Protein AF-0000000080885873 (afdb_homodimer)

Foldseek 3Di:
DPPPPLVLVVCCVVCVVPVVVQFQPFLLPDDPWAKAFAPVLLLVLLVLLVVLCPPPQAAAEEEALQQQFPVSLCSNQDPPHAHYEYAFPLSVVRCLVCQVVPSHQAYEHHDQDDLVCQVVLLACCLRHNHYEYEDAAQVSVVSQQVRARPNPAAHEYAAEDELPPPPDHHFAPDPRLLVNLVNQQVGRRYDYQFYEYEDPCLLVAQELVSLCVSQVSLQVRRQSNLVSSVVSDDPPDPGDPCSNVAAHEREYEEASNSLNCSVCVVVDVVVDDDDPRYHYYYYYYCSSADFVSSVRNHSDDDADPVDQPRDSHGMKTKWFFAAADDDLVDQKTKIQAFCLQFNDDDHPDAAQKAFVVRRQWHQHHGDDGMTMIDGNLPPPPVPDDPPPASSVDDPDDRPVVVDDGGDMTMIGGHGSSSNSQSHQKYFYAYSSSRGNDITGRSHDHD/DPPPCLVLVVCCVVCVVPVVVQFQPFLLPDDPWAKAFAPVLLLVLLVLLVVLCPPPQAAAEEEALQQQFPVSLCSNQDPPHAHYEYAFPLSVVRCLVCQVVRSHQAYEHHDQDDLVCQVVLLACCLRHNHYEYEDAAQVSVVSQQVRARPNPAAHEYAQEDELPPPPDHHFAPDPRLLVNLVNQQPGRRYDYQFYEYEDPCLLVAQELVSLCVSQVSLQVRRQSNLVSSVVSDDPPDPGDPCSNPAAHEREYEEASNSLNCSVCVVVDVVVDDDDPRYHYYYYYYCSSADFVSSVRNHSDDDADPVDPPRDSHGMKTKWFFAAADDDLVDQKTKIQAFCLQFNDDDHPDAAQKAFVVRRQWHQHHGDDGMTMIDGNLVPPPVPDDPPPASSVPDPDDRPVVVDDGGDMTMIGGHGSSSNSQSDQKYFYAYSSSRGNDITGRSHDHD

pLDDT: mean 88.04, std 14.92, range [25.72, 98.88]

Secondary structure (DSSP, 8-state):
------HHHHHHHHHHHHHGGGTTSBGGGS-SSEEEEEHHHHHHHHHHHHHHHTTS--EEEEE-TTT--HHHHHHHHTTT--EEEESSHHHHHHTHHHHHTTS--EEEE-SPPPGGGHHHHHHHTTT-SEEEEEE-STTHHHHHHHS--TTSSPEEEEEEE--SS-SS-B-TTSHHHHHHHHHHHT-SSEEEEEEEE--GGGGG--SHHHHHHHHHHHHHHHHHHHHHHHHHS-TT-SS-TTTTTS-EEEEE--HHHHTTTTHHHHS-GGGS---TTEEEEEEESSTTT--HHHHHHTSSPPP-TTSTT-----EEEEEEEEEEEEETTEEEEEES--HHHH-----SSSSSEEETTEEEEEEEEE-SS-EEEEE-TTS--TTS-SSS--TTTSS---HHHH--TT-EEEEEES-HHHHHHT-S-EEEE-TTSBEEEEE----S--/------HHHHHHHHHHHHHGGGTTSBGGGS-SSEEEEEHHHHHHHHHHHHHHHTTS--EEEEE-TTT--HHHHHHHHTTT--EEEESSHHHHHHTHHHHHTTS--EEEE-SPPPGGGHHHHHHHTTT-SEEEEEE-STTHHHHHHHS--TTSSPEEEEEEE--SS-SS-B-TTSHHHHHHHHHHHH-SSEEEEEEEE--GGGGG--SHHHHHHHHHHHHHHHHHHHHHHHHHS-TT-SS-TTTTTS-EEEEE--HHHHTTTTHHHHS-GGGS---TTEEEEEEESSTTT--HHHHHHTSSPPP-TTSTT-----EEEEEEEEEEEEETTEEEEEES--HHHH-----SSSSSEEETTEEEEEEEEE-SS-EEEEE-TTS--TTS-SSS--TTTSS---HHHH--TT-EEEEEES-HHHHHHT-S-EEEE-TTSBEEEEE----S--

Nearest PDB structures (foldseek):
  3anv-assembly1_A-2  TM=8.698E-01  e=2.391E-32  Gallus gallus
  3awn-assembly1_A  TM=8.721E-01  e=1.157E-31  Gallus gallus
  4pb3-assembly1_B  TM=8.617E-01  e=3.244E-31  Delftia sp. HT23
  3wqg-assembly1_A  TM=8.616E-01  e=1.091E-30  Delftia sp. HT23
  3wqc-assembly1_A  TM=8.543E-01  e=1.028E-29  Delftia sp. HT23

Sequence (892 aa):
MNRTMDEAAVRKDALHPLLSSYIGNHRTSLPTPSLCLSLPTIKRNCDIFLKSLHGLDIGFRAHVKTHKTIEVTRMELGSDYHAVVTSTIREIRGLKPLIDDGTVTDVLYGLPPAASYIPTLSSLSREIPNLRLIVDHVSQLEALTRLPPLCGKPWSIFIKIDCGYHRAGVSAGSPDFIDLLSAVLSSKSVDIYGFYAHAGDSYGASNEKDSVKYLKCEIQAVLEAVRSLINFVKPGDIYDEDVDEKPYVLSVGATPTAHVISILKEEGEGLFDIPKNCKIEVHAGNFPFNDLQQLATGVVPDPDPDVPGSSSLACTVNAEVVSIYEGPWRNEALINAGVLAIGREPGQLPGYARIRGLEKFIVGRVSQEHGVLTFDKRKPDTNLNFQDRDPFQEDGVNIHEVLKIGDRVVLDVQHACVTAACHDWYFILNEEDIVTDVWYPWRGWMMNRTMDEAAVRKDALHPLLSSYIGNHRTSLPTPSLCLSLPTIKRNCDIFLKSLHGLDIGFRAHVKTHKTIEVTRMELGSDYHAVVTSTIREIRGLKPLIDDGTVTDVLYGLPPAASYIPTLSSLSREIPNLRLIVDHVSQLEALTRLPPLCGKPWSIFIKIDCGYHRAGVSAGSPDFIDLLSAVLSSKSVDIYGFYAHAGDSYGASNEKDSVKYLKCEIQAVLEAVRSLINFVKPGDIYDEDVDEKPYVLSVGATPTAHVISILKEEGEGLFDIPKNCKIEVHAGNFPFNDLQQLATGVVPDPDPDVPGSSSLACTVNAEVVSIYEGPWRNEALINAGVLAIGREPGQLPGYARIRGLEKFIVGRVSQEHGVLTFDKRKPDTNLNFQDRDPFQEDGVNIHEVLKIGDRVVLDVQHACVTAACHDWYFILNEEDIVTDVWYPWRGWM

Organism: NCBI:txid3140254

Radius of gyration: 28.62 Å; Cα contacts (8 Å, |Δi|>4): 1946; chains: 2; bounding box: 67×92×69 Å

InterPro domains:
  IPR001608 Alanine racemase, N-terminal [PF01168] (39-229)
  IPR026956 D-serine dehydratase-like domain [PF14031] (314-428)
  IPR026956 D-serine dehydratase-like domain [SM01119] (314-430)
  IPR029066 PLP-binding barrel [G3DSA:3.20.20.10] (39-288)
  IPR029066 PLP-binding barrel [SSF51419] (39-259)
  IPR042208 D-serine dehydratase-like domain superfamily [G3DSA:2.40.37.20] (30-439)
  IPR051466 D-amino acid metabolism enzyme [PTHR28004] (25-445)

Solvent-accessible surface area (backbone atoms only — not comparable to full-atom values): 46393 Å² total; per-residue (Å²): 129,82,76,71,73,55,60,39,58,54,47,44,68,68,44,39,75,63,58,53,70,48,45,74,34,49,63,86,74,52,69,67,54,36,45,36,33,32,48,60,30,26,52,49,37,26,50,54,53,55,56,54,46,58,93,49,91,54,46,54,31,42,28,43,70,32,66,33,39,68,71,57,49,50,54,65,36,55,92,83,35,35,33,34,33,27,76,33,58,17,42,55,62,59,41,44,69,40,38,75,71,59,55,34,46,34,43,29,41,68,46,48,62,41,58,87,44,46,67,58,51,16,59,48,30,62,76,35,86,35,52,32,38,32,42,54,51,60,76,59,48,56,56,43,57,74,49,57,32,67,57,71,50,53,41,32,26,27,41,30,32,26,62,78,75,75,83,59,49,28,45,58,75,33,72,68,35,50,52,31,51,53,52,42,63,71,36,84,40,40,40,78,43,28,30,33,23,63,53,75,66,40,64,70,23,67,31,54,68,48,19,44,50,47,42,51,41,28,50,49,39,40,50,47,34,51,50,42,51,46,65,66,60,45,93,85,49,94,47,69,89,51,65,77,64,46,66,31,40,38,35,26,37,29,44,56,29,49,64,47,50,50,51,46,66,72,64,31,72,72,73,49,91,70,57,88,42,48,41,48,24,41,28,37,38,45,56,40,32,32,26,41,30,47,44,45,17,50,62,42,70,74,56,45,90,88,38,88,80,50,42,53,57,14,43,33,35,38,27,32,24,37,39,70,43,79,53,92,87,38,59,35,33,33,29,49,39,9,34,59,52,40,35,74,47,79,52,84,46,76,38,31,21,26,31,64,96,44,66,55,34,16,31,65,44,66,45,65,58,30,18,32,35,29,67,57,72,82,66,63,65,83,80,68,76,77,82,86,40,49,89,75,51,56,91,56,79,57,51,76,79,77,48,52,72,55,39,74,45,46,28,42,31,19,40,43,43,59,20,46,67,52,45,78,46,34,39,29,20,44,91,83,38,29,23,73,47,74,48,57,36,42,74,70,52,102,128,82,78,69,73,55,59,39,58,54,47,44,68,66,44,40,75,64,57,53,70,48,45,75,35,48,62,87,74,53,69,69,55,37,45,36,33,32,49,60,30,27,51,48,36,29,49,54,54,54,56,53,47,59,92,49,91,53,46,54,30,42,27,42,69,30,67,34,39,68,71,58,50,49,52,66,36,54,90,83,35,36,33,35,32,26,76,34,56,18,42,55,62,61,40,44,70,40,38,73,70,58,56,34,47,33,42,30,42,68,44,49,63,41,57,85,44,46,68,59,52,16,57,48,30,64,73,34,86,36,53,33,38,32,41,56,50,60,75,61,48,56,57,43,57,73,48,58,32,67,58,72,51,52,41,31,25,28,41,29,33,26,64,77,75,75,85,59,50,28,44,60,77,35,70,68,36,51,52,30,50,54,53,44,62,70,36,84,39,41,39,78,44,28,30,32,24,63,52,76,67,38,64,70,22,68,30,53,69,47,20,46,51,46,40,50,42,26,50,50,38,40,51,46,33,52,50,42,51,46,66,64,60,46,95,86,50,93,48,69,90,49,65,76,64,45,65,30,40,38,36,27,38,29,44,56,29,50,63,48,50,47,50,47,66,72,65,32,71,73,73,49,91,70,56,88,44,48,42,48,25,40,28,37,39,45,56,38,31,30,25,42,31,48,42,44,16,50,61,41,71,73,55,45,89,89,37,87,79,49,42,51,58,14,45,34,36,36,28,34,25,37,39,69,43,80,54,90,87,39,58,34,33,33,29,49,39,9,33,58,52,40,35,74,46,78,52,84,47,77,36,30,21,25,31,65,95,44,67,56,34,16,30,66,44,68,45,66,58,31,19,33,35,29,68,57,70,84,64,62,66,82,82,68,76,77,82,87,40,50,86,71,52,57,92,56,80,55,51,75,79,76,47,52,71,54,37,73,44,46,27,41,31,22,41,44,42,59,21,46,67,51,45,78,47,34,41,29,20,44,93,82,38,29,25,73,46,74,48,58,37,42,75,70,53,100

Structure (mmCIF, N/CA/C/O backbone):
data_AF-0000000080885873-model_v1
#
loop_
_entity.id
_entity.type
_entity.pdbx_description
1 polymer 'D-serine dehydratase'
#
loop_
_atom_site.group_PDB
_atom_site.id
_atom_site.type_symbol
_atom_site.label_atom_id
_atom_site.label_alt_id
_atom_site.label_comp_id
_atom_site.label_asym_id
_atom_site.label_entity_id
_atom_site.label_seq_id
_atom_site.pdbx_PDB_ins_code
_atom_site.Cartn_x
_atom_site.Cartn_y
_atom_site.Cartn_z
_atom_site.occupancy
_atom_site.B_iso_or_equiv
_atom_site.auth_seq_id
_atom_site.auth_comp_id
_atom_site.auth_asym_id
_atom_site.auth_atom_id
_atom_site.pdbx_PDB_model_num
ATOM 1 N N . MET A 1 1 ? -9.992 0.456 32.656 1 25.78 1 MET A N 1
ATOM 2 C CA . MET A 1 1 ? -8.641 0.547 32.094 1 25.78 1 MET A CA 1
ATOM 3 C C . MET A 1 1 ? -8.656 0.412 30.578 1 25.78 1 MET A C 1
ATOM 5 O O . MET A 1 1 ? -9.086 -0.616 30.047 1 25.78 1 MET A O 1
ATOM 9 N N . ASN A 1 2 ? -8.984 1.409 29.891 1 35.16 2 ASN A N 1
ATOM 10 C CA . ASN A 1 2 ? -9.164 1.498 28.438 1 35.16 2 ASN A CA 1
ATOM 11 C C . ASN A 1 2 ? -7.973 0.903 27.688 1 35.16 2 ASN A C 1
ATOM 13 O O . ASN A 1 2 ? -6.879 1.463 27.719 1 35.16 2 ASN A O 1
ATOM 17 N N . ARG A 1 3 ? -7.898 -0.302 27.75 1 43.16 3 ARG A N 1
ATOM 18 C CA . ARG A 1 3 ? -6.816 -1.047 27.125 1 43.16 3 ARG A CA 1
ATOM 19 C C . ARG A 1 3 ? -6.582 -0.569 25.688 1 43.16 3 ARG A C 1
ATOM 21 O O . ARG A 1 3 ? -7.453 -0.721 24.828 1 43.16 3 ARG A O 1
ATOM 28 N N . THR A 1 4 ? -6 0.684 25.578 1 51.16 4 THR A N 1
ATOM 29 C CA . THR A 1 4 ? -5.621 1.141 24.25 1 51.16 4 THR A CA 1
ATOM 30 C C . THR A 1 4 ? -4.648 0.164 23.594 1 51.16 4 THR A C 1
ATOM 32 O O . THR A 1 4 ? -3.779 -0.396 24.281 1 51.16 4 THR A O 1
ATOM 35 N N . MET A 1 5 ? -5.016 -0.463 22.578 1 53.94 5 MET A N 1
ATOM 36 C CA . MET A 1 5 ? -4.27 -1.486 21.844 1 53.94 5 MET A CA 1
ATOM 37 C C . MET A 1 5 ? -2.988 -0.91 21.25 1 53.94 5 MET A C 1
ATOM 39 O O . MET A 1 5 ? -3.037 -0.017 20.406 1 53.94 5 MET A O 1
ATOM 43 N N . ASP A 1 6 ? -1.868 -0.938 22.062 1 65.62 6 ASP A N 1
ATOM 44 C CA . ASP A 1 6 ? -0.582 -0.599 21.469 1 65.62 6 ASP A CA 1
ATOM 45 C C . ASP A 1 6 ? -0.095 -1.712 20.547 1 65.62 6 ASP A C 1
ATOM 47 O O . ASP A 1 6 ? 0.701 -2.561 20.953 1 65.62 6 ASP A O 1
ATOM 51 N N . GLU A 1 7 ? -0.646 -1.731 19.312 1 66.5 7 GLU A N 1
ATOM 52 C CA . GLU A 1 7 ? -0.357 -2.756 18.312 1 66.5 7 GLU A CA 1
ATOM 53 C C . GLU A 1 7 ? 1.145 -2.881 18.062 1 66.5 7 GLU A C 1
ATOM 55 O O . GLU A 1 7 ? 1.661 -3.986 17.891 1 66.5 7 GLU A O 1
ATOM 60 N N . ALA A 1 8 ? 1.795 -1.771 18.141 1 70 8 ALA A N 1
ATOM 61 C CA . ALA A 1 8 ? 3.236 -1.801 17.906 1 70 8 ALA A CA 1
ATOM 62 C C . ALA A 1 8 ? 3.959 -2.551 19.016 1 70 8 ALA A C 1
ATOM 64 O O . ALA A 1 8 ? 4.879 -3.33 18.75 1 70 8 ALA A O 1
ATOM 65 N N . ALA A 1 9 ? 3.496 -2.33 20.203 1 72 9 ALA A N 1
ATOM 66 C CA . ALA A 1 9 ? 4.109 -3.029 21.328 1 72 9 ALA A CA 1
ATOM 67 C C . ALA A 1 9 ? 3.832 -4.527 21.266 1 72 9 ALA A C 1
ATOM 69 O O . ALA A 1 9 ? 4.715 -5.34 21.531 1 72 9 ALA A O 1
ATOM 70 N N . VAL A 1 10 ? 2.648 -4.859 20.906 1 73 10 VAL A N 1
ATOM 71 C CA . VAL A 1 10 ? 2.264 -6.262 20.781 1 73 10 VAL A CA 1
ATOM 72 C C . VAL A 1 10 ? 3.086 -6.934 19.688 1 73 10 VAL A C 1
ATOM 74 O O . VAL A 1 10 ? 3.59 -8.047 19.875 1 73 10 VAL A O 1
ATOM 77 N N . ARG A 1 11 ? 3.178 -6.227 18.625 1 77.81 11 ARG A N 1
ATOM 78 C CA . ARG A 1 11 ? 3.975 -6.738 17.516 1 77.81 11 ARG A CA 1
ATOM 79 C C . ARG A 1 11 ? 5.434 -6.918 17.938 1 77.81 11 ARG A C 1
ATOM 81 O O . ARG A 1 11 ? 6.051 -7.938 17.625 1 77.81 11 ARG A O 1
ATOM 88 N N . LYS A 1 12 ? 5.941 -5.93 18.594 1 78.12 12 LYS A N 1
ATOM 89 C CA . LYS A 1 12 ? 7.324 -6.004 19.062 1 78.12 12 LYS A CA 1
ATOM 90 C C . LYS A 1 12 ? 7.531 -7.199 19.984 1 78.12 12 LYS A C 1
ATOM 92 O O . LYS A 1 12 ? 8.477 -7.973 19.812 1 78.12 12 LYS A O 1
ATOM 97 N N . ASP A 1 13 ? 6.637 -7.363 20.859 1 78.5 13 ASP A N 1
ATOM 98 C CA . ASP A 1 13 ? 6.758 -8.453 21.812 1 78.5 13 ASP A CA 1
ATOM 99 C C . ASP A 1 13 ? 6.711 -9.812 21.109 1 78.5 13 ASP A C 1
ATOM 101 O O . ASP A 1 13 ? 7.434 -10.734 21.484 1 78.5 13 ASP A O 1
ATOM 105 N N . ALA A 1 14 ? 5.961 -9.844 20.141 1 75.06 14 ALA A N 1
ATOM 106 C CA . ALA A 1 14 ? 5.746 -11.109 19.453 1 75.06 14 ALA A CA 1
ATOM 107 C C . ALA A 1 14 ? 6.875 -11.406 18.469 1 75.06 14 ALA A C 1
ATOM 109 O O . ALA A 1 14 ? 7.301 -12.555 18.328 1 75.06 14 ALA A O 1
ATOM 110 N N . LEU A 1 15 ? 7.406 -10.352 17.859 1 79.56 15 LEU A N 1
ATOM 111 C CA . LEU A 1 15 ? 8.266 -10.594 16.703 1 79.56 15 LEU A CA 1
ATOM 112 C C . LEU A 1 15 ? 9.727 -10.344 17.047 1 79.56 15 LEU A C 1
ATOM 114 O O . LEU A 1 15 ? 10.625 -10.883 16.391 1 79.56 15 LEU A O 1
ATOM 118 N N . HIS A 1 16 ? 9.977 -9.609 18.094 1 78.81 16 HIS A N 1
ATOM 119 C CA . HIS A 1 16 ? 11.336 -9.156 18.391 1 78.81 16 HIS A CA 1
ATOM 120 C C . HIS A 1 16 ? 12.25 -10.328 18.719 1 78.81 16 HIS A C 1
ATOM 122 O O . HIS A 1 16 ? 13.43 -10.328 18.328 1 78.81 16 HIS A O 1
ATOM 128 N N . PRO A 1 17 ? 11.766 -11.305 19.375 1 76.69 17 PRO A N 1
ATOM 129 C CA . PRO A 1 17 ? 12.68 -12.406 19.672 1 76.69 17 PRO A CA 1
ATOM 130 C C . PRO A 1 17 ? 13.234 -13.07 18.422 1 76.69 17 PRO A C 1
ATOM 132 O O . PRO A 1 17 ? 14.398 -13.484 18.406 1 76.69 17 PRO A O 1
ATOM 135 N N . LEU A 1 18 ? 12.555 -13.109 17.406 1 81.44 18 LEU A N 1
ATOM 136 C CA . LEU A 1 18 ? 13.023 -13.664 16.141 1 81.44 18 LEU A CA 1
ATOM 137 C C . LEU A 1 18 ? 13.836 -12.633 15.367 1 81.44 18 LEU A C 1
ATOM 139 O O . LEU A 1 18 ? 14.922 -12.938 14.875 1 81.44 18 LEU A O 1
ATOM 143 N N . LEU A 1 19 ? 13.367 -11.453 15.352 1 89.25 19 LEU A N 1
ATOM 144 C CA . LEU A 1 19 ? 13.977 -10.414 14.539 1 89.25 19 LEU A CA 1
ATOM 145 C C . LEU A 1 19 ? 15.312 -9.977 15.125 1 89.25 19 LEU A C 1
ATOM 147 O O . LEU A 1 19 ? 16.203 -9.531 14.391 1 89.25 19 LEU A O 1
ATOM 151 N N . SER A 1 20 ? 15.453 -10.117 16.422 1 91.56 20 SER A N 1
ATOM 152 C CA . SER A 1 20 ? 16.688 -9.711 17.078 1 91.56 20 SER A CA 1
ATOM 153 C C . SER A 1 20 ? 17.844 -10.617 16.688 1 91.56 20 SER A C 1
ATOM 155 O O . SER A 1 20 ? 19.016 -10.266 16.891 1 91.56 20 SER A O 1
ATOM 157 N N . SER A 1 21 ? 17.547 -11.781 16.172 1 93.38 21 SER A N 1
ATOM 158 C CA . SER A 1 21 ? 18.594 -12.695 15.734 1 93.38 21 SER A CA 1
ATOM 159 C C . SER A 1 21 ? 19.359 -12.133 14.547 1 93.38 21 SER A C 1
ATOM 161 O O . SER A 1 21 ? 20.453 -12.602 14.227 1 93.38 21 SER A O 1
ATOM 163 N N . TYR A 1 22 ? 18.812 -11.164 13.883 1 95.56 22 TYR A N 1
ATOM 164 C CA . TYR A 1 22 ? 19.469 -10.562 12.734 1 95.56 22 TYR A CA 1
ATOM 165 C C . TYR A 1 22 ? 20.453 -9.484 13.172 1 95.56 22 TYR A C 1
ATOM 167 O O . TYR A 1 22 ? 21.281 -9.039 12.375 1 95.56 22 TYR A O 1
ATOM 175 N N . ILE A 1 23 ? 20.328 -9.008 14.406 1 96.94 23 ILE A N 1
ATOM 176 C CA . ILE A 1 23 ? 21.203 -7.949 14.906 1 96.94 23 ILE A CA 1
ATOM 177 C C . ILE A 1 23 ? 22.641 -8.445 14.938 1 96.94 23 ILE A C 1
ATOM 179 O O . ILE A 1 23 ? 22.906 -9.555 15.398 1 96.94 23 ILE A O 1
ATOM 183 N N . GLY A 1 24 ? 23.484 -7.699 14.461 1 97.88 24 GLY A N 1
ATOM 184 C CA . GLY A 1 24 ? 24.891 -8.07 14.375 1 97.88 24 GLY A CA 1
ATOM 185 C C . GLY A 1 24 ? 25.281 -8.648 13.031 1 97.88 24 GLY A C 1
ATOM 186 O O . GLY A 1 24 ? 26.469 -8.773 12.719 1 97.88 24 GLY A O 1
ATOM 187 N N . ASN A 1 25 ? 24.344 -8.992 12.242 1 97.75 25 ASN A N 1
ATOM 188 C CA . ASN A 1 25 ? 24.609 -9.562 10.922 1 97.75 25 ASN A CA 1
ATOM 189 C C . ASN A 1 25 ? 24.531 -8.508 9.828 1 97.75 25 ASN A C 1
ATOM 191 O O . ASN A 1 25 ? 23.953 -7.434 10.031 1 97.75 25 ASN A O 1
ATOM 195 N N . HIS A 1 26 ? 25.172 -8.797 8.766 1 98.19 26 HIS A N 1
ATOM 196 C CA . HIS A 1 26 ? 25.156 -7.906 7.617 1 98.19 26 HIS A CA 1
ATOM 197 C C . HIS A 1 26 ? 23.797 -7.914 6.922 1 98.19 26 HIS A C 1
ATOM 199 O O . HIS A 1 26 ? 23.078 -8.914 6.973 1 98.19 26 HIS A O 1
ATOM 205 N N . ARG A 1 27 ? 23.469 -6.855 6.188 1 97.5 27 ARG A N 1
ATOM 206 C CA . ARG A 1 27 ? 22.188 -6.691 5.5 1 97.5 27 ARG A CA 1
ATOM 207 C C . ARG A 1 27 ? 21.938 -7.848 4.539 1 97.5 27 ARG A C 1
ATOM 209 O O . ARG A 1 27 ? 20.781 -8.164 4.242 1 97.5 27 ARG A O 1
ATOM 216 N N . THR A 1 28 ? 22.922 -8.508 4.035 1 96.31 28 THR A N 1
ATOM 217 C CA . THR A 1 28 ? 22.781 -9.578 3.059 1 96.31 28 THR A CA 1
ATOM 218 C C . THR A 1 28 ? 22.156 -10.82 3.697 1 96.31 28 THR A C 1
ATOM 220 O O . THR A 1 28 ? 21.719 -11.727 2.996 1 96.31 28 THR A O 1
ATOM 223 N N . SER A 1 29 ? 22.125 -10.875 5.004 1 95.5 29 SER A N 1
ATOM 224 C CA . SER A 1 29 ? 21.562 -12.023 5.703 1 95.5 29 SER A CA 1
ATOM 225 C C . SER A 1 29 ? 20.078 -11.844 5.961 1 95.5 29 SER A C 1
ATOM 227 O O . SER A 1 29 ? 19.406 -12.766 6.426 1 95.5 29 SER A O 1
ATOM 229 N N . LEU A 1 30 ? 19.578 -10.727 5.684 1 97.12 30 LEU A N 1
ATOM 230 C CA . LEU A 1 30 ? 18.188 -10.43 5.98 1 97.12 30 LEU A CA 1
ATOM 231 C C . LEU A 1 30 ? 17.25 -11.133 4.996 1 97.12 30 LEU A C 1
ATOM 233 O O . LEU A 1 30 ? 17.656 -11.422 3.865 1 97.12 30 LEU A O 1
ATOM 237 N N . PRO A 1 31 ? 16.031 -11.406 5.453 1 95.38 31 PRO A N 1
ATOM 238 C CA . PRO A 1 31 ? 15.047 -11.914 4.492 1 95.38 31 PRO A CA 1
ATOM 239 C C . PRO A 1 31 ? 14.688 -10.883 3.426 1 95.38 31 PRO A C 1
ATOM 241 O O . PRO A 1 31 ? 14.906 -9.688 3.615 1 95.38 31 PRO A O 1
ATOM 244 N N . THR A 1 32 ? 14.203 -11.344 2.299 1 97.38 32 THR A N 1
ATOM 245 C CA . THR A 1 32 ? 13.742 -10.453 1.242 1 97.38 32 THR A CA 1
ATOM 246 C C . THR A 1 32 ? 12.273 -10.719 0.92 1 97.38 32 THR A C 1
ATOM 248 O O . THR A 1 32 ? 11.812 -11.859 0.997 1 97.38 32 THR A O 1
ATOM 251 N N . PRO A 1 33 ? 11.523 -9.734 0.675 1 98 33 PRO A N 1
ATOM 252 C CA . PRO A 1 33 ? 11.922 -8.328 0.79 1 98 33 PRO A CA 1
ATOM 253 C C . PRO A 1 33 ? 11.953 -7.844 2.236 1 98 33 PRO A C 1
ATOM 255 O O . PRO A 1 33 ? 11.328 -8.453 3.109 1 98 33 PRO A O 1
ATOM 258 N N . SER A 1 34 ? 12.727 -6.902 2.52 1 98.19 34 SER A N 1
ATOM 259 C CA . SER A 1 34 ? 12.75 -6.266 3.832 1 98.19 34 SER A CA 1
ATOM 260 C C . SER A 1 34 ? 13.141 -4.797 3.727 1 98.19 34 SER A C 1
ATOM 262 O O . SER A 1 34 ? 13.93 -4.418 2.854 1 98.19 34 SER A O 1
ATOM 264 N N . LEU A 1 35 ? 12.602 -4.008 4.57 1 98.69 35 LEU A N 1
ATOM 265 C CA . LEU A 1 35 ? 12.93 -2.586 4.605 1 98.69 35 LEU A CA 1
ATOM 266 C C . LEU A 1 35 ? 14.094 -2.324 5.551 1 98.69 35 LEU A C 1
ATOM 268 O O . LEU A 1 35 ? 14.125 -2.844 6.668 1 98.69 35 LEU A O 1
ATOM 272 N N . CYS A 1 36 ? 15.008 -1.574 5.09 1 98.81 36 CYS A N 1
ATOM 273 C CA . CYS A 1 36 ? 16.188 -1.189 5.863 1 98.81 36 CYS A CA 1
ATOM 274 C C . CYS A 1 36 ? 16.312 0.327 5.938 1 98.81 36 CYS A C 1
ATOM 276 O O . CYS A 1 36 ? 16.062 1.024 4.953 1 98.81 36 CYS A O 1
ATOM 278 N N . LEU A 1 37 ? 16.719 0.772 7.09 1 98.81 37 LEU A N 1
ATOM 279 C CA . LEU A 1 37 ? 17 2.188 7.305 1 98.81 37 LEU A CA 1
ATOM 280 C C . LEU A 1 37 ? 18.469 2.402 7.66 1 98.81 37 LEU A C 1
ATOM 282 O O . LEU A 1 37 ? 19 1.723 8.539 1 98.81 37 LEU A O 1
ATOM 286 N N . SER A 1 38 ? 19.078 3.295 6.984 1 98.5 38 SER A N 1
ATOM 287 C CA . SER A 1 38 ? 20.422 3.709 7.359 1 98.5 38 SER A CA 1
ATOM 288 C C . SER A 1 38 ? 20.406 4.73 8.492 1 98.5 38 SER A C 1
ATOM 290 O O . SER A 1 38 ? 20.047 5.895 8.273 1 98.5 38 SER A O 1
ATOM 292 N N . LEU A 1 39 ? 20.891 4.324 9.633 1 98.44 39 LEU A N 1
ATOM 293 C CA . LEU A 1 39 ? 20.859 5.211 10.789 1 98.44 39 LEU A CA 1
ATOM 294 C C . LEU A 1 39 ? 21.797 6.398 10.578 1 98.44 39 LEU A C 1
ATOM 296 O O . LEU A 1 39 ? 21.422 7.543 10.836 1 98.44 39 LEU A O 1
ATOM 300 N N . PRO A 1 40 ? 23.016 6.188 10.109 1 97.69 40 PRO A N 1
ATOM 301 C CA . PRO A 1 40 ? 23.891 7.34 9.875 1 97.69 40 PRO A CA 1
ATOM 302 C C . PRO A 1 40 ? 23.281 8.344 8.891 1 97.69 40 PRO A C 1
ATOM 304 O O . PRO A 1 40 ? 23.438 9.555 9.078 1 97.69 40 PRO A O 1
ATOM 307 N N . THR A 1 41 ? 22.641 7.852 7.875 1 97.44 41 THR A N 1
ATOM 308 C CA . THR A 1 41 ? 22.031 8.734 6.891 1 97.44 41 THR A CA 1
ATOM 309 C C . THR A 1 41 ? 20.875 9.531 7.512 1 97.44 41 THR A C 1
ATOM 311 O O . THR A 1 41 ? 20.75 10.734 7.277 1 97.44 41 THR A O 1
ATOM 314 N N . ILE A 1 42 ? 20.047 8.875 8.312 1 98.38 42 ILE A N 1
ATOM 315 C CA . ILE A 1 42 ? 18.953 9.555 8.977 1 98.38 42 ILE A CA 1
ATOM 316 C C . ILE A 1 42 ? 19.484 10.664 9.875 1 98.38 42 ILE A C 1
ATOM 318 O O . ILE A 1 42 ? 19 11.797 9.836 1 98.38 42 ILE A O 1
ATOM 322 N N . LYS A 1 43 ? 20.469 10.328 10.625 1 97.94 43 LYS A N 1
ATOM 323 C CA . LYS A 1 43 ? 21.078 11.312 11.531 1 97.94 43 LYS A CA 1
ATOM 324 C C . LYS A 1 43 ? 21.641 12.5 10.75 1 97.94 43 LYS A C 1
ATOM 326 O O . LYS A 1 43 ? 21.406 13.648 11.125 1 97.94 43 LYS A O 1
ATOM 331 N N . ARG A 1 44 ? 22.328 12.18 9.734 1 95.81 44 ARG A N 1
ATOM 332 C CA . ARG A 1 44 ? 22.906 13.242 8.914 1 95.81 44 ARG A CA 1
ATOM 333 C C . ARG A 1 44 ? 21.828 14.125 8.305 1 95.81 44 ARG A C 1
ATOM 335 O O . ARG A 1 44 ? 21.938 15.352 8.312 1 95.81 44 ARG A O 1
ATOM 342 N N . ASN A 1 45 ? 20.812 13.5 7.727 1 96.12 45 ASN A N 1
ATOM 343 C CA . ASN A 1 45 ? 19.703 14.242 7.141 1 96.12 45 ASN A CA 1
ATOM 344 C C . ASN A 1 45 ? 19.047 15.164 8.164 1 96.12 45 ASN A C 1
ATOM 346 O O . ASN A 1 45 ? 18.781 16.328 7.875 1 96.12 45 ASN A O 1
ATOM 350 N N . CYS A 1 46 ? 18.797 14.656 9.344 1 96.81 46 CYS A N 1
ATOM 351 C CA . CYS A 1 46 ? 18.188 15.438 10.414 1 96.81 46 CYS A CA 1
ATOM 352 C C . CYS A 1 46 ? 19.094 16.578 10.844 1 96.81 46 CYS A C 1
ATOM 354 O O . CYS A 1 46 ? 18.625 17.719 11.023 1 96.81 46 CYS A O 1
ATOM 356 N N . ASP A 1 47 ? 20.344 16.281 10.961 1 95.19 47 ASP A N 1
ATOM 357 C CA . ASP A 1 47 ? 21.312 17.297 11.367 1 95.19 47 ASP A CA 1
ATOM 358 C C . ASP A 1 47 ? 21.359 18.438 10.352 1 95.19 47 ASP A C 1
ATOM 360 O O . ASP A 1 47 ? 21.359 19.625 10.734 1 95.19 47 ASP A O 1
ATOM 364 N N . ILE A 1 48 ? 21.438 18.094 9.125 1 91.62 48 ILE A N 1
ATOM 365 C CA . ILE A 1 48 ? 21.5 19.094 8.062 1 91.62 48 ILE A CA 1
ATOM 366 C C . ILE A 1 48 ? 20.266 19.969 8.109 1 91.62 48 ILE A C 1
ATOM 368 O O . ILE A 1 48 ? 20.359 21.203 8.031 1 91.62 48 ILE A O 1
ATOM 372 N N . PHE A 1 49 ? 19.141 19.391 8.266 1 93.12 49 PHE A N 1
ATOM 373 C CA . PHE A 1 49 ? 17.891 20.141 8.305 1 93.12 49 PHE A CA 1
ATOM 374 C C . PHE A 1 49 ? 17.859 21.062 9.516 1 93.12 49 PHE A C 1
ATOM 376 O O . PHE A 1 49 ? 17.547 22.25 9.383 1 93.12 49 PHE A O 1
ATOM 383 N N . LEU A 1 50 ? 18.156 20.578 10.688 1 93.88 50 LEU A N 1
ATOM 384 C CA . LEU A 1 50 ? 18.109 21.359 11.914 1 93.88 50 LEU A CA 1
ATOM 385 C C . LEU A 1 50 ? 19.109 22.516 11.859 1 93.88 50 LEU A C 1
ATOM 387 O O . LEU A 1 50 ? 18.812 23.625 12.328 1 93.88 50 LEU A O 1
ATOM 391 N N . LYS A 1 51 ? 20.266 22.266 11.281 1 91 51 LYS A N 1
ATOM 392 C CA . LYS A 1 51 ? 21.25 23.312 11.125 1 91 51 LYS A CA 1
ATOM 393 C C . LYS A 1 51 ? 20.734 24.438 10.219 1 91 51 LYS A C 1
ATOM 395 O O . LYS A 1 51 ? 21.047 25.609 10.422 1 91 51 LYS A O 1
ATOM 400 N N . SER A 1 52 ? 19.969 24.016 9.25 1 87.38 52 SER A N 1
ATOM 401 C CA . SER A 1 52 ? 19.406 25 8.328 1 87.38 52 SER A CA 1
ATOM 402 C C . SER A 1 52 ? 18.422 25.922 9.031 1 87.38 52 SER A C 1
ATOM 404 O O . SER A 1 52 ? 18.172 27.047 8.562 1 87.38 52 SER A O 1
ATOM 406 N N . LEU A 1 53 ? 17.859 25.516 10.102 1 89.38 53 LEU A N 1
ATOM 407 C CA . LEU A 1 53 ? 16.906 26.297 10.867 1 89.38 53 LEU A CA 1
ATOM 408 C C . LEU A 1 53 ? 17.625 27.234 11.836 1 89.38 53 LEU A C 1
ATOM 410 O O . LEU A 1 53 ? 17.047 28.203 12.32 1 89.38 53 LEU A O 1
ATOM 414 N N . HIS A 1 54 ? 18.844 26.875 12.148 1 86.62 54 HIS A N 1
ATOM 415 C CA . HIS A 1 54 ? 19.594 27.641 13.125 1 86.62 54 HIS A CA 1
ATOM 416 C C . HIS A 1 54 ? 19.781 29.094 12.672 1 86.62 54 HIS A C 1
ATOM 418 O O . HIS A 1 54 ? 20.094 29.344 11.508 1 86.62 54 HIS A O 1
ATOM 424 N N . GLY A 1 55 ? 19.516 29.984 13.562 1 81.69 55 GLY A N 1
ATOM 425 C CA . GLY A 1 55 ? 19.672 31.391 13.266 1 81.69 55 GLY A CA 1
ATOM 426 C C . GLY A 1 55 ? 18.391 32.031 12.75 1 81.69 55 GLY A C 1
ATOM 427 O O . GLY A 1 55 ? 18.328 33.25 12.633 1 81.69 55 GLY A O 1
ATOM 428 N N . LEU A 1 56 ? 17.531 31.188 12.43 1 83.88 56 LEU A N 1
ATOM 429 C CA . LEU A 1 56 ? 16.234 31.703 12.016 1 83.88 56 LEU A CA 1
ATOM 430 C C . LEU A 1 56 ? 15.25 31.703 13.18 1 83.88 56 LEU A C 1
ATOM 432 O O . LEU A 1 56 ? 15.266 30.812 14.023 1 83.88 56 LEU A O 1
ATOM 436 N N . ASP A 1 57 ? 14.57 32.719 13.344 1 84.94 57 ASP A N 1
ATOM 437 C CA . ASP A 1 57 ? 13.516 32.781 14.352 1 84.94 57 ASP A CA 1
ATOM 438 C C . ASP A 1 57 ? 12.227 32.125 13.828 1 84.94 57 ASP A C 1
ATOM 440 O O . ASP A 1 57 ? 11.188 32.812 13.758 1 84.94 57 ASP A O 1
ATOM 444 N N . ILE A 1 58 ? 12.359 30.891 13.5 1 89.44 58 ILE A N 1
ATOM 445 C CA . ILE A 1 58 ? 11.219 30.156 12.969 1 89.44 58 ILE A CA 1
ATOM 446 C C . ILE A 1 58 ? 11 28.891 13.781 1 89.44 58 ILE A C 1
ATOM 448 O O . ILE A 1 58 ? 11.953 28.328 14.336 1 89.44 58 ILE A O 1
ATOM 452 N N . GLY A 1 59 ? 9.781 28.516 13.93 1 93.19 59 GLY A N 1
ATOM 453 C CA . GLY A 1 59 ? 9.461 27.25 14.562 1 93.19 59 GLY A CA 1
ATOM 454 C C . GLY A 1 59 ? 9.562 26.062 13.617 1 93.19 59 GLY A C 1
ATOM 455 O O . GLY A 1 59 ? 9.734 26.25 12.406 1 93.19 59 GLY A O 1
ATOM 456 N N . PHE A 1 60 ? 9.547 24.953 14.281 1 96.38 60 PHE A N 1
ATOM 457 C CA . PHE A 1 60 ? 9.547 23.719 13.484 1 96.38 60 PHE A CA 1
ATOM 458 C C . PHE A 1 60 ? 8.57 22.703 14.055 1 96.38 60 PHE A C 1
ATOM 460 O O . PHE A 1 60 ? 8.469 22.547 15.273 1 96.38 60 PHE A O 1
ATOM 467 N N . ARG A 1 61 ? 7.773 22.141 13.156 1 98.06 61 ARG A N 1
ATOM 468 C CA . ARG A 1 61 ? 6.836 21.062 13.484 1 98.06 61 ARG A CA 1
ATOM 469 C C . ARG A 1 61 ? 7.117 19.828 12.641 1 98.06 61 ARG A C 1
ATOM 471 O O . ARG A 1 61 ? 6.918 19.828 11.43 1 98.06 61 ARG A O 1
ATOM 478 N N . ALA A 1 62 ? 7.535 18.734 13.266 1 98.25 62 ALA A N 1
ATOM 479 C CA . ALA A 1 62 ? 7.922 17.516 12.562 1 98.25 62 ALA A CA 1
ATOM 480 C C . ALA A 1 62 ? 6.699 16.672 12.219 1 98.25 62 ALA A C 1
ATOM 482 O O . ALA A 1 62 ? 5.859 16.406 13.086 1 98.25 62 ALA A O 1
ATOM 483 N N . HIS A 1 63 ? 6.555 16.297 10.961 1 98.06 63 HIS A N 1
ATOM 484 C CA . HIS A 1 63 ? 5.516 15.352 10.578 1 98.06 63 HIS A CA 1
ATOM 485 C C . HIS A 1 63 ? 6.008 13.914 10.703 1 98.06 63 HIS A C 1
ATOM 487 O O . HIS A 1 63 ? 6.977 13.523 10.047 1 98.06 63 HIS A O 1
ATOM 493 N N . VAL A 1 64 ? 5.301 13.055 11.422 1 98.25 64 VAL A N 1
ATOM 494 C CA . VAL A 1 64 ? 5.824 11.742 11.773 1 98.25 64 VAL A CA 1
ATOM 495 C C . VAL A 1 64 ? 5.242 10.688 10.828 1 98.25 64 VAL A C 1
ATOM 497 O O . VAL A 1 64 ? 5.465 9.492 11.008 1 98.25 64 VAL A O 1
ATOM 500 N N . LYS A 1 65 ? 4.52 11.086 9.836 1 96.12 65 LYS A N 1
ATOM 501 C CA . LYS A 1 65 ? 3.729 10.219 8.969 1 96.12 65 LYS A CA 1
ATOM 502 C C . LYS A 1 65 ? 4.621 9.25 8.195 1 96.12 65 LYS A C 1
ATOM 504 O O . LYS A 1 65 ? 4.156 8.219 7.719 1 96.12 65 LYS A O 1
ATOM 509 N N . THR A 1 66 ? 5.895 9.578 7.992 1 97 66 THR A N 1
ATOM 510 C CA . THR A 1 66 ? 6.777 8.773 7.16 1 97 66 THR A CA 1
ATOM 511 C C . THR A 1 66 ? 7.27 7.551 7.926 1 97 66 THR A C 1
ATOM 513 O O . THR A 1 66 ? 7.008 6.414 7.527 1 97 66 THR A O 1
ATOM 516 N N . HIS A 1 67 ? 7.883 7.82 9.039 1 98.06 67 HIS A N 1
ATOM 517 C CA . HIS A 1 67 ? 8.586 6.762 9.758 1 98.06 67 HIS A CA 1
ATOM 518 C C . HIS A 1 67 ? 7.691 6.137 10.82 1 98.06 67 HIS A C 1
ATOM 520 O O . HIS A 1 67 ? 7.812 4.945 11.117 1 98.06 67 HIS A O 1
ATOM 526 N N . LYS A 1 68 ? 6.922 6.961 11.484 1 97.62 68 LYS A N 1
ATOM 527 C CA . LYS A 1 68 ? 5.988 6.527 12.523 1 97.62 68 LYS A CA 1
ATOM 528 C C . LYS A 1 68 ? 6.715 5.793 13.648 1 97.62 68 LYS A C 1
ATOM 530 O O . LYS A 1 68 ? 6.27 4.73 14.086 1 97.62 68 LYS A O 1
ATOM 535 N N . THR A 1 69 ? 7.809 6.379 14.109 1 97.5 69 THR A N 1
ATOM 536 C CA . THR A 1 69 ? 8.586 5.75 15.172 1 97.5 69 THR A CA 1
ATOM 537 C C . THR A 1 69 ? 9.023 6.781 16.203 1 97.5 69 THR A C 1
ATOM 539 O O . THR A 1 69 ? 9.195 7.957 15.883 1 97.5 69 THR A O 1
ATOM 542 N N . ILE A 1 70 ? 9.227 6.293 17.406 1 97.19 70 ILE A N 1
ATOM 543 C CA . ILE A 1 70 ? 9.742 7.125 18.484 1 97.19 70 ILE A CA 1
ATOM 544 C C . ILE A 1 70 ? 11.164 7.574 18.156 1 97.19 70 ILE A C 1
ATOM 546 O O . ILE A 1 70 ? 11.523 8.734 18.375 1 97.19 70 ILE A O 1
ATOM 550 N N . GLU A 1 71 ? 11.945 6.66 17.656 1 97.81 71 GLU A N 1
ATOM 551 C CA . GLU A 1 71 ? 13.375 6.852 17.422 1 97.81 71 GLU A CA 1
ATOM 552 C C . GLU A 1 71 ? 13.625 8 16.438 1 97.81 71 GLU A C 1
ATOM 554 O O . GLU A 1 71 ? 14.391 8.914 16.734 1 97.81 71 GLU A O 1
ATOM 559 N N . VAL A 1 72 ? 12.93 8.016 15.352 1 98.69 72 VAL A N 1
ATOM 560 C CA . VAL A 1 72 ? 13.172 9.031 14.328 1 98.69 72 VAL A CA 1
ATOM 561 C C . VAL A 1 72 ? 12.555 10.352 14.766 1 98.69 72 VAL A C 1
ATOM 563 O O . VAL A 1 72 ? 13.094 11.422 14.477 1 98.69 72 VAL A O 1
ATOM 566 N N . THR A 1 73 ? 11.43 10.289 15.477 1 98.69 73 THR A N 1
ATOM 567 C CA . THR A 1 73 ? 10.812 11.516 15.977 1 98.69 73 THR A CA 1
ATOM 568 C C . THR A 1 73 ? 11.797 12.297 16.844 1 98.69 73 THR A C 1
ATOM 570 O O . THR A 1 73 ? 11.938 13.508 16.688 1 98.69 73 THR A O 1
ATOM 573 N N . ARG A 1 74 ? 12.477 11.609 17.688 1 98.31 74 ARG A N 1
ATOM 574 C CA . ARG A 1 74 ? 13.477 12.242 18.547 1 98.31 74 ARG A CA 1
ATOM 575 C C . ARG A 1 74 ? 14.57 12.906 17.719 1 98.31 74 ARG A C 1
ATOM 577 O O . ARG A 1 74 ? 15 14.023 18.016 1 98.31 74 ARG A O 1
ATOM 584 N N . MET A 1 75 ? 14.977 12.219 16.719 1 98.25 75 MET A N 1
ATOM 585 C CA . MET A 1 75 ? 16.047 12.734 15.875 1 98.25 75 MET A CA 1
ATOM 586 C C . MET A 1 75 ? 15.57 13.945 15.078 1 98.25 75 MET A C 1
ATOM 588 O O . MET A 1 75 ? 16.312 14.906 14.898 1 98.25 75 MET A O 1
ATOM 592 N N . GLU A 1 76 ? 14.328 13.914 14.586 1 97.62 76 GLU A N 1
ATOM 593 C CA . GLU A 1 76 ? 13.75 15.023 13.836 1 97.62 76 GLU A CA 1
ATOM 594 C C . GLU A 1 76 ? 13.695 16.297 14.68 1 97.62 76 GLU A C 1
ATOM 596 O O . GLU A 1 76 ? 14.008 17.391 14.195 1 97.62 76 GLU A O 1
ATOM 601 N N . LEU A 1 77 ? 13.312 16.141 15.883 1 98.06 77 LEU A N 1
ATOM 602 C CA . LEU A 1 77 ? 13.031 17.281 16.75 1 98.06 77 LEU A CA 1
ATOM 603 C C . LEU A 1 77 ? 14.32 17.875 17.297 1 98.06 77 LEU A C 1
ATOM 605 O O . LEU A 1 77 ? 14.391 19.078 17.562 1 98.06 77 LEU A O 1
ATOM 609 N N . GLY A 1 78 ? 15.328 17.031 17.453 1 96.69 78 GLY A N 1
ATOM 610 C CA . GLY A 1 78 ? 16.5 17.5 18.172 1 96.69 78 GLY A CA 1
ATOM 611 C C . GLY A 1 78 ? 16.188 17.953 19.594 1 96.69 78 GLY A C 1
ATOM 612 O O . GLY A 1 78 ? 15.312 17.391 20.25 1 96.69 78 GLY A O 1
ATOM 613 N N . SER A 1 79 ? 16.984 18.875 20.031 1 94.31 79 SER A N 1
ATOM 614 C CA . SER A 1 79 ? 16.812 19.344 21.406 1 94.31 79 SER A CA 1
ATOM 615 C C . SER A 1 79 ? 15.906 20.578 21.453 1 94.31 79 SER A C 1
ATOM 617 O O . SER A 1 79 ? 15.391 20.938 22.5 1 94.31 79 SER A O 1
ATOM 619 N N . ASP A 1 80 ? 15.617 21.141 20.359 1 94.69 80 ASP A N 1
ATOM 620 C CA . ASP A 1 80 ? 15.102 22.5 20.375 1 94.69 80 ASP A CA 1
ATOM 621 C C . ASP A 1 80 ? 13.617 22.531 20.031 1 94.69 80 ASP A C 1
ATOM 623 O O . ASP A 1 80 ? 12.938 23.531 20.266 1 94.69 80 ASP A O 1
ATOM 627 N N . TYR A 1 81 ? 13.156 21.578 19.453 1 97.31 81 TYR A N 1
ATOM 628 C CA . TYR A 1 81 ? 11.789 21.609 18.953 1 97.31 81 TYR A CA 1
ATOM 629 C C . TYR A 1 81 ? 10.938 20.547 19.625 1 97.31 81 TYR A C 1
ATOM 631 O O . TYR A 1 81 ? 11.461 19.516 20.078 1 97.31 81 TYR A O 1
ATOM 639 N N . HIS A 1 82 ? 9.594 20.75 19.688 1 98.56 82 HIS A N 1
ATOM 640 C CA . HIS A 1 82 ? 8.75 19.875 20.5 1 98.56 82 HIS A CA 1
ATOM 641 C C . HIS A 1 82 ? 7.375 19.688 19.859 1 98.56 82 HIS A C 1
ATOM 643 O O . HIS A 1 82 ? 6.477 19.109 20.484 1 98.56 82 HIS A O 1
ATOM 649 N N . ALA A 1 83 ? 7.152 20.203 18.672 1 98.75 83 ALA A N 1
ATOM 650 C CA . ALA A 1 83 ? 5.863 20.125 17.984 1 98.75 83 ALA A CA 1
ATOM 651 C C . ALA A 1 83 ? 5.883 19.062 16.891 1 98.75 83 ALA A C 1
ATOM 653 O O . ALA A 1 83 ? 6.879 18.922 16.188 1 98.75 83 ALA A O 1
ATOM 654 N N . VAL A 1 84 ? 4.75 18.312 16.797 1 98.81 84 VAL A N 1
ATOM 655 C CA . VAL A 1 84 ? 4.672 17.281 15.766 1 98.81 84 VAL A CA 1
ATOM 656 C C . VAL A 1 84 ? 3.324 17.359 15.055 1 98.81 84 VAL A C 1
ATOM 658 O O . VAL A 1 84 ? 2.352 17.875 15.602 1 98.81 84 VAL A O 1
ATOM 661 N N . VAL A 1 85 ? 3.326 16.922 13.812 1 98.5 85 VAL A N 1
ATOM 662 C CA . VAL A 1 85 ? 2.111 16.688 13.039 1 98.5 85 VAL A CA 1
ATOM 663 C C . VAL A 1 85 ? 1.876 15.188 12.898 1 98.5 85 VAL A C 1
ATOM 665 O O . VAL A 1 85 ? 2.818 14.422 12.664 1 98.5 85 VAL A O 1
ATOM 668 N N . THR A 1 86 ? 0.654 14.75 13.117 1 98.25 86 THR A N 1
ATOM 669 C CA . THR A 1 86 ? 0.226 13.375 12.914 1 98.25 86 THR A CA 1
ATOM 670 C C . THR A 1 86 ? -0.896 13.297 11.883 1 98.25 86 THR A C 1
ATOM 672 O O . THR A 1 86 ? -1.578 14.297 11.625 1 98.25 86 THR A O 1
ATOM 675 N N . SER A 1 87 ? -1.043 12.086 11.32 1 96.81 87 SER A N 1
ATOM 676 C CA . SER A 1 87 ? -2.09 11.914 10.32 1 96.81 87 SER A CA 1
ATOM 677 C C . SER A 1 87 ? -3.146 10.922 10.789 1 96.81 87 SER A C 1
ATOM 679 O O . SER A 1 87 ? -4.215 10.812 10.188 1 96.81 87 SER A O 1
ATOM 681 N N . THR A 1 88 ? -2.832 10.133 11.789 1 96.94 88 THR A N 1
ATOM 682 C CA . THR A 1 88 ? -3.775 9.148 12.32 1 96.94 88 THR A CA 1
ATOM 683 C C . THR A 1 88 ? -3.816 9.203 13.844 1 96.94 88 THR A C 1
ATOM 685 O O . THR A 1 88 ? -2.885 9.703 14.477 1 96.94 88 THR A O 1
ATOM 688 N N . ILE A 1 89 ? -4.922 8.688 14.414 1 96.19 89 ILE A N 1
ATOM 689 C CA . ILE A 1 89 ? -5.023 8.562 15.867 1 96.19 89 ILE A CA 1
ATOM 690 C C . ILE A 1 89 ? -3.949 7.613 16.375 1 96.19 89 ILE A C 1
ATOM 692 O O . ILE A 1 89 ? -3.393 7.82 17.469 1 96.19 89 ILE A O 1
ATOM 696 N N . ARG A 1 90 ? -3.629 6.633 15.602 1 94.69 90 ARG A N 1
ATOM 697 C CA . ARG A 1 90 ? -2.607 5.664 15.977 1 94.69 90 ARG A CA 1
ATOM 698 C C . ARG A 1 90 ? -1.255 6.344 16.172 1 94.69 90 ARG A C 1
ATOM 700 O O . ARG A 1 90 ? -0.521 6.016 17.109 1 94.69 90 ARG A O 1
ATOM 707 N N . GLU A 1 91 ? -0.93 7.262 15.328 1 96.88 91 GLU A N 1
ATOM 708 C CA . GLU A 1 91 ? 0.31 8.023 15.469 1 96.88 91 GLU A CA 1
ATOM 709 C C . GLU A 1 91 ? 0.327 8.82 16.766 1 96.88 91 GLU A C 1
ATOM 711 O O . GLU A 1 91 ? 1.346 8.867 17.453 1 96.88 91 GLU A O 1
ATOM 716 N N . ILE A 1 92 ? -0.816 9.422 17.109 1 97.69 92 ILE A N 1
ATOM 717 C CA . ILE A 1 92 ? -0.911 10.188 18.359 1 97.69 92 ILE A CA 1
ATOM 718 C C . ILE A 1 92 ? -0.658 9.266 19.547 1 97.69 92 ILE A C 1
ATOM 720 O O . ILE A 1 92 ? 0.134 9.594 20.438 1 97.69 92 ILE A O 1
ATOM 724 N N . ARG A 1 93 ? -1.251 8.117 19.5 1 95.25 93 ARG A N 1
ATOM 725 C CA . ARG A 1 93 ? -1.077 7.156 20.594 1 95.25 93 ARG A CA 1
ATOM 726 C C . ARG A 1 93 ? 0.364 6.664 20.656 1 95.25 93 ARG A C 1
ATOM 728 O O . ARG A 1 93 ? 0.892 6.426 21.75 1 95.25 93 ARG A O 1
ATOM 735 N N . GLY A 1 94 ? 0.933 6.527 19.5 1 95.06 94 GLY A N 1
ATOM 736 C CA . GLY A 1 94 ? 2.316 6.082 19.438 1 95.06 94 GLY A CA 1
ATOM 737 C C . GLY A 1 94 ? 3.291 7.078 20.047 1 95.06 94 GLY A C 1
ATOM 738 O O . GLY A 1 94 ? 4.367 6.699 20.5 1 95.06 94 GLY A O 1
ATOM 739 N N . LEU A 1 95 ? 2.936 8.312 20.094 1 97.31 95 LEU A N 1
ATOM 740 C CA . LEU A 1 95 ? 3.793 9.398 20.578 1 97.31 95 LEU A CA 1
ATOM 741 C C . LEU A 1 95 ? 3.758 9.484 22.094 1 97.31 95 LEU A C 1
ATOM 743 O O . LEU A 1 95 ? 4.5 10.266 22.688 1 97.31 95 LEU A O 1
ATOM 747 N N . LYS A 1 96 ? 2.979 8.68 22.781 1 96.12 96 LYS A N 1
ATOM 748 C CA . LYS A 1 96 ? 2.727 8.805 24.203 1 96.12 96 LYS A CA 1
ATOM 749 C C . LYS A 1 96 ? 4.031 8.828 25 1 96.12 96 LYS A C 1
ATOM 751 O O . LYS A 1 96 ? 4.219 9.672 25.875 1 96.12 96 LYS A O 1
ATOM 756 N N . PRO A 1 97 ? 4.996 7.922 24.734 1 95.56 97 PRO A N 1
ATOM 757 C CA . PRO A 1 97 ? 6.242 7.965 25.5 1 95.56 97 PRO A CA 1
ATOM 758 C C . PRO A 1 97 ? 6.965 9.305 25.391 1 95.56 97 PRO A C 1
ATOM 760 O O . PRO A 1 97 ? 7.562 9.773 26.359 1 95.56 97 PRO A O 1
ATOM 763 N N . LEU A 1 98 ? 6.906 9.914 24.219 1 97.88 98 LEU A N 1
ATOM 764 C CA . LEU A 1 98 ? 7.578 11.195 24 1 97.88 98 LEU A CA 1
ATOM 765 C C . LEU A 1 98 ? 6.785 12.336 24.625 1 97.88 98 LEU A C 1
ATOM 767 O O . LEU A 1 98 ? 7.359 13.352 25.031 1 97.88 98 LEU A O 1
ATOM 771 N N . ILE A 1 99 ? 5.484 12.164 24.641 1 98.06 99 ILE A N 1
ATOM 772 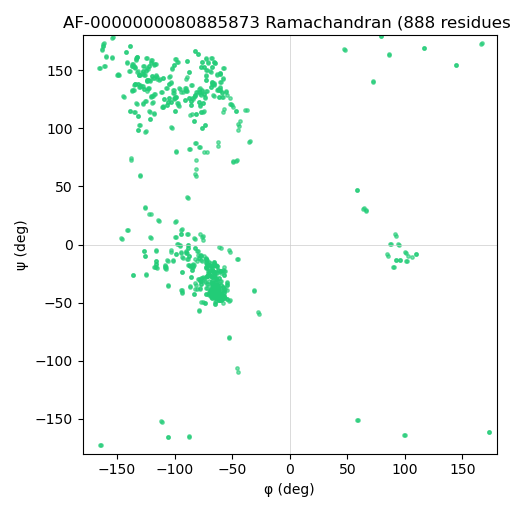C CA . ILE A 1 99 ? 4.645 13.141 25.328 1 98.06 99 ILE A CA 1
ATOM 773 C C . ILE A 1 99 ? 4.891 13.07 26.828 1 98.06 99 ILE A C 1
ATOM 775 O O . ILE A 1 99 ? 5.078 14.094 27.484 1 98.06 99 ILE A O 1
ATOM 779 N N . ASP A 1 100 ? 4.996 11.883 27.375 1 96.94 100 ASP A N 1
ATOM 780 C CA . ASP A 1 100 ? 5.176 11.656 28.812 1 96.94 100 ASP A CA 1
ATOM 781 C C . ASP A 1 100 ? 6.52 12.195 29.297 1 96.94 100 ASP A C 1
ATOM 783 O O . ASP A 1 100 ? 6.625 12.703 30.406 1 96.94 100 ASP A O 1
ATOM 787 N N . ASP A 1 101 ? 7.52 12.125 28.469 1 97.31 101 ASP A N 1
ATOM 788 C CA . ASP A 1 101 ? 8.836 12.547 28.938 1 97.31 101 ASP A CA 1
ATOM 789 C C . ASP A 1 101 ? 9.109 14 28.562 1 97.31 101 ASP A C 1
ATOM 791 O O . ASP A 1 101 ? 10.203 14.508 28.812 1 97.31 101 ASP A O 1
ATOM 795 N N . GLY A 1 102 ? 8.211 14.617 27.891 1 97.56 102 GLY A N 1
ATOM 796 C CA . GLY A 1 102 ? 8.297 16.047 27.656 1 97.56 102 GLY A CA 1
ATOM 797 C C . GLY A 1 102 ? 8.953 16.391 26.328 1 97.56 102 GLY A C 1
ATOM 798 O O . GLY A 1 102 ? 9.07 17.562 25.969 1 97.56 102 GLY A O 1
ATOM 799 N N . THR A 1 103 ? 9.359 15.414 25.562 1 98.25 103 THR A N 1
ATOM 800 C CA . THR A 1 103 ? 9.969 15.641 24.25 1 98.25 103 THR A CA 1
ATOM 801 C C . THR A 1 103 ? 8.969 16.25 23.281 1 98.25 103 THR A C 1
ATOM 803 O O . THR A 1 103 ? 9.305 17.156 22.516 1 98.25 103 THR A O 1
ATOM 806 N N . VAL A 1 104 ? 7.793 15.75 23.312 1 98.69 104 VAL A N 1
ATOM 807 C CA . VAL A 1 104 ? 6.703 16.281 22.5 1 98.69 104 VAL A CA 1
ATOM 808 C C . VAL A 1 104 ? 5.684 16.984 23.406 1 98.69 104 VAL A C 1
ATOM 810 O O . VAL A 1 104 ? 5.168 16.375 24.344 1 98.69 104 VAL A O 1
ATOM 813 N N . THR A 1 105 ? 5.383 18.203 23.141 1 98.62 105 THR A N 1
ATOM 814 C CA . THR A 1 105 ? 4.438 18.938 23.969 1 98.62 105 THR A CA 1
ATOM 815 C C . THR A 1 105 ? 3.307 19.531 23.125 1 98.62 105 THR A C 1
ATOM 817 O O . THR A 1 105 ? 2.334 20.062 23.672 1 98.62 105 THR A O 1
ATOM 820 N N . ASP A 1 106 ? 3.426 19.484 21.828 1 98.75 106 ASP A N 1
ATOM 821 C CA . ASP A 1 106 ? 2.453 20.047 20.906 1 98.75 106 ASP A CA 1
ATOM 822 C C . ASP A 1 106 ? 2.16 19.062 19.766 1 98.75 106 ASP A C 1
ATOM 824 O O . ASP A 1 106 ? 3.039 18.781 18.953 1 98.75 106 ASP A O 1
ATOM 828 N N . VAL A 1 107 ? 0.936 18.547 19.688 1 98.81 107 VAL A N 1
ATOM 829 C CA . VAL A 1 107 ? 0.552 1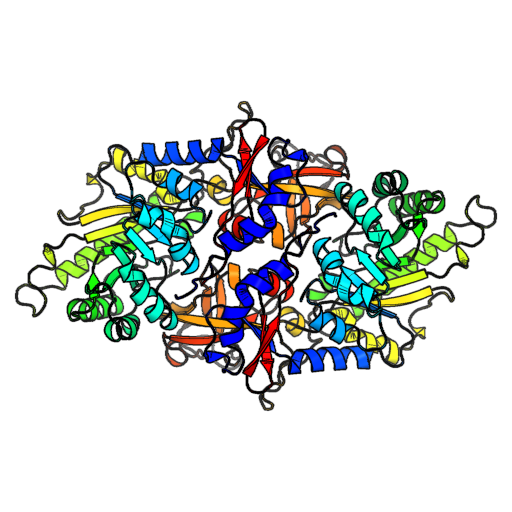7.562 18.688 1 98.81 107 VAL A CA 1
ATOM 830 C C . VAL A 1 107 ? -0.569 18.109 17.812 1 98.81 107 VAL A C 1
ATOM 832 O O . VAL A 1 107 ? -1.616 18.516 18.312 1 98.81 107 VAL A O 1
ATOM 835 N N . LEU A 1 108 ? -0.342 18.156 16.547 1 98.81 108 LEU A N 1
ATOM 836 C CA . LEU A 1 108 ? -1.355 18.531 15.57 1 98.81 108 LEU A CA 1
ATOM 837 C C . LEU A 1 108 ? -1.898 17.297 14.852 1 98.81 108 LEU A C 1
ATOM 839 O O . LEU A 1 108 ? -1.128 16.484 14.328 1 98.81 108 LEU A O 1
ATOM 843 N N . TYR A 1 109 ? -3.18 17.062 14.898 1 98.38 109 TYR A N 1
ATOM 844 C CA . TYR A 1 109 ? -3.795 16.141 13.938 1 98.38 109 TYR A CA 1
ATOM 845 C C . TYR A 1 109 ? -3.926 16.797 12.57 1 98.38 109 TYR A C 1
ATOM 847 O O . TYR A 1 109 ? -4.738 17.719 12.383 1 98.38 109 TYR A O 1
ATOM 855 N N . GLY A 1 110 ? -3.246 16.328 11.578 1 96.19 110 GLY A N 1
ATOM 856 C CA . GLY A 1 110 ? -2.883 17.062 10.375 1 96.19 110 GLY A CA 1
ATOM 857 C C . GLY A 1 110 ? -3.932 16.969 9.281 1 96.19 110 GLY A C 1
ATOM 858 O O . GLY A 1 110 ? -3.662 17.312 8.133 1 96.19 110 GLY A O 1
ATOM 859 N N . LEU A 1 111 ? -5.086 16.438 9.531 1 95.12 111 LEU A N 1
ATOM 860 C CA . LEU A 1 111 ? -6.258 16.422 8.656 1 95.12 111 LEU A CA 1
ATOM 861 C C . LEU A 1 111 ? -7.484 16.953 9.398 1 95.12 111 LEU A C 1
ATOM 863 O O . LEU A 1 111 ? -7.547 16.906 10.625 1 95.12 111 LEU A O 1
ATOM 867 N N . PRO A 1 112 ? -8.414 17.609 8.547 1 96.56 112 PRO A N 1
ATOM 868 C CA . PRO A 1 112 ? -9.68 17.797 9.258 1 96.56 112 PRO A CA 1
ATOM 869 C C . PRO A 1 112 ? -10.203 16.516 9.883 1 96.56 112 PRO A C 1
ATOM 871 O O . PRO A 1 112 ? -10.406 15.516 9.188 1 96.56 112 PRO A O 1
ATOM 874 N N . PRO A 1 113 ? -10.367 16.531 11.156 1 96.06 113 PRO A N 1
ATOM 875 C CA . PRO A 1 113 ? -10.734 15.266 11.797 1 96.06 113 PRO A CA 1
ATOM 876 C C . PRO A 1 113 ? -12.133 14.797 11.406 1 96.06 113 PRO A C 1
ATOM 878 O O . PRO A 1 113 ? -13.055 15.609 11.281 1 96.06 113 PRO A O 1
ATOM 881 N N . ALA A 1 114 ? -12.211 13.516 11.188 1 96.5 114 ALA A N 1
ATOM 882 C CA . ALA A 1 114 ? -13.547 12.93 11.055 1 96.5 114 ALA A CA 1
ATOM 883 C C . ALA A 1 114 ? -14.383 13.188 12.297 1 96.5 114 ALA A C 1
ATOM 885 O O . ALA A 1 114 ? -13.867 13.164 13.422 1 96.5 114 ALA A O 1
ATOM 886 N N . ALA A 1 115 ? -15.68 13.43 12.07 1 96.44 115 ALA A N 1
ATOM 887 C CA . ALA A 1 115 ? -16.578 13.641 13.203 1 96.44 115 ALA A CA 1
ATOM 888 C C . ALA A 1 115 ? -16.5 12.477 14.195 1 96.44 115 ALA A C 1
ATOM 890 O O . ALA A 1 115 ? -16.547 12.688 15.406 1 96.44 115 ALA A O 1
ATOM 891 N N . SER A 1 116 ? -16.281 11.305 13.711 1 95.94 116 SER A N 1
ATOM 892 C CA . SER A 1 116 ? -16.25 10.109 14.547 1 95.94 116 SER A CA 1
ATOM 893 C C . SER A 1 116 ? -14.977 10.062 15.391 1 95.94 116 SER A C 1
ATOM 895 O O . SER A 1 116 ? -14.875 9.266 16.328 1 95.94 116 SER A O 1
ATOM 897 N N . TYR A 1 117 ? -13.992 10.898 15.102 1 97.06 117 TYR A N 1
ATOM 898 C CA . TYR A 1 117 ? -12.734 10.914 15.844 1 97.06 117 TYR A CA 1
ATOM 899 C C . TYR A 1 117 ? -12.82 11.844 17.047 1 97.06 117 TYR A C 1
ATOM 901 O O . TYR A 1 117 ? -11.992 11.773 17.953 1 97.06 117 TYR A O 1
ATOM 909 N N . ILE A 1 118 ? -13.797 12.742 17.078 1 97.44 118 ILE A N 1
ATOM 910 C CA . ILE A 1 118 ? -13.828 13.859 18.016 1 97.44 118 ILE A CA 1
ATOM 911 C C . ILE A 1 118 ? -13.898 13.328 19.438 1 97.44 118 ILE A C 1
ATOM 913 O O . ILE A 1 118 ? -13.188 13.812 20.328 1 97.44 118 ILE A O 1
ATOM 917 N N . PRO A 1 119 ? -14.711 12.266 19.766 1 96.56 119 PRO A N 1
ATOM 918 C CA . PRO A 1 119 ? -14.703 11.742 21.141 1 96.56 119 PRO A CA 1
ATOM 919 C C . PRO A 1 119 ? -13.328 11.242 21.578 1 96.56 119 PRO A C 1
ATOM 921 O O . PRO A 1 119 ? -12.891 11.508 22.703 1 96.56 119 PRO A O 1
ATOM 924 N N . THR A 1 120 ? -12.688 10.555 20.672 1 96.31 120 THR A N 1
ATOM 925 C CA . THR A 1 120 ? -11.359 10.047 20.984 1 96.31 120 THR A CA 1
ATOM 926 C C . THR A 1 120 ? -10.375 11.195 21.172 1 96.31 120 THR A C 1
ATOM 928 O O . THR A 1 120 ? -9.586 11.195 22.125 1 96.31 120 THR A O 1
ATOM 931 N N . LEU A 1 121 ? -10.422 12.164 20.266 1 97.88 121 LEU A N 1
ATOM 932 C CA . LEU A 1 121 ? -9.531 13.312 20.359 1 97.88 121 LEU A CA 1
ATOM 933 C C . LEU A 1 121 ? -9.805 14.109 21.641 1 97.88 121 LEU A C 1
ATOM 935 O O . LEU A 1 121 ? -8.875 14.602 22.281 1 97.88 121 LEU A O 1
ATOM 939 N N . SER A 1 122 ? -11.078 14.227 21.984 1 97.81 122 SER A N 1
ATOM 940 C CA . SER A 1 122 ? -11.445 14.891 23.234 1 97.81 122 SER A CA 1
ATOM 941 C C . SER A 1 122 ? -10.797 14.203 24.438 1 97.81 122 SER A C 1
ATOM 943 O O . SER A 1 122 ? -10.211 14.859 25.297 1 97.81 122 SER A O 1
ATOM 945 N N . SER A 1 123 ? -10.836 12.922 24.438 1 97.12 123 SER A N 1
ATOM 946 C CA . SER A 1 123 ? -10.25 12.141 25.531 1 97.12 123 SER A CA 1
ATOM 947 C C . SER A 1 123 ? -8.727 12.289 25.547 1 97.12 123 SER A C 1
ATOM 949 O O . SER A 1 123 ? -8.133 12.438 26.625 1 97.12 123 SER A O 1
ATOM 951 N N . LEU A 1 124 ? -8.094 12.281 24.391 1 97.06 124 LEU A N 1
ATOM 952 C CA . LEU A 1 124 ? -6.641 12.375 24.266 1 97.06 124 LEU A CA 1
ATOM 953 C C . LEU A 1 124 ? -6.141 13.742 24.734 1 97.06 124 LEU A C 1
ATOM 955 O O . LEU A 1 124 ? -4.977 13.891 25.109 1 97.06 124 LEU A O 1
ATOM 959 N N . SER A 1 125 ? -7.004 14.719 24.719 1 97.5 125 SER A N 1
ATOM 960 C CA . SER A 1 125 ? -6.629 16.062 25.109 1 97.5 125 SER A CA 1
ATOM 961 C C . SER A 1 125 ? -6.176 16.109 26.562 1 97.5 125 SER A C 1
ATOM 963 O O . SER A 1 125 ? -5.41 17 26.953 1 97.5 125 SER A O 1
ATOM 965 N N . ARG A 1 126 ? -6.562 15.172 27.359 1 96.5 126 ARG A N 1
ATOM 966 C CA . ARG A 1 126 ? -6.184 15.125 28.766 1 96.5 126 ARG A CA 1
ATOM 967 C C . ARG A 1 126 ? -4.711 14.758 28.922 1 96.5 126 ARG A C 1
ATOM 969 O O . ARG A 1 126 ? -4.074 15.141 29.906 1 96.5 126 ARG A O 1
ATOM 976 N N . GLU A 1 127 ? -4.266 14.062 27.953 1 95.38 127 GLU A N 1
ATOM 977 C CA . GLU A 1 127 ? -2.926 13.492 28.078 1 95.38 127 GLU A CA 1
ATOM 978 C C . GLU A 1 127 ? -1.906 14.312 27.281 1 95.38 127 GLU A C 1
ATOM 980 O O . GLU A 1 127 ? -0.698 14.148 27.469 1 95.38 127 GLU A O 1
ATOM 985 N N . ILE A 1 128 ? -2.338 15.172 26.438 1 97.44 128 ILE A N 1
ATOM 986 C CA . ILE A 1 128 ? -1.487 15.938 25.531 1 97.44 128 ILE A CA 1
ATOM 987 C C . ILE A 1 128 ? -1.487 17.406 25.953 1 97.44 128 ILE A C 1
ATOM 989 O O . ILE A 1 128 ? -2.537 18.062 25.969 1 97.44 128 ILE A O 1
ATOM 993 N N . PRO A 1 129 ? -0.305 17.938 26.312 1 97.5 129 PRO A N 1
ATOM 994 C CA . PRO A 1 129 ? -0.269 19.328 26.766 1 97.5 129 PRO A CA 1
ATOM 995 C C . PRO A 1 129 ? -0.942 20.297 25.797 1 97.5 129 PRO A C 1
ATOM 997 O O . PRO A 1 129 ? -1.713 21.156 26.203 1 97.5 129 PRO A O 1
ATOM 1000 N N . ASN A 1 130 ? -0.639 20.203 24.516 1 98.25 130 ASN A N 1
ATOM 1001 C CA . ASN A 1 130 ? -1.267 20.984 23.469 1 98.25 130 ASN A CA 1
ATOM 1002 C C . ASN A 1 130 ? -1.718 20.094 22.297 1 98.25 130 ASN A C 1
ATOM 1004 O O . ASN A 1 130 ? -0.897 19.656 21.5 1 98.25 130 ASN A O 1
ATOM 1008 N N . LEU A 1 131 ? -2.977 19.844 22.25 1 98.56 131 LEU A N 1
ATOM 1009 C CA . LEU A 1 131 ? -3.578 19.141 21.125 1 98.56 131 LEU A CA 1
ATOM 1010 C C . LEU A 1 131 ? -4.254 20.125 20.172 1 98.56 131 LEU A C 1
ATOM 1012 O O . LEU A 1 131 ? -5.066 20.953 20.594 1 98.56 131 LEU A O 1
ATOM 1016 N N . ARG A 1 132 ? -3.895 20.094 18.938 1 98.5 132 ARG A N 1
ATOM 1017 C CA . ARG A 1 132 ? -4.422 21.031 17.938 1 98.5 132 ARG A CA 1
ATOM 1018 C C . ARG A 1 132 ? -5.07 20.281 16.781 1 98.5 132 ARG A C 1
ATOM 1020 O O . ARG A 1 132 ? -4.68 19.156 16.469 1 98.5 132 ARG A O 1
ATOM 1027 N N . LEU A 1 133 ? -6.035 20.875 16.156 1 98.44 133 LEU A N 1
ATOM 1028 C CA . LEU A 1 133 ? -6.762 20.297 15.039 1 98.44 133 LEU A CA 1
ATOM 1029 C C . LEU A 1 133 ? -6.711 21.203 13.82 1 98.44 133 LEU A C 1
ATOM 1031 O O . LEU A 1 133 ? -6.395 22.391 13.945 1 98.44 133 LEU A O 1
ATOM 1035 N N . ILE A 1 134 ? -6.973 20.656 12.68 1 97.94 134 ILE A N 1
ATOM 1036 C CA . ILE A 1 134 ? -7.117 21.406 11.438 1 97.94 134 ILE A CA 1
ATOM 1037 C C . ILE A 1 134 ? -8.594 21.578 11.109 1 97.94 134 ILE A C 1
ATOM 1039 O O . ILE A 1 134 ? -9.375 20.625 11.195 1 97.94 134 ILE A O 1
ATOM 1043 N N . VAL A 1 135 ? -8.984 22.75 10.781 1 97.44 135 VAL A N 1
ATOM 1044 C CA . VAL A 1 135 ? -10.344 23.047 10.336 1 97.44 135 VAL A CA 1
ATOM 1045 C C . VAL A 1 135 ? -10.297 23.844 9.031 1 97.44 135 VAL A C 1
ATOM 1047 O O . VAL A 1 135 ? -9.461 24.734 8.867 1 97.44 135 VAL A O 1
ATOM 1050 N N . ASP A 1 136 ? -11.148 23.453 8.062 1 96.12 136 ASP A N 1
ATOM 1051 C CA . ASP A 1 136 ? -11.164 24.219 6.812 1 96.12 136 ASP A CA 1
ATOM 1052 C C . ASP A 1 136 ? -12.594 24.375 6.289 1 96.12 136 ASP A C 1
ATOM 1054 O O . ASP A 1 136 ? -12.789 24.766 5.137 1 96.12 136 ASP A O 1
ATOM 1058 N N . HIS A 1 137 ? -13.539 24.047 7.125 1 95.62 137 HIS A N 1
ATOM 1059 C CA . HIS A 1 137 ? -14.945 24.188 6.77 1 95.62 137 HIS A CA 1
ATOM 1060 C C . HIS A 1 137 ? -15.805 24.484 7.996 1 95.62 137 HIS A C 1
ATOM 1062 O O . HIS A 1 137 ? -15.578 23.922 9.07 1 95.62 137 HIS A O 1
ATOM 1068 N N . VAL A 1 138 ? -16.859 25.281 7.828 1 95.19 138 VAL A N 1
ATOM 1069 C CA . VAL A 1 138 ? -17.672 25.766 8.938 1 95.19 138 VAL A CA 1
ATOM 1070 C C . VAL A 1 138 ? -18.422 24.594 9.594 1 95.19 138 VAL A C 1
ATOM 1072 O O . VAL A 1 138 ? -18.594 24.578 10.812 1 95.19 138 VAL A O 1
ATOM 1075 N N . SER A 1 139 ? -18.797 23.594 8.789 1 94.81 139 SER A N 1
ATOM 1076 C CA . SER A 1 139 ? -19.609 22.484 9.297 1 94.81 139 SER A CA 1
ATOM 1077 C C . SER A 1 139 ? -18.812 21.625 10.273 1 94.81 139 SER A C 1
ATOM 1079 O O . SER A 1 139 ? -19.391 20.859 11.047 1 94.81 139 SER A O 1
ATOM 1081 N N . GLN A 1 140 ? -17.531 21.703 10.258 1 96.19 140 GLN A N 1
ATOM 1082 C CA . GLN A 1 140 ? -16.688 20.938 11.164 1 96.19 140 GLN A CA 1
ATOM 1083 C C . GLN A 1 140 ? -16.812 21.438 12.594 1 96.19 140 GLN A C 1
ATOM 1085 O O . GLN A 1 140 ? -16.531 20.703 13.547 1 96.19 140 GLN A O 1
ATOM 1090 N N . LEU A 1 141 ? -17.25 22.688 12.773 1 95.56 141 LEU A N 1
ATOM 1091 C CA . LEU A 1 141 ? -17.344 23.312 14.094 1 95.56 141 LEU A CA 1
ATOM 1092 C C . LEU A 1 141 ? -18.484 22.688 14.906 1 95.56 141 LEU A C 1
ATOM 1094 O O . LEU A 1 141 ? -18.453 22.734 16.141 1 95.56 141 LEU A O 1
ATOM 1098 N N . GLU A 1 142 ? -19.438 22.141 14.18 1 93.5 142 GLU A N 1
ATOM 1099 C CA . GLU A 1 142 ? -20.562 21.531 14.875 1 93.5 142 GLU A CA 1
ATOM 1100 C C . GLU A 1 142 ? -20.109 20.406 15.797 1 93.5 142 GLU A C 1
ATOM 1102 O O . GLU A 1 142 ? -20.469 20.391 16.969 1 93.5 142 GLU A O 1
ATOM 1107 N N . ALA A 1 143 ? -19.297 19.578 15.25 1 93.12 143 ALA A N 1
ATOM 1108 C CA . ALA A 1 143 ? -18.812 18.438 16.031 1 93.12 143 ALA A CA 1
ATOM 1109 C C . ALA A 1 143 ? -17.906 18.922 17.172 1 93.12 143 ALA A C 1
ATOM 1111 O O . ALA A 1 143 ? -17.969 18.375 18.281 1 93.12 143 ALA A O 1
ATOM 1112 N N . LEU A 1 144 ? -17.141 19.906 16.938 1 95.94 144 LEU A N 1
ATOM 1113 C CA . LEU A 1 144 ? -16.203 20.422 17.922 1 95.94 144 LEU A CA 1
ATOM 1114 C C . LEU A 1 144 ? -16.953 21.109 19.062 1 95.94 144 LEU A C 1
ATOM 1116 O O . LEU A 1 144 ? -16.594 20.953 20.234 1 95.94 144 LEU A O 1
ATOM 1120 N N . THR A 1 145 ? -17.984 21.844 18.719 1 94.38 145 THR A N 1
ATOM 1121 C CA . THR A 1 145 ? -18.75 22.578 19.719 1 94.38 145 THR A CA 1
ATOM 1122 C C . THR A 1 145 ? -19.578 21.625 20.562 1 94.38 145 THR A C 1
ATOM 1124 O O . THR A 1 145 ? -19.781 21.859 21.766 1 94.38 145 THR A O 1
ATOM 1127 N N . ARG A 1 146 ? -20.031 20.594 19.984 1 93.75 146 ARG A N 1
ATOM 1128 C CA . ARG A 1 146 ? -20.859 19.625 20.688 1 93.75 146 ARG A CA 1
ATOM 1129 C C . ARG A 1 146 ? -20.078 18.875 21.766 1 93.75 146 ARG A C 1
ATOM 1131 O O . ARG A 1 146 ? -20.625 18.516 22.797 1 93.75 146 ARG A O 1
ATOM 1138 N N . LEU A 1 147 ? -18.812 18.656 21.484 1 95.69 147 LEU A N 1
ATOM 1139 C CA . LEU A 1 147 ? -17.984 17.938 22.438 1 95.69 147 LEU A CA 1
ATOM 1140 C C . LEU A 1 147 ? -16.672 18.656 22.672 1 95.69 147 LEU A C 1
ATOM 1142 O O . LEU A 1 147 ? -15.68 18.391 21.969 1 95.69 147 LEU A O 1
ATOM 1146 N N . PRO A 1 148 ? -16.625 19.391 23.75 1 94.44 148 PRO A N 1
ATOM 1147 C CA . PRO A 1 148 ? -15.367 20.078 24.062 1 94.44 148 PRO A CA 1
ATOM 1148 C C . PRO A 1 148 ? -14.273 19.125 24.547 1 94.44 148 PRO A C 1
ATOM 1150 O O . PRO A 1 148 ? -14.562 18 24.953 1 94.44 148 PRO A O 1
ATOM 1153 N N . PRO A 1 149 ? -13.008 19.578 24.453 1 95.94 149 PRO A N 1
ATOM 1154 C CA . PRO A 1 149 ? -11.93 18.75 24.984 1 95.94 149 PRO A CA 1
ATOM 1155 C C . PRO A 1 149 ? -12.07 18.484 26.484 1 95.94 149 PRO A C 1
ATOM 1157 O O . PRO A 1 149 ? -12.484 19.391 27.234 1 95.94 149 PRO A O 1
ATOM 1160 N N . LEU A 1 150 ? -11.633 17.344 26.844 1 94.94 150 LEU A N 1
ATOM 1161 C CA . LEU A 1 150 ? -11.789 16.953 28.25 1 94.94 150 LEU A CA 1
ATOM 1162 C C . LEU A 1 150 ? -10.727 17.609 29.109 1 94.94 150 LEU A C 1
ATOM 1164 O O . LEU A 1 150 ? -10.836 17.609 30.344 1 94.94 150 LEU A O 1
ATOM 1168 N N . CYS A 1 151 ? -9.75 18.188 28.5 1 94.31 151 CYS A N 1
ATOM 1169 C CA . CYS A 1 151 ? -8.734 18.891 29.266 1 94.31 151 CYS A CA 1
ATOM 1170 C C . CYS A 1 151 ? -9.289 20.188 29.859 1 94.31 151 CYS A C 1
ATOM 1172 O O . CYS A 1 151 ? -8.641 20.812 30.688 1 94.31 151 CYS A O 1
ATOM 1174 N N . GLY A 1 152 ? -10.406 20.672 29.375 1 94.44 152 GLY A N 1
ATOM 1175 C CA . GLY A 1 152 ? -11.062 21.844 29.938 1 94.44 152 GLY A CA 1
ATOM 1176 C C . GLY A 1 152 ? -10.789 23.125 29.156 1 94.44 152 GLY A C 1
ATOM 1177 O O . GLY A 1 152 ? -11.391 24.156 29.422 1 94.44 152 GLY A O 1
ATOM 1178 N N . LYS A 1 153 ? -9.984 23.062 28.25 1 95.25 153 LYS A N 1
ATOM 1179 C CA . LYS A 1 153 ? -9.688 24.203 27.391 1 95.25 153 LYS A CA 1
ATOM 1180 C C . LYS A 1 153 ? -10.461 24.109 26.078 1 95.25 153 LYS A C 1
ATOM 1182 O O . LYS A 1 153 ? -10.938 23.031 25.703 1 95.25 153 LYS A O 1
ATOM 1187 N N . PRO A 1 154 ? -10.625 25.219 25.406 1 96.62 154 PRO A N 1
ATOM 1188 C CA . PRO A 1 154 ? -11.227 25.141 24.062 1 96.62 154 PRO A CA 1
ATOM 1189 C C . PRO A 1 154 ? -10.352 24.375 23.078 1 96.62 154 PRO A C 1
ATOM 1191 O O . PRO A 1 154 ? -9.141 24.25 23.281 1 96.62 154 PRO A O 1
ATOM 1194 N N . TRP A 1 155 ? -11.039 23.859 22.062 1 98 155 TRP A N 1
ATOM 1195 C CA . TRP A 1 155 ? -10.258 23.281 20.969 1 98 155 TRP A CA 1
ATOM 1196 C C . TRP A 1 155 ? -9.312 24.312 20.375 1 98 155 TRP A C 1
ATOM 1198 O O . TRP A 1 155 ? -9.719 25.438 20.078 1 98 155 TRP A O 1
ATOM 1208 N N . SER A 1 156 ? -8.07 24.016 20.281 1 98.06 156 SER A N 1
ATOM 1209 C CA . SER A 1 156 ? -7.082 24.828 19.578 1 98.06 156 SER A CA 1
ATOM 1210 C C . SER A 1 156 ? -6.961 24.406 18.125 1 98.06 156 SER A C 1
ATOM 1212 O O . SER A 1 156 ? -6.68 23.234 17.828 1 98.06 156 SER A O 1
ATOM 1214 N N . ILE A 1 157 ? -7.148 25.344 17.156 1 98.19 157 ILE A N 1
ATOM 1215 C CA . ILE A 1 157 ? -7.242 24.875 15.789 1 98.19 157 ILE A CA 1
ATOM 1216 C C . ILE A 1 157 ? -6.309 25.688 14.898 1 98.19 157 ILE A C 1
ATOM 1218 O O . ILE A 1 157 ? -6.047 26.859 15.172 1 98.19 157 ILE A O 1
ATOM 1222 N N . PHE A 1 158 ? -5.727 25.031 13.859 1 98.12 158 PHE A N 1
ATOM 1223 C CA . PHE A 1 158 ? -5.23 25.688 12.656 1 98.12 158 PHE A CA 1
ATOM 1224 C C . PHE A 1 158 ? -6.316 25.766 11.594 1 98.12 158 PHE A C 1
ATOM 1226 O O . PHE A 1 158 ? -7.027 24.797 11.344 1 98.12 158 PHE A O 1
ATOM 1233 N N . ILE A 1 159 ? -6.5 26.891 11.016 1 97.31 159 ILE A N 1
ATOM 1234 C CA . ILE A 1 159 ? -7.316 26.953 9.812 1 97.31 159 ILE A CA 1
ATOM 1235 C C . ILE A 1 159 ? -6.465 26.641 8.586 1 97.31 159 ILE A C 1
ATOM 1237 O O . ILE A 1 159 ? -5.441 27.281 8.344 1 97.31 159 ILE A O 1
ATOM 1241 N N . LYS A 1 160 ? -6.844 25.594 7.879 1 96.56 160 LYS A N 1
ATOM 1242 C CA . LYS A 1 160 ? -6.098 25.156 6.703 1 96.56 160 LYS A CA 1
ATOM 1243 C C . LYS A 1 160 ? -6.398 26.047 5.5 1 96.56 160 LYS A C 1
ATOM 1245 O O . LYS A 1 160 ? -7.559 26.234 5.133 1 96.56 160 LYS A O 1
ATOM 1250 N N . ILE A 1 161 ? -5.34 26.531 4.879 1 94.19 161 ILE A N 1
ATOM 1251 C CA . ILE A 1 161 ? -5.469 27.469 3.775 1 94.19 161 ILE A CA 1
ATOM 1252 C C . ILE A 1 161 ? -5.043 26.812 2.471 1 94.19 161 ILE A C 1
ATOM 1254 O O . ILE A 1 161 ? -4.023 26.109 2.424 1 94.19 161 ILE A O 1
ATOM 1258 N N . ASP A 1 162 ? -5.859 26.953 1.479 1 88.19 162 ASP A N 1
ATOM 1259 C CA . ASP A 1 162 ? -5.508 26.484 0.139 1 88.19 162 ASP A CA 1
ATOM 1260 C C . ASP A 1 162 ? -4.566 27.469 -0.552 1 88.19 162 ASP A C 1
ATOM 1262 O O . ASP A 1 162 ? -4.918 28.625 -0.762 1 88.19 162 ASP A O 1
ATOM 1266 N N . CYS A 1 163 ? -3.463 27.016 -0.936 1 82.06 163 CYS A N 1
ATOM 1267 C CA . CYS A 1 163 ? -2.482 27.906 -1.542 1 82.06 163 CYS A CA 1
ATOM 1268 C C . CYS A 1 163 ? -2.529 27.812 -3.062 1 82.06 163 CYS A C 1
ATOM 1270 O O . CYS A 1 163 ? -1.557 28.156 -3.738 1 82.06 163 CYS A O 1
ATOM 1272 N N . GLY A 1 164 ? -3.609 27.328 -3.562 1 73.44 164 GLY A N 1
ATOM 1273 C CA . GLY A 1 164 ? -3.773 27.344 -5.008 1 73.44 164 GLY A CA 1
ATOM 1274 C C . GLY A 1 164 ? -3.701 25.969 -5.625 1 73.44 164 GLY A C 1
ATOM 1275 O O . GLY A 1 164 ? -4.031 25.781 -6.801 1 73.44 164 GLY A O 1
ATOM 1276 N N . TYR A 1 165 ? -3.365 25.016 -4.898 1 68.62 165 TYR A N 1
ATOM 1277 C CA . TYR A 1 165 ? -3.154 23.703 -5.516 1 68.62 165 TYR A CA 1
ATOM 1278 C C . TYR A 1 165 ? -4.336 22.781 -5.25 1 68.62 165 TYR A C 1
ATOM 1280 O O . TYR A 1 165 ? -4.383 21.656 -5.77 1 68.62 165 TYR A O 1
ATOM 1288 N N . HIS A 1 166 ? -5.223 23.125 -4.516 1 67.56 166 HIS A N 1
ATOM 1289 C CA . HIS A 1 166 ? -6.566 22.562 -4.387 1 67.56 166 HIS A CA 1
ATOM 1290 C C . HIS A 1 166 ? -6.52 21.141 -3.873 1 67.56 166 HIS A C 1
ATOM 1292 O O . HIS A 1 166 ? -7.297 20.281 -4.324 1 67.56 166 HIS A O 1
ATOM 1298 N N . ARG A 1 167 ? -5.559 20.812 -3.059 1 68.5 167 ARG A N 1
ATOM 1299 C CA . ARG A 1 167 ? -5.578 19.531 -2.359 1 68.5 167 ARG A CA 1
ATOM 1300 C C . ARG A 1 167 ? -6.555 19.562 -1.188 1 68.5 167 ARG A C 1
ATOM 1302 O O . ARG A 1 167 ? -7.371 18.656 -1.025 1 68.5 167 ARG A O 1
ATOM 1309 N N . ALA A 1 168 ? -6.43 20.609 -0.381 1 78 168 ALA A N 1
ATOM 1310 C CA . ALA A 1 168 ? -7.309 20.812 0.764 1 78 168 ALA A CA 1
ATOM 1311 C C . ALA A 1 168 ? -7.18 22.234 1.299 1 78 168 ALA A C 1
ATOM 1313 O O . ALA A 1 168 ? -6.172 22.906 1.064 1 78 168 ALA A O 1
ATOM 1314 N N . GLY A 1 169 ? -8.281 22.656 1.886 1 85.56 169 GLY A N 1
ATOM 1315 C CA . GLY A 1 169 ? -8.242 23.953 2.541 1 85.56 169 GLY A CA 1
ATOM 1316 C C . GLY A 1 169 ? -9.172 24.969 1.915 1 85.56 169 GLY A C 1
ATOM 1317 O O . GLY A 1 169 ? -9.68 24.75 0.812 1 85.56 169 GLY A O 1
ATOM 1318 N N . VAL A 1 170 ? -9.32 26.062 2.609 1 86.94 170 VAL A N 1
ATOM 1319 C CA . VAL A 1 170 ? -10.172 27.156 2.166 1 86.94 170 VAL A CA 1
ATOM 1320 C C . VAL A 1 170 ? -9.305 28.297 1.645 1 86.94 170 VAL A C 1
ATOM 1322 O O . VAL A 1 170 ? -8.203 28.531 2.145 1 86.94 170 VAL A O 1
ATOM 1325 N N . SER A 1 171 ? -9.773 28.953 0.648 1 84.69 171 SER A N 1
ATOM 1326 C CA . SER A 1 171 ? -9.023 30.078 0.093 1 84.69 171 SER A CA 1
ATOM 1327 C C . SER A 1 171 ? -9.141 31.312 0.979 1 84.69 171 SER A C 1
ATOM 1329 O O . SER A 1 171 ? -10.242 31.734 1.32 1 84.69 1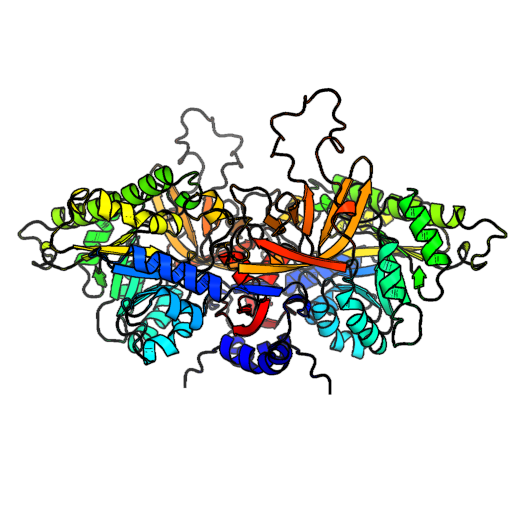71 SER A O 1
ATOM 1331 N N . ALA A 1 172 ? -8.016 31.875 1.204 1 87.44 172 ALA A N 1
ATOM 1332 C CA . ALA A 1 172 ? -8.023 33.062 2.049 1 87.44 172 ALA A CA 1
ATOM 1333 C C . ALA A 1 172 ? -8.844 34.188 1.42 1 87.44 172 ALA A C 1
ATOM 1335 O O . ALA A 1 172 ? -8.766 34.406 0.21 1 87.44 172 ALA A O 1
ATOM 1336 N N . GLY A 1 173 ? -9.633 34.75 2.191 1 84.25 173 GLY A N 1
ATOM 1337 C CA . GLY A 1 173 ? -10.406 35.906 1.733 1 84.25 173 GLY A CA 1
ATOM 1338 C C . GLY A 1 173 ? -11.68 35.5 1.011 1 84.25 173 GLY A C 1
ATOM 1339 O O . GLY A 1 173 ? -12.516 36.344 0.698 1 84.25 173 GLY A O 1
ATOM 1340 N N . SER A 1 174 ? -11.867 34.281 0.732 1 87.25 174 SER A N 1
ATOM 1341 C CA . SER A 1 174 ? -13.086 33.812 0.082 1 87.25 174 SER A CA 1
ATOM 1342 C C . SER A 1 174 ? -14.289 33.938 1.014 1 87.25 174 SER A C 1
ATOM 1344 O O . SER A 1 174 ? -14.125 34.094 2.225 1 87.25 174 SER A O 1
ATOM 1346 N N . PRO A 1 175 ? -15.477 33.938 0.453 1 89.19 175 PRO A N 1
ATOM 1347 C CA . PRO A 1 175 ? -16.672 33.938 1.301 1 89.19 175 PRO A CA 1
ATOM 1348 C C . PRO A 1 175 ? -16.703 32.812 2.309 1 89.19 175 PRO A C 1
ATOM 1350 O O . PRO A 1 175 ? -17.094 33 3.463 1 89.19 175 PRO A O 1
ATOM 1353 N N . ASP A 1 176 ? -16.266 31.656 1.88 1 90.5 176 ASP A N 1
ATOM 1354 C CA . ASP A 1 176 ? -16.234 30.5 2.775 1 90.5 176 ASP A CA 1
ATOM 1355 C C . ASP A 1 176 ? -15.266 30.75 3.934 1 90.5 176 ASP A C 1
ATOM 1357 O O . ASP A 1 176 ? -15.539 30.344 5.066 1 90.5 176 ASP A O 1
ATOM 1361 N N . PHE A 1 177 ? -14.219 31.375 3.6 1 93.25 177 PHE A N 1
ATOM 1362 C CA . PHE A 1 177 ? -13.227 31.703 4.617 1 93.25 177 PHE A CA 1
ATOM 1363 C C . PHE A 1 177 ? -13.797 32.688 5.637 1 93.25 177 PHE A C 1
ATOM 1365 O O . PHE A 1 177 ? -13.633 32.5 6.844 1 93.25 177 PHE A O 1
ATOM 1372 N N . ILE A 1 178 ? -14.453 33.656 5.168 1 92.69 178 ILE A N 1
ATOM 1373 C CA . ILE A 1 178 ? -15.039 34.656 6.027 1 92.69 178 ILE A CA 1
ATOM 1374 C C . ILE A 1 178 ? -16.125 34.031 6.906 1 92.69 178 ILE A C 1
ATOM 1376 O O . ILE A 1 178 ? -16.219 34.344 8.102 1 92.69 178 ILE A O 1
ATOM 1380 N N . ASP A 1 179 ? -16.891 33.219 6.32 1 93.25 179 ASP A N 1
ATOM 1381 C CA . ASP A 1 179 ? -17.906 32.5 7.082 1 93.25 179 ASP A CA 1
ATOM 1382 C C . ASP A 1 179 ? -17.281 31.656 8.188 1 93.25 179 ASP A C 1
ATOM 1384 O O . ASP A 1 179 ? -17.797 31.594 9.305 1 93.25 179 ASP A O 1
ATOM 1388 N N . LEU A 1 180 ? -16.219 31.016 7.852 1 94.44 180 LEU A N 1
ATOM 1389 C CA . LEU A 1 180 ? -15.516 30.188 8.82 1 94.44 180 LEU A CA 1
ATOM 1390 C C . LEU A 1 180 ? -14.945 31.047 9.945 1 94.44 180 LEU A C 1
ATOM 1392 O O . LEU A 1 180 ? -15.078 30.703 11.125 1 94.44 180 LEU A O 1
ATOM 1396 N N . LEU A 1 181 ? -14.336 32.156 9.602 1 93.44 181 LEU A N 1
ATOM 1397 C CA . LEU A 1 181 ? -13.781 33.062 10.602 1 93.44 181 LEU A CA 1
ATOM 1398 C C . LEU A 1 181 ? -14.875 33.562 11.555 1 93.44 181 LEU A C 1
ATOM 1400 O O . LEU A 1 181 ? -14.68 33.531 12.773 1 93.44 181 LEU A O 1
ATOM 1404 N N . SER A 1 182 ? -15.961 33.938 10.977 1 92.44 182 SER A N 1
ATOM 1405 C CA . SER A 1 182 ? -17.078 34.438 11.773 1 92.44 182 SER A CA 1
ATOM 1406 C C . SER A 1 182 ? -17.547 33.375 12.766 1 92.44 182 SER A C 1
ATOM 1408 O O . SER A 1 182 ? -17.766 33.656 13.938 1 92.44 182 SER A O 1
ATOM 1410 N N . ALA A 1 183 ? -17.656 32.188 12.289 1 93.62 183 ALA A N 1
ATOM 1411 C CA . ALA A 1 183 ? -18.141 31.109 13.125 1 93.62 183 ALA A CA 1
ATOM 1412 C C . ALA A 1 183 ? -17.156 30.781 14.242 1 93.62 183 ALA A C 1
ATOM 1414 O O . ALA A 1 183 ? -17.547 30.562 15.391 1 93.62 183 ALA A O 1
ATOM 1415 N N . VAL A 1 184 ? -15.898 30.703 13.922 1 94.12 184 VAL A N 1
ATOM 1416 C CA . VAL A 1 184 ? -14.867 30.344 14.891 1 94.12 184 VAL A CA 1
ATOM 1417 C C . VAL A 1 184 ? -14.758 31.422 15.961 1 94.12 184 VAL A C 1
ATOM 1419 O O . VAL A 1 184 ? -14.688 31.125 17.156 1 94.12 184 VAL A O 1
ATOM 1422 N N . LEU A 1 185 ? -14.781 32.688 15.57 1 91.25 185 LEU A N 1
ATOM 1423 C CA . LEU A 1 185 ? -14.609 33.781 16.5 1 91.25 185 LEU A CA 1
ATOM 1424 C C . LEU A 1 185 ? -15.82 33.938 17.406 1 91.25 185 LEU A C 1
ATOM 1426 O O . LEU A 1 185 ? -15.711 34.469 18.516 1 91.25 185 LEU A O 1
ATOM 1430 N N . SER A 1 186 ? -16.906 33.438 16.938 1 89.25 186 SER A N 1
ATOM 1431 C CA . SER A 1 186 ? -18.125 33.531 17.734 1 89.25 186 SER A CA 1
ATOM 1432 C C . SER A 1 186 ? -18.25 32.344 18.688 1 89.25 186 SER A C 1
ATOM 1434 O O . SER A 1 186 ? -19.141 32.312 19.531 1 89.25 186 SER A O 1
ATOM 1436 N N . SER A 1 187 ? -17.422 31.422 18.5 1 89.5 187 SER A N 1
ATOM 1437 C CA . SER A 1 187 ? -17.5 30.203 19.297 1 89.5 187 SER A CA 1
ATOM 1438 C C . SER A 1 187 ? -16.656 30.312 20.562 1 89.5 187 SER A C 1
ATOM 1440 O O . SER A 1 187 ? -15.547 30.859 20.516 1 89.5 187 SER A O 1
ATOM 1442 N N . LYS A 1 188 ? -17.141 29.75 21.672 1 88.69 188 LYS A N 1
ATOM 1443 C CA . LYS A 1 188 ? -16.359 29.688 22.922 1 88.69 188 LYS A CA 1
ATOM 1444 C C . LYS A 1 188 ? -15.609 28.359 23.031 1 88.69 188 LYS A C 1
ATOM 1446 O O . LYS A 1 188 ? -14.734 28.219 23.891 1 88.69 188 LYS A O 1
ATOM 1451 N N . SER A 1 189 ? -15.891 27.5 22.109 1 92.62 189 SER A N 1
ATOM 1452 C CA . SER A 1 189 ? -15.352 26.156 22.203 1 92.62 189 SER A CA 1
ATOM 1453 C C . SER A 1 189 ? -14.109 25.984 21.328 1 92.62 189 SER A C 1
ATOM 1455 O O . SER A 1 189 ? -13.438 24.953 21.391 1 92.62 189 SER A O 1
ATOM 1457 N N . VAL A 1 190 ? -13.875 27 20.562 1 95.44 190 VAL A N 1
ATOM 1458 C CA . VAL A 1 190 ? -12.773 26.875 19.609 1 95.44 190 VAL A CA 1
ATOM 1459 C C . VAL A 1 190 ? -11.93 28.141 19.641 1 95.44 190 VAL A C 1
ATOM 1461 O O . VAL A 1 190 ? -12.461 29.25 19.734 1 95.44 190 VAL A O 1
ATOM 1464 N N . ASP A 1 191 ? -10.656 27.969 19.609 1 94.62 191 ASP A N 1
ATOM 1465 C CA . ASP A 1 191 ? -9.703 29.062 19.562 1 94.62 191 ASP A CA 1
ATOM 1466 C C . ASP A 1 191 ? -8.734 28.906 18.391 1 94.62 191 ASP A C 1
ATOM 1468 O O . ASP A 1 191 ? -8.195 27.812 18.172 1 94.62 191 ASP A O 1
ATOM 1472 N N . ILE A 1 192 ? -8.508 29.984 17.656 1 96.06 192 ILE A N 1
ATOM 1473 C CA . ILE A 1 192 ? -7.586 29.922 16.531 1 96.06 192 ILE A CA 1
ATOM 1474 C C . ILE A 1 192 ? -6.145 29.969 17.031 1 96.06 192 ILE A C 1
ATOM 1476 O O . ILE A 1 192 ? -5.738 30.938 17.688 1 96.06 192 ILE A O 1
ATOM 1480 N N . TYR A 1 193 ? -5.414 28.953 16.734 1 97.44 193 TYR A N 1
ATOM 1481 C CA . TYR A 1 193 ? -3.988 28.891 17.047 1 97.44 193 TYR A CA 1
ATOM 1482 C C . TYR A 1 193 ? -3.168 29.531 15.922 1 97.44 193 TYR A C 1
ATOM 1484 O O . TYR A 1 193 ? -2.139 30.156 16.188 1 97.44 193 TYR A O 1
ATOM 1492 N N . GLY A 1 194 ? -3.643 29.312 14.742 1 97.5 194 GLY A N 1
ATOM 1493 C CA . GLY A 1 194 ? -2.941 29.875 13.594 1 97.5 194 GLY A CA 1
ATOM 1494 C C . GLY A 1 194 ? -3.51 29.406 12.273 1 97.5 194 GLY A C 1
ATOM 1495 O O . GLY A 1 194 ? -4.676 29 12.188 1 97.5 194 GLY A O 1
ATOM 1496 N N . PHE A 1 195 ? -2.666 29.562 11.195 1 97.12 195 PHE A N 1
ATOM 1497 C CA . PHE A 1 195 ? -3.023 29.203 9.828 1 97.12 195 PHE A CA 1
ATOM 1498 C C . PHE A 1 195 ? -2.016 28.219 9.25 1 97.12 195 PHE A C 1
ATOM 1500 O O . PHE A 1 195 ? -0.822 28.297 9.547 1 97.12 195 PHE A O 1
ATOM 1507 N N . TYR A 1 196 ? -2.52 27.25 8.5 1 96.75 196 TYR A N 1
ATOM 1508 C CA . TYR A 1 196 ? -1.729 26.125 8.016 1 96.75 196 TYR A CA 1
ATOM 1509 C C . TYR A 1 196 ? -1.825 26 6.496 1 96.75 196 TYR A C 1
ATOM 1511 O O . TYR A 1 196 ? -2.924 25.922 5.941 1 96.75 196 TYR A O 1
ATOM 1519 N N . ALA A 1 197 ? -0.728 26.031 5.867 1 93.12 197 ALA A N 1
ATOM 1520 C CA . ALA A 1 197 ? -0.679 25.828 4.418 1 93.12 197 ALA A CA 1
ATOM 1521 C C . ALA A 1 197 ? 0.328 24.75 4.047 1 93.12 197 ALA A C 1
ATOM 1523 O O . ALA A 1 197 ? 1.407 24.656 4.637 1 93.12 197 ALA A O 1
ATOM 1524 N N . HIS A 1 198 ? -0.073 23.906 3.156 1 88.06 198 HIS A N 1
ATOM 1525 C CA . HIS A 1 198 ? 0.75 22.797 2.67 1 88.06 198 HIS A CA 1
ATOM 1526 C C . HIS A 1 198 ? 0.726 22.719 1.146 1 88.06 198 HIS A C 1
ATOM 1528 O O . HIS A 1 198 ? -0.337 22.547 0.546 1 88.06 198 HIS A O 1
ATOM 1534 N N . ALA A 1 199 ? 1.905 22.828 0.56 1 79.19 199 ALA A N 1
ATOM 1535 C CA . ALA A 1 199 ? 2.008 22.719 -0.893 1 79.19 199 ALA A CA 1
ATOM 1536 C C . ALA A 1 199 ? 2.443 21.328 -1.308 1 79.19 199 ALA A C 1
ATOM 1538 O O . ALA A 1 199 ? 3.594 21.109 -1.702 1 79.19 199 ALA A O 1
ATOM 1539 N N . GLY A 1 200 ? 1.532 20.438 -1.34 1 75.06 200 GLY A N 1
ATOM 1540 C CA . GLY A 1 200 ? 1.843 19.078 -1.746 1 75.06 200 GLY A CA 1
ATOM 1541 C C . GLY A 1 200 ? 2.385 18.984 -3.16 1 75.06 200 GLY A C 1
ATOM 1542 O O . GLY A 1 200 ? 3.182 18.094 -3.469 1 75.06 200 GLY A O 1
ATOM 1543 N N . ASP A 1 201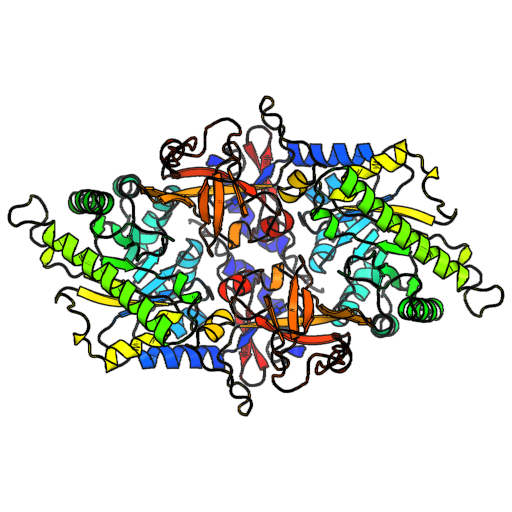 ? 2.129 19.922 -3.996 1 75.31 201 ASP A N 1
ATOM 1544 C CA . ASP A 1 201 ? 2.545 19.953 -5.395 1 75.31 201 ASP A CA 1
ATOM 1545 C C . ASP A 1 201 ? 4.039 20.266 -5.516 1 75.31 201 ASP A C 1
ATOM 1547 O O . ASP A 1 201 ? 4.629 20.078 -6.582 1 75.31 201 ASP A O 1
ATOM 1551 N N . SER A 1 202 ? 4.531 20.609 -4.469 1 79.81 202 SER A N 1
ATOM 1552 C CA . SER A 1 202 ? 5.957 20.922 -4.484 1 79.81 202 SER A CA 1
ATOM 1553 C C . SER A 1 202 ? 6.793 19.688 -4.82 1 79.81 202 SER A C 1
ATOM 1555 O O . SER A 1 202 ? 7.957 19.812 -5.211 1 79.81 202 SER A O 1
ATOM 1557 N N . TYR A 1 203 ? 6.262 18.562 -4.684 1 81.56 203 TYR A N 1
ATOM 1558 C CA . TYR A 1 203 ? 6.941 17.344 -5.074 1 81.56 203 TYR A CA 1
ATOM 1559 C C . TYR A 1 203 ? 7.152 17.281 -6.582 1 81.56 203 TYR A C 1
ATOM 1561 O O . TYR A 1 203 ? 7.953 16.484 -7.074 1 81.56 203 TYR A O 1
ATOM 1569 N N . GLY A 1 204 ? 6.473 18.062 -7.238 1 82.69 204 GLY A N 1
ATOM 1570 C CA . GLY A 1 204 ? 6.625 18.156 -8.68 1 82.69 204 GLY A CA 1
ATOM 1571 C C . GLY A 1 204 ? 7.688 19.156 -9.102 1 82.69 204 GLY A C 1
ATOM 1572 O O . GLY A 1 204 ? 7.918 19.359 -10.297 1 82.69 204 GLY A O 1
ATOM 1573 N N . ALA A 1 205 ? 8.297 19.781 -8.109 1 84.5 205 ALA A N 1
ATOM 1574 C CA . ALA A 1 205 ? 9.367 20.719 -8.414 1 84.5 205 ALA A CA 1
ATOM 1575 C C . ALA A 1 205 ? 10.516 20.031 -9.141 1 84.5 205 ALA A C 1
ATOM 1577 O O . ALA A 1 205 ? 10.781 18.844 -8.898 1 84.5 205 ALA A O 1
ATOM 1578 N N . SER A 1 206 ? 11.148 20.781 -9.984 1 84.56 206 SER A N 1
ATOM 1579 C CA . SER A 1 206 ? 12.219 20.188 -10.773 1 84.56 206 SER A CA 1
ATOM 1580 C C . SER A 1 206 ? 13.586 20.688 -10.32 1 84.56 206 SER A C 1
ATOM 1582 O O . SER A 1 206 ? 14.617 20.125 -10.695 1 84.56 206 SER A O 1
ATOM 1584 N N . ASN A 1 207 ? 13.523 21.766 -9.625 1 84.94 207 ASN A N 1
ATOM 1585 C CA . ASN A 1 207 ? 14.766 22.328 -9.094 1 84.94 207 ASN A CA 1
ATOM 1586 C C . ASN A 1 207 ? 14.508 23.141 -7.828 1 84.94 207 ASN A C 1
ATOM 1588 O O . ASN A 1 207 ? 13.359 23.312 -7.41 1 84.94 207 ASN A O 1
ATOM 1592 N N . GLU A 1 208 ? 15.586 23.609 -7.328 1 83.88 208 GLU A N 1
ATOM 1593 C CA . GLU A 1 208 ? 15.531 24.359 -6.07 1 83.88 208 GLU A CA 1
ATOM 1594 C C . GLU A 1 208 ? 14.727 25.641 -6.223 1 83.88 208 GLU A C 1
ATOM 1596 O O . GLU A 1 208 ? 13.992 26.031 -5.309 1 83.88 208 GLU A O 1
ATOM 1601 N N . LYS A 1 209 ? 14.844 26.297 -7.305 1 84.88 209 LYS A N 1
ATOM 1602 C CA . LYS A 1 209 ? 14.133 27.547 -7.547 1 84.88 209 LYS A CA 1
ATOM 1603 C C . LYS A 1 209 ? 12.625 27.328 -7.531 1 84.88 209 LYS A C 1
ATOM 1605 O O . LYS A 1 209 ? 11.883 28.172 -7.012 1 84.88 209 LYS A O 1
ATOM 1610 N N . ASP A 1 210 ? 12.242 26.234 -8.07 1 87.25 210 ASP A N 1
ATOM 1611 C CA . ASP A 1 210 ? 10.828 25.891 -8.055 1 87.25 210 ASP A CA 1
ATOM 1612 C C . ASP A 1 210 ? 10.32 25.703 -6.629 1 87.25 210 ASP A C 1
ATOM 1614 O O . ASP A 1 210 ? 9.234 26.156 -6.285 1 87.25 210 ASP A O 1
ATOM 1618 N N . SER A 1 211 ? 11.102 25.062 -5.867 1 86.5 211 SER A N 1
ATOM 1619 C CA . SER A 1 211 ? 10.727 24.812 -4.48 1 86.5 211 SER A CA 1
ATOM 1620 C C . SER A 1 211 ? 10.609 26.109 -3.691 1 86.5 211 SER A C 1
ATOM 1622 O O . SER A 1 211 ? 9.742 26.25 -2.83 1 86.5 211 SER A O 1
ATOM 1624 N N . VAL A 1 212 ? 11.438 27.031 -4.012 1 85.94 212 VAL A N 1
ATOM 1625 C CA . VAL A 1 212 ? 11.383 28.344 -3.377 1 85.94 212 VAL A CA 1
ATOM 1626 C C . VAL A 1 212 ? 10.078 29.031 -3.734 1 85.94 212 VAL A C 1
ATOM 1628 O O . VAL A 1 212 ? 9.445 29.672 -2.879 1 85.94 212 VAL A O 1
ATOM 1631 N N . LYS A 1 213 ? 9.711 28.906 -4.941 1 86.06 213 LYS A N 1
ATOM 1632 C CA . LYS A 1 213 ? 8.445 29.484 -5.379 1 86.06 213 LYS A CA 1
ATOM 1633 C C . LYS A 1 213 ? 7.27 28.906 -4.605 1 86.06 213 LYS A C 1
ATOM 1635 O O . LYS A 1 213 ? 6.367 29.641 -4.195 1 86.06 213 LYS A O 1
ATOM 1640 N N . TYR A 1 214 ? 7.336 27.641 -4.449 1 86.69 214 TYR A N 1
ATOM 1641 C CA . TYR A 1 214 ? 6.281 26.984 -3.682 1 86.69 214 TYR A CA 1
ATOM 1642 C C . TYR A 1 214 ? 6.266 27.484 -2.242 1 86.69 214 TYR A C 1
ATOM 1644 O O . TYR A 1 214 ? 5.199 27.734 -1.681 1 86.69 214 TYR A O 1
ATOM 1652 N N . LEU A 1 215 ? 7.383 27.625 -1.67 1 86.75 215 LEU A N 1
ATOM 1653 C CA . LEU A 1 215 ? 7.484 28.109 -0.297 1 86.75 215 LEU A CA 1
ATOM 1654 C C . LEU A 1 215 ? 6.922 29.516 -0.174 1 86.75 215 LEU A C 1
ATOM 1656 O O . LEU A 1 215 ? 6.156 29.812 0.748 1 86.75 215 LEU A O 1
ATOM 1660 N N . LYS A 1 216 ? 7.27 30.328 -1.068 1 86.94 216 LYS A N 1
ATOM 1661 C CA . LYS A 1 216 ? 6.781 31.703 -1.07 1 86.94 216 LYS A CA 1
ATOM 1662 C C . LYS A 1 216 ? 5.262 31.75 -1.2 1 86.94 216 LYS A C 1
ATOM 1664 O O . LYS A 1 216 ? 4.602 32.562 -0.555 1 86.94 216 LYS A O 1
ATOM 1669 N N . CYS A 1 217 ? 4.793 30.891 -1.981 1 87.06 217 CYS A N 1
ATOM 1670 C CA . CYS A 1 217 ? 3.346 30.812 -2.16 1 87.06 217 CYS A CA 1
ATOM 1671 C C . CYS A 1 217 ? 2.656 30.406 -0.862 1 87.06 217 CYS A C 1
ATOM 1673 O O . CYS A 1 217 ? 1.615 30.969 -0.51 1 87.06 217 CYS A O 1
ATOM 1675 N N . GLU A 1 218 ? 3.236 29.484 -0.211 1 89.5 218 GLU A N 1
ATOM 1676 C CA . GLU A 1 218 ? 2.682 29.047 1.069 1 89.5 218 GLU A CA 1
ATOM 1677 C C . GLU A 1 218 ? 2.684 30.188 2.082 1 89.5 218 GLU A C 1
ATOM 1679 O O . GLU A 1 218 ? 1.68 30.438 2.756 1 89.5 218 GLU A O 1
ATOM 1684 N N . ILE A 1 219 ? 3.75 30.875 2.119 1 89.44 219 ILE A N 1
ATOM 1685 C CA . ILE A 1 219 ? 3.902 31.969 3.078 1 89.44 219 ILE A CA 1
ATOM 1686 C C . ILE A 1 219 ? 2.91 33.094 2.756 1 89.44 219 ILE A C 1
ATOM 1688 O O . ILE A 1 219 ? 2.238 33.594 3.65 1 89.44 219 ILE A O 1
ATOM 1692 N N . GLN A 1 220 ? 2.809 33.375 1.545 1 89.75 220 GLN A N 1
ATOM 1693 C CA . GLN A 1 220 ? 1.884 34.406 1.132 1 89.75 220 GLN A CA 1
ATOM 1694 C C . GLN A 1 220 ? 0.442 34.062 1.469 1 89.75 220 GLN A C 1
ATOM 1696 O O . GLN A 1 220 ? -0.341 34.906 1.893 1 89.75 220 GLN A O 1
ATOM 1701 N N . ALA A 1 221 ? 0.134 32.844 1.302 1 91.56 221 ALA A N 1
ATOM 1702 C CA . ALA A 1 221 ? -1.228 32.375 1.558 1 91.56 221 ALA A CA 1
ATOM 1703 C C . ALA A 1 221 ? -1.597 32.531 3.029 1 91.56 221 ALA A C 1
ATOM 1705 O O . ALA A 1 221 ? -2.682 33.031 3.352 1 91.56 221 ALA A O 1
ATOM 1706 N N . VAL A 1 222 ? -0.73 32.156 3.9 1 94.19 222 VAL A N 1
ATOM 1707 C CA . VAL A 1 222 ? -1.038 32.25 5.324 1 94.19 222 VAL A CA 1
ATOM 1708 C C . VAL A 1 222 ? -1 33.719 5.777 1 94.19 222 VAL A C 1
ATOM 1710 O O . VAL A 1 222 ? -1.758 34.125 6.664 1 94.19 222 VAL A O 1
ATOM 1713 N N . LEU A 1 223 ? -0.171 34.5 5.164 1 93.19 223 LEU A N 1
ATOM 1714 C CA . LEU A 1 223 ? -0.142 35.906 5.48 1 93.19 223 LEU A CA 1
ATOM 1715 C C . LEU A 1 223 ? -1.439 36.594 5.055 1 93.19 223 LEU A C 1
ATOM 1717 O O . LEU A 1 223 ? -1.976 37.438 5.781 1 93.19 223 LEU A O 1
ATOM 1721 N N . GLU A 1 224 ? -1.852 36.219 3.928 1 93.12 224 GLU A N 1
ATOM 1722 C CA . GLU A 1 224 ? -3.131 36.75 3.467 1 93.12 224 GLU A CA 1
ATOM 1723 C C . GLU A 1 224 ? -4.266 36.344 4.406 1 93.12 224 GLU A C 1
ATOM 1725 O O . GLU A 1 224 ? -5.188 37.125 4.648 1 93.12 224 GLU A O 1
ATOM 1730 N N . ALA A 1 225 ? -4.184 35.188 4.891 1 94.44 225 ALA A N 1
ATOM 1731 C CA . ALA A 1 225 ? -5.195 34.688 5.824 1 94.44 225 ALA A CA 1
ATOM 1732 C C . ALA A 1 225 ? -5.207 35.531 7.105 1 94.44 225 ALA A C 1
ATOM 1734 O O . ALA A 1 225 ? -6.27 35.938 7.578 1 94.44 225 ALA A O 1
ATOM 1735 N N . VAL A 1 226 ? -4.078 35.812 7.66 1 92.81 226 VAL A N 1
ATOM 1736 C CA . VAL A 1 226 ? -3.996 36.594 8.898 1 92.81 226 VAL A CA 1
ATOM 1737 C C . VAL A 1 226 ? -4.461 38 8.641 1 92.81 226 VAL A C 1
ATOM 1739 O O . VAL A 1 226 ? -5.145 38.594 9.477 1 92.81 226 VAL A O 1
ATOM 1742 N N . ARG A 1 227 ? -4.105 38.531 7.5 1 90.88 227 ARG A N 1
ATOM 1743 C CA . ARG A 1 227 ? -4.562 39.875 7.156 1 90.88 227 ARG A CA 1
ATOM 1744 C C . ARG A 1 227 ? -6.082 39.938 7.055 1 90.88 227 ARG A C 1
ATOM 1746 O O . ARG A 1 227 ? -6.707 40.906 7.516 1 90.88 227 ARG A O 1
ATOM 1753 N N . SER A 1 228 ? -6.547 38.969 6.449 1 91.56 228 SER A N 1
ATOM 1754 C CA . SER A 1 228 ? -8 38.875 6.336 1 91.56 228 SER A CA 1
ATOM 1755 C C . SER A 1 228 ? -8.656 38.781 7.707 1 91.56 228 SER A C 1
ATOM 1757 O O . SER A 1 228 ? -9.727 39.344 7.93 1 91.56 228 SER A O 1
ATOM 1759 N N . LEU A 1 229 ? -8.094 38.031 8.594 1 91.81 229 LEU A N 1
ATOM 1760 C CA . LEU A 1 229 ? -8.586 37.906 9.961 1 91.81 229 LEU A CA 1
ATOM 1761 C C . LEU A 1 229 ? -8.578 39.281 10.648 1 91.81 229 LEU A C 1
ATOM 1763 O O . LEU A 1 229 ? -9.578 39.688 11.25 1 91.81 229 LEU A O 1
ATOM 1767 N N . ILE A 1 230 ? -7.504 39.969 10.5 1 86.19 230 ILE A N 1
ATOM 1768 C CA . ILE A 1 230 ? -7.344 41.281 11.141 1 86.19 230 ILE A CA 1
ATOM 1769 C C . ILE A 1 230 ? -8.359 42.25 10.57 1 86.19 230 ILE A C 1
ATOM 1771 O O . ILE A 1 230 ? -8.977 43.031 11.312 1 86.19 230 ILE A O 1
ATOM 1775 N N . ASN A 1 231 ? -8.516 42.188 9.289 1 86.31 231 ASN A N 1
ATOM 1776 C CA . ASN A 1 231 ? -9.453 43.062 8.625 1 86.31 231 ASN A CA 1
ATOM 1777 C C . ASN A 1 231 ? -10.898 42.75 8.984 1 86.31 231 ASN A C 1
ATOM 1779 O O . ASN A 1 231 ? -11.766 43.625 8.961 1 86.31 231 ASN A O 1
ATOM 1783 N N . PHE A 1 232 ? -11.125 41.594 9.188 1 87.25 232 PHE A N 1
ATOM 1784 C CA . PHE A 1 232 ? -12.469 41.125 9.516 1 87.25 232 PHE A CA 1
ATOM 1785 C C . PHE A 1 232 ? -12.883 41.625 10.898 1 87.25 232 PHE A C 1
ATOM 1787 O O . PHE A 1 232 ? -14.039 42 11.109 1 87.25 232 PHE A O 1
ATOM 1794 N N . VAL A 1 233 ? -11.969 41.656 11.844 1 82.44 233 VAL A N 1
ATOM 1795 C CA . VAL A 1 233 ? -12.273 42.062 13.211 1 82.44 233 VAL A CA 1
ATOM 1796 C C . VAL A 1 233 ? -12.172 43.562 13.344 1 82.44 233 VAL A C 1
ATOM 1798 O O . VAL A 1 233 ? -11.102 44.156 13.141 1 82.44 233 VAL A O 1
ATOM 1801 N N . LYS A 1 234 ? -13.211 44.344 12.961 1 68.44 234 LYS A N 1
ATOM 1802 C CA . LYS A 1 234 ? -13.266 45.812 13.07 1 68.44 234 LYS A CA 1
ATOM 1803 C C . LYS A 1 234 ? -13.438 46.219 14.531 1 68.44 234 LYS A C 1
ATOM 1805 O O . LYS A 1 234 ? -14.008 45.5 15.336 1 68.44 234 LYS A O 1
ATOM 1810 N N . PRO A 1 235 ? -12.734 47.438 14.734 1 58.62 235 PRO A N 1
ATOM 1811 C CA . PRO A 1 235 ? -12.953 47.969 16.078 1 58.62 235 PRO A CA 1
ATOM 1812 C C . PRO A 1 235 ? -14.438 48.125 16.406 1 58.62 235 PRO A C 1
ATOM 1814 O O . PRO A 1 235 ? -15.219 48.594 15.578 1 58.62 235 PRO A O 1
ATOM 1817 N N . GLY A 1 236 ? -14.844 47.594 17.531 1 56.44 236 GLY A N 1
ATOM 1818 C CA . GLY A 1 236 ? -16.219 47.656 17.984 1 56.44 236 GLY A CA 1
ATOM 1819 C C . GLY A 1 236 ? -17 46.375 17.781 1 56.44 236 GLY A C 1
ATOM 1820 O O . GLY A 1 236 ? -18.141 46.25 18.219 1 56.44 236 GLY A O 1
ATOM 1821 N N . ASP A 1 237 ? -16.375 45.469 17.031 1 62.97 237 ASP A N 1
ATOM 1822 C CA . ASP A 1 237 ? -17.062 44.219 16.734 1 62.97 237 ASP A CA 1
ATOM 1823 C C . ASP A 1 237 ? -17.234 43.344 17.984 1 62.97 237 ASP A C 1
ATOM 1825 O O . ASP A 1 237 ? -16.531 43.562 18.969 1 62.97 237 ASP A O 1
ATOM 1829 N N . ILE A 1 238 ? -18.266 42.594 18.047 1 59.28 238 ILE A N 1
ATOM 1830 C CA . ILE A 1 238 ? -18.734 41.75 19.109 1 59.28 238 ILE A CA 1
ATOM 1831 C C . ILE A 1 238 ? -17.688 40.656 19.406 1 59.28 238 ILE A C 1
ATOM 1833 O O . ILE A 1 238 ? -17.797 39.906 20.375 1 59.28 238 ILE A O 1
ATOM 1837 N N . TYR A 1 239 ? -16.656 40.688 18.625 1 61.81 239 TYR A N 1
ATOM 1838 C CA . TYR A 1 239 ? -15.68 39.625 18.859 1 61.81 239 TYR A CA 1
ATOM 1839 C C . TYR A 1 239 ? -14.648 40.031 19.891 1 61.81 239 TYR A C 1
ATOM 1841 O O . TYR A 1 239 ? -14.539 41.219 20.234 1 61.81 239 TYR A O 1
ATOM 1849 N N . ASP A 1 240 ? -14.016 39.125 20.516 1 58.72 240 ASP A N 1
ATOM 1850 C CA . ASP A 1 240 ? -13.016 39.375 21.547 1 58.72 240 ASP A CA 1
ATOM 1851 C C . ASP A 1 240 ? -11.984 40.406 21.062 1 58.72 240 ASP A C 1
ATOM 1853 O O . ASP A 1 240 ? -11.445 40.281 19.969 1 58.72 240 ASP A O 1
ATOM 1857 N N . GLU A 1 241 ? -11.922 41.531 21.781 1 57.84 241 GLU A N 1
ATOM 1858 C CA . GLU A 1 241 ? -11.148 42.719 21.531 1 57.84 241 GLU A CA 1
ATOM 1859 C C . GLU A 1 241 ? -9.672 42.406 21.297 1 57.84 241 GLU A C 1
ATOM 1861 O O . GLU A 1 241 ? -8.953 43.188 20.672 1 57.84 241 GLU A O 1
ATOM 1866 N N . ASP A 1 242 ? -9.258 41.125 21.484 1 76.25 242 ASP A N 1
ATOM 1867 C CA . ASP A 1 242 ? -7.812 40.969 21.438 1 76.25 242 ASP A CA 1
ATOM 1868 C C . ASP A 1 242 ? -7.402 40 20.312 1 76.25 242 ASP A C 1
ATOM 1870 O O . ASP A 1 242 ? -6.316 39.438 20.344 1 76.25 242 ASP A O 1
ATOM 1874 N N . VAL A 1 243 ? -8.273 39.938 19.312 1 79.75 243 VAL A N 1
ATOM 1875 C CA . VAL A 1 243 ? -7.984 39.031 18.203 1 79.75 243 VAL A CA 1
ATOM 1876 C C . VAL A 1 243 ? -6.766 39.531 17.438 1 79.75 243 VAL A C 1
ATOM 1878 O O . VAL A 1 243 ? -5.941 38.719 16.969 1 79.75 243 VAL A O 1
ATOM 1881 N N . ASP A 1 244 ? -6.605 40.75 17.375 1 77.31 244 ASP A N 1
ATOM 1882 C CA . ASP A 1 244 ? -5.52 41.344 16.609 1 77.31 244 ASP A CA 1
ATOM 1883 C C . ASP A 1 244 ? -4.207 41.312 17.391 1 77.31 244 ASP A C 1
ATOM 1885 O O . ASP A 1 244 ? -3.131 41.5 16.812 1 77.31 244 ASP A O 1
ATOM 1889 N N . GLU A 1 245 ? -4.297 41.062 18.641 1 83.12 245 GLU A N 1
ATOM 1890 C CA . GLU A 1 245 ? -3.086 41.062 19.453 1 83.12 245 GLU A CA 1
ATOM 1891 C C . GLU A 1 245 ? -2.672 39.625 19.812 1 83.12 245 GLU A C 1
ATOM 1893 O O . GLU A 1 245 ? -1.541 39.406 20.25 1 83.12 245 GLU A O 1
ATOM 1898 N N . LYS A 1 246 ? -3.504 38.781 19.625 1 89.81 246 LYS A N 1
ATOM 1899 C CA . LYS A 1 246 ? -3.232 37.375 19.938 1 89.81 246 LYS A CA 1
ATOM 1900 C C . LYS A 1 246 ? -2.146 36.812 19.031 1 89.81 246 LYS A C 1
ATOM 1902 O O . LYS A 1 246 ? -2.115 37.094 17.828 1 89.81 246 LYS A O 1
ATOM 1907 N N . PRO A 1 247 ? -1.241 36.031 19.688 1 93.94 247 PRO A N 1
ATOM 1908 C CA . PRO A 1 247 ? -0.209 35.406 18.859 1 93.94 247 PRO A CA 1
ATOM 1909 C C . PRO A 1 247 ? -0.768 34.344 17.938 1 93.94 247 PRO A C 1
ATOM 1911 O O . PRO A 1 247 ? -1.636 33.562 18.359 1 93.94 247 PRO A O 1
ATOM 1914 N N . TYR A 1 248 ? -0.353 34.344 16.703 1 96.44 248 TYR A N 1
ATOM 1915 C CA . TYR A 1 248 ? -0.739 33.312 15.734 1 96.44 248 TYR A CA 1
ATOM 1916 C C . TYR A 1 248 ? 0.488 32.625 15.148 1 96.44 248 TYR A C 1
ATOM 1918 O O . TYR A 1 248 ? 1.51 33.281 14.898 1 96.44 248 TYR A O 1
ATOM 1926 N N . VAL A 1 249 ? 0.372 31.359 14.953 1 97.44 249 VAL A N 1
ATOM 1927 C CA . VAL A 1 249 ? 1.423 30.594 14.289 1 97.44 249 VAL A CA 1
ATOM 1928 C C . VAL A 1 249 ? 1.062 30.391 12.82 1 97.44 249 VAL A C 1
ATOM 1930 O O . VAL A 1 249 ? -0.04 29.922 12.508 1 97.44 249 VAL A O 1
ATOM 1933 N N . LEU A 1 250 ? 1.94 30.75 11.969 1 96 250 LEU A N 1
ATOM 1934 C CA . LEU A 1 250 ? 1.803 30.531 10.531 1 96 250 LEU A CA 1
ATOM 1935 C C . LEU A 1 250 ? 2.658 29.359 10.078 1 96 250 LEU A C 1
ATOM 1937 O O . LEU A 1 250 ? 3.865 29.5 9.875 1 96 250 LEU A O 1
ATOM 1941 N N . SER A 1 251 ? 2.002 28.219 9.898 1 96.56 251 SER A N 1
ATOM 1942 C CA . SER A 1 251 ? 2.715 26.969 9.602 1 96.56 251 SER A CA 1
ATOM 1943 C C . SER A 1 251 ? 2.717 26.688 8.102 1 96.56 251 SER A C 1
ATOM 1945 O O . SER A 1 251 ? 1.656 26.578 7.484 1 96.56 251 SER A O 1
ATOM 1947 N N . VAL A 1 252 ? 3.922 26.578 7.555 1 92.31 252 VAL A N 1
ATOM 1948 C CA . VAL A 1 252 ? 4.078 26.312 6.129 1 92.31 252 VAL A CA 1
ATOM 1949 C C . VAL A 1 252 ? 5.074 25.188 5.914 1 92.31 252 VAL A C 1
ATOM 1951 O O . VAL A 1 252 ? 5.898 24.906 6.785 1 92.31 252 VAL A O 1
ATOM 1954 N N . GLY A 1 253 ? 4.789 24.5 4.824 1 88.06 253 GLY A N 1
ATOM 1955 C CA . GLY A 1 253 ? 5.887 23.594 4.512 1 88.06 253 GLY A CA 1
ATOM 1956 C C . GLY A 1 253 ? 5.43 22.266 3.936 1 88.06 253 GLY A C 1
ATOM 1957 O O . GLY A 1 253 ? 4.277 21.875 4.129 1 88.06 253 GLY A O 1
ATOM 1958 N N . ALA A 1 254 ? 6.258 21.688 3.219 1 79.88 254 ALA A N 1
ATOM 1959 C CA . ALA A 1 254 ? 6.43 20.344 2.697 1 79.88 254 ALA A CA 1
ATOM 1960 C C . ALA A 1 254 ? 7.902 19.938 2.689 1 79.88 254 ALA A C 1
ATOM 1962 O O . ALA A 1 254 ? 8.781 20.781 2.883 1 79.88 254 ALA A O 1
ATOM 1963 N N . THR A 1 255 ? 8.148 18.734 2.521 1 82.75 255 THR A N 1
ATOM 1964 C CA . THR A 1 255 ? 9.547 18.328 2.596 1 82.75 255 THR A CA 1
ATOM 1965 C C . THR A 1 255 ? 10.383 19.094 1.572 1 82.75 255 THR A C 1
ATOM 1967 O O . THR A 1 255 ? 11.406 19.703 1.919 1 82.75 255 THR A O 1
ATOM 1970 N N . PRO A 1 256 ? 9.992 19.234 0.339 1 80 256 PRO A N 1
ATOM 1971 C CA . PRO A 1 256 ? 10.836 19.984 -0.603 1 80 256 PRO A CA 1
ATOM 1972 C C . PRO A 1 256 ? 10.984 21.453 -0.222 1 80 256 PRO A C 1
ATOM 1974 O O . PRO A 1 256 ? 12.078 22.016 -0.335 1 80 256 PRO A O 1
ATOM 1977 N N . THR A 1 257 ? 9.953 22.047 0.277 1 80.06 257 THR A N 1
ATOM 1978 C CA . THR A 1 257 ? 10.008 23.469 0.594 1 80.06 257 THR A CA 1
ATOM 1979 C C . THR A 1 257 ? 10.781 23.703 1.892 1 80.06 257 THR A C 1
ATOM 1981 O O . THR A 1 257 ? 11.438 24.734 2.051 1 80.06 257 THR A O 1
ATOM 1984 N N . ALA A 1 258 ? 10.719 22.734 2.693 1 79.5 258 ALA A N 1
ATOM 1985 C CA . ALA A 1 258 ? 11.453 22.844 3.953 1 79.5 258 ALA A CA 1
ATOM 1986 C C . ALA A 1 258 ? 12.961 22.812 3.715 1 79.5 258 ALA A C 1
ATOM 1988 O O . ALA A 1 258 ? 13.719 23.469 4.441 1 79.5 258 ALA A O 1
ATOM 1989 N N . HIS A 1 259 ? 13.344 22.203 2.686 1 80.44 259 HIS A N 1
ATOM 1990 C CA . HIS A 1 259 ? 14.766 22.078 2.381 1 80.44 259 HIS A CA 1
ATOM 1991 C C . HIS A 1 259 ? 15.344 23.406 1.907 1 80.44 259 HIS A C 1
ATOM 1993 O O . HIS A 1 259 ? 16.562 23.594 1.892 1 80.44 259 HIS A O 1
ATOM 1999 N N . VAL A 1 260 ? 14.445 24.359 1.539 1 78.81 260 VAL A N 1
ATOM 2000 C CA . VAL A 1 260 ? 14.945 25.609 0.979 1 78.81 260 VAL A CA 1
ATOM 2001 C C . VAL A 1 260 ? 14.641 26.766 1.93 1 78.81 260 VAL A C 1
ATOM 2003 O O . VAL A 1 260 ? 14.664 27.938 1.528 1 78.81 260 VAL A O 1
ATOM 2006 N N . ILE A 1 261 ? 14.422 26.453 3.092 1 79.88 261 ILE A N 1
ATOM 2007 C CA . ILE A 1 261 ? 13.977 27.438 4.074 1 79.88 261 ILE A CA 1
ATOM 2008 C C . ILE A 1 261 ? 15.094 28.453 4.332 1 79.88 261 ILE A C 1
ATOM 2010 O O . ILE A 1 261 ? 14.836 29.578 4.766 1 79.88 261 ILE A O 1
ATOM 2014 N N . SER A 1 262 ? 16.312 28.016 4.047 1 76.44 262 SER A N 1
ATOM 2015 C CA . SER A 1 262 ? 17.469 28.875 4.301 1 76.44 262 SER A CA 1
ATOM 2016 C C . SER A 1 262 ? 17.422 30.141 3.457 1 76.44 262 SER A C 1
ATOM 2018 O O . SER A 1 262 ? 18.094 31.125 3.766 1 76.44 262 SER A O 1
ATOM 2020 N N . ILE A 1 263 ? 16.641 30.078 2.451 1 73.75 263 ILE A N 1
ATOM 2021 C CA . ILE A 1 263 ? 16.5 31.25 1.592 1 73.75 263 ILE A CA 1
ATOM 2022 C C . ILE A 1 263 ? 15.945 32.406 2.402 1 73.75 263 ILE A C 1
ATOM 2024 O O . ILE A 1 263 ? 16.203 33.562 2.078 1 73.75 263 ILE A O 1
ATOM 2028 N N . LEU A 1 264 ? 15.211 32.062 3.379 1 73.44 264 LEU A N 1
ATOM 2029 C CA . LEU A 1 264 ? 14.664 33.094 4.254 1 73.44 264 LEU A CA 1
ATOM 2030 C C . LEU A 1 264 ? 15.773 33.812 5.027 1 73.44 264 LEU A C 1
ATOM 2032 O O . LEU A 1 264 ? 15.594 34.938 5.469 1 73.44 264 LEU A O 1
ATOM 2036 N N . LYS A 1 265 ? 16.844 33.062 5.223 1 70.81 265 LYS A N 1
ATOM 2037 C CA . LYS A 1 265 ? 18.016 33.688 5.848 1 70.81 265 LYS A CA 1
ATOM 2038 C C . LYS A 1 265 ? 18.672 34.688 4.906 1 70.81 265 LYS A C 1
ATOM 2040 O O . LYS A 1 265 ? 19.094 35.75 5.34 1 70.81 265 LYS A O 1
ATOM 2045 N N . GLU A 1 266 ? 18.781 34.281 3.68 1 69 266 GLU A N 1
ATOM 2046 C CA . GLU A 1 266 ? 19.516 35.062 2.68 1 69 266 GLU A CA 1
ATOM 2047 C C . GLU A 1 266 ? 18.75 36.281 2.258 1 69 266 GLU A C 1
ATOM 2049 O O . GLU A 1 266 ? 19.328 37.375 2.1 1 69 266 GLU A O 1
ATOM 2054 N N . GLU A 1 267 ? 17.562 36.062 1.927 1 65.5 267 GLU A N 1
ATOM 2055 C CA . GLU A 1 267 ? 16.766 37.156 1.402 1 65.5 267 GLU A CA 1
ATOM 2056 C C . GLU A 1 267 ? 16.188 38 2.531 1 65.5 267 GLU A C 1
ATOM 2058 O O . GLU A 1 267 ? 15.703 39.125 2.297 1 65.5 267 GLU A O 1
ATOM 2063 N N . GLY A 1 268 ? 16.578 37.656 3.744 1 56.19 268 GLY A N 1
ATOM 2064 C CA . GLY A 1 268 ? 16.188 38.375 4.941 1 56.19 268 GLY A CA 1
ATOM 2065 C C . GLY A 1 268 ? 14.734 38.156 5.328 1 56.19 268 GLY A C 1
ATOM 2066 O O . GLY A 1 268 ? 13.906 37.812 4.488 1 56.19 268 GLY A O 1
ATOM 2067 N N . GLU A 1 269 ? 14.453 38.031 6.633 1 55.06 269 GLU A N 1
ATOM 2068 C CA . GLU A 1 269 ? 13.102 38.031 7.18 1 55.06 269 GLU A CA 1
ATOM 2069 C C . GLU A 1 269 ? 12.25 39.125 6.574 1 55.06 269 GLU A C 1
ATOM 2071 O O . GLU A 1 269 ? 11.016 39.062 6.57 1 55.06 269 GLU A O 1
ATOM 2076 N N . GLY A 1 270 ? 12.984 39.969 5.91 1 58.69 270 GLY A N 1
ATOM 2077 C CA . GLY A 1 270 ? 12.328 41.156 5.375 1 58.69 270 GLY A CA 1
ATOM 2078 C C . GLY A 1 270 ? 11.562 40.875 4.094 1 58.69 270 GLY A C 1
ATOM 2079 O O . GLY A 1 270 ? 10.844 41.75 3.604 1 58.69 270 GLY A O 1
ATOM 2080 N N . LEU A 1 271 ? 11.742 39.719 3.592 1 64.19 271 LEU A N 1
ATOM 2081 C CA . LEU A 1 271 ? 11.055 39.406 2.348 1 64.19 271 LEU A CA 1
ATOM 2082 C C . LEU A 1 271 ? 9.539 39.344 2.559 1 64.19 271 LEU A C 1
ATOM 2084 O O . LEU A 1 271 ? 8.773 39.688 1.653 1 64.19 271 LEU A O 1
ATOM 2088 N N . PHE A 1 272 ? 9.273 39.031 3.773 1 78.94 272 PHE A N 1
ATOM 2089 C CA . PHE A 1 272 ? 7.848 38.969 4.07 1 78.94 272 PHE A CA 1
ATOM 2090 C C . PHE A 1 272 ? 7.477 39.906 5.219 1 78.94 272 PHE A C 1
ATOM 2092 O O . PHE A 1 272 ? 8.258 40.094 6.148 1 78.94 272 PHE A O 1
ATOM 2099 N N . ASP A 1 273 ? 6.457 40.625 5.035 1 83.06 273 ASP A N 1
ATOM 2100 C CA . ASP A 1 273 ? 5.926 41.469 6.098 1 83.06 273 ASP A CA 1
ATOM 2101 C C . ASP A 1 273 ? 5.105 40.656 7.094 1 83.06 273 ASP A C 1
ATOM 2103 O O . ASP A 1 273 ? 3.875 40.625 7.012 1 83.06 273 ASP A O 1
ATOM 2107 N N . ILE A 1 274 ? 5.816 40.062 8.016 1 86.56 274 ILE A N 1
ATOM 2108 C CA . ILE A 1 274 ? 5.164 39.219 9.016 1 86.56 274 ILE A CA 1
ATOM 2109 C C . ILE A 1 274 ? 4.691 40.094 10.18 1 86.56 274 ILE A C 1
ATOM 2111 O O . ILE A 1 274 ? 5.488 40.812 10.812 1 86.56 274 ILE A O 1
ATOM 2115 N N . PRO A 1 275 ? 3.408 40 10.438 1 88.5 275 PRO A N 1
ATOM 2116 C CA . PRO A 1 275 ? 2.928 40.781 11.594 1 88.5 275 PRO A CA 1
ATOM 2117 C C . PRO A 1 275 ? 3.652 40.406 12.883 1 88.5 275 PRO A C 1
ATOM 2119 O O . PRO A 1 275 ? 4.031 39.25 13.078 1 88.5 275 PRO A O 1
ATOM 2122 N N . LYS A 1 276 ? 3.748 41.375 13.82 1 86.88 276 LYS A N 1
ATOM 2123 C CA . LYS A 1 276 ? 4.543 41.219 15.039 1 86.88 276 LYS A CA 1
ATOM 2124 C C . LYS A 1 276 ? 3.992 40.094 15.922 1 86.88 276 LYS A C 1
ATOM 2126 O O . LYS A 1 276 ? 4.746 39.438 16.641 1 86.88 276 LYS A O 1
ATOM 2131 N N . ASN A 1 277 ? 2.773 39.875 15.828 1 91.62 277 ASN A N 1
ATOM 2132 C CA . ASN A 1 277 ? 2.166 38.875 16.703 1 91.62 277 ASN A CA 1
ATOM 2133 C C . ASN A 1 277 ? 2.109 37.5 16.047 1 91.62 277 ASN A C 1
ATOM 2135 O O . ASN A 1 277 ? 1.419 36.594 16.516 1 91.62 277 ASN A O 1
ATOM 2139 N N . CYS A 1 278 ? 2.807 37.344 14.977 1 93.62 278 CYS A N 1
ATOM 2140 C CA . CYS A 1 278 ? 2.797 36.094 14.258 1 93.62 278 CYS A CA 1
ATOM 2141 C C . CYS A 1 278 ? 4.18 35.438 14.266 1 93.62 278 CYS A C 1
ATOM 2143 O O . CYS A 1 278 ? 5.195 36.156 14.281 1 93.62 278 CYS A O 1
ATOM 2145 N N . LYS A 1 279 ? 4.207 34.188 14.32 1 93.12 279 LYS A N 1
ATOM 2146 C CA . LYS A 1 279 ? 5.434 33.406 14.203 1 93.12 279 LYS A CA 1
ATOM 2147 C C . LYS A 1 279 ? 5.344 32.406 13.047 1 93.12 279 LYS A C 1
ATOM 2149 O O . LYS A 1 279 ? 4.332 31.734 12.898 1 93.12 279 LYS A O 1
ATOM 2154 N N . ILE A 1 280 ? 6.375 32.344 12.273 1 92.19 280 ILE A N 1
ATOM 2155 C CA . ILE A 1 280 ? 6.434 31.375 11.172 1 92.19 280 ILE A CA 1
ATOM 2156 C C . ILE A 1 280 ? 6.945 30.031 11.68 1 92.19 280 ILE A C 1
ATOM 2158 O O . ILE A 1 280 ? 7.871 29.984 12.492 1 92.19 280 ILE A O 1
ATOM 2162 N N . GLU A 1 281 ? 6.348 29 11.258 1 95.12 281 GLU A N 1
ATOM 2163 C CA . GLU A 1 281 ? 6.738 27.625 11.531 1 95.12 281 GLU A CA 1
ATOM 2164 C C . GLU A 1 281 ? 6.809 26.812 10.242 1 95.12 281 GLU A C 1
ATOM 2166 O O . GLU A 1 281 ? 5.953 26.938 9.367 1 95.12 281 GLU A O 1
ATOM 2171 N N . VAL A 1 282 ? 7.863 26 10.133 1 94.38 282 VAL A N 1
ATOM 2172 C CA . VAL A 1 282 ? 7.957 25.109 8.992 1 94.38 282 VAL A CA 1
ATOM 2173 C C . VAL A 1 282 ? 7.637 23.672 9.422 1 94.38 282 VAL A C 1
ATOM 2175 O O . VAL A 1 282 ? 8.023 23.25 10.516 1 94.38 282 VAL A O 1
ATOM 2178 N N . HIS A 1 283 ? 6.902 23 8.633 1 96.19 283 HIS A N 1
ATOM 2179 C CA . HIS A 1 283 ? 6.648 21.578 8.898 1 96.19 283 HIS A CA 1
ATOM 2180 C C . HIS A 1 283 ? 7.152 20.703 7.758 1 96.19 283 HIS A C 1
ATOM 2182 O O . HIS A 1 283 ? 7.133 21.125 6.594 1 96.19 283 HIS A O 1
ATOM 2188 N N . ALA A 1 284 ? 7.648 19.547 8.031 1 94.81 284 ALA A N 1
ATOM 2189 C CA . ALA A 1 284 ? 8.18 18.562 7.094 1 94.81 284 ALA A CA 1
ATOM 2190 C C . ALA A 1 284 ? 8.234 17.172 7.727 1 94.81 284 ALA A C 1
ATOM 2192 O O . ALA A 1 284 ? 8.312 17.047 8.953 1 94.81 284 ALA A O 1
ATOM 2193 N N . GLY A 1 285 ? 8.172 16.125 6.836 1 95.12 285 GLY A N 1
ATOM 2194 C CA . GLY A 1 285 ? 8.109 14.805 7.43 1 95.12 285 GLY A CA 1
ATOM 2195 C C . GLY A 1 285 ? 9.016 13.797 6.742 1 95.12 285 GLY A C 1
ATOM 2196 O O . GLY A 1 285 ? 9.445 12.82 7.359 1 95.12 285 GLY A O 1
ATOM 2197 N N . ASN A 1 286 ? 9.336 13.945 5.512 1 96.44 286 ASN A N 1
ATOM 2198 C CA . ASN A 1 286 ? 10.047 12.922 4.758 1 96.44 286 ASN A CA 1
ATOM 2199 C C . ASN A 1 286 ? 11.547 13.195 4.711 1 96.44 286 ASN A C 1
ATOM 2201 O O . ASN A 1 286 ? 12.312 12.398 4.164 1 96.44 286 ASN A O 1
ATOM 2205 N N . PHE A 1 287 ? 12.078 14.258 5.316 1 95.62 287 PHE A N 1
ATOM 2206 C CA . PHE A 1 287 ? 13.461 14.688 5.152 1 95.62 287 PHE A CA 1
ATOM 2207 C C . PHE A 1 287 ? 14.414 13.719 5.848 1 95.62 287 PHE A C 1
ATOM 2209 O O . PHE A 1 287 ? 15.586 13.617 5.477 1 95.62 287 PHE A O 1
ATOM 2216 N N . PRO A 1 288 ? 13.984 12.984 6.914 1 97.88 288 PRO A N 1
ATOM 2217 C CA . PRO A 1 288 ? 14.906 11.992 7.465 1 97.88 288 PRO A CA 1
ATOM 2218 C C . PRO A 1 288 ? 15.203 10.859 6.484 1 97.88 288 PRO A C 1
ATOM 2220 O O . PRO A 1 288 ? 16.312 10.328 6.469 1 97.88 288 PRO A O 1
ATOM 2223 N N . PHE A 1 289 ? 14.227 10.484 5.734 1 98.12 289 PHE A N 1
ATOM 2224 C CA . PHE A 1 289 ? 14.352 9.328 4.852 1 98.12 289 PHE A CA 1
ATOM 2225 C C . PHE A 1 289 ? 14.789 9.758 3.459 1 98.12 289 PHE A C 1
ATOM 2227 O O . PHE A 1 289 ? 15.672 9.133 2.863 1 98.12 289 PHE A O 1
ATOM 2234 N N . ASN A 1 290 ? 14.188 10.883 3.031 1 96.81 290 ASN A N 1
ATOM 2235 C CA . ASN A 1 290 ? 14.281 11.242 1.621 1 96.81 290 ASN A CA 1
ATOM 2236 C C . ASN A 1 290 ? 13.984 10.055 0.714 1 96.81 290 ASN A C 1
ATOM 2238 O O . ASN A 1 290 ? 13.742 8.945 1.196 1 96.81 290 ASN A O 1
ATOM 2242 N N . ASP A 1 291 ? 13.812 10.273 -0.537 1 96.94 291 ASP A N 1
ATOM 2243 C CA . ASP A 1 291 ? 13.508 9.25 -1.534 1 96.94 291 ASP A CA 1
ATOM 2244 C C . ASP A 1 291 ? 13.742 9.773 -2.949 1 96.94 291 ASP A C 1
ATOM 2246 O O . ASP A 1 291 ? 14.336 10.844 -3.129 1 96.94 291 ASP A O 1
ATOM 2250 N N . LEU A 1 292 ? 13.367 9.023 -3.92 1 96.19 292 LEU A N 1
ATOM 2251 C CA . LEU A 1 292 ? 13.641 9.414 -5.297 1 96.19 292 LEU A CA 1
ATOM 2252 C C . LEU A 1 292 ? 12.836 10.648 -5.684 1 96.19 292 LEU A C 1
ATOM 2254 O O . LEU A 1 292 ? 13.289 11.453 -6.504 1 96.19 292 LEU A O 1
ATOM 2258 N N . GLN A 1 293 ? 11.664 10.812 -5.125 1 94.31 293 GLN A N 1
ATOM 2259 C CA . GLN A 1 293 ? 10.891 12.023 -5.387 1 94.31 293 GLN A CA 1
ATOM 2260 C C . GLN A 1 293 ? 11.617 13.258 -4.863 1 94.31 293 GLN A C 1
ATOM 2262 O O . GLN A 1 293 ? 11.688 14.281 -5.547 1 94.31 293 GLN A O 1
ATOM 2267 N N . GLN A 1 294 ? 12.117 13.125 -3.656 1 93.75 294 GLN A N 1
ATOM 2268 C CA . GLN A 1 294 ? 12.891 14.234 -3.104 1 93.75 294 GLN A CA 1
ATOM 2269 C C . GLN A 1 294 ? 14.148 14.5 -3.926 1 93.75 294 GLN A C 1
ATOM 2271 O O . GLN A 1 294 ? 14.508 15.656 -4.168 1 93.75 294 GLN A O 1
ATOM 2276 N N . LEU A 1 295 ? 14.789 13.453 -4.281 1 93.31 295 LEU A N 1
ATOM 2277 C CA . LEU A 1 295 ? 15.984 13.586 -5.105 1 93.31 295 LEU A CA 1
ATOM 2278 C C . LEU A 1 295 ? 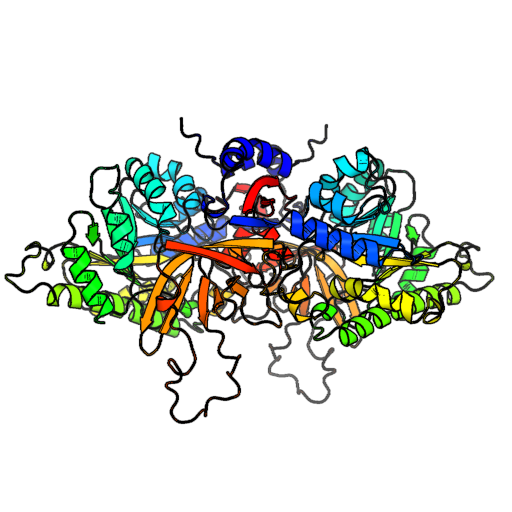15.672 14.32 -6.406 1 93.31 295 LEU A C 1
ATOM 2280 O O . LEU A 1 295 ? 16.453 15.18 -6.836 1 93.31 295 LEU A O 1
ATOM 2284 N N . ALA A 1 296 ? 14.602 14.055 -6.996 1 91.94 296 ALA A N 1
ATOM 2285 C CA . ALA A 1 296 ? 14.211 14.602 -8.289 1 91.94 296 ALA A CA 1
ATOM 2286 C C . ALA A 1 296 ? 13.961 16.109 -8.195 1 91.94 296 ALA A C 1
ATOM 2288 O O . ALA A 1 296 ? 14.055 16.828 -9.195 1 91.94 296 ALA A O 1
ATOM 2289 N N . THR A 1 297 ? 13.57 16.562 -7.031 1 89.94 297 THR A N 1
ATOM 2290 C CA . THR A 1 297 ? 13.281 17.984 -6.844 1 89.94 297 THR A CA 1
ATOM 2291 C C . THR A 1 297 ? 14.57 18.797 -6.832 1 89.94 297 THR A C 1
ATOM 2293 O O . THR A 1 297 ? 14.531 20.031 -6.953 1 89.94 297 THR A O 1
ATOM 2296 N N . GLY A 1 298 ? 15.688 18.125 -6.566 1 87.69 298 GLY A N 1
ATOM 2297 C CA . GLY A 1 298 ? 16.969 18.812 -6.543 1 87.69 298 GLY A CA 1
ATOM 2298 C C . GLY A 1 298 ? 17.297 19.406 -5.184 1 87.69 298 GLY A C 1
ATOM 2299 O O . GLY A 1 298 ? 18.359 20.016 -5.012 1 87.69 298 GLY A O 1
ATOM 2300 N N . VAL A 1 299 ? 16.453 19.234 -4.273 1 86.31 299 VAL A N 1
ATOM 2301 C CA . VAL A 1 299 ? 16.656 19.859 -2.977 1 86.31 299 VAL A CA 1
ATOM 2302 C C . VAL A 1 299 ? 17.578 19 -2.123 1 86.31 299 VAL A C 1
ATOM 2304 O O . VAL A 1 299 ? 18.078 19.453 -1.09 1 86.31 299 VAL A O 1
ATOM 2307 N N . VAL A 1 300 ? 17.75 17.75 -2.479 1 86.62 300 VAL A N 1
ATOM 2308 C CA . VAL A 1 300 ? 18.734 16.875 -1.844 1 86.62 300 VAL A CA 1
ATOM 2309 C C . VAL A 1 300 ? 19.828 16.516 -2.852 1 86.62 300 VAL A C 1
ATOM 2311 O O . VAL A 1 300 ? 19.547 16.344 -4.039 1 86.62 300 VAL A O 1
ATOM 2314 N N . PRO A 1 301 ? 21 16.469 -2.365 1 82.44 301 PRO A N 1
ATOM 2315 C CA . PRO A 1 301 ? 22.094 16.25 -3.301 1 82.44 301 PRO A CA 1
ATOM 2316 C C . PRO A 1 301 ? 22.141 14.812 -3.826 1 82.44 301 PRO A C 1
ATOM 2318 O O . PRO A 1 301 ? 21.75 13.883 -3.119 1 82.44 301 PRO A O 1
ATOM 2321 N N . ASP A 1 302 ? 22.625 14.711 -5.004 1 84.94 302 ASP A N 1
ATOM 2322 C CA . ASP A 1 302 ? 22.953 13.391 -5.527 1 84.94 302 ASP A CA 1
ATOM 2323 C C . ASP A 1 302 ? 24.062 12.734 -4.699 1 84.94 302 ASP A C 1
ATOM 2325 O O . ASP A 1 302 ? 24.938 13.422 -4.172 1 84.94 302 ASP A O 1
ATOM 2329 N N . PRO A 1 303 ? 23.844 11.484 -4.684 1 84.56 303 PRO A N 1
ATOM 2330 C CA . PRO A 1 303 ? 24.969 10.828 -4 1 84.56 303 PRO A CA 1
ATOM 2331 C C . PRO A 1 303 ? 26.297 11.062 -4.703 1 84.56 303 PRO A C 1
ATOM 2333 O O . PRO A 1 303 ? 26.359 11.133 -5.934 1 84.56 303 PRO A O 1
ATOM 2336 N N . ASP A 1 304 ? 27.297 11.273 -3.85 1 77.94 304 ASP A N 1
ATOM 2337 C CA . ASP A 1 304 ? 28.656 11.352 -4.359 1 77.94 304 ASP A CA 1
ATOM 2338 C C . ASP A 1 304 ? 29.219 9.961 -4.676 1 77.94 304 ASP A C 1
ATOM 2340 O O . ASP A 1 304 ? 29.391 9.141 -3.777 1 77.94 304 ASP A O 1
ATOM 2344 N N . PRO A 1 305 ? 29.469 9.688 -5.91 1 76.06 305 PRO A N 1
ATOM 2345 C CA . PRO A 1 305 ? 29.938 8.344 -6.277 1 76.06 305 PRO A CA 1
ATOM 2346 C C . PRO A 1 305 ? 31.25 7.969 -5.59 1 76.06 305 PRO A C 1
ATOM 2348 O O . PRO A 1 305 ? 31.547 6.781 -5.434 1 76.06 305 PRO A O 1
ATOM 2351 N N . ASP A 1 306 ? 32.031 8.977 -5.172 1 76.94 306 ASP A N 1
ATOM 2352 C CA . ASP A 1 306 ? 33.344 8.734 -4.594 1 76.94 306 ASP A CA 1
ATOM 2353 C C . ASP A 1 306 ? 33.25 8.562 -3.078 1 76.94 306 ASP A C 1
ATOM 2355 O O . ASP A 1 306 ? 34.25 8.219 -2.428 1 76.94 306 ASP A O 1
ATOM 2359 N N . VAL A 1 307 ? 32.156 8.766 -2.521 1 78 307 VAL A N 1
ATOM 2360 C CA . VAL A 1 307 ? 32 8.68 -1.076 1 78 307 VAL A CA 1
ATOM 2361 C C . VAL A 1 307 ? 30.875 7.695 -0.75 1 78 307 VAL A C 1
ATOM 2363 O O . VAL A 1 307 ? 29.703 8.078 -0.697 1 78 307 VAL A O 1
ATOM 2366 N N . PRO A 1 308 ? 31.391 6.453 -0.436 1 74.06 308 PRO A N 1
ATOM 2367 C CA . PRO A 1 308 ? 30.359 5.48 -0.043 1 74.06 308 PRO A CA 1
ATOM 2368 C C . PRO A 1 308 ? 29.484 5.973 1.112 1 74.06 308 PRO A C 1
ATOM 2370 O O . PRO A 1 308 ? 30 6.621 2.035 1 74.06 308 PRO A O 1
ATOM 2373 N N . GLY A 1 309 ? 28.281 5.863 0.996 1 76.81 309 GLY A N 1
ATOM 2374 C CA . GLY A 1 309 ? 27.375 6.281 2.061 1 76.81 309 GLY A CA 1
ATOM 2375 C C . GLY A 1 309 ? 26.922 7.719 1.925 1 76.81 309 GLY A C 1
ATOM 2376 O O . GLY A 1 309 ? 26.219 8.242 2.801 1 76.81 309 GLY A O 1
ATOM 2377 N N . SER A 1 310 ? 27.219 8.32 0.841 1 84.25 310 SER A N 1
ATOM 2378 C CA . SER A 1 310 ? 26.922 9.734 0.678 1 84.25 310 SER A CA 1
ATOM 2379 C C . SER A 1 310 ? 25.469 9.953 0.299 1 84.25 310 SER A C 1
ATOM 2381 O O . SER A 1 310 ? 24.969 11.086 0.312 1 84.25 310 SER A O 1
ATOM 2383 N N . SER A 1 311 ? 24.797 8.898 0.077 1 91.56 311 SER A N 1
ATOM 2384 C CA . SER A 1 311 ? 23.391 9.039 -0.319 1 91.56 311 SER A CA 1
ATOM 2385 C C . SER A 1 311 ? 22.547 9.586 0.826 1 91.56 311 SER A C 1
ATOM 2387 O O . SER A 1 311 ? 22.734 9.195 1.98 1 91.56 311 SER A O 1
ATOM 2389 N N . SER A 1 312 ? 21.641 10.484 0.437 1 94.81 312 SER A N 1
ATOM 2390 C CA . SER A 1 312 ? 20.703 11.008 1.428 1 94.81 312 SER A CA 1
ATOM 2391 C C . SER A 1 312 ? 19.453 10.133 1.529 1 94.81 312 SER A C 1
ATOM 2393 O O . SER A 1 312 ? 18.562 10.398 2.342 1 94.81 312 SER A O 1
ATOM 2395 N N . LEU A 1 313 ? 19.406 9.141 0.706 1 97.19 313 LEU A N 1
ATOM 2396 C CA . LEU A 1 313 ? 18.281 8.219 0.734 1 97.19 313 LEU A CA 1
ATOM 2397 C C . LEU A 1 313 ? 18.469 7.148 1.801 1 97.19 313 LEU A C 1
ATOM 2399 O O . LEU A 1 313 ? 19.219 6.188 1.591 1 97.19 313 LEU A O 1
ATOM 2403 N N . ALA A 1 314 ? 17.734 7.277 2.863 1 98.25 314 ALA A N 1
ATOM 2404 C CA . ALA A 1 314 ? 17.984 6.449 4.043 1 98.25 314 ALA A CA 1
ATOM 2405 C C . ALA A 1 314 ? 17.109 5.195 4.023 1 98.25 314 ALA A C 1
ATOM 2407 O O . ALA A 1 314 ? 17.406 4.215 4.707 1 98.25 314 ALA A O 1
ATOM 2408 N N . CYS A 1 315 ? 16.016 5.234 3.338 1 98.62 315 CYS A N 1
ATOM 2409 C CA . CYS A 1 315 ? 15.039 4.156 3.305 1 98.62 315 CYS A CA 1
ATOM 2410 C C . CYS A 1 315 ? 15.203 3.307 2.051 1 98.62 315 CYS A C 1
ATOM 2412 O O . CYS A 1 315 ? 15.008 3.793 0.935 1 98.62 315 CYS A O 1
ATOM 2414 N N . THR A 1 316 ? 15.57 2.068 2.258 1 98.62 316 THR A N 1
ATOM 2415 C CA . THR A 1 316 ? 15.781 1.171 1.127 1 98.62 316 THR A CA 1
ATOM 2416 C C . THR A 1 316 ? 15.078 -0.164 1.361 1 98.62 316 THR A C 1
ATOM 2418 O O . THR A 1 316 ? 14.711 -0.489 2.492 1 98.62 316 THR A O 1
ATOM 2421 N N . VAL A 1 317 ? 14.867 -0.912 0.268 1 98.88 317 VAL A N 1
ATOM 2422 C CA . VAL A 1 317 ? 14.273 -2.242 0.342 1 98.88 317 VAL A CA 1
ATOM 2423 C C . VAL A 1 317 ? 15.234 -3.271 -0.243 1 98.88 317 VAL A C 1
ATOM 2425 O O . VAL A 1 317 ? 15.758 -3.086 -1.344 1 98.88 317 VAL A O 1
ATOM 2428 N N . ASN A 1 318 ? 15.484 -4.309 0.576 1 98.69 318 ASN A N 1
ATOM 2429 C CA . ASN A 1 318 ? 16.203 -5.469 0.059 1 98.69 318 ASN A CA 1
ATOM 2430 C C . ASN A 1 318 ? 15.289 -6.371 -0.767 1 98.69 318 ASN A C 1
ATOM 2432 O O . ASN A 1 318 ? 14.164 -6.656 -0.364 1 98.69 318 ASN A O 1
ATOM 2436 N N . ALA A 1 319 ? 15.781 -6.777 -1.896 1 98.56 319 ALA A N 1
ATOM 2437 C CA . ALA A 1 319 ? 15.078 -7.727 -2.752 1 98.56 319 ALA A CA 1
ATOM 2438 C C . ALA A 1 319 ? 16.047 -8.75 -3.344 1 98.56 319 ALA A C 1
ATOM 2440 O O . ALA A 1 319 ? 17.25 -8.664 -3.139 1 98.56 319 ALA A O 1
ATOM 2441 N N . GLU A 1 320 ? 15.492 -9.719 -3.953 1 98.38 320 GLU A N 1
ATOM 2442 C CA . GLU A 1 320 ? 16.281 -10.781 -4.562 1 98.38 320 GLU A CA 1
ATOM 2443 C C . GLU A 1 320 ? 15.828 -11.062 -5.992 1 98.38 320 GLU A C 1
ATOM 2445 O O . GLU A 1 320 ? 14.625 -11.07 -6.277 1 98.38 320 GLU A O 1
ATOM 2450 N N . VAL A 1 321 ? 16.828 -11.258 -6.879 1 98.19 321 VAL A N 1
ATOM 2451 C CA . VAL A 1 321 ? 16.516 -11.617 -8.258 1 98.19 321 VAL A CA 1
ATOM 2452 C C . VAL A 1 321 ? 16.047 -13.07 -8.32 1 98.19 321 VAL A C 1
ATOM 2454 O O . VAL A 1 321 ? 16.766 -13.977 -7.879 1 98.19 321 VAL A O 1
ATOM 2457 N N . VAL A 1 322 ? 14.883 -13.25 -8.93 1 97.81 322 VAL A N 1
ATOM 2458 C CA . VAL A 1 322 ? 14.344 -14.602 -8.883 1 97.81 322 VAL A CA 1
ATOM 2459 C C . VAL A 1 322 ? 14.258 -15.172 -10.305 1 97.81 322 VAL A C 1
ATOM 2461 O O . VAL A 1 322 ? 14.094 -16.375 -10.484 1 97.81 322 VAL A O 1
ATOM 2464 N N . SER A 1 323 ? 14.375 -14.367 -11.273 1 96.81 323 SER A N 1
ATOM 2465 C CA . SER A 1 323 ? 14.453 -14.828 -12.656 1 96.81 323 SER A CA 1
ATOM 2466 C C . SER A 1 323 ? 15.07 -13.766 -13.555 1 96.81 323 SER A C 1
ATOM 2468 O O . SER A 1 323 ? 15.219 -12.609 -13.156 1 96.81 323 SER A O 1
ATOM 2470 N N . ILE A 1 324 ? 15.531 -14.188 -14.703 1 94.31 324 ILE A N 1
ATOM 2471 C CA . ILE A 1 324 ? 16.094 -13.312 -15.719 1 94.31 324 ILE A CA 1
ATOM 2472 C C . ILE A 1 324 ? 15.555 -13.695 -17.094 1 94.31 324 ILE A C 1
ATOM 2474 O O . ILE A 1 324 ? 15.438 -14.875 -17.406 1 94.31 324 ILE A O 1
ATOM 2478 N N . TYR A 1 325 ? 15.164 -12.734 -17.766 1 89.88 325 TYR A N 1
ATOM 2479 C CA . TYR A 1 325 ? 14.633 -12.93 -19.109 1 89.88 325 TYR A CA 1
ATOM 2480 C C . TYR A 1 325 ? 15.484 -12.211 -20.156 1 89.88 325 TYR A C 1
ATOM 2482 O O . TYR A 1 325 ? 15.562 -10.977 -20.156 1 89.88 325 TYR A O 1
ATOM 2490 N N . GLU A 1 326 ? 16.125 -13.086 -20.953 1 81.12 326 GLU A N 1
ATOM 2491 C CA . GLU A 1 326 ? 17.016 -12.57 -21.984 1 81.12 326 GLU A CA 1
ATOM 2492 C C . GLU A 1 326 ? 16.516 -12.891 -23.375 1 81.12 326 GLU A C 1
ATOM 2494 O O . GLU A 1 326 ? 15.844 -13.906 -23.594 1 81.12 326 GLU A O 1
ATOM 2499 N N . GLY A 1 327 ? 16.703 -12.047 -24.234 1 72.88 327 GLY A N 1
ATOM 2500 C CA . GLY A 1 327 ? 16.406 -12.281 -25.641 1 72.88 327 GLY A CA 1
ATOM 2501 C C . GLY A 1 327 ? 16.391 -11.016 -26.469 1 72.88 327 GLY A C 1
ATOM 2502 O O . GLY A 1 327 ? 16.641 -9.922 -25.953 1 72.88 327 GLY A O 1
ATOM 2503 N N . PRO A 1 328 ? 16.281 -11.211 -27.734 1 67.44 328 PRO A N 1
ATOM 2504 C CA . PRO A 1 328 ? 16.297 -10.062 -28.641 1 67.44 328 PRO A CA 1
ATOM 2505 C C . PRO A 1 328 ? 15.219 -9.031 -28.312 1 67.44 328 PRO A C 1
ATOM 2507 O O . PRO A 1 328 ? 15.398 -7.84 -28.578 1 67.44 328 PRO A O 1
ATOM 2510 N N . TRP A 1 329 ? 14.203 -9.477 -27.641 1 66.94 329 TRP A N 1
ATOM 2511 C CA . TRP A 1 329 ? 13.102 -8.547 -27.406 1 66.94 329 TRP A CA 1
ATOM 2512 C C . TRP A 1 329 ? 12.844 -8.367 -25.922 1 66.94 329 TRP A C 1
ATOM 2514 O O . TRP A 1 329 ? 11.828 -7.793 -25.516 1 66.94 329 TRP A O 1
ATOM 2524 N N . ARG A 1 330 ? 13.688 -8.938 -25.156 1 80.69 330 ARG A N 1
ATOM 2525 C CA . ARG A 1 330 ? 13.438 -8.859 -23.719 1 80.69 330 ARG A CA 1
ATOM 2526 C C . ARG A 1 330 ? 14.75 -8.75 -22.953 1 80.69 330 ARG A C 1
ATOM 2528 O O . ARG A 1 330 ? 15.719 -9.438 -23.266 1 80.69 330 ARG A O 1
ATOM 2535 N N . ASN A 1 331 ? 14.961 -7.852 -22.109 1 88.25 331 ASN A N 1
ATOM 2536 C CA . ASN A 1 331 ? 16.078 -7.605 -21.219 1 88.25 331 ASN A CA 1
ATOM 2537 C C . ASN A 1 331 ? 15.609 -7.176 -19.828 1 88.25 331 ASN A C 1
ATOM 2539 O O . ASN A 1 331 ? 15.742 -6.008 -19.453 1 88.25 331 ASN A O 1
ATOM 2543 N N . GLU A 1 332 ? 15.078 -8.227 -19.141 1 92.75 332 GLU A N 1
ATOM 2544 C CA . GLU A 1 332 ? 14.391 -7.934 -17.891 1 92.75 332 GLU A CA 1
ATOM 2545 C C . GLU A 1 332 ? 14.773 -8.938 -16.797 1 92.75 332 GLU A C 1
ATOM 2547 O O . GLU A 1 332 ? 15.273 -10.023 -17.094 1 92.75 332 GLU A O 1
ATOM 2552 N N . ALA A 1 333 ? 14.656 -8.547 -15.633 1 95.44 333 ALA A N 1
ATOM 2553 C CA . ALA A 1 333 ? 14.812 -9.438 -14.484 1 95.44 333 ALA A CA 1
ATOM 2554 C C . ALA A 1 333 ? 13.609 -9.344 -13.547 1 95.44 333 ALA A C 1
ATOM 2556 O O . ALA A 1 333 ? 12.969 -8.297 -13.453 1 95.44 333 ALA A O 1
ATOM 2557 N N . LEU A 1 334 ? 13.32 -10.453 -12.953 1 96.69 334 LEU A N 1
ATOM 2558 C CA . LEU A 1 334 ? 12.234 -10.531 -11.984 1 96.69 334 LEU A CA 1
ATOM 2559 C C . LEU A 1 334 ? 12.773 -10.5 -10.562 1 96.69 334 LEU A C 1
ATOM 2561 O O . LEU A 1 334 ? 13.719 -11.227 -10.234 1 96.69 334 LEU A O 1
ATOM 2565 N N . ILE A 1 335 ? 12.203 -9.617 -9.711 1 98.12 335 ILE A N 1
ATOM 2566 C CA . ILE A 1 335 ? 12.602 -9.562 -8.305 1 98.12 335 ILE A CA 1
ATOM 2567 C C . ILE A 1 335 ? 11.391 -9.844 -7.422 1 98.12 335 ILE A C 1
ATOM 2569 O O . ILE A 1 335 ? 10.242 -9.664 -7.852 1 98.12 335 ILE A O 1
ATOM 2573 N N . ASN A 1 336 ? 11.656 -10.297 -6.207 1 98 336 ASN A N 1
ATOM 2574 C CA . ASN A 1 336 ? 10.562 -10.664 -5.309 1 98 336 ASN A CA 1
ATOM 2575 C C . ASN A 1 336 ? 10.094 -9.469 -4.484 1 98 336 ASN A C 1
ATOM 2577 O O . ASN A 1 336 ? 9.852 -9.594 -3.281 1 98 336 ASN A O 1
ATOM 2581 N N . ALA A 1 337 ? 9.992 -8.336 -5.039 1 98.31 337 ALA A N 1
ATOM 2582 C CA . ALA A 1 337 ? 9.43 -7.117 -4.465 1 98.31 337 ALA A CA 1
ATOM 2583 C C . ALA A 1 337 ? 8.445 -6.457 -5.43 1 98.31 337 ALA A C 1
ATOM 2585 O O . ALA A 1 337 ? 8.844 -5.988 -6.5 1 98.31 337 ALA A O 1
ATOM 2586 N N . GLY A 1 338 ? 7.215 -6.504 -5.07 1 97.38 338 GLY A N 1
ATOM 2587 C CA . GLY A 1 338 ? 6.168 -5.867 -5.855 1 97.38 338 GLY A CA 1
ATOM 2588 C C . GLY A 1 338 ? 5.539 -4.676 -5.16 1 97.38 338 GLY A C 1
ATOM 2589 O O . GLY A 1 338 ? 6.199 -3.994 -4.371 1 97.38 338 GLY A O 1
ATOM 2590 N N . VAL A 1 339 ? 4.289 -4.387 -5.461 1 97.69 339 VAL A N 1
ATOM 2591 C CA . VAL A 1 339 ? 3.592 -3.211 -4.957 1 97.69 339 VAL A CA 1
ATOM 2592 C C . VAL A 1 339 ? 3.451 -3.305 -3.438 1 97.69 339 VAL A C 1
ATOM 2594 O O . VAL A 1 339 ? 3.51 -2.291 -2.738 1 97.69 339 VAL A O 1
ATOM 2597 N N . LEU A 1 340 ? 3.352 -4.477 -2.926 1 97.88 340 LEU A N 1
ATOM 2598 C CA . LEU A 1 340 ? 3.146 -4.633 -1.49 1 97.88 340 LEU A CA 1
ATOM 2599 C C . LEU A 1 340 ? 4.449 -4.402 -0.727 1 97.88 340 LEU A C 1
ATOM 2601 O O . LEU A 1 340 ? 4.441 -4.289 0.501 1 97.88 340 LEU A O 1
ATOM 2605 N N . ALA A 1 341 ? 5.547 -4.305 -1.475 1 98.38 341 ALA A N 1
ATOM 2606 C CA . ALA A 1 341 ? 6.832 -4.059 -0.825 1 98.38 341 ALA A CA 1
ATOM 2607 C C . ALA A 1 341 ? 7.285 -2.617 -1.043 1 98.38 341 ALA A C 1
ATOM 2609 O O . ALA A 1 341 ? 7.922 -2.021 -0.169 1 98.38 341 ALA A O 1
ATOM 2610 N N . ILE A 1 342 ? 6.98 -2.078 -2.23 1 98.38 342 ILE A N 1
ATOM 2611 C CA . ILE A 1 342 ? 7.629 -0.809 -2.539 1 98.38 342 ILE A CA 1
ATOM 2612 C C . ILE A 1 342 ? 6.578 0.232 -2.918 1 98.38 342 ILE A C 1
ATOM 2614 O O . ILE A 1 342 ? 6.895 1.412 -3.082 1 98.38 342 ILE A O 1
ATOM 2618 N N . GLY A 1 343 ? 5.34 -0.136 -3.021 1 96.69 343 GLY A N 1
ATOM 2619 C CA . GLY A 1 343 ? 4.289 0.776 -3.449 1 96.69 343 GLY A CA 1
ATOM 2620 C C . GLY A 1 343 ? 4.242 0.972 -4.953 1 96.69 343 GLY A C 1
ATOM 2621 O O . GLY A 1 343 ? 5.008 0.343 -5.688 1 96.69 343 GLY A O 1
ATOM 2622 N N . ARG A 1 344 ? 3.309 1.778 -5.43 1 96.62 344 ARG A N 1
ATOM 2623 C CA . ARG A 1 344 ? 3.133 2.104 -6.84 1 96.62 344 ARG A CA 1
ATOM 2624 C C . ARG A 1 344 ? 3.133 3.613 -7.059 1 96.62 344 ARG A C 1
ATOM 2626 O O . ARG A 1 344 ? 2.354 4.129 -7.859 1 96.62 344 ARG A O 1
ATOM 2633 N N . GLU A 1 345 ? 3.875 4.242 -6.23 1 94.31 345 GLU A N 1
ATOM 2634 C CA . GLU A 1 345 ? 3.91 5.703 -6.289 1 94.31 345 GLU A CA 1
ATOM 2635 C C . GLU A 1 345 ? 4.672 6.188 -7.52 1 94.31 345 GLU A C 1
ATOM 2637 O O . GLU A 1 345 ? 5.793 5.742 -7.777 1 94.31 345 GLU A O 1
ATOM 2642 N N . PRO A 1 346 ? 4.066 7.098 -8.203 1 90.19 346 PRO A N 1
ATOM 2643 C CA . PRO A 1 346 ? 4.773 7.695 -9.336 1 90.19 346 PRO A CA 1
ATOM 2644 C C . PRO A 1 346 ? 5.781 8.758 -8.914 1 90.19 346 PRO A C 1
ATOM 2646 O O . PRO A 1 346 ? 5.762 9.211 -7.766 1 90.19 346 PRO A O 1
ATOM 2649 N N . GLY A 1 347 ? 6.664 9.109 -9.773 1 91.25 347 GLY A N 1
ATOM 2650 C CA . GLY A 1 347 ? 7.625 10.18 -9.555 1 91.25 347 GLY A CA 1
ATOM 2651 C C . GLY A 1 347 ? 8.242 10.695 -10.844 1 91.25 347 GLY A C 1
ATOM 2652 O O . GLY A 1 347 ? 7.984 10.156 -11.922 1 91.25 347 GLY A O 1
ATOM 2653 N N . GLN A 1 348 ? 8.992 11.75 -10.656 1 91.44 348 GLN A N 1
ATOM 2654 C CA . GLN A 1 348 ? 9.656 12.352 -11.812 1 91.44 348 GLN A CA 1
ATOM 2655 C C . GLN A 1 348 ? 10.758 11.438 -12.352 1 91.44 348 GLN A C 1
ATOM 2657 O O . GLN A 1 348 ? 10.961 11.359 -13.562 1 91.44 348 GLN A O 1
ATOM 2662 N N . LEU A 1 349 ? 11.484 10.875 -11.438 1 92.38 349 LEU A N 1
ATOM 2663 C CA . LEU A 1 349 ? 12.438 9.859 -11.867 1 92.38 349 LEU A CA 1
ATOM 2664 C C . LEU A 1 349 ? 11.719 8.578 -12.266 1 92.38 349 LEU A C 1
ATOM 2666 O O . LEU A 1 349 ? 10.742 8.18 -11.625 1 92.38 349 LEU A O 1
ATOM 2670 N N . PRO A 1 350 ? 12.188 7.969 -13.25 1 93 350 PRO A N 1
ATOM 2671 C CA . PRO A 1 350 ? 11.477 6.797 -13.766 1 93 350 PRO A CA 1
ATOM 2672 C C . PRO A 1 350 ? 11.5 5.621 -12.789 1 93 350 PRO A C 1
ATOM 2674 O O . PRO A 1 350 ? 12.445 5.473 -12.016 1 93 350 PRO A O 1
ATOM 2677 N N . GLY A 1 351 ? 10.375 4.746 -12.938 1 95.56 351 GLY A N 1
ATOM 2678 C CA . GLY A 1 351 ? 10.297 3.512 -12.164 1 95.56 351 GLY A CA 1
ATOM 2679 C C . GLY A 1 351 ? 9.68 3.703 -10.797 1 95.56 351 GLY A C 1
ATOM 2680 O O . GLY A 1 351 ? 9.594 4.828 -10.297 1 95.56 351 GLY A O 1
ATOM 2681 N N . TYR A 1 352 ? 9.297 2.633 -10.234 1 97.69 352 TYR A N 1
ATOM 2682 C CA . TYR A 1 352 ? 8.75 2.652 -8.883 1 97.69 352 TYR A CA 1
ATOM 2683 C C . TYR A 1 352 ? 9.859 2.559 -7.84 1 97.69 352 TYR A C 1
ATOM 2685 O O . TYR A 1 352 ? 9.633 2.828 -6.66 1 97.69 352 TYR A O 1
ATOM 2693 N N . ALA A 1 353 ? 10.977 2.131 -8.25 1 98.19 353 ALA A N 1
ATOM 2694 C CA . ALA A 1 353 ? 12.25 2.076 -7.539 1 98.19 353 ALA A CA 1
ATOM 2695 C C . ALA A 1 353 ? 13.414 1.907 -8.516 1 98.19 353 ALA A C 1
ATOM 2697 O O . ALA A 1 353 ? 13.203 1.743 -9.719 1 98.19 353 ALA A O 1
ATOM 2698 N N . ARG A 1 354 ? 14.602 2.033 -8 1 96.75 354 ARG A N 1
ATOM 2699 C CA . ARG A 1 354 ? 15.781 1.722 -8.805 1 96.75 354 ARG A CA 1
ATOM 2700 C C . ARG A 1 354 ? 16.844 1.032 -7.961 1 96.75 354 ARG A C 1
ATOM 2702 O O . ARG A 1 354 ? 16.859 1.159 -6.734 1 96.75 354 ARG A O 1
ATOM 2709 N N . ILE A 1 355 ? 17.719 0.289 -8.641 1 96.75 355 ILE A N 1
ATOM 2710 C CA . ILE A 1 355 ? 18.766 -0.422 -7.918 1 96.75 355 ILE A CA 1
ATOM 2711 C C . ILE A 1 355 ? 19.859 0.561 -7.48 1 96.75 355 ILE A C 1
ATOM 2713 O O . ILE A 1 355 ? 20.438 1.269 -8.312 1 96.75 355 ILE A O 1
ATOM 2717 N N . ARG A 1 356 ? 20.094 0.63 -6.184 1 95 356 ARG A N 1
ATOM 2718 C CA . ARG A 1 356 ? 21.203 1.439 -5.699 1 95 356 ARG A CA 1
ATOM 2719 C C . ARG A 1 356 ? 22.531 0.927 -6.246 1 95 356 ARG A C 1
ATOM 2721 O O . ARG A 1 356 ? 22.844 -0.257 -6.113 1 95 356 ARG A O 1
ATOM 2728 N N . GLY A 1 357 ? 23.328 1.787 -6.867 1 90.44 357 GLY A N 1
ATOM 2729 C CA . GLY A 1 357 ? 24.594 1.41 -7.457 1 90.44 357 GLY A CA 1
ATOM 2730 C C . GLY A 1 357 ? 24.484 0.983 -8.906 1 90.44 357 GLY A C 1
ATOM 2731 O O . GLY A 1 357 ? 25.484 0.869 -9.617 1 90.44 357 GLY A O 1
ATOM 2732 N N . LEU A 1 358 ? 23.328 0.629 -9.344 1 91.62 358 LEU A N 1
ATOM 2733 C CA . LEU A 1 358 ? 22.984 0.321 -10.727 1 91.62 358 LEU A CA 1
ATOM 2734 C C . LEU A 1 358 ? 21.734 1.079 -11.172 1 91.62 358 LEU A C 1
ATOM 2736 O O . LEU A 1 358 ? 20.781 0.475 -11.656 1 91.62 358 LEU A O 1
ATOM 2740 N N . GLU A 1 359 ? 21.812 2.381 -11.102 1 89.56 359 GLU A N 1
ATOM 2741 C CA . GLU A 1 359 ? 20.656 3.256 -11.156 1 89.56 359 GLU A CA 1
ATOM 2742 C C . GLU A 1 359 ? 19.984 3.191 -12.523 1 89.56 359 GLU A C 1
ATOM 2744 O O . GLU A 1 359 ? 18.828 3.607 -12.68 1 89.56 359 GLU A O 1
ATOM 2749 N N . LYS A 1 360 ? 20.641 2.666 -13.477 1 90.25 360 LYS A N 1
ATOM 2750 C CA . LYS A 1 360 ? 20.047 2.543 -14.805 1 90.25 360 LYS A CA 1
ATOM 2751 C C . LYS A 1 360 ? 18.984 1.452 -14.828 1 90.25 360 LYS A C 1
ATOM 2753 O O . LYS A 1 360 ? 18.188 1.375 -15.773 1 90.25 360 LYS A O 1
ATOM 2758 N N . PHE A 1 361 ? 19.047 0.605 -13.891 1 93.88 361 PHE A N 1
ATOM 2759 C CA . PHE A 1 361 ? 18.031 -0.422 -13.781 1 93.88 361 PHE A CA 1
ATOM 2760 C C . PHE A 1 361 ? 16.953 -0.007 -12.781 1 93.88 361 PHE A C 1
ATOM 2762 O O . PHE A 1 361 ? 17.234 0.208 -11.609 1 93.88 361 PHE A O 1
ATOM 2769 N N . ILE A 1 362 ? 15.734 0.095 -13.281 1 96.44 362 ILE A N 1
ATOM 2770 C CA . ILE A 1 362 ? 14.602 0.552 -12.484 1 96.44 362 ILE A CA 1
ATOM 2771 C C . ILE A 1 362 ? 13.562 -0.562 -12.383 1 96.44 362 ILE A C 1
ATOM 2773 O O . ILE A 1 362 ? 13.547 -1.487 -13.195 1 96.44 362 ILE A O 1
ATOM 2777 N N . VAL A 1 363 ? 12.789 -0.496 -11.336 1 97.69 363 VAL A N 1
ATOM 2778 C CA . VAL A 1 363 ? 11.594 -1.328 -11.312 1 97.69 363 VAL A CA 1
ATOM 2779 C C . VAL A 1 363 ? 10.523 -0.72 -12.219 1 97.69 363 VAL A C 1
ATOM 2781 O O . VAL A 1 363 ? 9.75 0.14 -11.781 1 97.69 363 VAL A O 1
ATOM 2784 N N . GLY A 1 364 ? 10.422 -1.273 -13.383 1 94.75 364 GLY A N 1
ATOM 2785 C CA . GLY A 1 364 ? 9.586 -0.671 -14.406 1 94.75 364 GLY A CA 1
ATOM 2786 C C . GLY A 1 364 ? 8.133 -1.095 -14.312 1 94.75 364 GLY A C 1
ATOM 2787 O O . GLY A 1 364 ? 7.238 -0.367 -14.75 1 94.75 364 GLY A O 1
ATOM 2788 N N . ARG A 1 365 ? 7.883 -2.24 -13.812 1 93.75 365 ARG A N 1
ATOM 2789 C CA . ARG A 1 365 ? 6.539 -2.771 -13.602 1 93.75 365 ARG A CA 1
ATOM 2790 C C . ARG A 1 365 ? 6.445 -3.5 -12.266 1 93.75 365 ARG A C 1
ATOM 2792 O O . ARG A 1 365 ? 7.441 -4.035 -11.773 1 93.75 365 ARG A O 1
ATOM 2799 N N . VAL A 1 366 ? 5.234 -3.406 -11.75 1 94.56 366 VAL A N 1
ATOM 2800 C CA . VAL A 1 366 ? 5.039 -4.09 -10.477 1 94.56 366 VAL A CA 1
ATOM 2801 C C . VAL A 1 366 ? 3.734 -4.883 -10.508 1 94.56 366 VAL A C 1
ATOM 2803 O O . VAL A 1 366 ? 2.744 -4.434 -11.094 1 94.56 366 VAL A O 1
ATOM 2806 N N . SER A 1 367 ? 3.77 -6.055 -9.984 1 93.56 367 SER A N 1
ATOM 2807 C CA . SER A 1 367 ? 2.617 -6.844 -9.562 1 93.56 367 SER A CA 1
ATOM 2808 C C . SER A 1 367 ? 2.486 -6.867 -8.047 1 93.56 367 SER A C 1
ATOM 2810 O O . SER A 1 367 ? 3.047 -6.016 -7.355 1 93.56 367 SER A O 1
ATOM 2812 N N . GLN A 1 368 ? 1.704 -7.746 -7.578 1 94.62 368 GLN A N 1
ATOM 2813 C CA . GLN A 1 368 ? 1.433 -7.734 -6.145 1 94.62 368 GLN A CA 1
ATOM 2814 C C . GLN A 1 368 ? 2.693 -8.047 -5.34 1 94.62 368 GLN A C 1
ATOM 2816 O O . GLN A 1 368 ? 3.088 -7.273 -4.469 1 94.62 368 GLN A O 1
ATOM 2821 N N . GLU A 1 369 ? 3.4 -9.188 -5.711 1 96.69 369 GLU A N 1
ATOM 2822 C CA . GLU A 1 369 ? 4.516 -9.641 -4.891 1 96.69 369 GLU A CA 1
ATOM 2823 C C . GLU A 1 369 ? 5.832 -9.57 -5.656 1 96.69 369 GLU A C 1
ATOM 2825 O O . GLU A 1 369 ? 6.898 -9.844 -5.102 1 96.69 369 GLU A O 1
ATOM 2830 N N . HIS A 1 370 ? 5.801 -9.242 -6.895 1 96.69 370 HIS A N 1
ATOM 2831 C CA . HIS A 1 370 ? 7.035 -9.211 -7.668 1 96.69 370 HIS A CA 1
ATOM 2832 C C . HIS A 1 370 ? 7.117 -7.953 -8.523 1 96.69 370 HIS A C 1
ATOM 2834 O O . HIS A 1 370 ? 6.102 -7.301 -8.781 1 96.69 370 HIS A O 1
ATOM 2840 N N . GLY A 1 371 ? 8.336 -7.574 -8.797 1 96.44 371 GLY A N 1
ATOM 2841 C CA . GLY A 1 371 ? 8.648 -6.465 -9.688 1 96.44 371 GLY A CA 1
ATOM 2842 C C . GLY A 1 371 ? 9.531 -6.867 -10.852 1 96.44 371 GLY A C 1
ATOM 2843 O O . GLY A 1 371 ? 10.234 -7.875 -10.789 1 96.44 371 GLY A O 1
ATOM 2844 N N . VAL A 1 372 ? 9.43 -6.141 -11.938 1 95.56 372 VAL A N 1
ATOM 2845 C CA . VAL A 1 372 ? 10.242 -6.391 -13.125 1 95.56 372 VAL A CA 1
ATOM 2846 C C . VAL A 1 372 ? 11.258 -5.262 -13.305 1 95.56 372 VAL A C 1
ATOM 2848 O O . VAL A 1 372 ? 10.883 -4.094 -13.43 1 95.56 372 VAL A O 1
ATOM 2851 N N . LEU A 1 373 ? 12.492 -5.637 -13.258 1 95.81 373 LEU A N 1
ATOM 2852 C CA . LEU A 1 373 ? 13.57 -4.699 -13.539 1 95.81 373 LEU A CA 1
ATOM 2853 C C . LEU A 1 373 ? 13.734 -4.492 -15.047 1 95.81 373 LEU A C 1
ATOM 2855 O O . LEU A 1 373 ? 13.766 -5.461 -15.805 1 95.81 373 LEU A O 1
ATOM 2859 N N . THR A 1 374 ? 13.805 -3.287 -15.43 1 92.81 374 THR A N 1
ATOM 2860 C CA . THR A 1 374 ? 14.008 -2.906 -16.828 1 92.81 374 THR A CA 1
ATOM 2861 C C . THR A 1 374 ? 15.086 -1.829 -16.938 1 92.81 374 THR A C 1
ATOM 2863 O O . THR A 1 374 ? 15.438 -1.193 -15.938 1 92.81 374 THR A O 1
ATOM 2866 N N . PHE A 1 375 ? 15.57 -1.748 -18.094 1 88.06 375 PHE A N 1
ATOM 2867 C CA . PHE A 1 375 ? 16.562 -0.708 -18.359 1 88.06 375 PHE A CA 1
ATOM 2868 C C . PHE A 1 375 ? 15.875 0.633 -18.609 1 88.06 375 PHE A C 1
ATOM 2870 O O . PHE A 1 375 ? 14.898 0.712 -19.344 1 88.06 375 PHE A O 1
ATOM 2877 N N . ASP A 1 376 ? 16.391 1.612 -17.906 1 78.69 376 ASP A N 1
ATOM 2878 C CA . ASP A 1 376 ? 15.867 2.957 -18.141 1 78.69 376 ASP A CA 1
ATOM 2879 C C . ASP A 1 376 ? 16.359 3.52 -19.469 1 78.69 376 ASP A C 1
ATOM 2881 O O . ASP A 1 376 ? 17.516 3.914 -19.594 1 78.69 376 ASP A O 1
ATOM 2885 N N . LYS A 1 377 ? 15.492 3.521 -20.5 1 63.88 377 LYS A N 1
ATOM 2886 C CA . LYS A 1 377 ? 15.875 3.943 -21.844 1 63.88 377 LYS A CA 1
ATOM 2887 C C . LYS A 1 377 ? 16 5.465 -21.922 1 63.88 377 LYS A C 1
ATOM 2889 O O . LYS A 1 377 ? 16.531 5.996 -22.906 1 63.88 377 LYS A O 1
ATOM 2894 N N . ARG A 1 378 ? 15.344 6.301 -21.188 1 53.38 378 ARG A N 1
ATOM 2895 C CA . ARG A 1 378 ? 15.352 7.754 -21.297 1 53.38 378 ARG A CA 1
ATOM 2896 C C . ARG A 1 378 ? 16.766 8.305 -21.141 1 53.38 378 ARG A C 1
ATOM 2898 O O . ARG A 1 378 ? 17.016 9.469 -21.469 1 53.38 378 ARG A O 1
ATOM 2905 N N . LYS A 1 379 ? 17.562 7.734 -20.625 1 46.47 379 LYS A N 1
ATOM 2906 C CA . LYS A 1 379 ? 18.859 8.375 -20.547 1 46.47 379 LYS A CA 1
ATOM 2907 C C . LYS A 1 379 ? 19.641 8.195 -21.844 1 46.47 379 LYS A C 1
ATOM 2909 O O . LYS A 1 379 ? 20.25 7.141 -22.062 1 46.47 379 LYS A O 1
ATOM 2914 N N . PRO A 1 380 ? 19.25 8.875 -22.875 1 35.25 380 PRO A N 1
ATOM 2915 C CA . PRO A 1 380 ? 20.094 8.852 -24.078 1 35.25 380 PRO A CA 1
ATOM 2916 C C . PRO A 1 380 ? 21.562 9.039 -23.75 1 35.25 380 PRO A C 1
ATOM 2918 O O . PRO A 1 380 ? 21.922 9.852 -22.891 1 35.25 380 PRO A O 1
ATOM 2921 N N . ASP A 1 381 ? 22.297 8.055 -23.781 1 33.56 381 ASP A N 1
ATOM 2922 C CA . ASP A 1 381 ? 23.672 8.531 -23.969 1 33.56 381 ASP A CA 1
ATOM 2923 C C . ASP A 1 381 ? 23.734 9.617 -25.047 1 33.56 381 ASP A C 1
ATOM 2925 O O . ASP A 1 381 ? 23.172 9.453 -26.125 1 33.56 381 ASP A O 1
ATOM 2929 N N . THR A 1 382 ? 23.828 10.867 -24.734 1 32.88 382 THR A N 1
ATOM 2930 C CA . THR A 1 382 ? 23.984 11.969 -25.672 1 32.88 382 THR A CA 1
ATOM 2931 C C . THR A 1 382 ? 24.672 11.492 -26.953 1 32.88 382 THR A C 1
ATOM 2933 O O . THR A 1 382 ? 24.438 12.039 -28.031 1 32.88 382 THR A O 1
ATOM 2936 N N . ASN A 1 383 ? 25.938 10.938 -26.906 1 29.56 383 ASN A N 1
ATOM 2937 C CA . ASN A 1 383 ? 26.797 10.961 -28.078 1 29.56 383 ASN A CA 1
ATOM 2938 C C . ASN A 1 383 ? 26.406 9.891 -29.094 1 29.56 383 ASN A C 1
ATOM 2940 O O . ASN A 1 383 ? 27.094 9.695 -30.094 1 29.56 383 ASN A O 1
ATOM 2944 N N . LEU A 1 384 ? 25.844 8.672 -28.75 1 31.03 384 LEU A N 1
ATOM 2945 C CA . LEU A 1 384 ? 25.891 7.715 -29.844 1 31.03 384 LEU A CA 1
ATOM 2946 C C . LEU A 1 384 ? 24.703 7.891 -30.781 1 31.03 384 LEU A C 1
ATOM 2948 O O . LEU A 1 384 ? 23.609 8.219 -30.328 1 31.03 384 LEU A O 1
ATOM 2952 N N . ASN A 1 385 ? 24.906 8.078 -32.156 1 29.05 385 ASN A N 1
ATOM 2953 C CA . ASN A 1 385 ? 24.109 8.148 -33.375 1 29.05 385 ASN A CA 1
ATOM 2954 C C . ASN A 1 385 ? 22.969 7.137 -33.344 1 29.05 385 ASN A C 1
ATOM 2956 O O . ASN A 1 385 ? 23.188 5.957 -33.062 1 29.05 385 ASN A O 1
ATOM 2960 N N . PHE A 1 386 ? 21.75 7.461 -33.344 1 31.72 386 PHE A N 1
ATOM 2961 C CA . PHE A 1 386 ? 20.422 6.859 -33.219 1 31.72 386 PHE A CA 1
ATOM 2962 C C . PHE A 1 386 ? 20.234 5.777 -34.281 1 31.72 386 PHE A C 1
ATOM 2964 O O . PHE A 1 386 ? 19.25 5.023 -34.25 1 31.72 386 PHE A O 1
ATOM 2971 N N . GLN A 1 387 ? 20.703 5.961 -35.594 1 32.34 387 GLN A N 1
ATOM 2972 C CA . GLN A 1 387 ? 20.312 5.141 -36.75 1 32.34 387 GLN A CA 1
ATOM 2973 C C . GLN A 1 387 ? 20.516 3.658 -36.469 1 32.34 387 GLN A C 1
ATOM 2975 O O . GLN A 1 387 ? 19.688 2.826 -36.875 1 32.34 387 GLN A O 1
ATOM 2980 N N . ASP A 1 388 ? 21.797 3.074 -36.562 1 31.08 388 ASP A N 1
ATOM 2981 C CA . ASP A 1 388 ? 22.188 1.671 -36.656 1 31.08 388 ASP A CA 1
ATOM 2982 C C . ASP A 1 388 ? 22.062 0.952 -35.344 1 31.08 388 ASP A C 1
ATOM 2984 O O . ASP A 1 388 ? 22.703 -0.078 -35.125 1 31.08 388 ASP A O 1
ATOM 2988 N N . ARG A 1 389 ? 21.516 1.72 -34.281 1 36.66 389 ARG A N 1
ATOM 2989 C CA . ARG A 1 389 ? 21.703 1.053 -32.969 1 36.66 389 ARG A CA 1
ATOM 2990 C C . ARG A 1 389 ? 20.578 0.056 -32.719 1 36.66 389 ARG A C 1
ATOM 2992 O O . ARG A 1 389 ? 19.422 0.312 -33.062 1 36.66 389 ARG A O 1
ATOM 2999 N N . ASP A 1 390 ? 20.953 -1.252 -32.719 1 35.75 390 ASP A N 1
ATOM 3000 C CA . ASP A 1 390 ? 20.062 -2.287 -32.188 1 35.75 390 ASP A CA 1
ATOM 3001 C C . ASP A 1 390 ? 19.25 -1.774 -31 1 35.75 390 ASP A C 1
ATOM 3003 O O . ASP A 1 390 ? 19.828 -1.334 -30 1 35.75 390 ASP A O 1
ATOM 3007 N N . PRO A 1 391 ? 18.109 -1.196 -31.156 1 39.91 391 PRO A N 1
ATOM 3008 C CA . PRO A 1 391 ? 17.344 -0.575 -30.062 1 39.91 391 PRO A CA 1
ATOM 3009 C C . PRO A 1 391 ? 17.562 -1.267 -28.719 1 39.91 391 PRO A C 1
ATOM 3011 O O . PRO A 1 391 ? 17.344 -0.659 -27.672 1 39.91 391 PRO A O 1
ATOM 3014 N N . PHE A 1 392 ? 17.641 -2.545 -28.703 1 42.56 392 PHE A N 1
ATOM 3015 C CA . PHE A 1 392 ? 17.906 -3.314 -27.5 1 42.56 392 PHE A CA 1
ATOM 3016 C C . PHE A 1 392 ? 19.391 -3.27 -27.141 1 42.56 392 PHE A C 1
ATOM 3018 O O . PHE A 1 392 ? 19.781 -3.586 -26.016 1 42.56 392 PHE A O 1
ATOM 3025 N N . GLN A 1 393 ? 20.359 -3.318 -28.141 1 41.03 393 GLN A N 1
ATOM 3026 C CA . GLN A 1 393 ? 21.797 -3.438 -28 1 41.03 393 GLN A CA 1
ATOM 3027 C C . GLN A 1 393 ? 22.438 -2.082 -27.719 1 41.03 393 GLN A C 1
ATOM 3029 O O . GLN A 1 393 ? 23.672 -1.979 -27.594 1 41.03 393 GLN A O 1
ATOM 3034 N N . GLU A 1 394 ? 21.984 -1.008 -28.328 1 44.06 394 GLU A N 1
ATOM 3035 C CA . GLU A 1 394 ? 23.156 -0.151 -28.484 1 44.06 394 GLU A CA 1
ATOM 3036 C C . GLU A 1 394 ? 23.969 -0.072 -27.203 1 44.06 394 GLU A C 1
ATOM 3038 O O . GLU A 1 394 ? 25.156 -0.425 -27.188 1 44.06 394 GLU A O 1
ATOM 3043 N N . ASP A 1 395 ? 23.891 1.079 -26.5 1 49.56 395 ASP A N 1
ATOM 3044 C CA . ASP A 1 395 ? 24.734 1.44 -25.375 1 49.56 395 ASP A CA 1
ATOM 3045 C C . ASP A 1 395 ? 24.281 0.73 -24.094 1 49.56 395 ASP A C 1
ATOM 3047 O O . ASP A 1 395 ? 24.766 1.032 -23 1 49.56 395 ASP A O 1
ATOM 3051 N N . GLY A 1 396 ? 23.312 -0.278 -24.094 1 55.94 396 GLY A N 1
ATOM 3052 C CA . GLY A 1 396 ? 22.719 -0.624 -22.812 1 55.94 396 GLY A CA 1
ATOM 3053 C C . GLY A 1 396 ? 23.203 -1.962 -22.281 1 55.94 396 GLY A C 1
ATOM 3054 O O . GLY A 1 396 ? 23.531 -2.863 -23.062 1 55.94 396 GLY A O 1
ATOM 3055 N N . VAL A 1 397 ? 23.781 -2.059 -21.234 1 70.81 397 VAL A N 1
ATOM 3056 C CA . VAL A 1 397 ? 24.234 -3.193 -20.422 1 70.81 397 VAL A CA 1
ATOM 3057 C C . VAL A 1 397 ? 23.109 -4.215 -20.297 1 70.81 397 VAL A C 1
ATOM 3059 O O . VAL A 1 397 ? 21.969 -3.863 -19.984 1 70.81 397 VAL A O 1
ATOM 3062 N N . ASN A 1 398 ? 23.375 -5.414 -20.891 1 83.69 398 ASN A N 1
ATOM 3063 C CA . ASN A 1 398 ? 22.438 -6.512 -20.672 1 83.69 398 ASN A CA 1
ATOM 3064 C C . ASN A 1 398 ? 22.328 -6.871 -19.203 1 83.69 398 ASN A C 1
ATOM 3066 O O . ASN A 1 398 ? 23.328 -6.996 -18.516 1 83.69 398 ASN A O 1
ATOM 3070 N N . ILE A 1 399 ? 21.125 -7.035 -18.812 1 87.38 399 ILE A N 1
ATOM 3071 C CA . ILE A 1 399 ? 20.859 -7.215 -17.391 1 87.38 399 ILE A CA 1
ATOM 3072 C C . ILE A 1 399 ? 21.531 -8.5 -16.906 1 87.38 399 ILE A C 1
ATOM 3074 O O . ILE A 1 399 ? 21.984 -8.578 -15.766 1 87.38 399 ILE A O 1
ATOM 3078 N N . HIS A 1 400 ? 21.641 -9.516 -17.812 1 87.56 400 HIS A N 1
ATOM 3079 C CA . HIS A 1 400 ? 22.203 -10.797 -17.406 1 87.56 400 HIS A CA 1
ATOM 3080 C C . HIS A 1 400 ? 23.719 -10.688 -17.188 1 87.56 400 HIS A C 1
ATOM 3082 O O . HIS A 1 400 ? 24.328 -11.586 -16.625 1 87.56 400 HIS A O 1
ATOM 3088 N N . GLU A 1 401 ? 24.266 -9.609 -17.641 1 88.75 401 GLU A N 1
ATOM 3089 C CA . GLU A 1 401 ? 25.703 -9.383 -17.453 1 88.75 401 GLU A CA 1
ATOM 3090 C C . GLU A 1 401 ? 25.984 -8.773 -16.078 1 88.75 401 GLU A C 1
ATOM 3092 O O . GLU A 1 401 ? 27.125 -8.828 -15.594 1 88.75 401 GLU A O 1
ATOM 3097 N N . VAL A 1 402 ? 24.922 -8.242 -15.594 1 91.19 402 VAL A N 1
ATOM 3098 C CA . VAL A 1 402 ? 25.188 -7.504 -14.367 1 91.19 402 VAL A CA 1
ATOM 3099 C C . VAL A 1 402 ? 24.453 -8.164 -13.203 1 91.19 402 VAL A C 1
ATOM 3101 O O . VAL A 1 402 ? 24.828 -7.977 -12.039 1 91.19 402 VAL A O 1
ATOM 3104 N N . LEU A 1 403 ? 23.469 -8.945 -13.484 1 94.75 403 LEU A N 1
ATOM 3105 C CA . LEU A 1 403 ? 22.688 -9.594 -12.438 1 94.75 403 LEU A CA 1
ATOM 3106 C C . LEU A 1 403 ? 22.547 -11.086 -12.703 1 94.75 403 LEU A C 1
ATOM 3108 O O . LEU A 1 403 ? 22.453 -11.508 -13.859 1 94.75 403 LEU A O 1
ATOM 3112 N N . LYS A 1 404 ? 22.516 -11.828 -11.672 1 95.88 404 LYS A N 1
ATOM 3113 C CA . LYS A 1 404 ? 22.266 -13.258 -11.711 1 95.88 404 LYS A CA 1
ATOM 3114 C C . LYS A 1 404 ? 21.141 -13.641 -10.75 1 95.88 404 LYS A C 1
ATOM 3116 O O . LYS A 1 404 ? 20.875 -12.93 -9.781 1 95.88 404 LYS A O 1
ATOM 3121 N N . ILE A 1 405 ? 20.5 -14.719 -11.102 1 96.56 405 ILE A N 1
ATOM 3122 C CA . ILE A 1 405 ? 19.469 -15.234 -10.203 1 96.56 405 ILE A CA 1
ATOM 3123 C C . ILE A 1 405 ? 20.094 -15.539 -8.836 1 96.56 405 ILE A C 1
ATOM 3125 O O . ILE A 1 405 ? 21.156 -16.156 -8.75 1 96.56 405 ILE A O 1
ATOM 3129 N N . GLY A 1 406 ? 19.438 -15.062 -7.812 1 96.69 406 GLY A N 1
ATOM 3130 C CA . GLY A 1 406 ? 19.953 -15.234 -6.465 1 96.69 406 GLY A CA 1
ATOM 3131 C C . GLY A 1 406 ? 20.641 -13.992 -5.926 1 96.69 406 GLY A C 1
ATOM 3132 O O . GLY A 1 406 ? 20.875 -13.883 -4.719 1 96.69 406 GLY A O 1
ATOM 3133 N N . ASP A 1 407 ? 20.938 -13.062 -6.812 1 97.12 407 ASP A N 1
ATOM 3134 C CA . ASP A 1 407 ? 21.562 -11.82 -6.371 1 97.12 407 ASP A CA 1
ATOM 3135 C C . ASP A 1 407 ? 20.609 -11.016 -5.484 1 97.12 407 ASP A C 1
ATOM 3137 O O . ASP A 1 407 ? 19.406 -10.945 -5.758 1 97.12 407 ASP A O 1
ATOM 3141 N N . ARG A 1 408 ? 21.219 -10.484 -4.461 1 97.12 408 ARG A N 1
ATOM 3142 C CA . ARG A 1 408 ? 20.5 -9.516 -3.637 1 97.12 408 ARG A CA 1
ATOM 3143 C C . ARG A 1 408 ? 20.719 -8.094 -4.156 1 97.12 408 ARG A C 1
ATOM 3145 O O . ARG A 1 408 ? 21.812 -7.742 -4.578 1 97.12 408 ARG A O 1
ATOM 3152 N N . VAL A 1 409 ? 19.625 -7.371 -4.223 1 97.88 409 VAL A N 1
ATOM 3153 C CA . VAL A 1 409 ? 19.719 -5.988 -4.68 1 97.88 409 VAL A CA 1
ATOM 3154 C C . VAL A 1 409 ? 19.109 -5.059 -3.633 1 97.88 409 VAL A C 1
ATOM 3156 O O . VAL A 1 409 ? 18.25 -5.461 -2.863 1 97.88 409 VAL A O 1
ATOM 3159 N N . VAL A 1 410 ? 19.641 -3.848 -3.564 1 97.94 410 VAL A N 1
ATOM 3160 C CA . VAL A 1 410 ? 19.125 -2.783 -2.709 1 97.94 410 VAL A CA 1
ATOM 3161 C C . VAL A 1 410 ? 18.375 -1.76 -3.555 1 97.94 410 VAL A C 1
ATOM 3163 O O . VAL A 1 410 ? 18.922 -1.215 -4.516 1 97.94 410 VAL A O 1
ATOM 3166 N N . LEU A 1 411 ? 17.156 -1.497 -3.191 1 98.62 411 LEU A N 1
ATOM 3167 C CA . LEU A 1 411 ? 16.312 -0.609 -3.98 1 98.62 411 LEU A CA 1
ATOM 3168 C C . LEU A 1 411 ? 16.156 0.75 -3.303 1 98.62 411 LEU A C 1
ATOM 3170 O O . LEU A 1 411 ? 15.75 0.829 -2.143 1 98.62 411 LEU A O 1
ATOM 3174 N N . ASP A 1 412 ? 16.547 1.83 -4.047 1 97.88 412 ASP A N 1
ATOM 3175 C CA . ASP A 1 412 ? 16.047 3.164 -3.713 1 97.88 412 ASP A CA 1
ATOM 3176 C C . ASP A 1 412 ? 14.594 3.332 -4.137 1 97.88 412 ASP A C 1
ATOM 3178 O O . ASP A 1 412 ? 14.25 3.123 -5.301 1 97.88 412 ASP A O 1
ATOM 3182 N N . VAL A 1 413 ? 13.773 3.77 -3.264 1 98.44 413 VAL A N 1
ATOM 3183 C CA . VAL A 1 413 ? 12.344 3.715 -3.52 1 98.44 413 VAL A CA 1
ATOM 3184 C C . VAL A 1 413 ? 11.844 5.086 -3.971 1 98.44 413 VAL A C 1
ATOM 3186 O O . VAL A 1 413 ? 12.43 6.113 -3.623 1 98.44 413 VAL A O 1
ATOM 3189 N N . GLN A 1 414 ? 10.758 5.062 -4.715 1 97.5 414 GLN A N 1
ATOM 3190 C CA . GLN A 1 414 ? 10.188 6.289 -5.266 1 97.5 414 GLN A CA 1
ATOM 3191 C C . GLN A 1 414 ? 9.602 7.168 -4.16 1 97.5 414 GLN A C 1
ATOM 3193 O O . GLN A 1 414 ? 9.797 8.383 -4.156 1 97.5 414 GLN A O 1
ATOM 3198 N N . HIS A 1 415 ? 8.883 6.594 -3.256 1 97.38 415 HIS A N 1
ATOM 3199 C CA . HIS A 1 415 ? 8.25 7.332 -2.168 1 97.38 415 HIS A CA 1
ATOM 3200 C C . HIS A 1 415 ? 8.367 6.574 -0.85 1 97.38 415 HIS A C 1
ATOM 3202 O O . HIS A 1 415 ? 7.645 5.602 -0.625 1 97.38 415 HIS A O 1
ATOM 3208 N N . ALA A 1 416 ? 9.062 7.129 0.056 1 98.06 416 ALA A N 1
ATOM 3209 C CA . ALA A 1 416 ? 9.461 6.441 1.284 1 98.06 416 ALA A CA 1
ATOM 3210 C C . ALA A 1 416 ? 8.266 6.258 2.221 1 98.06 416 ALA A C 1
ATOM 3212 O O . ALA A 1 416 ? 8.133 5.219 2.869 1 98.06 416 ALA A O 1
ATOM 3213 N N . CYS A 1 417 ? 7.375 7.246 2.289 1 97.44 417 CYS A N 1
ATOM 3214 C CA . CYS A 1 417 ? 6.258 7.172 3.221 1 97.44 417 CYS A CA 1
ATOM 3215 C C . CYS A 1 417 ? 5.387 5.953 2.934 1 97.44 417 CYS A C 1
ATOM 3217 O O . CYS A 1 417 ? 5.039 5.207 3.848 1 97.44 417 CYS A O 1
ATOM 3219 N N . VAL A 1 418 ? 5.078 5.75 1.693 1 97.69 418 VAL A N 1
ATOM 3220 C CA . VAL A 1 418 ? 4.207 4.648 1.298 1 97.69 418 VAL A CA 1
ATOM 3221 C C . VAL A 1 418 ? 4.957 3.322 1.433 1 97.69 418 VAL A C 1
ATOM 3223 O O . VAL A 1 418 ? 4.406 2.34 1.935 1 97.69 418 VAL A O 1
ATOM 3226 N N . THR A 1 419 ? 6.199 3.311 1.003 1 98.38 419 THR A N 1
ATOM 3227 C CA . THR A 1 419 ? 7.004 2.1 1.108 1 98.38 419 THR A CA 1
ATOM 3228 C C . THR A 1 419 ? 7.133 1.661 2.564 1 98.38 419 THR A C 1
ATOM 3230 O O . THR A 1 419 ? 6.957 0.483 2.881 1 98.38 419 THR A O 1
ATOM 3233 N N . ALA A 1 420 ? 7.441 2.615 3.422 1 98.31 420 ALA A N 1
ATOM 3234 C CA . ALA A 1 420 ? 7.602 2.301 4.84 1 98.31 420 ALA A CA 1
ATOM 3235 C C . ALA A 1 420 ? 6.32 1.713 5.422 1 98.31 420 ALA A C 1
ATOM 3237 O O . ALA A 1 420 ? 6.367 0.796 6.246 1 98.31 420 ALA A O 1
ATOM 3238 N N . ALA A 1 421 ? 5.23 2.18 4.957 1 96.38 421 ALA A N 1
ATOM 3239 C CA . ALA A 1 421 ? 3.941 1.721 5.473 1 96.38 421 ALA A CA 1
ATOM 3240 C C . ALA A 1 421 ? 3.668 0.278 5.059 1 96.38 421 ALA A C 1
ATOM 3242 O O . ALA A 1 421 ? 2.812 -0.391 5.645 1 96.38 421 ALA A O 1
ATOM 3243 N N . CYS A 1 422 ? 4.367 -0.22 4.078 1 96.38 422 CYS A N 1
ATOM 3244 C CA . CYS A 1 422 ? 4.191 -1.581 3.586 1 96.38 422 CYS A CA 1
ATOM 3245 C C . CYS A 1 422 ? 4.84 -2.59 4.527 1 96.38 422 CYS A C 1
ATOM 3247 O O . CYS A 1 422 ? 4.574 -3.789 4.434 1 96.38 422 CYS A O 1
ATOM 3249 N N . HIS A 1 423 ? 5.664 -2.152 5.445 1 95.88 423 HIS A N 1
ATOM 3250 C CA . HIS A 1 423 ? 6.461 -3.059 6.266 1 95.88 423 HIS A CA 1
ATOM 3251 C C . HIS A 1 423 ? 6.113 -2.912 7.742 1 95.88 423 HIS A C 1
ATOM 3253 O O . HIS A 1 423 ? 5.922 -1.797 8.234 1 95.88 423 HIS A O 1
ATOM 3259 N N . ASP A 1 424 ? 6.125 -4.012 8.469 1 91.81 424 ASP A N 1
ATOM 3260 C CA . ASP A 1 424 ? 5.688 -4.035 9.859 1 91.81 424 ASP A CA 1
ATOM 3261 C C . ASP A 1 424 ? 6.852 -3.738 10.805 1 91.81 424 ASP A C 1
ATOM 3263 O O . ASP A 1 424 ? 6.652 -3.545 12.008 1 91.81 424 ASP A O 1
ATOM 3267 N N . TRP A 1 425 ? 8.039 -3.756 10.32 1 94.62 425 TRP A N 1
ATOM 3268 C CA . TRP A 1 425 ? 9.242 -3.414 11.062 1 94.62 425 TRP A CA 1
ATOM 3269 C C . TRP A 1 425 ? 10.344 -2.92 10.133 1 94.62 425 TRP A C 1
ATOM 3271 O O . TRP A 1 425 ? 10.258 -3.102 8.914 1 94.62 425 TRP A O 1
ATOM 3281 N N . TYR A 1 426 ? 11.32 -2.221 10.695 1 97.75 426 TYR A N 1
ATOM 3282 C CA . TYR A 1 426 ? 12.477 -1.706 9.969 1 97.75 426 TYR A CA 1
ATOM 3283 C C . TYR A 1 426 ? 13.766 -2.293 10.523 1 97.75 426 TYR A C 1
ATOM 3285 O O . TYR A 1 426 ? 14 -2.27 11.734 1 97.75 426 TYR A O 1
ATOM 3293 N N . PHE A 1 427 ? 14.562 -2.834 9.672 1 98.56 427 PHE A N 1
ATOM 3294 C CA . PHE A 1 427 ? 15.922 -3.164 10.102 1 98.56 427 PHE A CA 1
ATOM 3295 C C . PHE A 1 427 ? 16.828 -1.938 10.031 1 98.56 427 PHE A C 1
ATOM 3297 O O . PHE A 1 427 ? 16.891 -1.262 9 1 98.56 427 PHE A O 1
ATOM 3304 N N . ILE A 1 428 ? 17.516 -1.667 11.133 1 98.75 428 ILE A N 1
ATOM 3305 C CA . ILE A 1 428 ? 18.344 -0.469 11.227 1 98.75 428 ILE A CA 1
ATOM 3306 C C . ILE A 1 428 ? 19.797 -0.828 10.961 1 98.75 428 ILE A C 1
ATOM 3308 O O . ILE A 1 428 ? 20.359 -1.711 11.625 1 98.75 428 ILE A O 1
ATOM 3312 N N . LEU A 1 429 ? 20.375 -0.101 10.023 1 98.62 429 LEU A N 1
ATOM 3313 C CA . LEU A 1 429 ? 21.75 -0.406 9.602 1 98.62 429 LEU A CA 1
ATOM 3314 C C . LEU A 1 429 ? 22.719 0.681 10.055 1 98.62 429 LEU A C 1
ATOM 3316 O O . LEU A 1 429 ? 22.359 1.863 10.062 1 98.62 429 LEU A O 1
ATOM 3320 N N . ASN A 1 430 ? 23.906 0.268 10.43 1 98.06 430 ASN A N 1
ATOM 3321 C CA . ASN A 1 430 ? 24.984 1.236 10.633 1 98.06 430 ASN A CA 1
ATOM 3322 C C . ASN A 1 430 ? 25.75 1.514 9.344 1 98.06 430 ASN A C 1
ATOM 3324 O O . ASN A 1 430 ? 25.266 1.19 8.25 1 98.06 430 ASN A O 1
ATOM 3328 N N . GLU A 1 431 ? 26.891 2.104 9.383 1 95.12 431 GLU A N 1
ATOM 3329 C CA . GLU A 1 431 ? 27.656 2.531 8.219 1 95.12 431 GLU A CA 1
ATOM 3330 C C . GLU A 1 431 ? 28.188 1.333 7.43 1 95.12 431 GLU A C 1
ATOM 3332 O O . GLU A 1 431 ? 28.375 1.423 6.215 1 95.12 431 GLU A O 1
ATOM 3337 N N . GLU A 1 432 ? 28.375 0.229 8.141 1 96.25 432 GLU A N 1
ATOM 3338 C CA . GLU A 1 432 ? 28.922 -0.966 7.512 1 96.25 432 GLU A CA 1
ATOM 3339 C C . GLU A 1 432 ? 27.812 -1.907 7.051 1 96.25 432 GLU A C 1
ATOM 3341 O O . GLU A 1 432 ? 28.078 -3.062 6.711 1 96.25 432 GLU A O 1
ATOM 3346 N N . ASP A 1 433 ? 26.547 -1.44 7.113 1 97.06 433 ASP A N 1
ATOM 3347 C CA . ASP A 1 433 ? 25.391 -2.223 6.719 1 97.06 433 ASP A CA 1
ATOM 3348 C C . ASP A 1 433 ? 25.188 -3.418 7.648 1 97.06 433 ASP A C 1
ATOM 3350 O O . ASP A 1 433 ? 24.766 -4.492 7.207 1 97.06 433 ASP A O 1
ATOM 3354 N N . ILE A 1 434 ? 25.609 -3.199 8.852 1 98.56 434 ILE A N 1
ATOM 3355 C CA . ILE A 1 434 ? 25.344 -4.176 9.898 1 98.56 434 ILE A CA 1
ATOM 3356 C C . ILE A 1 434 ? 24.078 -3.795 10.656 1 98.56 434 ILE A C 1
ATOM 3358 O O . ILE A 1 434 ? 23.891 -2.633 11.016 1 98.56 434 ILE A O 1
ATOM 3362 N N . VAL A 1 435 ? 23.203 -4.758 10.828 1 98.62 435 VAL A N 1
ATOM 3363 C CA . VAL A 1 435 ? 21.969 -4.523 11.562 1 98.62 435 VAL A CA 1
ATOM 3364 C C . VAL A 1 435 ? 22.281 -4.215 13.023 1 98.62 435 VAL A C 1
ATOM 3366 O O . VAL A 1 435 ? 22.969 -4.996 13.695 1 98.62 435 VAL A O 1
ATOM 3369 N N . THR A 1 436 ? 21.766 -3.137 13.547 1 98.44 436 THR A N 1
ATOM 3370 C CA . THR A 1 436 ? 22.062 -2.738 14.922 1 98.44 436 THR A CA 1
ATOM 3371 C C . THR A 1 436 ? 20.797 -2.734 15.773 1 98.44 436 THR A C 1
ATOM 3373 O O . THR A 1 436 ? 20.875 -2.742 17 1 98.44 436 THR A O 1
ATOM 3376 N N . ASP A 1 437 ? 19.688 -2.684 15.094 1 97.56 437 ASP A N 1
ATOM 3377 C CA . ASP A 1 437 ? 18.406 -2.613 15.805 1 97.56 437 ASP A CA 1
ATOM 3378 C C . ASP A 1 437 ? 17.25 -2.975 14.891 1 97.56 437 ASP A C 1
ATOM 3380 O O . ASP A 1 437 ? 17.438 -3.189 13.688 1 97.56 437 ASP A O 1
ATOM 3384 N N . VAL A 1 438 ? 16.109 -3.18 15.445 1 96.88 438 VAL A N 1
ATOM 3385 C CA . VAL A 1 438 ? 14.836 -3.33 14.742 1 96.88 438 VAL A CA 1
ATOM 3386 C C . VAL A 1 438 ? 13.805 -2.369 15.328 1 96.88 438 VAL A C 1
ATOM 3388 O O . VAL A 1 438 ? 13.602 -2.336 16.547 1 96.88 438 VAL A O 1
ATOM 3391 N N . TRP A 1 439 ? 13.266 -1.484 14.453 1 96.69 439 TRP A N 1
ATOM 3392 C CA . TRP A 1 439 ? 12.242 -0.543 14.898 1 96.69 439 TRP A CA 1
ATOM 3393 C C . TRP A 1 439 ? 10.852 -0.995 14.461 1 96.69 439 TRP A C 1
ATOM 3395 O O . TRP A 1 439 ? 10.719 -1.695 13.453 1 96.69 439 TRP A O 1
ATOM 3405 N N . TYR A 1 440 ? 9.844 -0.644 15.195 1 93.81 440 TYR A N 1
ATOM 3406 C CA . TYR A 1 440 ? 8.461 -1.05 14.969 1 93.81 440 TYR A CA 1
ATOM 3407 C C . TYR A 1 440 ? 7.562 0.164 14.773 1 93.81 440 TYR A C 1
ATOM 3409 O O . TYR A 1 440 ? 7.227 0.854 15.742 1 93.81 440 TYR A O 1
ATOM 3417 N N . PRO A 1 441 ? 7.074 0.445 13.539 1 95.56 441 PRO A N 1
ATOM 3418 C CA . PRO A 1 441 ? 6.262 1.628 13.25 1 95.56 441 PRO A CA 1
ATOM 3419 C C . PRO A 1 441 ? 4.824 1.491 13.734 1 95.56 441 PRO A C 1
ATOM 3421 O O . PRO A 1 441 ? 4.324 0.374 13.898 1 95.56 441 PRO A O 1
ATOM 3424 N N . TRP A 1 442 ? 4.18 2.648 13.953 1 93.31 442 TRP A N 1
ATOM 3425 C CA . TRP A 1 442 ? 2.777 2.719 14.359 1 93.31 442 TRP A CA 1
ATOM 3426 C C . TRP A 1 442 ? 1.856 2.576 13.148 1 93.31 442 TRP A C 1
ATOM 3428 O O . TRP A 1 442 ? 1.354 3.572 12.625 1 93.31 442 TRP A O 1
ATOM 3438 N N . ARG A 1 443 ? 1.51 1.459 12.773 1 88.25 443 ARG A N 1
ATOM 3439 C CA . ARG A 1 443 ? 0.67 1.233 11.602 1 88.25 443 ARG A CA 1
ATOM 3440 C C . ARG A 1 443 ? -0.809 1.294 11.969 1 88.25 443 ARG A C 1
ATOM 3442 O O . ARG A 1 443 ? -1.195 0.917 13.078 1 88.25 443 ARG A O 1
ATOM 3449 N N . GLY A 1 444 ? -1.596 1.753 11 1 89.69 444 GLY A N 1
ATOM 3450 C CA . GLY A 1 444 ? -3.041 1.748 11.172 1 89.69 444 GLY A CA 1
ATOM 3451 C C . GLY A 1 444 ? -3.6 3.098 11.578 1 89.69 444 GLY A C 1
ATOM 3452 O O . GLY A 1 444 ? -2.93 4.121 11.43 1 89.69 444 GLY A O 1
ATOM 3453 N N . TRP A 1 445 ? -4.805 3.09 12.055 1 92.5 445 TRP A N 1
ATOM 3454 C CA . TRP A 1 445 ? -5.504 4.367 12.172 1 92.5 445 TRP A CA 1
ATOM 3455 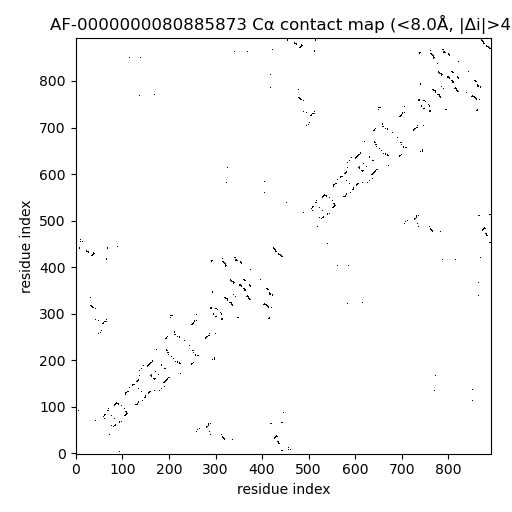C C . TRP A 1 445 ? -5.984 4.594 13.602 1 92.5 445 TRP A C 1
ATOM 3457 O O . TRP A 1 445 ? -6.172 5.734 14.031 1 92.5 445 TRP A O 1
ATOM 3467 N N . MET A 1 446 ? -6.211 3.537 14.359 1 86 446 MET A N 1
ATOM 3468 C CA . MET A 1 446 ? -6.84 3.744 15.656 1 86 446 MET A CA 1
ATOM 3469 C C . MET A 1 446 ? -5.918 3.287 16.781 1 86 446 MET A C 1
ATOM 3471 O O . MET A 1 446 ? -5.199 2.295 16.641 1 86 446 MET A O 1
ATOM 3475 N N . MET B 1 1 ? 12.203 -25.938 19.047 1 25.72 1 MET B N 1
ATOM 3476 C CA . MET B 1 1 ? 10.82 -25.594 18.734 1 25.72 1 MET B CA 1
ATOM 3477 C C . MET B 1 1 ? 10.758 -24.328 17.891 1 25.72 1 MET B C 1
ATOM 3479 O O . MET B 1 1 ? 11.18 -23.25 18.344 1 25.72 1 MET B O 1
ATOM 3483 N N . ASN B 1 2 ? 11.008 -24.406 16.672 1 35.09 2 ASN B N 1
ATOM 3484 C CA . ASN B 1 2 ? 11.102 -23.344 15.68 1 35.09 2 ASN B CA 1
ATOM 3485 C C . ASN B 1 2 ? 9.891 -22.406 15.75 1 35.09 2 ASN B C 1
ATOM 3487 O O . ASN B 1 2 ? 8.773 -22.797 15.414 1 35.09 2 ASN B O 1
ATOM 3491 N N . ARG B 1 3 ? 9.867 -21.688 16.75 1 43.53 3 ARG B N 1
ATOM 3492 C CA . ARG B 1 3 ? 8.773 -20.75 16.984 1 43.53 3 ARG B CA 1
ATOM 3493 C C . ARG B 1 3 ? 8.445 -19.969 15.727 1 43.53 3 ARG B C 1
ATOM 3495 O O . ARG B 1 3 ? 9.273 -19.203 15.227 1 43.53 3 ARG B O 1
ATOM 3502 N N . THR B 1 4 ? 7.797 -20.703 14.734 1 51.34 4 THR B N 1
ATOM 3503 C CA . THR B 1 4 ? 7.336 -20 13.547 1 51.34 4 THR B CA 1
ATOM 3504 C C . THR B 1 4 ? 6.383 -18.859 13.922 1 51.34 4 THR B C 1
ATOM 3506 O O . THR B 1 4 ? 5.578 -19 14.844 1 51.34 4 THR B O 1
ATOM 3509 N N . MET B 1 5 ? 6.723 -17.672 13.664 1 54.53 5 MET B N 1
ATOM 3510 C CA . MET B 1 5 ? 6.02 -16.438 13.992 1 54.53 5 MET B CA 1
ATOM 3511 C C . MET B 1 5 ? 4.66 -16.375 13.305 1 54.53 5 MET B C 1
ATOM 3513 O O . MET B 1 5 ? 4.59 -16.297 12.078 1 54.53 5 MET B O 1
ATOM 3517 N N . ASP B 1 6 ? 3.611 -17 13.961 1 65.69 6 ASP B N 1
ATOM 3518 C CA . ASP B 1 6 ? 2.273 -16.797 13.414 1 65.69 6 ASP B CA 1
ATOM 3519 C C . ASP B 1 6 ? 1.757 -15.398 13.742 1 65.69 6 ASP B C 1
ATOM 3521 O O . ASP B 1 6 ? 1.019 -15.211 14.719 1 65.69 6 ASP B O 1
ATOM 3525 N N . GLU B 1 7 ? 2.197 -14.391 12.977 1 66.44 7 GLU B N 1
ATOM 3526 C CA . GLU B 1 7 ? 1.862 -12.984 13.172 1 66.44 7 GLU B CA 1
ATOM 3527 C C . GLU B 1 7 ? 0.351 -12.781 13.211 1 66.44 7 GLU B C 1
ATOM 3529 O O . GLU B 1 7 ? -0.152 -11.977 14 1 66.44 7 GLU B O 1
ATOM 3534 N N . ALA B 1 8 ? -0.314 -13.555 12.438 1 70.5 8 ALA B N 1
ATOM 3535 C CA . ALA B 1 8 ? -1.768 -13.414 12.398 1 70.5 8 ALA B CA 1
ATOM 3536 C C . ALA B 1 8 ? -2.396 -13.844 13.719 1 70.5 8 ALA B C 1
ATOM 3538 O O . ALA B 1 8 ? -3.312 -13.188 14.219 1 70.5 8 ALA B O 1
ATOM 3539 N N . ALA B 1 9 ? -1.863 -14.883 14.25 1 72.69 9 ALA B N 1
ATOM 3540 C CA . ALA B 1 9 ? -2.379 -15.352 15.531 1 72.69 9 ALA B CA 1
ATOM 3541 C C . ALA B 1 9 ? -2.078 -14.352 16.641 1 72.69 9 ALA B C 1
ATOM 3543 O O . ALA B 1 9 ? -2.924 -14.094 17.5 1 72.69 9 ALA B O 1
ATOM 3544 N N . VAL B 1 10 ? -0.915 -13.82 16.609 1 73.25 10 VAL B N 1
ATOM 3545 C CA . VAL B 1 10 ? -0.507 -12.836 17.609 1 73.25 10 VAL B CA 1
ATOM 3546 C C . VAL B 1 10 ? -1.385 -11.594 17.5 1 73.25 10 VAL B C 1
ATOM 3548 O O . VAL B 1 10 ? -1.847 -11.062 18.516 1 73.25 10 VAL B O 1
ATOM 3551 N N . ARG B 1 11 ? -1.57 -11.219 16.312 1 78.06 11 ARG B N 1
ATOM 3552 C CA . ARG B 1 11 ? -2.428 -10.062 16.062 1 78.06 11 ARG B CA 1
ATOM 3553 C C . ARG B 1 11 ? -3.852 -10.328 16.547 1 78.06 11 ARG B C 1
ATOM 3555 O O . ARG B 1 11 ? -4.465 -9.469 17.172 1 78.06 11 ARG B O 1
ATOM 3562 N N . LYS B 1 12 ? -4.328 -11.477 16.219 1 78.38 12 LYS B N 1
ATOM 3563 C CA . LYS B 1 12 ? -5.676 -11.852 16.641 1 78.38 12 LYS B CA 1
ATOM 3564 C C . LYS B 1 12 ? -5.797 -11.828 18.172 1 78.38 12 LYS B C 1
ATOM 3566 O O . LYS B 1 12 ? -6.734 -11.242 18.719 1 78.38 12 LYS B O 1
ATOM 3571 N N . ASP B 1 13 ? -4.836 -12.375 18.781 1 78.5 13 ASP B N 1
ATOM 3572 C CA . ASP B 1 13 ? -4.867 -12.445 20.234 1 78.5 13 ASP B CA 1
ATOM 3573 C C . ASP B 1 13 ? -4.836 -11.047 20.844 1 78.5 13 ASP B C 1
ATOM 3575 O O . ASP B 1 13 ? -5.512 -10.789 21.844 1 78.5 13 ASP B O 1
ATOM 3579 N N . ALA B 1 14 ? -4.16 -10.234 20.219 1 74.75 14 ALA B N 1
ATOM 3580 C CA . ALA B 1 14 ? -3.961 -8.898 20.766 1 74.75 14 ALA B CA 1
ATOM 3581 C C . ALA B 1 14 ? -5.145 -7.992 20.453 1 74.75 14 ALA B C 1
ATOM 3583 O O . ALA B 1 14 ? -5.551 -7.184 21.297 1 74.75 14 ALA B O 1
ATOM 3584 N N . LEU B 1 15 ? -5.754 -8.203 19.297 1 79.44 15 LEU B N 1
ATOM 3585 C CA . LEU B 1 15 ? -6.68 -7.18 18.812 1 79.44 15 LEU B CA 1
ATOM 3586 C C . LEU B 1 15 ? -8.125 -7.664 18.922 1 79.44 15 LEU B C 1
ATOM 3588 O O . LEU B 1 15 ? -9.047 -6.852 18.969 1 79.44 15 LEU B O 1
ATOM 3592 N N . HIS B 1 16 ? -8.312 -8.938 19.031 1 78.56 16 HIS B N 1
ATOM 3593 C CA . HIS B 1 16 ? -9.656 -9.492 18.922 1 78.56 16 HIS B CA 1
ATOM 3594 C C . HIS B 1 16 ? -10.523 -9.047 20.094 1 78.56 16 HIS B C 1
ATOM 3596 O O . HIS B 1 16 ? -11.719 -8.797 19.922 1 78.56 16 HIS B O 1
ATOM 3602 N N . PRO B 1 17 ? -9.977 -8.945 21.234 1 76.38 17 PRO B N 1
ATOM 3603 C CA . PRO B 1 17 ? -10.844 -8.516 22.344 1 76.38 17 PRO B CA 1
ATOM 3604 C C . PRO B 1 17 ? -11.461 -7.141 22.109 1 76.38 17 PRO B C 1
ATOM 3606 O O . PRO B 1 17 ? -12.617 -6.906 22.484 1 76.38 17 PRO B O 1
ATOM 3609 N N . LEU B 1 18 ? -10.852 -6.297 21.469 1 81.31 18 LEU B N 1
ATOM 3610 C CA . LEU B 1 18 ? -11.383 -4.98 21.141 1 81.31 18 LEU B CA 1
ATOM 3611 C C . LEU B 1 18 ? -12.266 -5.043 19.906 1 81.31 18 LEU B C 1
ATOM 3613 O O . LEU B 1 18 ? -13.375 -4.504 19.891 1 81.31 18 LEU B O 1
ATOM 3617 N N . LEU B 1 19 ? -11.828 -5.762 18.938 1 89.25 19 LEU B N 1
ATOM 3618 C CA . LEU B 1 19 ? -12.508 -5.789 17.656 1 89.25 19 LEU B CA 1
ATOM 3619 C C . LEU B 1 19 ? -13.82 -6.566 17.75 1 89.25 19 LEU B C 1
ATOM 3621 O O . LEU B 1 19 ? -14.766 -6.297 17 1 89.25 19 LEU B O 1
ATOM 3625 N N . SER B 1 20 ? -13.875 -7.512 18.672 1 91.44 20 SER B N 1
ATOM 3626 C CA . SER B 1 20 ? -15.078 -8.312 18.844 1 91.44 20 SER B CA 1
ATOM 3627 C C . SER B 1 20 ? -16.234 -7.48 19.375 1 91.44 20 SER B C 1
ATOM 3629 O O . SER B 1 20 ? -17.391 -7.891 19.297 1 91.44 20 SER B O 1
ATOM 3631 N N . SER B 1 21 ? -15.93 -6.344 19.953 1 93.38 21 SER B N 1
ATOM 3632 C CA . SER B 1 21 ? -16.969 -5.461 20.453 1 93.38 21 SER B CA 1
ATOM 3633 C C . SER B 1 21 ? -17.828 -4.902 19.328 1 93.38 21 SER B C 1
ATOM 3635 O O . SER B 1 21 ? -18.938 -4.395 19.562 1 93.38 21 SER B O 1
ATOM 3637 N N . TYR B 1 22 ? -17.359 -4.969 18.125 1 95.62 22 TYR B N 1
ATOM 3638 C CA . TYR B 1 22 ? -18.109 -4.461 16.984 1 95.62 22 TYR B CA 1
ATOM 3639 C C . TYR B 1 22 ? -19.094 -5.504 16.469 1 95.62 22 TYR B C 1
ATOM 3641 O O . TYR B 1 22 ? -19.984 -5.184 15.68 1 95.62 22 TYR B O 1
ATOM 3649 N N . ILE B 1 23 ? -18.891 -6.766 16.844 1 96.94 23 ILE B N 1
ATOM 3650 C CA . ILE B 1 23 ? -19.766 -7.836 16.375 1 96.94 23 ILE B CA 1
ATOM 3651 C C . ILE B 1 23 ? -21.188 -7.594 16.875 1 96.94 23 ILE B C 1
ATOM 3653 O O . ILE B 1 23 ? -21.406 -7.273 18.047 1 96.94 23 ILE B O 1
ATOM 3657 N N . GLY B 1 24 ? -22.094 -7.715 16.047 1 97.88 24 GLY B N 1
ATOM 3658 C CA . GLY B 1 24 ? -23.484 -7.461 16.359 1 97.88 24 GLY B CA 1
ATOM 3659 C C . GLY B 1 24 ? -23.938 -6.059 16 1 97.88 24 GLY B C 1
ATOM 3660 O O . GLY B 1 24 ? -25.125 -5.773 15.961 1 97.88 24 GLY B O 1
ATOM 3661 N N . ASN B 1 25 ? -23.031 -5.199 15.727 1 97.75 25 ASN B N 1
ATOM 3662 C CA . ASN B 1 25 ? -23.359 -3.82 15.367 1 97.75 25 ASN B CA 1
ATOM 3663 C C . ASN B 1 25 ? -23.359 -3.619 13.859 1 97.75 25 ASN B C 1
ATOM 3665 O O . ASN B 1 25 ? -22.812 -4.43 13.117 1 97.75 25 ASN B O 1
ATOM 3669 N N . HIS B 1 26 ? -24.062 -2.617 13.461 1 98.19 26 HIS B N 1
ATOM 3670 C CA . HIS B 1 26 ? -24.141 -2.271 12.047 1 98.19 26 HIS B CA 1
ATOM 3671 C C . HIS B 1 26 ? -22.828 -1.687 11.547 1 98.19 26 HIS B C 1
ATOM 3673 O O . HIS B 1 26 ? -22.078 -1.09 12.32 1 98.19 26 HIS B O 1
ATOM 3679 N N . ARG B 1 27 ? -22.562 -1.762 10.242 1 97.5 27 ARG B N 1
ATOM 3680 C CA . ARG B 1 27 ? -21.328 -1.292 9.617 1 97.5 27 ARG B CA 1
ATOM 3681 C C . ARG B 1 27 ? -21.094 0.186 9.906 1 97.5 27 ARG B C 1
ATOM 3683 O O . ARG B 1 27 ? -19.953 0.649 9.914 1 97.5 27 ARG B O 1
ATOM 3690 N N . THR B 1 28 ? -22.094 0.97 10.156 1 96.38 28 THR B N 1
ATOM 3691 C CA . THR B 1 28 ? -21.984 2.406 10.383 1 96.38 28 THR B CA 1
ATOM 3692 C C . THR B 1 28 ? -21.281 2.695 11.719 1 96.38 28 THR B C 1
ATOM 3694 O O . THR B 1 28 ? -20.859 3.824 11.969 1 96.38 28 THR B O 1
ATOM 3697 N N . SER B 1 29 ? -21.188 1.71 12.57 1 95.5 29 SER B N 1
ATOM 3698 C CA . SER B 1 29 ? -20.562 1.896 13.875 1 95.5 29 SER B CA 1
ATOM 3699 C C . SER B 1 29 ? -19.062 1.622 13.812 1 95.5 29 SER B C 1
ATOM 3701 O O . SER B 1 29 ? -18.344 1.858 14.781 1 95.5 29 SER B O 1
ATOM 3703 N N . LEU B 1 30 ? -18.609 1.156 12.742 1 97.12 30 LEU B N 1
ATOM 3704 C CA . LEU B 1 30 ? -17.203 0.777 12.609 1 97.12 30 LEU B CA 1
ATOM 3705 C C . LEU B 1 30 ? -16.312 2.01 12.5 1 97.12 30 LEU B C 1
ATOM 3707 O O . LEU B 1 30 ? -16.766 3.066 12.047 1 97.12 30 LEU B O 1
ATOM 3711 N N . PRO B 1 31 ? -15.07 1.869 12.93 1 95.38 31 PRO B N 1
ATOM 3712 C CA . PRO B 1 31 ? -14.133 2.961 12.672 1 95.38 31 PRO B CA 1
ATOM 3713 C C . PRO B 1 31 ? -13.852 3.16 11.188 1 95.38 31 PRO B C 1
ATOM 3715 O O . PRO B 1 31 ? -14.094 2.256 10.383 1 95.38 31 PRO B O 1
ATOM 3718 N N . THR B 1 32 ? -13.422 4.332 10.828 1 97.44 32 THR B N 1
ATOM 3719 C CA . THR B 1 32 ? -13.031 4.613 9.445 1 97.44 32 THR B CA 1
ATOM 3720 C C . THR B 1 32 ? -11.578 5.07 9.375 1 97.44 32 THR B C 1
ATOM 3722 O O . THR B 1 32 ? -11.086 5.73 10.289 1 97.44 32 THR B O 1
ATOM 3725 N N . PRO B 1 33 ? -10.867 4.672 8.406 1 98 33 PRO B N 1
ATOM 3726 C CA . PRO B 1 33 ? -11.289 3.699 7.395 1 98 33 PRO B CA 1
ATOM 3727 C C . PRO B 1 33 ? -11.258 2.262 7.91 1 98 33 PRO B C 1
ATOM 3729 O O . PRO B 1 33 ? -10.562 1.97 8.891 1 98 33 PRO B O 1
ATOM 3732 N N . SER B 1 34 ? -12.039 1.44 7.398 1 98.19 34 SER B N 1
ATOM 3733 C CA . SER B 1 34 ? -12.016 0.017 7.719 1 98.19 34 SER B CA 1
ATOM 3734 C C . SER B 1 34 ? -12.445 -0.827 6.527 1 98.19 34 SER B C 1
ATOM 3736 O O . SER B 1 34 ? -13.289 -0.4 5.73 1 98.19 34 SER B O 1
ATOM 3738 N N . LEU B 1 35 ? -11.883 -1.965 6.398 1 98.69 35 LEU B N 1
ATOM 3739 C CA . LEU B 1 35 ? -12.242 -2.889 5.332 1 98.69 35 LEU B CA 1
ATOM 3740 C C . LEU B 1 35 ? -13.367 -3.82 5.777 1 98.69 35 LEU B C 1
ATOM 3742 O O . LEU B 1 35 ? -13.32 -4.375 6.879 1 98.69 35 LEU B O 1
ATOM 3746 N N . CYS B 1 36 ? -14.32 -3.943 4.953 1 98.81 36 CYS B N 1
ATOM 3747 C CA . CYS B 1 36 ? -15.453 -4.82 5.199 1 98.81 36 CYS B CA 1
ATOM 3748 C C . CYS B 1 36 ? -15.625 -5.828 4.066 1 98.81 36 CYS B C 1
ATOM 3750 O O . CYS B 1 36 ? -15.438 -5.488 2.896 1 98.81 36 CYS B O 1
ATOM 3752 N N . LEU B 1 37 ? -15.969 -7.023 4.457 1 98.81 37 LEU B N 1
ATOM 3753 C CA . LEU B 1 37 ? -16.281 -8.078 3.498 1 98.81 37 LEU B CA 1
ATOM 3754 C C . LEU B 1 37 ? -17.734 -8.531 3.635 1 98.81 37 LEU B C 1
ATOM 3756 O O . LEU B 1 37 ? -18.188 -8.812 4.742 1 98.81 37 LEU B O 1
ATOM 3760 N N . SER B 1 38 ? -18.406 -8.57 2.555 1 98.5 38 SER B N 1
ATOM 3761 C CA . SER B 1 38 ? -19.75 -9.156 2.537 1 98.5 38 SER B CA 1
ATOM 3762 C C . SER B 1 38 ? -19.688 -10.672 2.439 1 98.5 38 SER B C 1
ATOM 3764 O O . SER B 1 38 ? -19.375 -11.219 1.376 1 98.5 38 SER B O 1
ATOM 3766 N N . LEU B 1 39 ? -20.094 -11.336 3.488 1 98.44 39 LEU B N 1
ATOM 3767 C CA . LEU B 1 39 ? -20.031 -12.789 3.51 1 98.44 39 LEU B CA 1
ATOM 3768 C C . LEU B 1 39 ? -21 -13.391 2.504 1 98.44 39 LEU B C 1
ATOM 3770 O O . LEU B 1 39 ? -20.641 -14.297 1.745 1 98.44 39 LEU B O 1
ATOM 3774 N N . PRO B 1 40 ? -22.234 -12.93 2.447 1 97.69 40 PRO B N 1
ATOM 3775 C CA . PRO B 1 40 ? -23.156 -13.484 1.447 1 97.69 40 PRO B CA 1
ATOM 3776 C C . PRO B 1 40 ? -22.641 -13.328 0.02 1 97.69 40 PRO B C 1
ATOM 3778 O O . PRO B 1 40 ? -22.797 -14.227 -0.805 1 97.69 40 PRO B O 1
ATOM 3781 N N . THR B 1 41 ? -22.031 -12.211 -0.261 1 97.44 41 THR B N 1
ATOM 3782 C CA . THR B 1 41 ? -21.5 -11.969 -1.6 1 97.44 41 THR B CA 1
ATOM 3783 C C . THR B 1 41 ? -20.344 -12.922 -1.902 1 97.44 41 THR B C 1
ATOM 3785 O O . THR B 1 41 ? -20.266 -13.484 -2.996 1 97.44 41 THR B O 1
ATOM 3788 N N . ILE B 1 42 ? -19.453 -13.109 -0.95 1 98.38 42 ILE B N 1
ATOM 3789 C CA . ILE B 1 42 ? -18.328 -14.023 -1.127 1 98.38 42 ILE B CA 1
ATOM 3790 C C . ILE B 1 42 ? -18.859 -15.43 -1.409 1 98.38 42 ILE B C 1
ATOM 3792 O O . ILE B 1 42 ? -18.391 -16.094 -2.344 1 98.38 42 ILE B O 1
ATOM 3796 N N . LYS B 1 43 ? -19.781 -15.844 -0.614 1 97.94 43 LYS B N 1
ATOM 3797 C CA . LYS B 1 43 ? -20.359 -17.172 -0.79 1 97.94 43 LYS B CA 1
ATOM 3798 C C . LYS B 1 43 ? -20.984 -17.312 -2.17 1 97.94 43 LYS B C 1
ATOM 3800 O O . LYS B 1 43 ? -20.781 -18.328 -2.854 1 97.94 43 LYS B O 1
ATOM 3805 N N . ARG B 1 44 ? -21.734 -16.344 -2.523 1 95.75 44 ARG B N 1
ATOM 3806 C CA . ARG B 1 44 ? -22.391 -16.375 -3.824 1 95.75 44 ARG B CA 1
ATOM 3807 C C . ARG B 1 44 ? -21.375 -16.422 -4.957 1 95.75 44 ARG B C 1
ATOM 3809 O O . ARG B 1 44 ? -21.516 -17.203 -5.902 1 95.75 44 ARG B O 1
ATOM 3816 N N . ASN B 1 45 ? -20.359 -15.555 -4.883 1 96.06 45 ASN B N 1
ATOM 3817 C CA . ASN B 1 45 ? -19.312 -15.531 -5.895 1 96.06 45 ASN B CA 1
ATOM 3818 C C . ASN B 1 45 ? -18.625 -16.891 -6.016 1 96.06 45 ASN B C 1
ATOM 3820 O O . ASN B 1 45 ? -18.406 -17.375 -7.121 1 96.06 45 ASN B O 1
ATOM 3824 N N . CYS B 1 46 ? -18.297 -17.484 -4.895 1 96.75 46 CYS B N 1
ATOM 3825 C CA . CYS B 1 46 ? -17.641 -18.781 -4.883 1 96.75 46 CYS B CA 1
ATOM 3826 C C . CYS B 1 46 ? -18.562 -19.859 -5.457 1 96.75 46 CYS B C 1
ATOM 3828 O O . CYS B 1 46 ? -18.109 -20.688 -6.254 1 96.75 46 CYS B O 1
ATOM 3830 N N . ASP B 1 47 ? -19.797 -19.797 -5.07 1 95.12 47 ASP B N 1
ATOM 3831 C CA . ASP B 1 47 ? -20.766 -20.781 -5.562 1 95.12 47 ASP B CA 1
ATOM 3832 C C . ASP B 1 47 ? -20.906 -20.703 -7.082 1 95.12 47 ASP B C 1
ATOM 3834 O O . ASP B 1 47 ? -20.922 -21.734 -7.762 1 95.12 47 ASP B O 1
ATOM 3838 N N . ILE B 1 48 ? -21.047 -19.531 -7.574 1 91.56 48 ILE B N 1
ATOM 3839 C CA . ILE B 1 48 ? -21.188 -19.312 -9.008 1 91.56 48 ILE B CA 1
ATOM 3840 C C . ILE B 1 48 ? -19.969 -19.875 -9.742 1 91.56 48 ILE B C 1
ATOM 3842 O O . ILE B 1 48 ? -20.109 -20.578 -10.742 1 91.56 48 ILE B O 1
ATOM 3846 N N . PHE B 1 49 ? -18.844 -19.594 -9.25 1 93 49 PHE B N 1
ATOM 3847 C CA . PHE B 1 49 ? -17.609 -20.062 -9.875 1 93 49 PHE B CA 1
ATOM 3848 C C . PHE B 1 49 ? -17.516 -21.578 -9.852 1 93 49 PHE B C 1
ATOM 3850 O O . PHE B 1 49 ? -17.266 -22.203 -10.883 1 93 49 PHE B O 1
ATOM 3857 N N . LEU B 1 50 ? -17.75 -22.188 -8.727 1 93.88 50 LEU B N 1
ATOM 3858 C CA . LEU B 1 50 ? -17.656 -23.641 -8.578 1 93.88 50 LEU B CA 1
ATOM 3859 C C . LEU B 1 50 ? -18.688 -24.344 -9.461 1 93.88 50 LEU B C 1
ATOM 3861 O O . LEU B 1 50 ? -18.391 -25.391 -10.055 1 93.88 50 LEU B O 1
ATOM 3865 N N . LYS B 1 51 ? -19.859 -23.766 -9.555 1 90.94 51 LYS B N 1
ATOM 3866 C CA . LYS B 1 51 ? -20.891 -24.328 -10.422 1 90.94 51 LYS B CA 1
ATOM 3867 C C . LYS B 1 51 ? -20.453 -24.297 -11.891 1 90.94 51 LYS B C 1
ATOM 3869 O O . LYS B 1 51 ? -20.797 -25.188 -12.664 1 90.94 51 LYS B O 1
ATOM 3874 N N . SER B 1 52 ? -19.734 -23.25 -12.211 1 87.25 52 SER B N 1
ATOM 3875 C CA . SER B 1 52 ? -19.266 -23.125 -13.586 1 87.25 52 SER B CA 1
ATOM 3876 C C . SER B 1 52 ? -18.266 -24.234 -13.93 1 87.25 52 SER B C 1
ATOM 3878 O O . SER B 1 52 ? -18.062 -24.547 -15.102 1 87.25 52 SER B O 1
ATOM 3880 N N . LEU B 1 53 ? -17.625 -24.797 -12.969 1 89.25 53 LEU B N 1
ATOM 3881 C CA . LEU B 1 53 ? -16.641 -25.859 -13.164 1 89.25 53 LEU B CA 1
ATOM 3882 C C . LEU B 1 53 ? -17.328 -27.219 -13.242 1 89.25 53 LEU B C 1
ATOM 3884 O O . LEU B 1 53 ? -16.75 -28.188 -13.742 1 89.25 53 LEU B O 1
ATOM 3888 N N . HIS B 1 54 ? -18.516 -27.266 -12.703 1 86.44 54 HIS B N 1
ATOM 3889 C CA . HIS B 1 54 ? -19.234 -28.547 -12.656 1 86.44 54 HIS B CA 1
ATOM 3890 C C . HIS B 1 54 ? -19.469 -29.094 -14.055 1 86.44 54 HIS B C 1
ATOM 3892 O O . HIS B 1 54 ? -19.859 -28.344 -14.961 1 86.44 54 HIS B O 1
ATOM 3898 N N . GLY B 1 55 ? -19.188 -30.328 -14.219 1 81.44 55 GLY B N 1
ATOM 3899 C CA . GLY B 1 55 ? -19.406 -30.984 -15.5 1 81.44 55 GLY B CA 1
ATOM 3900 C C . GLY B 1 55 ? -18.188 -30.953 -16.391 1 81.44 55 GLY B C 1
ATOM 3901 O O . GLY B 1 55 ? -18.141 -31.625 -17.422 1 81.44 55 GLY B O 1
ATOM 3902 N N . LEU B 1 56 ? -17.312 -30.141 -15.977 1 83.69 56 LEU B N 1
ATOM 3903 C CA . LEU B 1 56 ? -16.062 -30.094 -16.703 1 83.69 56 LEU B CA 1
ATOM 3904 C C . LEU B 1 56 ? -15.016 -31 -16.047 1 83.69 56 LEU B C 1
ATOM 3906 O O . LEU B 1 56 ? -14.953 -31.094 -14.82 1 83.69 56 LEU B O 1
ATOM 3910 N N . ASP B 1 57 ? -14.359 -31.734 -16.781 1 84.62 57 ASP B N 1
ATOM 3911 C CA . ASP B 1 57 ? -13.25 -32.531 -16.25 1 84.62 57 ASP B CA 1
ATOM 3912 C C . ASP B 1 57 ? -11.977 -31.688 -16.156 1 84.62 57 ASP B C 1
ATOM 3914 O O . ASP B 1 57 ? -10.961 -32 -16.766 1 84.62 57 ASP B O 1
ATOM 3918 N N . ILE B 1 58 ? -12.086 -30.656 -15.375 1 89.25 58 ILE B N 1
ATOM 3919 C CA . ILE B 1 58 ? -10.961 -29.75 -15.188 1 89.25 58 ILE B CA 1
ATOM 3920 C C . ILE B 1 58 ? -10.664 -29.594 -13.703 1 89.25 58 ILE B C 1
ATOM 3922 O O . ILE B 1 58 ? -11.562 -29.703 -12.867 1 89.25 58 ILE B O 1
ATOM 3926 N N . GLY B 1 59 ? -9.422 -29.438 -13.398 1 93.12 59 GLY B N 1
ATOM 3927 C CA . GLY B 1 59 ? -9.031 -29.141 -12.031 1 93.12 59 GLY B CA 1
ATOM 3928 C C . GLY B 1 59 ? -9.148 -27.672 -11.688 1 93.12 59 GLY B C 1
ATOM 3929 O O . GLY B 1 59 ? -9.398 -26.828 -12.562 1 93.12 59 GLY B O 1
ATOM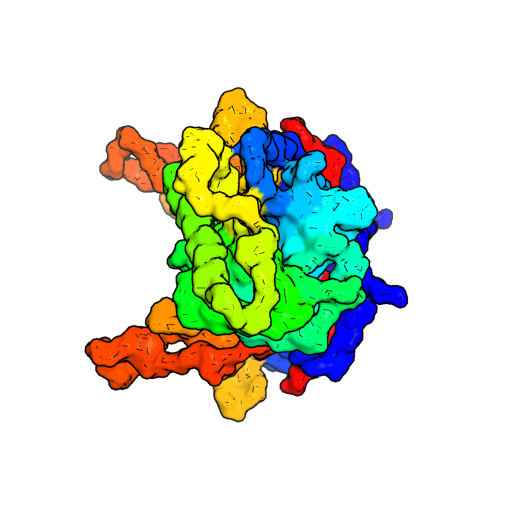 3930 N N . PHE B 1 60 ? -9.07 -27.484 -10.406 1 96.31 60 PHE B N 1
ATOM 3931 C CA . PHE B 1 60 ? -9.086 -26.109 -9.938 1 96.31 60 PHE B CA 1
ATOM 3932 C C . PHE B 1 60 ? -8.047 -25.891 -8.844 1 96.31 60 PHE B C 1
ATOM 3934 O O . PHE B 1 60 ? -7.875 -26.75 -7.969 1 96.31 60 PHE B O 1
ATOM 3941 N N . ARG B 1 61 ? -7.289 -24.828 -9 1 98 61 ARG B N 1
ATOM 3942 C CA . ARG B 1 61 ? -6.309 -24.375 -8.016 1 98 61 ARG B CA 1
ATOM 3943 C C . ARG B 1 61 ? -6.602 -22.953 -7.547 1 98 61 ARG B C 1
ATOM 3945 O O . ARG B 1 61 ? -6.469 -22 -8.312 1 98 61 ARG B O 1
ATOM 3952 N N . ALA B 1 62 ? -6.957 -22.797 -6.281 1 98.25 62 ALA B N 1
ATOM 3953 C CA . ALA B 1 62 ? -7.348 -21.484 -5.742 1 98.25 62 ALA B CA 1
ATOM 3954 C C . ALA B 1 62 ? -6.121 -20.656 -5.363 1 98.25 62 ALA B C 1
ATOM 3956 O O . ALA B 1 62 ? -5.23 -21.141 -4.668 1 98.25 62 ALA B O 1
ATOM 3957 N N . HIS B 1 63 ? -6.039 -19.438 -5.859 1 98 63 HIS B N 1
ATOM 3958 C CA . HIS B 1 63 ? -4.992 -18.516 -5.418 1 98 63 HIS B CA 1
ATOM 3959 C C . HIS B 1 63 ? -5.438 -17.734 -4.188 1 98 63 HIS B C 1
ATOM 3961 O O . HIS B 1 63 ? -6.43 -17 -4.238 1 98 63 HIS B O 1
ATOM 3967 N N . VAL B 1 64 ? -4.672 -17.75 -3.105 1 98.25 64 VAL B N 1
ATOM 3968 C CA . VAL B 1 64 ? -5.137 -17.203 -1.831 1 98.25 64 VAL B CA 1
ATOM 3969 C C . VAL B 1 64 ? -4.582 -15.797 -1.63 1 98.25 64 VAL B C 1
ATOM 3971 O O . VAL B 1 64 ? -4.773 -15.195 -0.571 1 98.25 64 VAL B O 1
ATOM 3974 N N . LYS B 1 65 ? -3.926 -15.25 -2.6 1 96.12 65 LYS B N 1
ATOM 3975 C CA . LYS B 1 65 ? -3.16 -14.016 -2.504 1 96.12 65 LYS B CA 1
ATOM 3976 C C . LYS B 1 65 ? -4.066 -12.836 -2.176 1 96.12 65 LYS B C 1
ATOM 3978 O O . LYS B 1 65 ? -3.602 -11.797 -1.691 1 96.12 65 LYS B O 1
ATOM 3983 N N . THR B 1 66 ? -5.359 -12.914 -2.494 1 96.94 66 THR B N 1
ATOM 3984 C CA . THR B 1 66 ? -6.266 -11.781 -2.326 1 96.94 66 THR B CA 1
ATOM 3985 C C . THR B 1 66 ? -6.688 -11.633 -0.868 1 96.94 66 THR B C 1
ATOM 3987 O O . THR B 1 66 ? -6.426 -10.609 -0.24 1 96.94 66 THR B O 1
ATOM 3990 N N . HIS B 1 67 ? -7.234 -12.695 -0.357 1 98.06 67 HIS B N 1
ATOM 3991 C CA . HIS B 1 67 ? -7.871 -12.617 0.955 1 98.06 67 HIS B CA 1
ATOM 3992 C C . HIS B 1 67 ? -6.902 -13.039 2.059 1 98.06 67 HIS B C 1
ATOM 3994 O O . HIS B 1 67 ? -6.973 -12.523 3.178 1 98.06 67 HIS B O 1
ATOM 4000 N N . LYS B 1 68 ? -6.121 -14.055 1.785 1 97.69 68 LYS B N 1
ATOM 4001 C CA . LYS B 1 68 ? -5.117 -14.57 2.713 1 97.69 68 LYS B CA 1
ATOM 4002 C C . LYS B 1 68 ? -5.758 -15.008 4.027 1 97.69 68 LYS B C 1
ATOM 4004 O O . LYS B 1 68 ? -5.258 -14.68 5.105 1 97.69 68 LYS B O 1
ATOM 4009 N N . THR B 1 69 ? -6.836 -15.758 3.918 1 97.56 69 THR B N 1
ATOM 4010 C CA . THR B 1 69 ? -7.539 -16.219 5.113 1 97.56 69 THR B CA 1
ATOM 4011 C C . THR B 1 69 ? -7.941 -17.688 4.977 1 97.56 69 THR B C 1
ATOM 4013 O O . THR B 1 69 ? -8.164 -18.172 3.865 1 97.56 69 THR B O 1
ATOM 4016 N N . ILE B 1 70 ? -8.062 -18.328 6.117 1 97.19 70 ILE B N 1
ATOM 4017 C CA . ILE B 1 70 ? -8.539 -19.703 6.164 1 97.19 70 ILE B CA 1
ATOM 4018 C C . ILE B 1 70 ? -9.992 -19.766 5.695 1 97.19 70 ILE B C 1
ATOM 4020 O O . ILE B 1 70 ? -10.367 -20.656 4.926 1 97.19 70 ILE B O 1
ATOM 4024 N N . GLU B 1 71 ? -10.781 -18.812 6.137 1 97.81 71 GLU B N 1
ATOM 4025 C CA . GLU B 1 71 ? -12.227 -18.797 5.922 1 97.81 71 GLU B CA 1
ATOM 4026 C C . GLU B 1 71 ? -12.562 -18.75 4.434 1 97.81 71 GLU B C 1
ATOM 4028 O O . GLU B 1 71 ? -13.328 -19.578 3.943 1 97.81 71 GLU B O 1
ATOM 4033 N N . VAL B 1 72 ? -11.938 -17.891 3.707 1 98.69 72 VAL B N 1
ATOM 4034 C CA . VAL B 1 72 ? -12.258 -17.734 2.293 1 98.69 72 VAL B CA 1
ATOM 4035 C C . VAL B 1 72 ? -11.648 -18.875 1.491 1 98.69 72 VAL B C 1
ATOM 4037 O O . VAL B 1 72 ? -12.234 -19.344 0.506 1 98.69 72 VAL B O 1
ATOM 4040 N N . THR B 1 73 ? -10.484 -19.359 1.917 1 98.69 73 THR B N 1
ATOM 4041 C CA . THR B 1 73 ? -9.875 -20.5 1.237 1 98.69 73 THR B CA 1
ATOM 4042 C C . THR B 1 73 ? -10.828 -21.688 1.217 1 98.69 73 THR B C 1
ATOM 4044 O O . THR B 1 73 ? -11.008 -22.328 0.177 1 98.69 73 THR B O 1
ATOM 4047 N N . ARG B 1 74 ? -11.438 -21.938 2.316 1 98.31 74 ARG B N 1
ATOM 4048 C CA . ARG B 1 74 ? -12.406 -23.031 2.404 1 98.31 74 ARG B CA 1
ATOM 4049 C C . ARG B 1 74 ? -13.555 -22.828 1.431 1 98.31 74 ARG B C 1
ATOM 4051 O O . ARG B 1 74 ? -14 -23.766 0.773 1 98.31 74 ARG B O 1
ATOM 4058 N N . MET B 1 75 ? -14 -21.641 1.382 1 98.25 75 MET B N 1
ATOM 4059 C CA . MET B 1 75 ? -15.133 -21.328 0.51 1 98.25 75 MET B CA 1
ATOM 4060 C C . MET B 1 75 ? -14.734 -21.438 -0.958 1 98.25 75 MET B C 1
ATOM 4062 O O . MET B 1 75 ? -15.516 -21.922 -1.779 1 98.25 75 MET B O 1
ATOM 4066 N N . GLU B 1 76 ? -13.523 -21 -1.306 1 97.62 76 GLU B N 1
ATOM 4067 C CA . GLU B 1 76 ? -13.008 -21.094 -2.67 1 97.62 76 GLU B CA 1
ATOM 4068 C C . GLU B 1 76 ? -12.953 -22.531 -3.145 1 97.62 76 GLU B C 1
ATOM 4070 O O . GLU B 1 76 ? -13.32 -22.844 -4.281 1 97.62 76 GLU B O 1
ATOM 4075 N N . LEU B 1 77 ? -12.5 -23.359 -2.297 1 98.06 77 LEU B N 1
ATOM 4076 C CA . LEU B 1 77 ? -12.195 -24.75 -2.67 1 98.06 77 LEU B CA 1
ATOM 4077 C C . LEU B 1 77 ? -13.469 -25.578 -2.715 1 98.06 77 LEU B C 1
ATOM 4079 O O . LEU B 1 77 ? -13.555 -26.547 -3.486 1 98.06 77 LEU B O 1
ATOM 4083 N N . GLY B 1 78 ? -14.445 -25.203 -1.906 1 96.62 78 GLY B N 1
ATOM 4084 C CA . GLY B 1 78 ? -15.594 -26.094 -1.763 1 96.62 78 GLY B CA 1
ATOM 4085 C C . GLY B 1 78 ? -15.211 -27.484 -1.257 1 96.62 78 GLY B C 1
ATOM 4086 O O . GLY B 1 78 ? -14.281 -27.625 -0.459 1 96.62 78 GLY B O 1
ATOM 4087 N N . SER B 1 79 ? -16 -28.422 -1.65 1 94.31 79 SER B N 1
ATOM 4088 C CA . SER B 1 79 ? -15.758 -29.781 -1.184 1 94.31 79 SER B CA 1
ATOM 4089 C C . SER B 1 79 ? -14.883 -30.562 -2.164 1 94.31 79 SER B C 1
ATOM 4091 O O . SER B 1 79 ? -14.32 -31.594 -1.815 1 94.31 79 SER B O 1
ATOM 4093 N N . ASP B 1 80 ? -14.68 -30.047 -3.301 1 94.56 80 ASP B N 1
ATOM 4094 C CA . ASP B 1 80 ? -14.195 -30.891 -4.383 1 94.56 80 ASP B CA 1
ATOM 4095 C C . ASP B 1 80 ? -12.734 -30.609 -4.703 1 94.56 80 ASP B C 1
ATOM 4097 O O . ASP B 1 80 ? -12.07 -31.391 -5.375 1 94.56 80 ASP B O 1
ATOM 4101 N N . TYR B 1 81 ? -12.297 -29.531 -4.348 1 97.31 81 TYR B N 1
ATOM 4102 C CA . TYR B 1 81 ? -10.961 -29.125 -4.758 1 97.31 81 TYR B CA 1
ATOM 4103 C C . TYR B 1 81 ? -10.047 -28.969 -3.551 1 97.31 81 TYR B C 1
ATOM 4105 O O . TYR B 1 81 ? -10.516 -28.703 -2.441 1 97.31 81 TYR B O 1
ATOM 4113 N N . HIS B 1 82 ? -8.695 -29.109 -3.756 1 98.56 82 HIS B N 1
ATOM 4114 C CA . HIS B 1 82 ? -7.781 -29.188 -2.623 1 98.56 82 HIS B CA 1
ATOM 4115 C C . HIS B 1 82 ? -6.445 -28.531 -2.947 1 98.56 82 HIS B C 1
ATOM 4117 O O . HIS B 1 82 ? -5.496 -28.609 -2.162 1 98.56 82 HIS B O 1
ATOM 4123 N N . ALA B 1 83 ? -6.309 -27.906 -4.105 1 98.69 83 ALA B N 1
ATOM 4124 C CA . ALA B 1 83 ? -5.055 -27.281 -4.539 1 98.69 83 ALA B CA 1
ATOM 4125 C C . ALA B 1 83 ? -5.109 -25.766 -4.387 1 98.69 83 ALA B C 1
ATOM 4127 O O . ALA B 1 83 ? -6.141 -25.141 -4.656 1 98.69 83 ALA B O 1
ATOM 4128 N N . VAL B 1 84 ? -3.967 -25.203 -3.922 1 98.81 84 VAL B N 1
ATOM 4129 C CA . VAL B 1 84 ? -3.918 -23.75 -3.752 1 98.81 84 VAL B CA 1
ATOM 4130 C C . VAL B 1 84 ? -2.613 -23.203 -4.328 1 98.81 84 VAL B C 1
ATOM 4132 O O . VAL B 1 84 ? -1.628 -23.938 -4.453 1 98.81 84 VAL B O 1
ATOM 4135 N N . VAL B 1 85 ? -2.67 -21.969 -4.758 1 98.5 85 VAL B N 1
ATOM 4136 C CA . VAL B 1 85 ? -1.493 -21.188 -5.121 1 98.5 85 VAL B CA 1
ATOM 4137 C C . VAL B 1 85 ? -1.226 -20.125 -4.051 1 98.5 85 VAL B C 1
ATOM 4139 O O . VAL B 1 85 ? -2.156 -19.5 -3.551 1 98.5 85 VAL B O 1
ATOM 4142 N N . THR B 1 86 ? 0.021 -20 -3.65 1 98.25 86 THR B N 1
ATOM 4143 C CA . THR B 1 86 ? 0.476 -18.969 -2.721 1 98.25 86 THR B CA 1
ATOM 4144 C C . THR B 1 86 ? 1.54 -18.094 -3.367 1 98.25 86 THR B C 1
ATOM 4146 O O . THR B 1 86 ? 2.18 -18.484 -4.34 1 98.25 86 THR B O 1
ATOM 4149 N N . SER B 1 87 ? 1.682 -16.891 -2.783 1 96.81 87 SER B N 1
ATOM 4150 C CA . SER B 1 87 ? 2.676 -15.977 -3.33 1 96.81 87 SER B CA 1
ATOM 4151 C C . SER B 1 87 ? 3.781 -15.695 -2.32 1 96.81 87 SER B C 1
ATOM 4153 O O . SER B 1 87 ? 4.82 -15.125 -2.672 1 96.81 87 SER B O 1
ATOM 4155 N N . THR B 1 88 ? 3.551 -15.992 -1.058 1 96.94 88 THR B N 1
ATOM 4156 C CA . THR B 1 88 ? 4.547 -15.766 -0.016 1 96.94 88 THR B CA 1
ATOM 4157 C C . THR B 1 88 ? 4.672 -17 0.886 1 96.94 88 THR B C 1
ATOM 4159 O O . THR B 1 88 ? 3.764 -17.828 0.939 1 96.94 88 THR B O 1
ATOM 4162 N N . ILE B 1 89 ? 5.82 -17.094 1.587 1 96.19 89 ILE B N 1
ATOM 4163 C CA . ILE B 1 89 ? 6.008 -18.141 2.576 1 96.19 89 ILE B CA 1
ATOM 4164 C C . ILE B 1 89 ? 4.988 -17.984 3.701 1 96.19 89 ILE B C 1
ATOM 4166 O O . ILE B 1 89 ? 4.488 -18.969 4.242 1 96.19 89 ILE B O 1
ATOM 4170 N N . ARG B 1 90 ? 4.652 -16.766 4.004 1 94.81 90 ARG B N 1
ATOM 4171 C CA . ARG B 1 90 ? 3.678 -16.5 5.055 1 94.81 90 ARG B CA 1
ATOM 4172 C C . ARG B 1 90 ? 2.322 -17.109 4.723 1 94.81 90 ARG B C 1
ATOM 4174 O O . ARG B 1 90 ? 1.651 -17.656 5.598 1 94.81 90 ARG B O 1
ATOM 4181 N N . GLU B 1 91 ? 1.926 -17.031 3.496 1 96.88 91 GLU B N 1
ATOM 4182 C CA . GLU B 1 91 ? 0.675 -17.641 3.061 1 96.88 91 GLU B CA 1
ATOM 4183 C C . GLU B 1 91 ? 0.709 -19.156 3.244 1 96.88 91 GLU B C 1
ATOM 4185 O O . GLU B 1 91 ? -0.271 -19.75 3.691 1 96.88 91 GLU B O 1
ATOM 4190 N N . ILE B 1 92 ? 1.854 -19.766 2.922 1 97.69 92 ILE B N 1
ATOM 4191 C CA . ILE B 1 92 ? 1.996 -21.219 3.09 1 97.69 92 ILE B CA 1
ATOM 4192 C C . ILE B 1 92 ? 1.835 -21.578 4.562 1 97.69 92 ILE B C 1
ATOM 4194 O O . ILE B 1 92 ? 1.085 -22.5 4.902 1 97.69 92 ILE B O 1
ATOM 4198 N N . ARG B 1 93 ? 2.457 -20.812 5.402 1 95.38 93 ARG B N 1
ATOM 4199 C CA . ARG B 1 93 ? 2.371 -21.062 6.836 1 95.38 93 ARG B CA 1
ATOM 4200 C C . ARG B 1 93 ? 0.95 -20.844 7.348 1 95.38 93 ARG B C 1
ATOM 4202 O O . ARG B 1 93 ? 0.489 -21.562 8.234 1 95.38 93 ARG B O 1
ATOM 4209 N N . GLY B 1 94 ? 0.325 -19.875 6.766 1 95.19 94 GLY B N 1
ATOM 4210 C CA . GLY B 1 94 ? -1.046 -19.594 7.156 1 95.19 94 GLY B CA 1
ATOM 4211 C C . GLY B 1 94 ? -2.012 -20.703 6.805 1 95.19 94 GLY B C 1
ATOM 4212 O O . GLY B 1 94 ? -3.049 -20.859 7.453 1 95.19 94 GLY B O 1
ATOM 4213 N N . LEU B 1 95 ? -1.688 -21.5 5.844 1 97.31 95 LEU B N 1
ATOM 4214 C CA . LEU B 1 95 ? -2.547 -22.578 5.344 1 97.31 95 LEU B CA 1
ATOM 4215 C C . LEU B 1 95 ? -2.428 -23.812 6.219 1 97.31 95 LEU B C 1
ATOM 4217 O O . LEU B 1 95 ? -3.156 -24.797 6.02 1 97.31 95 LEU B O 1
ATOM 4221 N N . LYS B 1 96 ? -1.591 -23.844 7.227 1 96.19 96 LYS B N 1
ATOM 4222 C CA . LYS B 1 96 ? -1.259 -25.031 8.008 1 96.19 96 LYS B CA 1
ATOM 4223 C C . LYS B 1 96 ? -2.518 -25.688 8.555 1 96.19 96 LYS B C 1
ATOM 4225 O O . LYS B 1 96 ? -2.678 -26.906 8.445 1 96.19 96 LYS B O 1
ATOM 4230 N N . PRO B 1 97 ? -3.473 -24.953 9.148 1 95.69 97 PRO B N 1
ATOM 4231 C CA . PRO B 1 97 ? -4.672 -25.609 9.664 1 95.69 97 PRO B CA 1
ATOM 4232 C C . PRO B 1 97 ? -5.438 -26.375 8.586 1 95.69 97 PRO B C 1
ATOM 4234 O O . PRO B 1 97 ? -5.988 -27.453 8.852 1 95.69 97 PRO B O 1
ATOM 4237 N N . LEU B 1 98 ? -5.465 -25.844 7.383 1 97.94 98 LEU B N 1
ATOM 4238 C CA . LEU B 1 98 ? -6.184 -26.484 6.285 1 97.94 98 LEU B CA 1
ATOM 4239 C C . LEU B 1 98 ? -5.387 -27.656 5.727 1 97.94 98 LEU B C 1
ATOM 4241 O O . LEU B 1 98 ? -5.969 -28.625 5.223 1 97.94 98 LEU B O 1
ATOM 4245 N N . ILE B 1 99 ? -4.09 -27.531 5.801 1 98.12 99 ILE B N 1
ATOM 4246 C CA . ILE B 1 99 ? -3.24 -28.656 5.414 1 98.12 99 ILE B CA 1
ATOM 4247 C C . ILE B 1 99 ? -3.402 -29.797 6.418 1 98.12 99 ILE B C 1
ATOM 4249 O O . ILE B 1 99 ? -3.58 -30.953 6.027 1 98.12 99 ILE B O 1
ATOM 4253 N N . ASP B 1 100 ? -3.438 -29.484 7.695 1 97.06 100 ASP B N 1
ATOM 4254 C CA . ASP B 1 100 ? -3.531 -30.469 8.773 1 97.06 100 ASP B CA 1
ATOM 4255 C C . ASP B 1 100 ? -4.859 -31.219 8.719 1 97.06 100 ASP B C 1
ATOM 4257 O O . ASP B 1 100 ? -4.914 -32.406 9.016 1 97.06 100 ASP B O 1
ATOM 4261 N N . ASP B 1 101 ? -5.898 -30.547 8.32 1 97.31 101 ASP B N 1
ATOM 4262 C CA . ASP B 1 101 ? -7.195 -31.219 8.352 1 97.31 101 ASP B CA 1
ATOM 4263 C C . ASP B 1 101 ? -7.531 -31.828 7 1 97.31 101 ASP B C 1
ATOM 4265 O O . ASP B 1 101 ? -8.625 -32.375 6.812 1 97.31 101 ASP B O 1
ATOM 4269 N N . GLY B 1 102 ? -6.688 -31.672 6.051 1 97.62 102 GLY B N 1
ATOM 4270 C CA . GLY B 1 102 ? -6.824 -32.375 4.785 1 97.62 102 GLY B CA 1
ATOM 4271 C C . GLY B 1 102 ? -7.57 -31.562 3.734 1 97.62 102 GLY B C 1
ATOM 4272 O O . GLY B 1 102 ? -7.73 -32.031 2.6 1 97.62 102 GLY B O 1
ATOM 4273 N N . THR B 1 103 ? -7.992 -30.375 4.051 1 98.25 103 THR B N 1
ATOM 4274 C CA . THR B 1 103 ? -8.688 -29.516 3.1 1 98.25 103 THR B CA 1
ATOM 4275 C C . THR B 1 103 ? -7.75 -29.109 1.964 1 98.25 103 THR B C 1
ATOM 4277 O O . THR B 1 103 ? -8.156 -29.078 0.8 1 98.25 103 THR B O 1
ATOM 4280 N N . VAL B 1 104 ? -6.559 -28.781 2.301 1 98.69 104 VAL B N 1
ATOM 4281 C CA . VAL B 1 104 ? -5.531 -28.453 1.321 1 98.69 104 VAL B CA 1
ATOM 4282 C C . VAL B 1 104 ? -4.484 -29.562 1.28 1 98.69 104 VAL B C 1
ATOM 4284 O O . VAL B 1 104 ? -3.895 -29.906 2.307 1 98.69 104 VAL B O 1
ATOM 4287 N N . THR B 1 105 ? -4.234 -30.109 0.134 1 98.62 105 THR B N 1
ATOM 4288 C CA . THR B 1 105 ? -3.266 -31.188 0.026 1 98.62 105 THR B CA 1
ATOM 4289 C C . THR B 1 105 ? -2.199 -30.859 -1.016 1 98.62 105 THR B C 1
ATOM 4291 O O . THR B 1 105 ? -1.214 -31.594 -1.153 1 98.62 105 THR B O 1
ATOM 4294 N N . ASP B 1 106 ? -2.395 -29.828 -1.775 1 98.75 106 ASP B N 1
ATOM 4295 C CA . ASP B 1 106 ? -1.493 -29.422 -2.848 1 98.75 106 ASP B CA 1
ATOM 4296 C C . ASP B 1 106 ? -1.237 -27.922 -2.811 1 98.75 106 ASP B C 1
ATOM 4298 O O . ASP B 1 106 ? -2.15 -27.125 -3.039 1 98.75 106 ASP B O 1
ATOM 4302 N N . VAL B 1 107 ? -0.002 -27.516 -2.529 1 98.81 107 VAL B N 1
ATOM 4303 C CA . VAL B 1 107 ? 0.353 -26.109 -2.387 1 98.81 107 VAL B CA 1
ATOM 4304 C C . VAL B 1 107 ? 1.408 -25.734 -3.424 1 98.81 107 VAL B C 1
ATOM 4306 O O . VAL B 1 107 ? 2.467 -26.359 -3.496 1 98.81 107 VAL B O 1
ATOM 4309 N N . LEU B 1 108 ? 1.109 -24.781 -4.227 1 98.81 108 LEU B N 1
ATOM 4310 C CA . LEU B 1 108 ? 2.055 -24.219 -5.188 1 98.81 108 LEU B CA 1
ATOM 4311 C C . LEU B 1 108 ? 2.592 -22.875 -4.703 1 98.81 108 LEU B C 1
ATOM 4313 O O . LEU B 1 108 ? 1.816 -21.984 -4.348 1 98.81 108 LEU B O 1
ATOM 4317 N N . TYR B 1 109 ? 3.881 -22.734 -4.559 1 98.38 109 TYR B N 1
ATOM 4318 C CA . TYR B 1 109 ? 4.469 -21.406 -4.477 1 98.38 109 TYR B CA 1
ATOM 4319 C C . TYR B 1 109 ? 4.504 -20.734 -5.848 1 98.38 109 TYR B C 1
ATOM 4321 O O . TYR B 1 109 ? 5.281 -21.141 -6.719 1 98.38 109 TYR B O 1
ATOM 4329 N N . GLY B 1 110 ? 3.787 -19.672 -6.051 1 96.12 110 GLY B N 1
ATOM 4330 C CA . GLY B 1 110 ? 3.336 -19.203 -7.352 1 96.12 110 GLY B CA 1
ATOM 4331 C C . GLY B 1 110 ? 4.324 -18.266 -8.023 1 96.12 110 GLY B C 1
ATOM 4332 O O . GLY B 1 110 ? 3.982 -17.578 -8.992 1 96.12 110 GLY B O 1
ATOM 4333 N N . LEU B 1 111 ? 5.504 -18.094 -7.516 1 95.12 111 LEU B N 1
ATOM 4334 C CA . LEU B 1 111 ? 6.625 -17.375 -8.117 1 95.12 111 LEU B CA 1
ATOM 4335 C C . LEU B 1 111 ? 7.879 -18.25 -8.141 1 95.12 111 LEU B C 1
ATOM 4337 O O . LEU B 1 111 ? 8.008 -19.172 -7.336 1 95.12 111 LEU B O 1
ATOM 4341 N N . PRO B 1 112 ? 8.734 -17.969 -9.219 1 96.56 112 PRO B N 1
ATOM 4342 C CA . PRO B 1 112 ? 10.031 -18.609 -9 1 96.56 112 PRO B CA 1
ATOM 4343 C C . PRO B 1 112 ? 10.625 -18.281 -7.629 1 96.56 112 PRO B C 1
ATOM 4345 O O . PRO B 1 112 ? 10.82 -17.109 -7.297 1 96.56 112 PRO B O 1
ATOM 4348 N N . PRO B 1 113 ? 10.852 -19.297 -6.867 1 96.06 113 PRO B N 1
ATOM 4349 C CA . PRO B 1 113 ? 11.289 -19 -5.504 1 96.06 113 PRO B CA 1
ATOM 4350 C C . PRO B 1 113 ? 12.68 -18.359 -5.453 1 96.06 113 PRO B C 1
ATOM 4352 O O . PRO B 1 113 ? 13.562 -18.734 -6.223 1 96.06 113 PRO B O 1
ATOM 4355 N N . ALA B 1 114 ? 12.789 -17.375 -4.598 1 96.5 114 ALA B N 1
ATOM 4356 C CA . ALA B 1 114 ? 14.125 -16.875 -4.301 1 96.5 114 ALA B CA 1
ATOM 4357 C C . ALA B 1 114 ? 15.023 -17.984 -3.773 1 96.5 114 ALA B C 1
ATOM 4359 O O . ALA B 1 114 ? 14.578 -18.859 -3.027 1 96.5 114 ALA B O 1
ATOM 4360 N N . ALA B 1 115 ? 16.297 -17.922 -4.18 1 96.5 115 ALA B N 1
ATOM 4361 C CA . ALA B 1 115 ? 17.25 -18.922 -3.697 1 96.5 115 ALA B CA 1
ATOM 4362 C C . ALA B 1 115 ? 17.266 -18.969 -2.172 1 96.5 115 ALA B C 1
ATOM 4364 O O . ALA B 1 115 ? 17.375 -20.047 -1.586 1 96.5 115 ALA B O 1
ATOM 4365 N N . SER B 1 116 ? 17.047 -17.875 -1.532 1 96 116 SER B N 1
ATOM 4366 C CA . SER B 1 116 ? 17.094 -17.781 -0.076 1 96 116 SER B CA 1
ATOM 4367 C C . SER B 1 116 ? 15.875 -18.453 0.552 1 96 116 SER B C 1
ATOM 4369 O O . SER B 1 116 ? 15.844 -18.688 1.761 1 96 116 SER B O 1
ATOM 4371 N N . TYR B 1 117 ? 14.859 -18.766 -0.221 1 97.12 117 TYR B N 1
ATOM 4372 C CA . TYR B 1 117 ? 13.641 -19.391 0.299 1 97.12 117 TYR B CA 1
ATOM 4373 C C . TYR B 1 117 ? 13.773 -20.906 0.319 1 97.12 117 TYR B C 1
ATOM 4375 O O . TYR B 1 117 ? 12.992 -21.594 0.984 1 97.12 117 TYR B O 1
ATOM 4383 N N . ILE B 1 118 ? 14.719 -21.469 -0.424 1 97.5 118 ILE B N 1
ATOM 4384 C CA . ILE B 1 118 ? 14.773 -22.891 -0.716 1 97.5 118 ILE B CA 1
ATOM 4385 C C . ILE B 1 118 ? 14.938 -23.672 0.582 1 97.5 118 ILE B C 1
ATOM 4387 O O . ILE B 1 118 ? 14.258 -24.688 0.794 1 97.5 118 ILE B O 1
ATOM 4391 N N . PRO B 1 119 ? 15.797 -23.25 1.565 1 96.62 119 PRO B N 1
ATOM 4392 C CA . PRO B 1 119 ? 15.875 -24 2.824 1 96.62 119 PRO B CA 1
ATOM 4393 C C . PRO B 1 119 ? 14.539 -24.062 3.562 1 96.62 119 PRO B C 1
ATOM 4395 O O . PRO B 1 119 ? 14.172 -25.125 4.078 1 96.62 119 PRO B O 1
ATOM 4398 N N . THR B 1 120 ? 13.883 -22.953 3.578 1 96.31 120 THR B N 1
ATOM 4399 C CA . THR B 1 120 ? 12.586 -22.906 4.242 1 96.31 120 THR B CA 1
ATOM 4400 C C . THR B 1 120 ? 11.578 -23.797 3.521 1 96.31 120 THR B C 1
ATOM 4402 O O . THR B 1 120 ? 10.852 -24.562 4.16 1 96.31 120 THR B O 1
ATOM 4405 N N . LEU B 1 121 ? 11.547 -23.688 2.207 1 97.88 121 LEU B N 1
ATOM 4406 C CA . LEU B 1 121 ? 10.625 -24.5 1.42 1 97.88 121 LEU B CA 1
ATOM 4407 C C . LEU B 1 121 ? 10.953 -25.984 1.57 1 97.88 121 LEU B C 1
ATOM 4409 O O . LEU B 1 121 ? 10.047 -26.812 1.632 1 97.88 121 LEU B O 1
ATOM 4413 N N . SER B 1 122 ? 12.242 -26.297 1.616 1 97.81 122 SER B N 1
ATOM 4414 C CA . SER B 1 122 ? 12.656 -27.672 1.854 1 97.81 122 SER B CA 1
ATOM 4415 C C . SER B 1 122 ? 12.094 -28.203 3.17 1 97.81 122 SER B C 1
ATOM 4417 O O . SER B 1 122 ? 11.539 -29.297 3.219 1 97.81 122 SER B O 1
ATOM 4419 N N . SER B 1 123 ? 12.172 -27.422 4.176 1 97.19 123 SER B N 1
ATOM 4420 C CA . SER B 1 123 ? 11.664 -27.797 5.492 1 97.19 123 SER B CA 1
ATOM 4421 C C . SER B 1 123 ? 10.148 -27.938 5.477 1 97.19 123 SER B C 1
ATOM 4423 O O . SER B 1 123 ? 9.602 -28.891 6.039 1 97.19 123 SER B O 1
ATOM 4425 N N . LEU B 1 124 ? 9.438 -27.047 4.797 1 97.06 124 LEU B N 1
ATOM 4426 C CA . LEU B 1 124 ? 7.984 -27.047 4.734 1 97.06 124 LEU B CA 1
ATOM 4427 C C . LEU B 1 124 ? 7.473 -28.266 3.977 1 97.06 124 LEU B C 1
ATOM 4429 O O . LEU B 1 124 ? 6.328 -28.688 4.164 1 97.06 124 LEU B O 1
ATOM 4433 N N . SER B 1 125 ? 8.305 -28.844 3.152 1 97.5 125 SER B N 1
ATOM 4434 C CA . SER B 1 125 ? 7.914 -30 2.361 1 97.5 125 SER B CA 1
ATOM 4435 C C . SER B 1 125 ? 7.543 -31.172 3.254 1 97.5 125 SER B C 1
ATOM 4437 O O . SER B 1 125 ? 6.773 -32.062 2.85 1 97.5 125 SER B O 1
ATOM 4439 N N . ARG B 1 126 ? 8 -31.203 4.465 1 96.56 126 ARG B N 1
ATOM 4440 C CA . ARG B 1 126 ? 7.703 -32.281 5.398 1 96.56 126 ARG B CA 1
ATOM 4441 C C . ARG B 1 126 ? 6.254 -32.219 5.863 1 96.56 126 ARG B C 1
ATOM 4443 O O . ARG B 1 126 ? 5.66 -33.25 6.211 1 96.56 126 ARG B O 1
ATOM 4450 N N . GLU B 1 127 ? 5.77 -31.047 5.832 1 95.44 127 GLU B N 1
ATOM 4451 C CA . GLU B 1 127 ? 4.457 -30.812 6.422 1 95.44 127 GLU B CA 1
ATOM 4452 C C . GLU B 1 127 ? 3.375 -30.734 5.352 1 95.44 127 GLU B C 1
ATOM 4454 O O . GLU B 1 127 ? 2.182 -30.781 5.66 1 95.44 127 GLU B O 1
ATOM 4459 N N . ILE B 1 128 ? 3.738 -30.594 4.129 1 97.44 128 ILE B N 1
ATOM 4460 C CA . ILE B 1 128 ? 2.818 -30.391 3.016 1 97.44 128 ILE B CA 1
ATOM 4461 C C . ILE B 1 128 ? 2.803 -31.641 2.127 1 97.44 128 ILE B C 1
ATOM 4463 O O . ILE B 1 128 ? 3.834 -32.031 1.569 1 97.44 128 ILE B O 1
ATOM 4467 N N . PRO B 1 129 ? 1.634 -32.281 1.996 1 97.5 129 PRO B N 1
ATOM 4468 C CA . PRO B 1 129 ? 1.587 -33.5 1.196 1 97.5 129 PRO B CA 1
ATOM 4469 C C . PRO B 1 129 ? 2.18 -33.312 -0.199 1 97.5 129 PRO B C 1
ATOM 4471 O O . PRO B 1 129 ? 2.953 -34.156 -0.661 1 97.5 129 PRO B O 1
ATOM 4474 N N . ASN B 1 130 ? 1.796 -32.281 -0.898 1 98.25 130 ASN B N 1
ATOM 4475 C CA . ASN B 1 130 ? 2.338 -31.922 -2.205 1 98.25 130 ASN B CA 1
ATOM 4476 C C . ASN B 1 130 ? 2.748 -30.453 -2.264 1 98.25 130 ASN B C 1
ATOM 4478 O O . ASN B 1 130 ? 1.896 -29.562 -2.375 1 98.25 130 ASN B O 1
ATOM 4482 N N . LEU B 1 131 ? 4.012 -30.219 -2.17 1 98.56 131 LEU B N 1
ATOM 4483 C CA . LEU B 1 131 ? 4.57 -28.875 -2.354 1 98.56 131 LEU B CA 1
ATOM 4484 C C . LEU B 1 131 ? 5.16 -28.734 -3.752 1 98.56 131 LEU B C 1
ATOM 4486 O O . LEU B 1 131 ? 5.973 -29.547 -4.184 1 98.56 131 LEU B O 1
ATOM 4490 N N . ARG B 1 132 ? 4.742 -27.75 -4.465 1 98.5 132 ARG B N 1
ATOM 4491 C CA . ARG B 1 132 ? 5.188 -27.547 -5.84 1 98.5 132 ARG B CA 1
ATOM 4492 C C . ARG B 1 132 ? 5.793 -26.156 -6.016 1 98.5 132 ARG B C 1
ATOM 4494 O O . ARG B 1 132 ? 5.414 -25.219 -5.309 1 98.5 132 ARG B O 1
ATOM 4501 N N . LEU B 1 133 ? 6.695 -26.016 -6.926 1 98.44 133 LEU B N 1
ATOM 4502 C CA . LEU B 1 133 ? 7.375 -24.75 -7.203 1 98.44 133 LEU B CA 1
ATOM 4503 C C . LEU B 1 133 ? 7.23 -24.375 -8.672 1 98.44 133 LEU B C 1
ATOM 4505 O O . LEU B 1 133 ? 6.895 -25.219 -9.508 1 98.44 133 LEU B O 1
ATOM 4509 N N . ILE B 1 134 ? 7.434 -23.141 -8.961 1 97.94 134 ILE B N 1
ATOM 4510 C CA . ILE B 1 134 ? 7.488 -22.625 -10.328 1 97.94 134 ILE B CA 1
ATOM 4511 C C . ILE B 1 134 ? 8.945 -22.438 -10.75 1 97.94 134 ILE B C 1
ATOM 4513 O O . ILE B 1 134 ? 9.75 -21.891 -9.992 1 97.94 134 ILE B O 1
ATOM 4517 N N . VAL B 1 135 ? 9.273 -22.891 -11.898 1 97.5 135 VAL B N 1
ATOM 4518 C CA . VAL B 1 135 ? 10.602 -22.688 -12.484 1 97.5 135 VAL B CA 1
ATOM 4519 C C . VAL B 1 135 ? 10.461 -22.172 -13.914 1 97.5 135 VAL B C 1
ATOM 4521 O O . VAL B 1 135 ? 9.586 -22.625 -14.664 1 97.5 135 VAL B O 1
ATOM 4524 N N . ASP B 1 136 ? 11.281 -21.141 -14.258 1 96.06 136 ASP B N 1
ATOM 4525 C CA . ASP B 1 136 ? 11.203 -20.641 -15.617 1 96.06 136 ASP B CA 1
ATOM 4526 C C . ASP B 1 136 ? 12.594 -20.281 -16.156 1 96.06 136 ASP B C 1
ATOM 4528 O O . ASP B 1 136 ? 12.719 -19.625 -17.188 1 96.06 136 ASP B O 1
ATOM 4532 N N . HIS B 1 137 ? 13.594 -20.719 -15.438 1 95.62 137 HIS B N 1
ATOM 4533 C CA . HIS B 1 137 ? 14.977 -20.484 -15.844 1 95.62 137 HIS B CA 1
ATOM 4534 C C . HIS B 1 137 ? 15.891 -21.609 -15.367 1 95.62 137 HIS B C 1
ATOM 4536 O O . HIS B 1 137 ? 15.742 -22.109 -14.242 1 95.62 137 HIS B O 1
ATOM 4542 N N . VAL B 1 138 ? 16.906 -21.938 -16.156 1 95.19 138 VAL B N 1
ATOM 4543 C CA . VAL B 1 138 ? 17.766 -23.094 -15.891 1 95.19 138 VAL B CA 1
ATOM 4544 C C . VAL B 1 138 ? 18.578 -22.859 -14.617 1 95.19 138 VAL B C 1
ATOM 4546 O O . VAL B 1 138 ? 18.828 -23.797 -13.852 1 95.19 138 VAL B O 1
ATOM 4549 N N . SER B 1 139 ? 18.953 -21.609 -14.336 1 94.81 139 SER B N 1
ATOM 4550 C CA . SER B 1 139 ? 19.812 -21.281 -13.203 1 94.81 139 SER B CA 1
ATOM 4551 C C . SER B 1 139 ? 19.094 -21.547 -11.883 1 94.81 139 SER B C 1
ATOM 4553 O O . SER B 1 139 ? 19.75 -21.656 -10.836 1 94.81 139 SER B O 1
ATOM 4555 N N . GLN B 1 140 ? 17.812 -21.609 -11.891 1 96.25 140 GLN B N 1
ATOM 4556 C CA . GLN B 1 140 ? 17.031 -21.859 -10.672 1 96.25 140 GLN B CA 1
ATOM 4557 C C . GLN B 1 140 ? 17.234 -23.281 -10.18 1 96.25 140 GLN B C 1
ATOM 4559 O O . GLN B 1 140 ? 17.016 -23.578 -9.008 1 96.25 140 GLN B O 1
ATOM 4564 N N . LEU B 1 141 ? 17.641 -24.188 -11.078 1 95.56 141 LEU B N 1
ATOM 4565 C CA . LEU B 1 141 ? 17.797 -25.609 -10.75 1 95.56 141 LEU B CA 1
ATOM 4566 C C . LEU B 1 141 ? 18.984 -25.828 -9.828 1 95.56 141 LEU B C 1
ATOM 4568 O O . LEU B 1 141 ? 19.031 -26.828 -9.094 1 95.56 141 LEU B O 1
ATOM 4572 N N . GLU B 1 142 ? 19.922 -24.906 -9.906 1 93.56 142 GLU B N 1
ATOM 4573 C CA . GLU B 1 142 ? 21.109 -25.031 -9.062 1 93.56 142 GLU B CA 1
ATOM 4574 C C . GLU B 1 142 ? 20.719 -25.078 -7.582 1 93.56 142 GLU B C 1
ATOM 4576 O O . GLU B 1 142 ? 21.141 -25.969 -6.848 1 93.56 142 GLU B O 1
ATOM 4581 N N . ALA B 1 143 ? 19.922 -24.141 -7.219 1 93.19 143 ALA B N 1
ATOM 4582 C CA . ALA B 1 143 ? 19.516 -24.078 -5.816 1 93.19 143 ALA B CA 1
ATOM 4583 C C . ALA B 1 143 ? 18.656 -25.281 -5.434 1 93.19 143 ALA B C 1
ATOM 4585 O O . ALA B 1 143 ? 18.781 -25.812 -4.332 1 93.19 143 ALA B O 1
ATOM 4586 N N . LEU B 1 144 ? 17.844 -25.719 -6.316 1 96 144 LEU B N 1
ATOM 4587 C CA . LEU B 1 144 ? 16.953 -26.844 -6.059 1 96 144 LEU B CA 1
ATOM 4588 C C . LEU B 1 144 ? 17.734 -28.156 -5.934 1 96 144 LEU B C 1
ATOM 4590 O O . LEU B 1 144 ? 17.438 -28.984 -5.07 1 96 144 LEU B O 1
ATOM 4594 N N . THR B 1 145 ? 18.719 -28.312 -6.77 1 94.38 145 THR B N 1
ATOM 4595 C CA . THR B 1 145 ? 19.531 -29.516 -6.773 1 94.38 145 THR B CA 1
ATOM 4596 C C . THR B 1 145 ? 20.438 -29.578 -5.543 1 94.38 145 THR B C 1
ATOM 4598 O O . THR B 1 145 ? 20.688 -30.656 -4.996 1 94.38 145 THR B O 1
ATOM 4601 N N . ARG B 1 146 ? 20.875 -28.453 -5.125 1 93.81 146 ARG B N 1
ATOM 4602 C CA . ARG B 1 146 ? 21.781 -28.375 -3.982 1 93.81 146 ARG B CA 1
ATOM 4603 C C . ARG B 1 146 ? 21.078 -28.781 -2.693 1 93.81 146 ARG B C 1
ATOM 4605 O O . ARG B 1 146 ? 21.688 -29.344 -1.791 1 93.81 146 ARG B O 1
ATOM 4612 N N . LEU B 1 147 ? 19.812 -28.453 -2.623 1 95.75 147 LEU B N 1
ATOM 4613 C CA . LEU B 1 147 ? 19.047 -28.766 -1.413 1 95.75 147 LEU B CA 1
ATOM 4614 C C . LEU B 1 147 ? 17.719 -29.438 -1.756 1 95.75 147 LEU B C 1
ATOM 4616 O O . LEU B 1 147 ? 16.719 -28.766 -1.946 1 95.75 147 LEU B O 1
ATOM 4620 N N . PRO B 1 148 ? 17.703 -30.734 -1.65 1 94.5 148 PRO B N 1
ATOM 4621 C CA . PRO B 1 148 ? 16.453 -31.438 -1.923 1 94.5 148 PRO B CA 1
ATOM 4622 C C . PRO B 1 148 ? 15.414 -31.25 -0.818 1 94.5 148 PRO B C 1
ATOM 4624 O O . PRO B 1 148 ? 15.766 -30.859 0.299 1 94.5 148 PRO B O 1
ATOM 4627 N N . PRO B 1 149 ? 14.133 -31.5 -1.148 1 96 149 PRO B N 1
ATOM 4628 C CA . PRO B 1 149 ? 13.109 -31.438 -0.102 1 96 149 PRO B CA 1
ATOM 4629 C C . PRO B 1 149 ? 13.344 -32.438 1.018 1 96 149 PRO B C 1
ATOM 4631 O O . PRO B 1 149 ? 13.773 -33.562 0.756 1 96 149 PRO B O 1
ATOM 4634 N N . LEU B 1 150 ? 12.961 -32.031 2.172 1 95 150 LEU B N 1
ATOM 4635 C CA . LEU B 1 150 ? 13.211 -32.875 3.328 1 95 150 LEU B CA 1
ATOM 4636 C C . LEU B 1 150 ? 12.18 -34 3.41 1 95 150 LEU B C 1
ATOM 4638 O O . LEU B 1 150 ? 12.352 -34.969 4.16 1 95 150 LEU B O 1
ATOM 4642 N N . CYS B 1 151 ? 11.156 -33.906 2.629 1 94.31 151 CYS B N 1
ATOM 4643 C CA . CYS B 1 151 ? 10.164 -34.969 2.619 1 94.31 151 CYS B CA 1
ATOM 4644 C C . CYS B 1 151 ? 10.719 -36.219 1.939 1 94.31 151 CYS B C 1
ATOM 4646 O O . CYS B 1 151 ? 10.109 -37.281 2.004 1 94.31 151 CYS B O 1
ATOM 4648 N N . GLY B 1 152 ? 11.781 -36.125 1.189 1 94.38 152 GLY B N 1
ATOM 4649 C CA . GLY B 1 152 ? 12.438 -37.281 0.584 1 94.38 152 GLY B CA 1
ATOM 4650 C C . GLY B 1 152 ? 12.086 -37.438 -0.88 1 94.38 152 GLY B C 1
ATOM 4651 O O . GLY B 1 152 ? 12.664 -38.312 -1.561 1 94.38 152 GLY B O 1
ATOM 4652 N N . LYS B 1 153 ? 11.242 -36.719 -1.35 1 95.19 153 LYS B N 1
ATOM 4653 C CA . LYS B 1 153 ? 10.867 -36.781 -2.762 1 95.19 153 LYS B CA 1
ATOM 4654 C C . LYS B 1 153 ? 11.57 -35.656 -3.541 1 95.19 153 LYS B C 1
ATOM 4656 O O . LYS B 1 153 ? 12.055 -34.688 -2.953 1 95.19 153 LYS B O 1
ATOM 4661 N N . PRO B 1 154 ? 11.664 -35.812 -4.836 1 96.62 154 PRO B N 1
ATOM 4662 C CA . PRO B 1 154 ? 12.188 -34.719 -5.633 1 96.62 154 PRO B CA 1
ATOM 4663 C C . PRO B 1 154 ? 11.281 -33.469 -5.602 1 96.62 154 PRO B C 1
ATOM 4665 O O . PRO B 1 154 ? 10.094 -33.594 -5.312 1 96.62 154 PRO B O 1
ATOM 4668 N N . TRP B 1 155 ? 11.922 -32.375 -5.867 1 98.06 155 TRP B N 1
ATOM 4669 C CA . TRP B 1 155 ? 11.102 -31.172 -6.047 1 98.06 155 TRP B CA 1
ATOM 4670 C C . TRP B 1 155 ? 10.102 -31.359 -7.176 1 98.06 155 TRP B C 1
ATOM 4672 O O . TRP B 1 155 ? 10.453 -31.828 -8.258 1 98.06 155 TRP B O 1
ATOM 4682 N N . SER B 1 156 ? 8.875 -31.125 -6.93 1 98.06 156 SER B N 1
ATOM 4683 C CA . SER B 1 156 ? 7.824 -31.109 -7.945 1 98.06 156 SER B CA 1
ATOM 4684 C C . SER B 1 156 ? 7.633 -29.719 -8.523 1 98.06 156 SER B C 1
ATOM 4686 O O . SER B 1 156 ? 7.367 -28.766 -7.781 1 98.06 156 SER B O 1
ATOM 4688 N N . ILE B 1 157 ? 7.734 -29.547 -9.859 1 98.19 157 ILE B N 1
ATOM 4689 C CA . ILE B 1 157 ? 7.766 -28.172 -10.352 1 98.19 157 ILE B CA 1
ATOM 4690 C C . ILE B 1 157 ? 6.762 -28.016 -11.492 1 98.19 157 ILE B C 1
ATOM 4692 O O . ILE B 1 157 ? 6.484 -28.969 -12.219 1 98.19 157 ILE B O 1
ATOM 4696 N N . PHE B 1 158 ? 6.145 -26.812 -11.586 1 98.12 158 PHE B N 1
ATOM 4697 C CA . PHE B 1 158 ? 5.562 -26.281 -12.82 1 98.12 158 PHE B CA 1
ATOM 4698 C C . PHE B 1 158 ? 6.586 -25.484 -13.609 1 98.12 158 PHE B C 1
ATOM 4700 O O . PHE B 1 158 ? 7.305 -24.656 -13.039 1 98.12 158 PHE B O 1
ATOM 4707 N N . ILE B 1 159 ? 6.703 -25.719 -14.852 1 97.25 159 ILE B N 1
ATOM 4708 C CA . ILE B 1 159 ? 7.453 -24.797 -15.695 1 97.25 159 ILE B CA 1
ATOM 4709 C C . ILE B 1 159 ? 6.539 -23.656 -16.156 1 97.25 159 ILE B C 1
ATOM 4711 O O . ILE B 1 159 ? 5.488 -23.906 -16.75 1 97.25 159 ILE B O 1
ATOM 4715 N N . LYS B 1 160 ? 6.902 -22.453 -15.805 1 96.56 160 LYS B N 1
ATOM 4716 C CA . LYS B 1 160 ? 6.102 -21.281 -16.156 1 96.56 160 LYS B CA 1
ATOM 4717 C C . LYS B 1 160 ? 6.309 -20.891 -17.609 1 96.56 160 LYS B C 1
ATOM 4719 O O . LYS B 1 160 ? 7.441 -20.688 -18.047 1 96.56 160 LYS B O 1
ATOM 4724 N N . ILE B 1 161 ? 5.211 -20.719 -18.297 1 94.12 161 ILE B N 1
ATOM 4725 C CA . ILE B 1 161 ? 5.25 -20.438 -19.734 1 94.12 161 ILE B CA 1
ATOM 4726 C C . ILE B 1 161 ? 4.77 -19.016 -20 1 94.12 161 ILE B C 1
ATOM 4728 O O . ILE B 1 161 ? 3.766 -18.578 -19.422 1 94.12 161 ILE B O 1
ATOM 4732 N N . ASP B 1 162 ? 5.52 -18.312 -20.766 1 88.12 162 ASP B N 1
ATOM 4733 C CA . ASP B 1 162 ? 5.109 -16.984 -21.219 1 88.12 162 ASP B CA 1
ATOM 4734 C C . ASP B 1 162 ? 4.105 -17.078 -22.359 1 88.12 162 ASP B C 1
ATOM 4736 O O . ASP B 1 162 ? 4.414 -17.625 -23.422 1 88.12 162 ASP B O 1
ATOM 4740 N N . CYS B 1 163 ? 3.008 -16.516 -22.188 1 81.88 163 CYS B N 1
ATOM 4741 C CA . CYS B 1 163 ? 1.975 -16.625 -23.203 1 81.88 163 CYS B CA 1
ATOM 4742 C C . CYS B 1 163 ? 1.938 -15.375 -24.078 1 81.88 163 CYS B C 1
ATOM 4744 O O . CYS B 1 163 ? 0.919 -15.078 -24.703 1 81.88 163 CYS B O 1
ATOM 4746 N N . GLY B 1 164 ? 2.996 -14.656 -24.062 1 73.12 164 GLY B N 1
ATOM 4747 C CA . GLY B 1 164 ? 3.078 -13.523 -24.969 1 73.12 164 GLY B CA 1
ATOM 4748 C C . GLY B 1 164 ? 3.006 -12.18 -24.266 1 73.12 164 GLY B C 1
ATOM 4749 O O . GLY B 1 164 ? 3.268 -11.141 -24.875 1 73.12 164 GLY B O 1
ATOM 4750 N N . TYR B 1 165 ? 2.736 -12.18 -23.047 1 68.56 165 TYR B N 1
ATOM 4751 C CA . TYR B 1 165 ? 2.527 -10.891 -22.391 1 68.56 165 TYR B CA 1
ATOM 4752 C C . TYR B 1 165 ? 3.742 -10.5 -21.562 1 68.56 165 TYR B C 1
ATOM 4754 O O . TYR B 1 165 ? 3.793 -9.398 -21 1 68.56 165 TYR B O 1
ATOM 4762 N N . HIS B 1 166 ? 4.676 -11.25 -21.438 1 67.56 166 HIS B N 1
ATOM 4763 C CA . HIS B 1 166 ? 6.039 -10.969 -21 1 67.56 166 HIS B CA 1
ATOM 4764 C C . HIS B 1 166 ? 6.066 -10.484 -19.547 1 67.56 166 HIS B C 1
ATOM 4766 O O . HIS B 1 166 ? 6.836 -9.586 -19.203 1 67.56 166 HIS B O 1
ATOM 4772 N N . ARG B 1 167 ? 5.137 -10.938 -18.75 1 68.38 167 ARG B N 1
ATOM 4773 C CA . ARG B 1 167 ? 5.234 -10.695 -17.312 1 68.38 167 ARG B CA 1
ATOM 4774 C C . ARG B 1 167 ? 6.273 -11.602 -16.656 1 68.38 167 ARG B C 1
ATOM 4776 O O . ARG B 1 167 ? 7.121 -11.141 -15.898 1 68.38 167 ARG B O 1
ATOM 4783 N N . ALA B 1 168 ? 6.156 -12.883 -16.969 1 77.56 168 ALA B N 1
ATOM 4784 C CA . ALA B 1 168 ? 7.098 -13.891 -16.484 1 77.56 168 ALA B CA 1
ATOM 4785 C C . ALA B 1 168 ? 6.961 -15.195 -17.266 1 77.56 168 ALA B C 1
ATOM 4787 O O . ALA B 1 168 ? 5.918 -15.461 -17.875 1 77.56 168 ALA B O 1
ATOM 4788 N N . GLY B 1 169 ? 8.086 -15.883 -17.297 1 85.56 169 GLY B N 1
ATOM 4789 C CA . GLY B 1 169 ? 8.047 -17.203 -17.906 1 85.56 169 GLY B CA 1
ATOM 4790 C C . GLY B 1 169 ? 8.914 -17.328 -19.141 1 85.56 169 GLY B C 1
ATOM 4791 O O . GLY B 1 169 ? 9.352 -16.312 -19.688 1 85.56 169 GLY B O 1
ATOM 4792 N N . VAL B 1 170 ? 9.07 -18.547 -19.562 1 86.94 170 VAL B N 1
ATOM 4793 C CA . VAL B 1 170 ? 9.859 -18.859 -20.75 1 86.94 170 VAL B CA 1
ATOM 4794 C C . VAL B 1 170 ? 8.93 -19.188 -21.922 1 86.94 170 VAL B C 1
ATOM 4796 O O . VAL B 1 170 ? 7.852 -19.75 -21.719 1 86.94 170 VAL B O 1
ATOM 4799 N N . SER B 1 171 ? 9.328 -18.812 -23.078 1 84.69 171 SER B N 1
ATOM 4800 C CA . SER B 1 171 ? 8.516 -19.109 -24.266 1 84.69 171 SER B CA 1
ATOM 4801 C C . SER B 1 171 ? 8.648 -20.562 -24.688 1 84.69 171 SER B C 1
ATOM 4803 O O . SER B 1 171 ? 9.766 -21.062 -24.859 1 84.69 171 SER B O 1
ATOM 4805 N N . ALA B 1 172 ? 7.535 -21.109 -24.906 1 87.5 172 ALA B N 1
ATOM 4806 C CA . ALA B 1 172 ? 7.551 -22.516 -25.312 1 87.5 172 ALA B CA 1
ATOM 4807 C C . ALA B 1 172 ? 8.305 -22.688 -26.641 1 87.5 172 ALA B C 1
ATOM 4809 O O . ALA B 1 172 ? 8.156 -21.891 -27.562 1 87.5 172 ALA B O 1
ATOM 4810 N N . GLY B 1 173 ? 9.133 -23.625 -26.641 1 84.25 173 GLY B N 1
ATOM 4811 C CA . GLY B 1 173 ? 9.844 -23.953 -27.859 1 84.25 173 GLY B CA 1
ATOM 4812 C C . GLY B 1 173 ? 11.086 -23.109 -28.062 1 84.25 173 GLY B C 1
ATOM 4813 O O . GLY B 1 173 ? 11.875 -23.359 -28.984 1 84.25 173 GLY B O 1
ATOM 4814 N N . SER B 1 174 ? 11.273 -22.109 -27.297 1 87.12 174 SER B N 1
ATOM 4815 C CA . SER B 1 174 ? 12.469 -21.281 -27.406 1 87.12 174 SER B CA 1
ATOM 4816 C C . SER B 1 174 ? 13.719 -22.047 -27 1 87.12 174 SER B C 1
ATOM 4818 O O . SER B 1 174 ? 13.617 -23.109 -26.359 1 87.12 174 SER B O 1
ATOM 4820 N N . PRO B 1 175 ? 14.875 -21.578 -27.406 1 89.12 175 PRO B N 1
ATOM 4821 C CA . PRO B 1 175 ? 16.109 -22.234 -26.969 1 89.12 175 PRO B CA 1
ATOM 4822 C C . PRO B 1 175 ? 16.234 -22.297 -25.453 1 89.12 175 PRO B C 1
ATOM 4824 O O . PRO B 1 175 ? 16.672 -23.328 -24.906 1 89.12 175 PRO B O 1
ATOM 4827 N N . ASP B 1 176 ? 15.812 -21.281 -24.797 1 90.44 176 ASP B N 1
ATOM 4828 C CA . ASP B 1 176 ? 15.859 -21.266 -23.328 1 90.44 176 ASP B CA 1
ATOM 4829 C C . ASP B 1 176 ? 14.953 -22.344 -22.75 1 90.44 176 ASP B C 1
ATOM 4831 O O . ASP B 1 176 ? 15.297 -22.969 -21.75 1 90.44 176 ASP B O 1
ATOM 4835 N N . PHE B 1 177 ? 13.875 -22.5 -23.391 1 93.19 177 PHE B N 1
ATOM 4836 C CA . PHE B 1 177 ? 12.93 -23.531 -22.953 1 93.19 177 PHE B CA 1
ATOM 4837 C C . PHE B 1 177 ? 13.531 -24.922 -23.125 1 93.19 177 PHE B C 1
ATOM 4839 O O . PHE B 1 177 ? 13.43 -25.75 -22.219 1 93.19 177 PHE B O 1
ATOM 4846 N N . ILE B 1 178 ? 14.125 -25.125 -24.203 1 92.62 178 ILE B N 1
ATOM 4847 C CA . ILE B 1 178 ? 14.734 -26.422 -24.516 1 92.62 178 ILE B CA 1
ATOM 4848 C C . ILE B 1 178 ? 15.883 -26.688 -23.531 1 92.62 178 ILE B C 1
ATOM 4850 O O . ILE B 1 178 ? 16.031 -27.812 -23.031 1 92.62 178 ILE B O 1
ATOM 4854 N N . ASP B 1 179 ? 16.641 -25.688 -23.281 1 93.25 179 ASP B N 1
ATOM 4855 C CA . ASP B 1 179 ? 17.719 -25.812 -22.312 1 93.25 179 ASP B CA 1
ATOM 4856 C C . ASP B 1 179 ? 17.172 -26.172 -20.938 1 93.25 179 ASP B C 1
ATOM 4858 O O . ASP B 1 179 ? 17.75 -27.016 -20.234 1 93.25 179 ASP B O 1
ATOM 4862 N N . LEU B 1 180 ? 16.125 -25.547 -20.594 1 94.5 180 LEU B N 1
ATOM 4863 C CA . LEU B 1 180 ? 15.5 -25.812 -19.297 1 94.5 180 LEU B CA 1
ATOM 4864 C C . LEU B 1 180 ? 14.969 -27.234 -19.234 1 94.5 180 LEU B C 1
ATOM 4866 O O . LEU B 1 180 ? 15.18 -27.953 -18.25 1 94.5 180 LEU B O 1
ATOM 4870 N N . LEU B 1 181 ? 14.312 -27.688 -20.297 1 93.38 181 LEU B N 1
ATOM 4871 C CA . LEU B 1 181 ? 13.789 -29.047 -20.359 1 93.38 181 LEU B CA 1
ATOM 4872 C C . LEU B 1 181 ? 14.914 -30.062 -20.203 1 93.38 181 LEU B C 1
ATOM 4874 O O . LEU B 1 181 ? 14.789 -31.016 -19.422 1 93.38 181 LEU B O 1
ATOM 4878 N N . SER B 1 182 ? 15.945 -29.812 -20.922 1 92.44 182 SER B N 1
ATOM 4879 C CA . SER B 1 182 ? 17.094 -30.719 -20.875 1 92.44 182 SER B CA 1
ATOM 4880 C C . SER B 1 182 ? 17.656 -30.812 -19.453 1 92.44 182 SER B C 1
ATOM 4882 O O . SER B 1 182 ? 17.922 -31.922 -18.969 1 92.44 182 SER B O 1
ATOM 4884 N N . ALA B 1 183 ? 17.766 -29.719 -18.844 1 93.56 183 ALA B N 1
ATOM 4885 C CA . ALA B 1 183 ? 18.328 -29.688 -17.5 1 93.56 183 ALA B CA 1
ATOM 4886 C C . ALA B 1 183 ? 17.406 -30.375 -16.5 1 93.56 183 ALA B C 1
ATOM 4888 O O . ALA B 1 183 ? 17.875 -31.141 -15.641 1 93.56 183 ALA B O 1
ATOM 4889 N N . VAL B 1 184 ? 16.156 -30.125 -16.562 1 94.12 184 VAL B N 1
ATOM 4890 C CA . VAL B 1 184 ? 15.188 -30.688 -15.625 1 94.12 184 VAL B CA 1
ATOM 4891 C C . VAL B 1 184 ? 15.109 -32.188 -15.805 1 94.12 184 VAL B C 1
ATOM 4893 O O . VAL B 1 184 ? 15.125 -32.938 -14.82 1 94.12 184 VAL B O 1
ATOM 4896 N N . LEU B 1 185 ? 15.07 -32.656 -17.016 1 91.19 185 LEU B N 1
ATOM 4897 C CA . LEU B 1 185 ? 14.914 -34.094 -17.312 1 91.19 185 LEU B CA 1
ATOM 4898 C C . LEU B 1 185 ? 16.172 -34.844 -16.922 1 91.19 185 LEU B C 1
ATOM 4900 O O . LEU B 1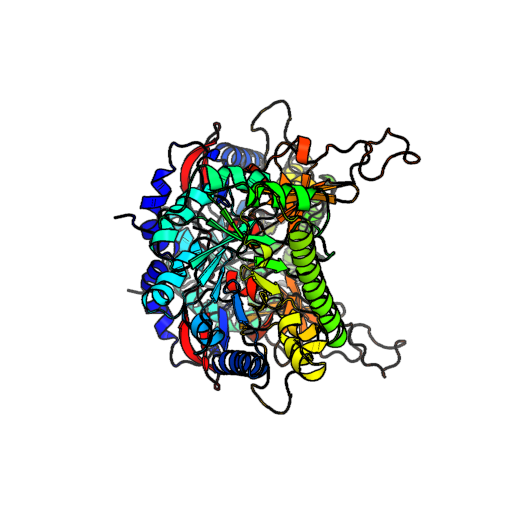 185 ? 16.109 -36.062 -16.656 1 91.19 185 LEU B O 1
ATOM 4904 N N . SER B 1 186 ? 17.234 -34.156 -16.891 1 89.25 186 SER B N 1
ATOM 4905 C CA . SER B 1 186 ? 18.5 -34.812 -16.531 1 89.25 186 SER B CA 1
ATOM 4906 C C . SER B 1 186 ? 18.719 -34.812 -15.023 1 89.25 186 SER B C 1
ATOM 4908 O O . SER B 1 186 ? 19.656 -35.438 -14.523 1 89.25 186 SER B O 1
ATOM 4910 N N . SER B 1 187 ? 17.906 -34.094 -14.375 1 89.44 187 SER B N 1
ATOM 4911 C CA . SER B 1 187 ? 18.062 -33.969 -12.93 1 89.44 187 SER B CA 1
ATOM 4912 C C . SER B 1 187 ? 17.281 -35.062 -12.188 1 89.44 187 SER B C 1
ATOM 4914 O O . SER B 1 187 ? 16.156 -35.375 -12.57 1 89.44 187 SER B O 1
ATOM 4916 N N . LYS B 1 188 ? 17.828 -35.562 -11.07 1 88.69 188 LYS B N 1
ATOM 4917 C CA . LYS B 1 188 ? 17.141 -36.5 -10.211 1 88.69 188 LYS B CA 1
ATOM 4918 C C . LYS B 1 188 ? 16.422 -35.781 -9.062 1 88.69 188 LYS B C 1
ATOM 4920 O O . LYS B 1 188 ? 15.609 -36.406 -8.359 1 88.69 188 LYS B O 1
ATOM 4925 N N . SER B 1 189 ? 16.672 -34.531 -8.969 1 92.62 189 SER B N 1
ATOM 4926 C CA . SER B 1 189 ? 16.188 -33.781 -7.824 1 92.62 189 SER B CA 1
ATOM 4927 C C . SER B 1 189 ? 14.906 -33.031 -8.164 1 92.62 189 SER B C 1
ATOM 4929 O O . SER B 1 189 ? 14.266 -32.469 -7.281 1 92.62 189 SER B O 1
ATOM 4931 N N . VAL B 1 190 ? 14.586 -33.062 -9.422 1 95.44 190 VAL B N 1
ATOM 4932 C CA . VAL B 1 190 ? 13.438 -32.281 -9.852 1 95.44 190 VAL B CA 1
ATOM 4933 C C . VAL B 1 190 ? 12.562 -33.094 -10.781 1 95.44 190 VAL B C 1
ATOM 4935 O O . VAL B 1 190 ? 13.07 -33.844 -11.625 1 95.44 190 VAL B O 1
ATOM 4938 N N . ASP B 1 191 ? 11.297 -33 -10.594 1 94.56 191 ASP B N 1
ATOM 4939 C CA . ASP B 1 191 ? 10.312 -33.656 -11.43 1 94.56 191 ASP B CA 1
ATOM 4940 C C . ASP B 1 191 ? 9.289 -32.688 -11.969 1 94.56 191 ASP B C 1
ATOM 4942 O O . ASP B 1 191 ? 8.766 -31.844 -11.219 1 94.56 191 ASP B O 1
ATOM 4946 N N . ILE B 1 192 ? 8.992 -32.781 -13.258 1 96 192 ILE B N 1
ATOM 4947 C CA . ILE B 1 192 ? 8.008 -31.891 -13.859 1 96 192 ILE B CA 1
ATOM 4948 C C . ILE B 1 192 ? 6.598 -32.344 -13.508 1 96 192 ILE B C 1
ATOM 4950 O O . ILE B 1 192 ? 6.207 -33.469 -13.828 1 96 192 ILE B O 1
ATOM 4954 N N . TYR B 1 193 ? 5.883 -31.5 -12.844 1 97.44 193 TYR B N 1
ATOM 4955 C CA . TYR B 1 193 ? 4.48 -31.75 -12.539 1 97.44 193 TYR B CA 1
ATOM 4956 C C . TYR B 1 193 ? 3.58 -31.281 -13.68 1 97.44 193 TYR B C 1
ATOM 4958 O O . TYR B 1 193 ? 2.551 -31.906 -13.953 1 97.44 193 TYR B O 1
ATOM 4966 N N . GLY B 1 194 ? 3.996 -30.219 -14.273 1 97.44 194 GLY B N 1
ATOM 4967 C CA . GLY B 1 194 ? 3.215 -29.688 -15.375 1 97.44 194 GLY B CA 1
ATOM 4968 C C . GLY B 1 194 ? 3.717 -28.344 -15.867 1 97.44 194 GLY B C 1
ATOM 4969 O O . GLY B 1 194 ? 4.887 -28 -15.664 1 97.44 194 GLY B O 1
ATOM 4970 N N . PHE B 1 195 ? 2.812 -27.625 -16.609 1 97.06 195 PHE B N 1
ATOM 4971 C CA . PHE B 1 195 ? 3.104 -26.328 -17.188 1 97.06 195 PHE B CA 1
ATOM 4972 C C . PHE B 1 195 ? 2.09 -25.281 -16.719 1 97.06 195 PHE B C 1
ATOM 4974 O O . PHE B 1 195 ? 0.914 -25.594 -16.531 1 97.06 195 PHE B O 1
ATOM 4981 N N . TYR B 1 196 ? 2.576 -24.078 -16.469 1 96.69 196 TYR B N 1
ATOM 4982 C CA . TYR B 1 196 ? 1.791 -23.031 -15.836 1 96.69 196 TYR B CA 1
ATOM 4983 C C . TYR B 1 196 ? 1.805 -21.766 -16.688 1 96.69 196 TYR B C 1
ATOM 4985 O O . TYR B 1 196 ? 2.873 -21.25 -17.031 1 96.69 196 TYR B O 1
ATOM 4993 N N . ALA B 1 197 ? 0.68 -21.312 -17.047 1 93 197 ALA B N 1
ATOM 4994 C CA . ALA B 1 197 ? 0.555 -20.047 -17.781 1 93 197 ALA B CA 1
ATOM 4995 C C . ALA B 1 197 ? -0.441 -19.109 -17.109 1 93 197 ALA B C 1
ATOM 4997 O O . ALA B 1 197 ? -1.483 -19.547 -16.609 1 93 197 ALA B O 1
ATOM 4998 N N . HIS B 1 198 ? -0.072 -17.875 -17.031 1 87.94 198 HIS B N 1
ATOM 4999 C CA . HIS B 1 198 ? -0.892 -16.844 -16.422 1 87.94 198 HIS B CA 1
ATOM 5000 C C . HIS B 1 198 ? -0.953 -15.602 -17.312 1 87.94 198 HIS B C 1
ATOM 5002 O O . HIS B 1 198 ? 0.078 -14.992 -17.609 1 87.94 198 HIS B O 1
ATOM 5008 N N . ALA B 1 199 ? -2.158 -15.242 -17.688 1 79.06 199 ALA B N 1
ATOM 5009 C CA . ALA B 1 199 ? -2.342 -14.039 -18.5 1 79.06 199 ALA B CA 1
ATOM 5010 C C . ALA B 1 199 ? -2.768 -12.852 -17.641 1 79.06 199 ALA B C 1
ATOM 5012 O O . ALA B 1 199 ? -3.932 -12.445 -17.656 1 79.06 199 ALA B O 1
ATOM 5013 N N . GLY B 1 200 ? -1.839 -12.258 -17 1 75.19 200 GLY B N 1
ATOM 5014 C CA . GLY B 1 200 ? -2.139 -11.102 -16.172 1 75.19 200 GLY B CA 1
ATOM 5015 C C . GLY B 1 200 ? -2.754 -9.953 -16.938 1 75.19 200 GLY B C 1
ATOM 5016 O O . GLY B 1 200 ? -3.543 -9.18 -16.391 1 75.19 200 GLY B O 1
ATOM 5017 N N . ASP B 1 201 ? -2.562 -9.875 -18.219 1 75.38 201 ASP B N 1
ATOM 5018 C CA . ASP B 1 201 ? -3.057 -8.82 -19.094 1 75.38 201 ASP B CA 1
ATOM 5019 C C . ASP B 1 201 ? -4.562 -8.953 -19.312 1 75.38 201 ASP B C 1
ATOM 5021 O O . ASP B 1 201 ? -5.203 -8.016 -19.797 1 75.38 201 ASP B O 1
ATOM 5025 N N . SER B 1 202 ? -5.004 -10 -18.922 1 80.06 202 SER B N 1
ATOM 5026 C CA . SER B 1 202 ? -6.438 -10.227 -19.094 1 80.06 202 SER B CA 1
ATOM 5027 C C . SER B 1 202 ? -7.254 -9.219 -18.281 1 80.06 202 SER B C 1
ATOM 5029 O O . SER B 1 202 ? -8.438 -9.016 -18.562 1 80.06 202 SER B O 1
ATOM 5031 N N . TYR B 1 203 ? -6.688 -8.617 -17.359 1 81.69 203 TYR B N 1
ATOM 5032 C CA . TYR B 1 203 ? -7.352 -7.566 -16.594 1 81.69 203 TYR B CA 1
ATOM 5033 C C . TYR B 1 203 ? -7.648 -6.359 -17.469 1 81.69 203 TYR B C 1
ATOM 5035 O O . TYR B 1 203 ? -8.453 -5.5 -17.109 1 81.69 203 TYR B O 1
ATOM 5043 N N . GLY B 1 204 ? -7.027 -6.309 -18.531 1 82.62 204 GLY B N 1
ATOM 5044 C CA . GLY B 1 204 ? -7.266 -5.246 -19.484 1 82.62 204 GLY B CA 1
ATOM 5045 C C . GLY B 1 204 ? -8.375 -5.566 -20.469 1 82.62 204 GLY B C 1
ATOM 5046 O O . GLY B 1 204 ? -8.68 -4.762 -21.359 1 82.62 204 GLY B O 1
ATOM 5047 N N . ALA B 1 205 ? -8.938 -6.75 -20.312 1 84.56 205 ALA B N 1
ATOM 5048 C CA . ALA B 1 205 ? -10.055 -7.125 -21.188 1 84.56 205 ALA B CA 1
ATOM 5049 C C . ALA B 1 205 ? -11.227 -6.16 -21.031 1 84.56 205 ALA B C 1
ATOM 5051 O O . ALA B 1 205 ? -11.453 -5.621 -19.938 1 84.56 205 ALA B O 1
ATOM 5052 N N . SER B 1 206 ? -11.922 -5.98 -22.109 1 84.62 206 SER B N 1
ATOM 5053 C CA . SER B 1 206 ? -13.016 -5.02 -22.078 1 84.62 206 SER B CA 1
ATOM 5054 C C . SER B 1 206 ? -14.367 -5.727 -22.109 1 84.62 206 SER B C 1
ATOM 5056 O O . SER B 1 206 ? -15.406 -5.109 -21.859 1 84.62 206 SER B O 1
ATOM 5058 N N . ASN B 1 207 ? -14.305 -6.938 -22.516 1 84.94 207 ASN B N 1
ATOM 5059 C CA . ASN B 1 207 ? -15.523 -7.734 -22.562 1 84.94 207 ASN B CA 1
ATOM 5060 C C . ASN B 1 207 ? -15.219 -9.227 -22.438 1 84.94 207 ASN B C 1
ATOM 5062 O O . ASN B 1 207 ? -14.055 -9.625 -22.375 1 84.94 207 ASN B O 1
ATOM 5066 N N . GLU B 1 208 ? -16.281 -9.938 -22.438 1 83.81 208 GLU B N 1
ATOM 5067 C CA . GLU B 1 208 ? -16.172 -11.383 -22.234 1 83.81 208 GLU B CA 1
ATOM 5068 C C . GLU B 1 208 ? -15.414 -12.047 -23.391 1 83.81 208 GLU B C 1
ATOM 5070 O O . GLU B 1 208 ? -14.641 -12.977 -23.172 1 83.81 208 GLU B O 1
ATOM 5075 N N . LYS B 1 209 ? -15.602 -11.602 -24.562 1 84.81 209 LYS B N 1
ATOM 5076 C CA . LYS B 1 209 ? -14.938 -12.164 -25.734 1 84.81 209 LYS B CA 1
ATOM 5077 C C . LYS B 1 209 ? -13.422 -12.008 -25.625 1 84.81 209 LYS B C 1
ATOM 5079 O O . LYS B 1 209 ? -12.672 -12.914 -26 1 84.81 209 LYS B O 1
ATOM 5084 N N . ASP B 1 210 ? -13.047 -10.883 -25.125 1 87.12 210 ASP B N 1
ATOM 5085 C CA . ASP B 1 210 ? -11.625 -10.641 -24.922 1 87.12 210 ASP B CA 1
ATOM 5086 C C . ASP B 1 210 ? -11.039 -11.625 -23.922 1 87.12 210 ASP B C 1
ATOM 5088 O O . ASP B 1 210 ? -9.945 -12.156 -24.125 1 87.12 210 ASP B O 1
ATOM 5092 N N . SER B 1 211 ? -11.75 -11.859 -22.906 1 86.38 211 SER B N 1
ATOM 5093 C CA . SER B 1 211 ? -11.289 -12.773 -21.875 1 86.38 211 SER B CA 1
ATOM 5094 C C . SER B 1 211 ? -11.172 -14.203 -22.406 1 86.38 211 SER B C 1
ATOM 5096 O O . SER B 1 211 ? -10.258 -14.938 -22.031 1 86.38 211 SER B O 1
ATOM 5098 N N . VAL B 1 212 ? -12.039 -14.531 -23.266 1 85.88 212 VAL B N 1
ATOM 5099 C CA . VAL B 1 212 ? -11.992 -15.844 -23.906 1 85.88 212 VAL B CA 1
ATOM 5100 C C . VAL B 1 212 ? -10.719 -15.961 -24.75 1 85.88 212 VAL B C 1
ATOM 5102 O O . VAL B 1 212 ? -10.055 -17 -24.734 1 85.88 212 VAL B O 1
ATOM 5105 N N . LYS B 1 213 ? -10.414 -14.93 -25.406 1 85.94 213 LYS B N 1
ATOM 5106 C CA . LYS B 1 213 ? -9.195 -14.914 -26.219 1 85.94 213 LYS B CA 1
ATOM 5107 C C . LYS B 1 213 ? -7.965 -15.125 -25.344 1 85.94 213 LYS B C 1
ATOM 5109 O O . LYS B 1 213 ? -7.055 -15.875 -25.703 1 85.94 213 LYS B O 1
ATOM 5114 N N . TYR B 1 214 ? -7.992 -14.461 -24.25 1 86.56 214 TYR B N 1
ATOM 5115 C CA . TYR B 1 214 ? -6.883 -14.625 -23.312 1 86.56 214 TYR B CA 1
ATOM 5116 C C . TYR B 1 214 ? -6.797 -16.062 -22.812 1 86.56 214 TYR B C 1
ATOM 5118 O O . TYR B 1 214 ? -5.711 -16.625 -22.734 1 86.56 214 TYR B O 1
ATOM 5126 N N . LEU B 1 215 ? -7.883 -16.625 -22.516 1 86.56 215 LEU B N 1
ATOM 5127 C CA . LEU B 1 215 ? -7.922 -18 -22.031 1 86.56 215 LEU B CA 1
ATOM 5128 C C . LEU B 1 215 ? -7.395 -18.969 -23.094 1 86.56 215 LEU B C 1
ATOM 5130 O O . LEU B 1 215 ? -6.582 -19.844 -22.797 1 86.56 215 LEU B O 1
ATOM 5134 N N . LYS B 1 216 ? -7.812 -18.781 -24.266 1 86.81 216 LYS B N 1
ATOM 5135 C CA . LYS B 1 216 ? -7.363 -19.625 -25.359 1 86.81 216 LYS B CA 1
ATOM 5136 C C . LYS B 1 216 ? -5.855 -19.5 -25.562 1 86.81 216 LYS B C 1
ATOM 5138 O O . LYS B 1 216 ? -5.18 -20.5 -25.844 1 86.81 216 LYS B O 1
ATOM 5143 N N . CYS B 1 217 ? -5.41 -18.344 -25.406 1 86.94 217 CYS B N 1
ATOM 5144 C CA . CYS B 1 217 ? -3.975 -18.125 -25.531 1 86.94 217 CYS B CA 1
ATOM 5145 C C . CYS B 1 217 ? -3.203 -18.875 -24.453 1 86.94 217 CYS B C 1
ATOM 5147 O O . CYS B 1 217 ? -2.16 -19.469 -24.719 1 86.94 217 CYS B O 1
ATOM 5149 N N . GLU B 1 218 ? -3.719 -18.812 -23.297 1 89.31 218 GLU B N 1
ATOM 5150 C CA . GLU B 1 218 ? -3.084 -19.531 -22.188 1 89.31 218 GLU B CA 1
ATOM 5151 C C . GLU B 1 218 ? -3.059 -21.031 -22.453 1 89.31 218 GLU B C 1
ATOM 5153 O O . GLU B 1 218 ? -2.025 -21.688 -22.281 1 89.31 218 GLU B O 1
ATOM 5158 N N . ILE B 1 219 ? -4.137 -21.531 -22.906 1 89.31 219 ILE B N 1
ATOM 5159 C CA . ILE B 1 219 ? -4.266 -22.953 -23.156 1 89.31 219 ILE B CA 1
ATOM 5160 C C . ILE B 1 219 ? -3.322 -23.375 -24.281 1 89.31 219 ILE B C 1
ATOM 5162 O O . ILE B 1 219 ? -2.613 -24.375 -24.172 1 89.31 219 ILE B O 1
ATOM 5166 N N . GLN B 1 220 ? -3.297 -22.594 -25.266 1 89.62 220 GLN B N 1
ATOM 5167 C CA . GLN B 1 220 ? -2.426 -22.906 -26.391 1 89.62 220 GLN B CA 1
ATOM 5168 C C . GLN B 1 220 ? -0.959 -22.891 -25.969 1 89.62 220 GLN B C 1
ATOM 5170 O O . GLN B 1 220 ? -0.176 -23.734 -26.422 1 89.62 220 GLN B O 1
ATOM 5175 N N . ALA B 1 221 ? -0.625 -22 -25.141 1 91.44 221 ALA B N 1
ATOM 5176 C CA . ALA B 1 221 ? 0.76 -21.875 -24.703 1 91.44 221 ALA B CA 1
ATOM 5177 C C . ALA B 1 221 ? 1.205 -23.125 -23.938 1 91.44 221 ALA B C 1
ATOM 5179 O O . ALA B 1 221 ? 2.291 -23.656 -24.188 1 91.44 221 ALA B O 1
ATOM 5180 N N . VAL B 1 222 ? 0.402 -23.594 -23.062 1 94.12 222 VAL B N 1
ATOM 5181 C CA . VAL B 1 222 ? 0.786 -24.75 -22.266 1 94.12 222 VAL B CA 1
ATOM 5182 C C . VAL B 1 222 ? 0.735 -26.016 -23.125 1 94.12 222 VAL B C 1
ATOM 5184 O O . VAL B 1 222 ? 1.531 -26.938 -22.938 1 94.12 222 VAL B O 1
ATOM 5187 N N . LEU B 1 223 ? -0.152 -26.047 -24.062 1 93.06 223 LEU B N 1
ATOM 5188 C CA . LEU B 1 223 ? -0.201 -27.172 -24.984 1 93.06 223 LEU B CA 1
ATOM 5189 C C . LEU B 1 223 ? 1.052 -27.234 -25.844 1 93.06 223 LEU B C 1
ATOM 5191 O O . LEU B 1 223 ? 1.605 -28.312 -26.078 1 93.06 223 LEU B O 1
ATOM 5195 N N . GLU B 1 224 ? 1.413 -26.109 -26.266 1 93 224 GLU B N 1
ATOM 5196 C CA . GLU B 1 224 ? 2.648 -26.047 -27.047 1 93 224 GLU B CA 1
ATOM 5197 C C . GLU B 1 224 ? 3.846 -26.5 -26.203 1 93 224 GLU B C 1
ATOM 5199 O O . GLU B 1 224 ? 4.758 -27.141 -26.734 1 93 224 GLU B O 1
ATOM 5204 N N . ALA B 1 225 ? 3.822 -26.156 -25 1 94.31 225 ALA B N 1
ATOM 5205 C CA . ALA B 1 225 ? 4.898 -26.562 -24.094 1 94.31 225 ALA B CA 1
ATOM 5206 C C . ALA B 1 225 ? 4.957 -28.078 -23.953 1 94.31 225 ALA B C 1
ATOM 5208 O O . ALA B 1 225 ? 6.031 -28.672 -24.047 1 94.31 225 ALA B O 1
ATOM 5209 N N . VAL B 1 226 ? 3.865 -28.703 -23.766 1 92.69 226 VAL B N 1
ATOM 5210 C CA . VAL B 1 226 ? 3.832 -30.156 -23.594 1 92.69 226 VAL B CA 1
ATOM 5211 C C . VAL B 1 226 ? 4.238 -30.828 -24.906 1 92.69 226 VAL B C 1
ATOM 5213 O O . VAL B 1 226 ? 4.957 -31.844 -24.891 1 92.69 226 VAL B O 1
ATOM 5216 N N . ARG B 1 227 ? 3.801 -30.281 -26 1 90.75 227 ARG B N 1
ATOM 5217 C CA . ARG B 1 227 ? 4.199 -30.844 -27.297 1 90.75 227 ARG B CA 1
ATOM 5218 C C . ARG B 1 227 ? 5.707 -30.75 -27.484 1 90.75 227 ARG B C 1
ATOM 5220 O O . ARG B 1 227 ? 6.332 -31.688 -27.984 1 90.75 227 ARG B O 1
ATOM 5227 N N . SER B 1 228 ? 6.168 -29.656 -27.125 1 91.44 228 SER B N 1
ATOM 5228 C CA . SER B 1 228 ? 7.613 -29.469 -27.219 1 91.44 228 SER B CA 1
ATOM 5229 C C . SER B 1 228 ? 8.352 -30.469 -26.328 1 91.44 228 SER B C 1
ATOM 5231 O O . SER B 1 228 ? 9.414 -30.969 -26.703 1 91.44 228 SER B O 1
ATOM 5233 N N . LEU B 1 229 ? 7.855 -30.703 -25.172 1 91.81 229 LEU B N 1
ATOM 5234 C CA . LEU B 1 229 ? 8.422 -31.703 -24.25 1 91.81 229 LEU B CA 1
ATOM 5235 C C . LEU B 1 229 ? 8.422 -33.094 -24.891 1 91.81 229 LEU B C 1
ATOM 5237 O O . LEU B 1 229 ? 9.445 -33.781 -24.891 1 91.81 229 LEU B O 1
ATOM 5241 N N . ILE B 1 230 ? 7.324 -33.438 -25.469 1 86.06 230 ILE B N 1
ATOM 5242 C CA . ILE B 1 230 ? 7.168 -34.75 -26.078 1 86.06 230 ILE B CA 1
ATOM 5243 C C . ILE B 1 230 ? 8.117 -34.875 -27.266 1 86.06 230 ILE B C 1
ATOM 5245 O O . ILE B 1 230 ? 8.758 -35.938 -27.438 1 86.06 230 ILE B O 1
ATOM 5249 N N . ASN B 1 231 ? 8.203 -33.812 -28 1 86.44 231 ASN B N 1
ATOM 5250 C CA . ASN B 1 231 ? 9.07 -33.844 -29.172 1 86.44 231 ASN B CA 1
ATOM 5251 C C . ASN B 1 231 ? 10.547 -33.875 -28.781 1 86.44 231 ASN B C 1
ATOM 5253 O O . ASN B 1 231 ? 11.383 -34.406 -29.516 1 86.44 231 ASN B O 1
ATOM 5257 N N . PHE B 1 232 ? 10.797 -33.281 -27.734 1 87.06 232 PHE B N 1
ATOM 5258 C CA . PHE B 1 232 ? 12.172 -33.219 -27.25 1 87.06 232 PHE B CA 1
ATOM 5259 C C . PHE B 1 232 ? 12.648 -34.594 -26.797 1 87.06 232 PHE B C 1
ATOM 5261 O O . PHE B 1 232 ? 13.805 -34.969 -27.016 1 87.06 232 PHE B O 1
ATOM 5268 N N . VAL B 1 233 ? 11.789 -35.375 -26.203 1 82.44 233 VAL B N 1
ATOM 5269 C CA . VAL B 1 233 ? 12.156 -36.688 -25.688 1 82.44 233 VAL B CA 1
ATOM 5270 C C . VAL B 1 233 ? 12.023 -37.75 -26.781 1 82.44 233 VAL B C 1
ATOM 5272 O O . VAL B 1 233 ? 10.93 -37.969 -27.297 1 82.44 233 VAL B O 1
ATOM 5275 N N . LYS B 1 234 ? 13.039 -37.906 -27.688 1 68.38 234 LYS B N 1
ATOM 5276 C CA . LYS B 1 234 ? 13.062 -38.906 -28.75 1 68.38 234 LYS B CA 1
ATOM 5277 C C . LYS B 1 234 ? 13.305 -40.312 -28.203 1 68.38 234 LYS B C 1
ATOM 5279 O O . LYS B 1 234 ? 13.938 -40.469 -27.156 1 68.38 234 LYS B O 1
ATOM 5284 N N . PRO B 1 235 ? 12.57 -41.219 -28.984 1 58.44 235 PRO B N 1
ATOM 5285 C CA . PRO B 1 235 ? 12.852 -42.625 -28.594 1 58.44 235 PRO B CA 1
ATOM 5286 C C . PRO B 1 235 ? 14.344 -42.938 -28.578 1 58.44 235 PRO B C 1
ATOM 5288 O O . PRO B 1 235 ? 15.062 -42.531 -29.5 1 58.44 235 PRO B O 1
ATOM 5291 N N . GLY B 1 236 ? 14.828 -43.438 -27.469 1 56.06 236 GLY B N 1
ATOM 5292 C CA . GLY B 1 236 ? 16.219 -43.812 -27.328 1 56.06 236 GLY B CA 1
ATOM 5293 C C . GLY B 1 236 ? 17.016 -42.844 -26.484 1 56.06 236 GLY B C 1
ATOM 5294 O O . GLY B 1 236 ? 18.188 -43.062 -26.188 1 56.06 236 GLY B O 1
ATOM 5295 N N . ASP B 1 237 ? 16.375 -41.688 -26.188 1 62.91 237 ASP B N 1
ATOM 5296 C CA . ASP B 1 237 ? 17.094 -40.688 -25.438 1 62.91 237 ASP B CA 1
ATOM 5297 C C . ASP B 1 237 ? 17.344 -41.125 -24 1 62.91 237 ASP B C 1
ATOM 5299 O O . ASP B 1 237 ? 16.688 -42.062 -23.516 1 62.91 237 ASP B O 1
ATOM 5303 N N . ILE B 1 238 ? 18.406 -40.688 -23.422 1 59.06 238 ILE B N 1
ATOM 5304 C CA . ILE B 1 238 ? 18.953 -40.969 -22.109 1 59.06 238 ILE B CA 1
ATOM 5305 C C . ILE B 1 238 ? 17.953 -40.562 -21.031 1 59.06 238 ILE B C 1
ATOM 5307 O O . ILE B 1 238 ? 18.141 -40.875 -19.844 1 59.06 238 ILE B O 1
ATOM 5311 N N . TYR B 1 239 ? 16.875 -40 -21.469 1 61.66 239 TYR B N 1
ATOM 5312 C CA . TYR B 1 239 ? 15.953 -39.531 -20.438 1 61.66 239 TYR B CA 1
ATOM 5313 C C . TYR B 1 239 ? 14.977 -40.625 -20.047 1 61.66 239 TYR B C 1
ATOM 5315 O O . TYR B 1 239 ? 14.836 -41.625 -20.766 1 61.66 239 TYR B O 1
ATOM 5323 N N . ASP B 1 240 ? 14.406 -40.562 -18.922 1 58.62 240 ASP B N 1
ATOM 5324 C CA . ASP B 1 240 ? 13.461 -41.562 -18.438 1 58.62 240 ASP B CA 1
ATOM 5325 C C . ASP B 1 240 ? 12.383 -41.844 -19.469 1 58.62 240 ASP B C 1
ATOM 5327 O O . ASP B 1 240 ? 11.781 -40.938 -20.016 1 58.62 240 ASP B O 1
ATOM 5331 N N . GLU B 1 241 ? 12.32 -43.125 -19.891 1 57.66 241 GLU B N 1
ATOM 5332 C CA . GLU B 1 241 ? 11.508 -43.688 -20.953 1 57.66 241 GLU B CA 1
ATOM 5333 C C . GLU B 1 241 ? 10.031 -43.344 -20.781 1 57.66 241 GLU B C 1
ATOM 5335 O O . GLU B 1 241 ? 9.266 -43.375 -21.75 1 57.66 241 GLU B O 1
ATOM 5340 N N . ASP B 1 242 ? 9.664 -42.656 -19.641 1 76.31 242 ASP B N 1
ATOM 5341 C CA . ASP B 1 242 ? 8.219 -42.562 -19.484 1 76.31 242 ASP B CA 1
ATOM 5342 C C . ASP B 1 242 ? 7.77 -41.125 -19.406 1 76.31 242 ASP B C 1
ATOM 5344 O O . ASP B 1 242 ? 6.707 -40.812 -18.859 1 76.31 242 ASP B O 1
ATOM 5348 N N . VAL B 1 243 ? 8.586 -40.25 -20.016 1 79.69 243 VAL B N 1
ATOM 5349 C CA . VAL B 1 243 ? 8.258 -38.844 -19.969 1 79.69 243 VAL B CA 1
ATOM 5350 C C . VAL B 1 243 ? 6.98 -38.594 -20.766 1 79.69 243 VAL B C 1
ATOM 5352 O O . VAL B 1 243 ? 6.156 -37.75 -20.375 1 79.69 243 VAL B O 1
ATOM 5355 N N . ASP B 1 244 ? 6.781 -39.312 -21.766 1 77.31 244 ASP B N 1
ATOM 5356 C CA . ASP B 1 244 ? 5.637 -39.094 -22.641 1 77.31 244 ASP B CA 1
ATOM 5357 C C . ASP B 1 244 ? 4.375 -39.75 -22.062 1 77.31 244 ASP B C 1
ATOM 5359 O O . ASP B 1 244 ? 3.264 -39.438 -22.5 1 77.31 244 ASP B O 1
ATOM 5363 N N . GLU B 1 245 ? 4.551 -40.562 -21.078 1 83 245 GLU B N 1
ATOM 5364 C CA . GLU B 1 245 ? 3.391 -41.219 -20.5 1 83 245 GLU B CA 1
ATOM 5365 C C . GLU B 1 245 ? 3.035 -40.625 -19.141 1 83 245 GLU B C 1
ATOM 5367 O O . GLU B 1 245 ? 1.938 -40.844 -18.625 1 83 245 GLU B O 1
ATOM 5372 N N . LYS B 1 246 ? 3.885 -39.906 -18.641 1 89.62 246 LYS B N 1
ATOM 5373 C CA . LYS B 1 246 ? 3.664 -39.312 -17.328 1 89.62 246 LYS B CA 1
ATOM 5374 C C . LYS B 1 246 ? 2.545 -38.281 -17.391 1 89.62 246 LYS B C 1
ATOM 5376 O O . LYS B 1 246 ? 2.441 -37.5 -18.359 1 89.62 246 LYS B O 1
ATOM 5381 N N . PRO B 1 247 ? 1.702 -38.344 -16.328 1 93.88 247 PRO B N 1
ATOM 5382 C CA . PRO B 1 247 ? 0.641 -37.312 -16.297 1 93.88 247 PRO B CA 1
ATOM 5383 C C . PRO B 1 247 ? 1.175 -35.906 -16.047 1 93.88 247 PRO B C 1
ATOM 5385 O O . PRO B 1 247 ? 2.086 -35.719 -15.234 1 93.88 247 PRO B O 1
ATOM 5388 N N . TYR B 1 248 ? 0.689 -34.969 -16.797 1 96.31 248 TYR B N 1
ATOM 5389 C CA . TYR B 1 248 ? 1.047 -33.562 -16.625 1 96.31 248 TYR B CA 1
ATOM 5390 C C . TYR B 1 248 ? -0.192 -32.719 -16.391 1 96.31 248 TYR B C 1
ATOM 5392 O O . TYR B 1 248 ? -1.243 -32.938 -16.984 1 96.31 248 TYR B O 1
ATOM 5400 N N . VAL B 1 249 ? -0.055 -31.766 -15.523 1 97.38 249 VAL B N 1
ATOM 5401 C CA . VAL B 1 249 ? -1.122 -30.797 -15.273 1 97.38 249 VAL B CA 1
ATOM 5402 C C . VAL B 1 249 ? -0.839 -29.5 -16.031 1 97.38 249 VAL B C 1
ATOM 5404 O O . VAL B 1 249 ? 0.255 -28.953 -15.93 1 97.38 249 VAL B O 1
ATOM 5407 N N . LEU B 1 250 ? -1.777 -29.078 -16.797 1 95.94 250 LEU B N 1
ATOM 5408 C CA . LEU B 1 250 ? -1.716 -27.812 -17.531 1 95.94 250 LEU B CA 1
ATOM 5409 C C . LEU B 1 250 ? -2.562 -26.75 -16.844 1 95.94 250 LEU B C 1
ATOM 5411 O O . LEU B 1 250 ? -3.785 -26.719 -17.016 1 95.94 250 LEU B O 1
ATOM 5415 N N . SER B 1 251 ? -1.885 -25.891 -16.094 1 96.5 251 SER B N 1
ATOM 5416 C CA . SER B 1 251 ? -2.578 -24.906 -15.266 1 96.5 251 SER B CA 1
ATOM 5417 C C . SER B 1 251 ? -2.656 -23.562 -15.969 1 96.5 251 SER B C 1
ATOM 5419 O O . SER B 1 251 ? -1.629 -22.984 -16.328 1 96.5 251 SER B O 1
ATOM 5421 N N . VAL B 1 252 ? -3.887 -23.094 -16.156 1 92.19 252 VAL B N 1
ATOM 5422 C CA . VAL B 1 252 ? -4.113 -21.828 -16.844 1 92.19 252 VAL B CA 1
ATOM 5423 C C . VAL B 1 252 ? -5.094 -20.984 -16.031 1 92.19 252 VAL B C 1
ATOM 5425 O O . VAL B 1 252 ? -5.863 -21.5 -15.227 1 92.19 252 VAL B O 1
ATOM 5428 N N . GLY B 1 253 ? -4.84 -19.688 -16.188 1 88 253 GLY B N 1
ATOM 5429 C CA . GLY B 1 253 ? -5.93 -18.922 -15.609 1 88 253 GLY B CA 1
ATOM 5430 C C . GLY B 1 253 ? -5.465 -17.625 -14.961 1 88 253 GLY B C 1
ATOM 5431 O O . GLY B 1 253 ? -4.297 -17.5 -14.594 1 88 253 GLY B O 1
ATOM 5432 N N . ALA B 1 254 ? -6.316 -16.734 -14.906 1 79.81 254 ALA B N 1
ATOM 5433 C CA . ALA B 1 254 ? -6.48 -15.484 -14.156 1 79.81 254 ALA B CA 1
ATOM 5434 C C . ALA B 1 254 ? -7.941 -15.273 -13.766 1 79.81 254 ALA B C 1
ATOM 5436 O O . ALA B 1 254 ? -8.828 -15.977 -14.25 1 79.81 254 ALA B O 1
ATOM 5437 N N . THR B 1 255 ? -8.164 -14.398 -12.906 1 82.69 255 THR B N 1
ATOM 5438 C CA . THR B 1 255 ? -9.547 -14.25 -12.469 1 82.69 255 THR B CA 1
ATOM 5439 C C . THR B 1 255 ? -10.461 -13.945 -13.648 1 82.69 255 THR B C 1
ATOM 5441 O O . THR B 1 255 ? -11.469 -14.617 -13.844 1 82.69 255 THR B O 1
ATOM 5444 N N . PRO B 1 256 ? -10.148 -13.062 -14.555 1 79.56 256 PRO B N 1
ATOM 5445 C CA . PRO B 1 256 ? -11.055 -12.812 -15.672 1 79.56 256 PRO B CA 1
ATOM 5446 C C . PRO B 1 256 ? -11.227 -14.031 -16.578 1 79.56 256 PRO B C 1
ATOM 5448 O O . PRO B 1 256 ? -12.344 -14.32 -17.016 1 79.56 256 PRO B O 1
ATOM 5451 N N . THR B 1 257 ? -10.188 -14.75 -16.797 1 80 257 THR B N 1
ATOM 5452 C CA . THR B 1 257 ? -10.266 -15.891 -17.703 1 80 257 THR B CA 1
ATOM 5453 C C . THR B 1 257 ? -10.969 -17.062 -17.047 1 80 257 THR B C 1
ATOM 5455 O O . THR B 1 257 ? -11.656 -17.844 -17.703 1 80 257 THR B O 1
ATOM 5458 N N . ALA B 1 258 ? -10.836 -17.094 -15.789 1 79.44 258 ALA B N 1
ATOM 5459 C CA . ALA B 1 258 ? -11.492 -18.156 -15.047 1 79.44 258 ALA B CA 1
ATOM 5460 C C . ALA B 1 258 ? -13.016 -18 -15.094 1 79.44 258 ALA B C 1
ATOM 5462 O O . ALA B 1 258 ? -13.742 -18.984 -15.102 1 79.44 258 ALA B O 1
ATOM 5463 N N . HIS B 1 259 ? -13.438 -16.828 -15.234 1 80.25 259 HIS B N 1
ATOM 5464 C CA . HIS B 1 259 ? -14.867 -16.547 -15.242 1 80.25 259 HIS B CA 1
ATOM 5465 C C . HIS B 1 259 ? -15.508 -17.031 -16.547 1 80.25 259 HIS B C 1
ATOM 5467 O O . HIS B 1 259 ? -16.734 -17.156 -16.625 1 80.25 259 HIS B O 1
ATOM 5473 N N . VAL B 1 260 ? -14.656 -17.312 -17.562 1 78.38 260 VAL B N 1
ATOM 5474 C CA . VAL B 1 260 ? -15.234 -17.656 -18.859 1 78.38 260 VAL B CA 1
ATOM 5475 C C . VAL B 1 260 ? -14.906 -19.109 -19.188 1 78.38 260 VAL B C 1
ATOM 5477 O O . VAL B 1 260 ? -14.992 -19.516 -20.359 1 78.38 260 VAL B O 1
ATOM 5480 N N . ILE B 1 261 ? -14.609 -19.828 -18.25 1 79.56 261 ILE B N 1
ATOM 5481 C CA . ILE B 1 261 ? -14.141 -21.188 -18.438 1 79.56 261 ILE B CA 1
ATOM 5482 C C . ILE B 1 261 ? -15.266 -22.047 -19 1 79.56 261 ILE B C 1
ATOM 5484 O O . ILE B 1 261 ? -15.016 -23.094 -19.625 1 79.56 261 ILE B O 1
ATOM 5488 N N . SER B 1 262 ? -16.484 -21.578 -18.766 1 76.06 262 SER B N 1
ATOM 5489 C CA . SER B 1 262 ? -17.641 -22.344 -19.203 1 76.06 262 SER B CA 1
ATOM 5490 C C . SER B 1 262 ? -17.688 -22.469 -20.719 1 76.06 262 SER B C 1
ATOM 5492 O O . SER B 1 262 ? -18.359 -23.344 -21.266 1 76.06 262 SER B O 1
ATOM 5494 N N . ILE B 1 263 ? -16.953 -21.625 -21.344 1 73.5 263 ILE B N 1
ATOM 5495 C CA . ILE B 1 263 ? -16.891 -21.688 -22.797 1 73.5 263 ILE B CA 1
ATOM 5496 C C . ILE B 1 263 ? -16.328 -23.031 -23.234 1 73.5 263 ILE B C 1
ATOM 5498 O O . ILE B 1 263 ? -16.641 -23.516 -24.328 1 73.5 263 ILE B O 1
ATOM 5502 N N . LEU B 1 264 ? -15.539 -23.562 -22.406 1 73.06 264 LEU B N 1
ATOM 5503 C CA . LEU B 1 264 ? -14.969 -24.859 -22.688 1 73.06 264 LEU B CA 1
ATOM 5504 C C . LEU B 1 264 ? -16.047 -25.938 -22.703 1 73.06 264 LEU B C 1
ATOM 5506 O O . LEU B 1 264 ? -15.883 -27 -23.312 1 73.06 264 LEU B O 1
ATOM 5510 N N . LYS B 1 265 ? -17.094 -25.656 -21.953 1 70.56 265 LYS B N 1
ATOM 5511 C CA . LYS B 1 265 ? -18.234 -26.562 -21.984 1 70.56 265 LYS B CA 1
ATOM 5512 C C . LYS B 1 265 ? -18.984 -26.469 -23.312 1 70.56 265 LYS B C 1
ATOM 5514 O O . LYS B 1 265 ? -19.406 -27.484 -23.859 1 70.56 265 LYS B O 1
ATOM 5519 N N . GLU B 1 266 ? -19.141 -25.25 -23.75 1 68.69 266 GLU B N 1
ATOM 5520 C CA . GLU B 1 266 ? -19.953 -24.969 -24.922 1 68.69 266 GLU B CA 1
ATOM 5521 C C . GLU B 1 266 ? -19.25 -25.391 -26.203 1 68.69 266 GLU B C 1
ATOM 5523 O O . GLU B 1 266 ? -19.875 -25.953 -27.109 1 68.69 266 GLU B O 1
ATOM 5528 N N . GLU B 1 267 ? -18.062 -24.953 -26.281 1 65.62 267 GLU B N 1
ATOM 5529 C CA . GLU B 1 267 ? -17.344 -25.203 -27.516 1 65.62 267 GLU B CA 1
ATOM 5530 C C . GLU B 1 267 ? -16.719 -26.594 -27.516 1 65.62 267 GLU B C 1
ATOM 5532 O O . GLU B 1 267 ? -16.297 -27.094 -28.562 1 65.62 267 GLU B O 1
ATOM 5537 N N . GLY B 1 268 ? -17.047 -27.344 -26.469 1 56.25 268 GLY B N 1
ATOM 5538 C CA . GLY B 1 268 ? -16.609 -28.719 -26.328 1 56.25 268 GLY B CA 1
ATOM 5539 C C . GLY B 1 268 ? -15.125 -28.859 -26 1 56.25 268 GLY B C 1
ATOM 5540 O O . GLY B 1 268 ? -14.344 -27.953 -26.281 1 56.25 268 GLY B O 1
ATOM 5541 N N . GLU B 1 269 ? -14.766 -29.781 -25.109 1 55.19 269 GLU B N 1
ATOM 5542 C CA . GLU B 1 269 ? -13.383 -30.156 -24.844 1 55.19 269 GLU B CA 1
ATOM 5543 C C . GLU B 1 269 ? -12.602 -30.359 -26.125 1 55.19 269 GLU B C 1
ATOM 5545 O O . GLU B 1 269 ? -11.375 -30.266 -26.141 1 55.19 269 GLU B O 1
ATOM 5550 N N . GLY B 1 270 ? -13.391 -30.406 -27.141 1 58.78 270 GLY B N 1
ATOM 5551 C CA . GLY B 1 270 ? -12.812 -30.703 -28.438 1 58.78 270 GLY B CA 1
ATOM 5552 C C . GLY B 1 270 ? -12.109 -29.5 -29.062 1 58.78 270 GLY B C 1
ATOM 5553 O O . GLY B 1 270 ? -11.438 -29.641 -30.094 1 58.78 270 GLY B O 1
ATOM 5554 N N . LEU B 1 271 ? -12.273 -28.391 -28.469 1 64.19 271 LEU B N 1
ATOM 5555 C CA . LEU B 1 271 ? -11.648 -27.203 -29.016 1 64.19 271 LEU B CA 1
ATOM 5556 C C . LEU B 1 271 ? -10.133 -27.281 -28.938 1 64.19 271 LEU B C 1
ATOM 5558 O O . LEU B 1 271 ? -9.422 -26.75 -29.797 1 64.19 271 LEU B O 1
ATOM 5562 N N . PHE B 1 272 ? -9.781 -28.047 -27.953 1 78.94 272 PHE B N 1
ATOM 5563 C CA . PHE B 1 272 ? -8.336 -28.172 -27.781 1 78.94 272 PHE B CA 1
ATOM 5564 C C . PHE B 1 272 ? -7.926 -29.641 -27.828 1 78.94 272 PHE B C 1
ATOM 5566 O O . PHE B 1 272 ? -8.664 -30.516 -27.359 1 78.94 272 PHE B O 1
ATOM 5573 N N . ASP B 1 273 ? -6.941 -29.938 -28.578 1 82.88 273 ASP B N 1
ATOM 5574 C CA . ASP B 1 273 ? -6.371 -31.281 -28.609 1 82.88 273 ASP B CA 1
ATOM 5575 C C . ASP B 1 273 ? -5.477 -31.531 -27.391 1 82.88 273 ASP B C 1
ATOM 5577 O O . ASP B 1 273 ? -4.25 -31.422 -27.484 1 82.88 273 ASP B O 1
ATOM 5581 N N . ILE B 1 274 ? -6.121 -31.906 -26.328 1 86.38 274 ILE B N 1
ATOM 5582 C CA . ILE B 1 274 ? -5.395 -32.156 -25.094 1 86.38 274 ILE B CA 1
ATOM 5583 C C . ILE B 1 274 ? -4.879 -33.594 -25.078 1 86.38 274 ILE B C 1
ATOM 5585 O O . ILE B 1 274 ? -5.66 -34.531 -25.188 1 86.38 274 ILE B O 1
ATOM 5589 N N . PRO B 1 275 ? -3.57 -33.688 -24.922 1 88.31 275 PRO B N 1
ATOM 5590 C CA . PRO B 1 275 ? -3.049 -35.062 -24.828 1 88.31 275 PRO B CA 1
ATOM 5591 C C . PRO B 1 275 ? -3.689 -35.844 -23.703 1 88.31 275 PRO B C 1
ATOM 5593 O O . PRO B 1 275 ? -4.023 -35.312 -22.656 1 88.31 275 PRO B O 1
ATOM 5596 N N . LYS B 1 276 ? -3.76 -37.188 -23.859 1 86.81 276 LYS B N 1
ATOM 5597 C CA . LYS B 1 276 ? -4.48 -38.062 -22.938 1 86.81 276 LYS B CA 1
ATOM 5598 C C . LYS B 1 276 ? -3.85 -38.062 -21.547 1 86.81 276 LYS B C 1
ATOM 5600 O O . LYS B 1 276 ? -4.543 -38.219 -20.547 1 86.81 276 LYS B O 1
ATOM 5605 N N . ASN B 1 277 ? -2.631 -37.812 -21.484 1 91.5 277 ASN B N 1
ATOM 5606 C CA . ASN B 1 277 ? -1.947 -37.875 -20.188 1 91.5 277 ASN B CA 1
ATOM 5607 C C . ASN B 1 277 ? -1.895 -36.5 -19.531 1 91.5 277 ASN B C 1
ATOM 5609 O O . ASN B 1 277 ? -1.158 -36.281 -18.562 1 91.5 277 ASN B O 1
ATOM 5613 N N . CYS B 1 278 ? -2.643 -35.594 -20.047 1 93.56 278 CYS B N 1
ATOM 5614 C CA . CYS B 1 278 ? -2.639 -34.219 -19.5 1 93.56 278 CYS B CA 1
ATOM 5615 C C . CYS B 1 278 ? -4 -33.875 -18.922 1 93.56 278 CYS B C 1
ATOM 5617 O O . CYS B 1 278 ? -5.031 -34.344 -19.406 1 93.56 278 CYS B O 1
ATOM 5619 N N . LYS B 1 279 ? -3.992 -33.125 -17.906 1 93.06 279 LYS B N 1
ATOM 5620 C CA . LYS B 1 279 ? -5.199 -32.594 -17.281 1 93.06 279 LYS B CA 1
ATOM 5621 C C . LYS B 1 279 ? -5.148 -31.062 -17.234 1 93.06 279 LYS B C 1
ATOM 5623 O O . LYS B 1 279 ? -4.129 -30.484 -16.844 1 93.06 279 LYS B O 1
ATOM 5628 N N . ILE B 1 280 ? -6.227 -30.438 -17.594 1 92.06 280 ILE B N 1
ATOM 5629 C CA . ILE B 1 280 ? -6.324 -28.984 -17.531 1 92.06 280 ILE B CA 1
ATOM 5630 C C . ILE B 1 280 ? -6.77 -28.562 -16.125 1 92.06 280 ILE B C 1
ATOM 5632 O O . ILE B 1 280 ? -7.645 -29.188 -15.531 1 92.06 280 ILE B O 1
ATOM 5636 N N . GLU B 1 281 ? -6.172 -27.578 -15.625 1 95 281 GLU B N 1
ATOM 5637 C CA . GLU B 1 281 ? -6.504 -26.938 -14.352 1 95 281 GLU B CA 1
ATOM 5638 C C . GLU B 1 281 ? -6.625 -25.422 -14.5 1 95 281 GLU B C 1
ATOM 5640 O O . GLU B 1 281 ? -5.824 -24.797 -15.203 1 95 281 GLU B O 1
ATOM 5645 N N . VAL B 1 282 ? -7.652 -24.859 -13.883 1 94.31 282 VAL B N 1
ATOM 5646 C CA . VAL B 1 282 ? -7.789 -23.406 -13.883 1 94.31 282 VAL B CA 1
ATOM 5647 C C . VAL B 1 282 ? -7.402 -22.859 -12.516 1 94.31 282 VAL B C 1
ATOM 5649 O O . VAL B 1 282 ? -7.711 -23.453 -11.484 1 94.31 282 VAL B O 1
ATOM 5652 N N . HIS B 1 283 ? -6.699 -21.797 -12.523 1 96.12 283 HIS B N 1
ATOM 5653 C CA . HIS B 1 283 ? -6.391 -21.109 -11.266 1 96.12 283 HIS B CA 1
ATOM 5654 C C . HIS B 1 283 ? -6.934 -19.688 -11.258 1 96.12 283 HIS B C 1
ATOM 5656 O O . HIS B 1 283 ? -6.988 -19.031 -12.305 1 96.12 283 HIS B O 1
ATOM 5662 N N . ALA B 1 284 ? -7.383 -19.188 -10.148 1 94.81 284 ALA B N 1
ATOM 5663 C CA . ALA B 1 284 ? -7.941 -17.859 -9.93 1 94.81 284 ALA B CA 1
ATOM 5664 C C . ALA B 1 284 ? -7.918 -17.5 -8.453 1 94.81 284 ALA B C 1
ATOM 5666 O O . ALA B 1 284 ? -7.926 -18.375 -7.586 1 94.81 284 ALA B O 1
ATOM 5667 N N . GLY B 1 285 ? -7.875 -16.156 -8.195 1 95.19 285 GLY B N 1
ATOM 5668 C CA . GLY B 1 285 ? -7.746 -15.789 -6.789 1 95.19 285 GLY B CA 1
ATOM 5669 C C . GLY B 1 285 ? -8.664 -14.648 -6.383 1 95.19 285 GLY B C 1
ATOM 5670 O O . GLY B 1 285 ? -9.039 -14.539 -5.211 1 95.19 285 GLY B O 1
ATOM 5671 N N . ASN B 1 286 ? -9.062 -13.789 -7.246 1 96.44 286 ASN B N 1
ATOM 5672 C CA . ASN B 1 286 ? -9.781 -12.578 -6.871 1 96.44 286 ASN B CA 1
ATOM 5673 C C . ASN B 1 286 ? -11.289 -12.75 -7.027 1 96.44 286 ASN B C 1
ATOM 5675 O O . ASN B 1 286 ? -12.062 -11.852 -6.695 1 96.44 286 ASN B O 1
ATOM 5679 N N . PHE B 1 287 ? -11.812 -13.898 -7.453 1 95.56 287 PHE B N 1
ATOM 5680 C CA . PHE B 1 287 ? -13.211 -14.078 -7.816 1 95.56 287 PHE B CA 1
ATOM 5681 C C . PHE B 1 287 ? -14.094 -14.047 -6.574 1 95.56 287 PHE B C 1
ATOM 5683 O O . PHE B 1 287 ? -15.281 -13.719 -6.66 1 95.56 287 PHE B O 1
ATOM 5690 N N . PRO B 1 288 ? -13.594 -14.406 -5.363 1 97.81 288 PRO B N 1
ATOM 5691 C CA . PRO B 1 288 ? -14.461 -14.25 -4.195 1 97.81 288 PRO B CA 1
ATOM 5692 C C . PRO B 1 288 ? -14.781 -12.781 -3.898 1 97.81 288 PRO B C 1
ATOM 5694 O O . PRO B 1 288 ? -15.883 -12.469 -3.434 1 97.81 288 PRO B O 1
ATOM 5697 N N . PHE B 1 289 ? -13.836 -11.938 -4.125 1 98.06 289 PHE B N 1
ATOM 5698 C CA . PHE B 1 289 ? -13.977 -10.531 -3.758 1 98.06 289 PHE B CA 1
ATOM 5699 C C . PHE B 1 289 ? -14.508 -9.719 -4.934 1 98.06 289 PHE B C 1
ATOM 5701 O O . PHE B 1 289 ? -15.414 -8.891 -4.766 1 98.06 289 PHE B O 1
ATOM 5708 N N . ASN B 1 290 ? -13.945 -10.062 -6.109 1 96.81 290 ASN B N 1
ATOM 5709 C CA . ASN B 1 290 ? -14.141 -9.188 -7.262 1 96.81 290 ASN B CA 1
ATOM 5710 C C . ASN B 1 290 ? -13.859 -7.73 -6.91 1 96.81 290 ASN B C 1
ATOM 5712 O O . ASN B 1 290 ? -13.602 -7.406 -5.754 1 96.81 290 ASN B O 1
ATOM 5716 N N . ASP B 1 291 ? -13.75 -6.895 -7.859 1 96.88 291 ASP B N 1
ATOM 5717 C CA . ASP B 1 291 ? -13.477 -5.469 -7.699 1 96.88 291 ASP B CA 1
ATOM 5718 C C . ASP B 1 291 ? -13.805 -4.695 -8.977 1 96.88 291 ASP B C 1
ATOM 5720 O O . ASP B 1 291 ? -14.438 -5.234 -9.883 1 96.88 291 ASP B O 1
ATOM 5724 N N . LEU B 1 292 ? -13.461 -3.455 -9.016 1 96.19 292 LEU B N 1
ATOM 5725 C CA . LEU B 1 292 ? -13.82 -2.627 -10.164 1 96.19 292 LEU B CA 1
ATOM 5726 C C . LEU B 1 292 ? -13.078 -3.074 -11.414 1 96.19 292 LEU B C 1
ATOM 5728 O O . LEU B 1 292 ? -13.594 -2.943 -12.523 1 96.19 292 LEU B O 1
ATOM 5732 N N . GLN B 1 293 ? -11.883 -3.58 -11.258 1 94.25 293 GLN B N 1
ATOM 5733 C CA . GLN B 1 293 ? -11.164 -4.113 -12.414 1 94.25 293 GLN B CA 1
ATOM 5734 C C . GLN B 1 293 ? -11.898 -5.309 -13.016 1 94.25 293 GLN B C 1
ATOM 5736 O O . GLN B 1 293 ? -12.031 -5.41 -14.234 1 94.25 293 GLN B O 1
ATOM 5741 N N . GLN B 1 294 ? -12.32 -6.184 -12.133 1 93.75 294 GLN B N 1
ATOM 5742 C CA . GLN B 1 294 ? -13.094 -7.328 -12.617 1 93.75 294 GLN B CA 1
ATOM 5743 C C . GLN B 1 294 ? -14.398 -6.883 -13.266 1 93.75 294 GLN B C 1
ATOM 5745 O O . GLN B 1 294 ? -14.797 -7.422 -14.297 1 93.75 294 GLN B O 1
ATOM 5750 N N . LEU B 1 295 ? -15.031 -5.973 -12.633 1 93.31 295 LEU B N 1
ATOM 5751 C CA . LEU B 1 295 ? -16.266 -5.434 -13.18 1 93.31 295 LEU B CA 1
ATOM 5752 C C . LEU B 1 295 ? -16.047 -4.867 -14.578 1 93.31 295 LEU B C 1
ATOM 5754 O O . LEU B 1 295 ? -16.859 -5.086 -15.477 1 93.31 295 LEU B O 1
ATOM 5758 N N . ALA B 1 296 ? -15.008 -4.207 -14.797 1 91.88 296 ALA B N 1
ATOM 5759 C CA . ALA B 1 296 ? -14.703 -3.527 -16.047 1 91.88 296 ALA B CA 1
ATOM 5760 C C . ALA B 1 296 ? -14.484 -4.531 -17.172 1 91.88 296 ALA B C 1
ATOM 5762 O O . ALA B 1 296 ? -14.648 -4.195 -18.359 1 91.88 296 ALA B O 1
ATOM 5763 N N . THR B 1 297 ? -14.039 -5.723 -16.844 1 89.94 297 THR B N 1
ATOM 5764 C CA . THR B 1 297 ? -13.781 -6.742 -17.844 1 89.94 297 THR B CA 1
ATOM 5765 C C . THR B 1 297 ? -15.086 -7.289 -18.406 1 89.94 297 THR B C 1
ATOM 5767 O O . THR B 1 297 ? -15.086 -7.953 -19.453 1 89.94 297 THR B O 1
ATOM 5770 N N . GLY B 1 298 ? -16.172 -7.102 -17.656 1 87.62 298 GLY B N 1
ATOM 5771 C CA . GLY B 1 298 ? -17.469 -7.578 -18.109 1 87.62 298 GLY B CA 1
ATOM 5772 C C . GLY B 1 298 ? -17.75 -9.016 -17.719 1 87.62 298 GLY B C 1
ATOM 5773 O O . GLY B 1 298 ? -18.797 -9.562 -18.031 1 87.62 298 GLY B O 1
ATOM 5774 N N . VAL B 1 299 ? -16.844 -9.602 -17.047 1 86.12 299 VAL B N 1
ATOM 5775 C CA . VAL B 1 299 ? -17 -11.016 -16.734 1 86.12 299 VAL B CA 1
ATOM 5776 C C . VAL B 1 299 ? -17.859 -11.18 -15.484 1 86.12 299 VAL B C 1
ATOM 5778 O O . VAL B 1 299 ? -18.312 -12.281 -15.164 1 86.12 299 VAL B O 1
ATOM 5781 N N . VAL B 1 300 ? -18 -10.125 -14.703 1 86.56 300 VAL B N 1
ATOM 5782 C CA . VAL B 1 300 ? -18.938 -10.117 -13.578 1 86.56 300 VAL B CA 1
ATOM 5783 C C . VAL B 1 300 ? -20.062 -9.125 -13.859 1 86.56 300 VAL B C 1
ATOM 5785 O O . VAL B 1 300 ? -19.844 -8.086 -14.477 1 86.56 300 VAL B O 1
ATOM 5788 N N . PRO B 1 301 ? -21.203 -9.492 -13.461 1 82.38 301 PRO B N 1
ATOM 5789 C CA . PRO B 1 301 ? -22.359 -8.648 -13.797 1 82.38 301 PRO B CA 1
ATOM 5790 C C . PRO B 1 301 ? -22.375 -7.344 -13 1 82.38 301 PRO B C 1
ATOM 5792 O O . PRO B 1 301 ? -21.922 -7.309 -11.852 1 82.38 301 PRO B O 1
ATOM 5795 N N . ASP B 1 302 ? -22.922 -6.371 -13.625 1 84.69 302 ASP B N 1
ATOM 5796 C CA . ASP B 1 302 ? -23.25 -5.152 -12.898 1 84.69 302 ASP B CA 1
ATOM 5797 C C . ASP B 1 302 ? -24.281 -5.418 -11.812 1 84.69 302 ASP B C 1
ATOM 5799 O O . ASP B 1 302 ? -25.156 -6.281 -11.977 1 84.69 302 ASP B O 1
ATOM 5803 N N . PRO B 1 303 ? -24.031 -4.656 -10.828 1 84.25 303 PRO B N 1
ATOM 5804 C CA . PRO B 1 303 ? -25.094 -4.812 -9.828 1 84.25 303 PRO B CA 1
ATOM 5805 C C . PRO B 1 303 ? -26.469 -4.449 -10.375 1 84.25 303 PRO B C 1
ATOM 5807 O O . PRO B 1 303 ? -26.594 -3.535 -11.195 1 84.25 303 PRO B O 1
ATOM 5810 N N . ASP B 1 304 ? -27.422 -5.277 -9.953 1 77.38 304 ASP B N 1
ATOM 5811 C CA . ASP B 1 304 ? -28.812 -4.969 -10.258 1 77.38 304 ASP B CA 1
ATOM 5812 C C . ASP B 1 304 ? -29.344 -3.871 -9.344 1 77.38 304 ASP B C 1
ATOM 5814 O O . ASP B 1 304 ? -29.453 -4.066 -8.125 1 77.38 304 ASP B O 1
ATOM 5818 N N . PRO B 1 305 ? -29.656 -2.736 -9.883 1 75.75 305 PRO B N 1
ATOM 5819 C CA . PRO B 1 305 ? -30.109 -1.628 -9.039 1 75.75 305 PRO B CA 1
ATOM 5820 C C . PRO B 1 305 ? -31.359 -1.965 -8.242 1 75.75 305 PRO B C 1
ATOM 5822 O O . PRO B 1 305 ? -31.625 -1.358 -7.203 1 75.75 305 PRO B O 1
ATOM 5825 N N . ASP B 1 306 ? -32.156 -2.934 -8.734 1 76.62 306 ASP B N 1
ATOM 5826 C CA . ASP B 1 306 ? -33.438 -3.268 -8.109 1 76.62 306 ASP B CA 1
ATOM 5827 C C . ASP B 1 306 ? -33.25 -4.348 -7.043 1 76.62 306 ASP B C 1
ATOM 5829 O O . ASP B 1 306 ? -34.188 -4.672 -6.32 1 76.62 306 ASP B O 1
ATOM 5833 N N . VAL B 1 307 ? -32.125 -4.875 -6.906 1 77.56 307 VAL B N 1
ATOM 5834 C CA . VAL B 1 307 ? -31.875 -5.949 -5.953 1 77.56 307 VAL B CA 1
ATOM 5835 C C . VAL B 1 307 ? -30.719 -5.566 -5.047 1 77.56 307 VAL B C 1
ATOM 5837 O O . VAL B 1 307 ? -29.547 -5.824 -5.375 1 77.56 307 VAL B O 1
ATOM 5840 N N . PRO B 1 308 ? -31.188 -5.039 -3.846 1 73.44 308 PRO B N 1
ATOM 5841 C CA . PRO B 1 308 ? -30.109 -4.715 -2.898 1 73.44 308 PRO B CA 1
ATOM 5842 C C . PRO B 1 308 ? -29.203 -5.902 -2.611 1 73.44 308 PRO B C 1
ATOM 5844 O O . PRO B 1 308 ? -29.672 -7.039 -2.512 1 73.44 308 PRO B O 1
ATOM 5847 N N . GLY B 1 309 ? -27.984 -5.719 -2.676 1 76.5 309 GLY B N 1
ATOM 5848 C CA . GLY B 1 309 ? -27.047 -6.789 -2.387 1 76.5 309 GLY B CA 1
ATOM 5849 C C . GLY B 1 309 ? -26.625 -7.57 -3.621 1 76.5 309 GLY B C 1
ATOM 5850 O O . GLY B 1 309 ? -25.906 -8.562 -3.52 1 76.5 309 GLY B O 1
ATOM 5851 N N . SER B 1 310 ? -27.016 -7.109 -4.742 1 83.94 310 SER B N 1
ATOM 5852 C CA . SER B 1 310 ? -26.766 -7.859 -5.969 1 83.94 310 SER B CA 1
ATOM 5853 C C . SER B 1 310 ? -25.328 -7.66 -6.457 1 83.94 310 SER B C 1
ATOM 5855 O O . SER B 1 310 ? -24.875 -8.359 -7.359 1 83.94 310 SER B O 1
ATOM 5857 N N . SER B 1 311 ? -24.641 -6.805 -5.805 1 91.5 311 SER B N 1
ATOM 5858 C CA . SER B 1 311 ? -23.266 -6.547 -6.242 1 91.5 311 SER B CA 1
ATOM 5859 C C . SER B 1 311 ? -22.375 -7.766 -6.008 1 91.5 311 SER B C 1
ATOM 5861 O O . SER B 1 311 ? -22.484 -8.43 -4.973 1 91.5 311 SER B O 1
ATOM 5863 N N . SER B 1 312 ? -21.516 -7.992 -7 1 94.81 312 SER B N 1
ATOM 5864 C CA . SER B 1 312 ? -20.547 -9.07 -6.848 1 94.81 312 SER B CA 1
ATOM 5865 C C . SER B 1 312 ? -19.281 -8.57 -6.168 1 94.81 312 SER B C 1
ATOM 5867 O O . SER B 1 312 ? -18.344 -9.352 -5.922 1 94.81 312 SER B O 1
ATOM 5869 N N . LEU B 1 313 ? -19.25 -7.309 -5.902 1 97.19 313 LEU B N 1
ATOM 5870 C CA . LEU B 1 313 ? -18.094 -6.734 -5.23 1 97.19 313 LEU B CA 1
ATOM 5871 C C . LEU B 1 313 ? -18.188 -6.906 -3.719 1 97.19 313 LEU B C 1
ATOM 5873 O O . LEU B 1 313 ? -18.922 -6.172 -3.055 1 97.19 313 LEU B O 1
ATOM 5877 N N . ALA B 1 314 ? -17.406 -7.785 -3.195 1 98.25 314 ALA B N 1
ATOM 5878 C CA . ALA B 1 314 ? -17.562 -8.203 -1.804 1 98.25 314 ALA B CA 1
ATOM 5879 C C . ALA B 1 314 ? -16.656 -7.383 -0.885 1 98.25 314 ALA B C 1
ATOM 5881 O O . ALA B 1 314 ? -16.891 -7.32 0.325 1 98.25 314 ALA B O 1
ATOM 5882 N N . CYS B 1 315 ? -15.609 -6.844 -1.406 1 98.56 315 CYS B N 1
ATOM 5883 C CA . CYS B 1 315 ? -14.602 -6.117 -0.641 1 98.56 315 CYS B CA 1
ATOM 5884 C C . CYS B 1 315 ? -14.812 -4.613 -0.745 1 98.56 315 CYS B C 1
ATOM 5886 O O . CYS B 1 315 ? -14.695 -4.039 -1.829 1 98.56 315 CYS B O 1
ATOM 5888 N N . THR B 1 316 ? -15.133 -4.016 0.382 1 98.62 316 THR B N 1
ATOM 5889 C CA . THR B 1 316 ? -15.383 -2.578 0.395 1 98.62 316 THR B CA 1
ATOM 5890 C C . THR B 1 316 ? -14.633 -1.909 1.544 1 98.62 316 THR B C 1
ATOM 5892 O O . THR B 1 316 ? -14.195 -2.58 2.479 1 98.62 316 THR B O 1
ATOM 5895 N N . VAL B 1 317 ? -14.461 -0.589 1.438 1 98.88 317 VAL B N 1
ATOM 5896 C CA . VAL B 1 317 ? -13.836 0.198 2.492 1 98.88 317 VAL B CA 1
ATOM 5897 C C . VAL B 1 317 ? -14.805 1.269 2.988 1 98.88 317 VAL B C 1
ATOM 5899 O O . VAL B 1 317 ? -15.391 1.998 2.189 1 98.88 317 VAL B O 1
ATOM 5902 N N . ASN B 1 318 ? -14.969 1.276 4.32 1 98.69 318 ASN B N 1
ATOM 5903 C CA . ASN B 1 318 ? -15.688 2.381 4.949 1 98.69 318 ASN B CA 1
ATOM 5904 C C . ASN B 1 318 ? -14.805 3.615 5.094 1 98.69 318 ASN B C 1
ATOM 5906 O O . ASN B 1 318 ? -13.648 3.508 5.508 1 98.69 318 ASN B O 1
ATOM 5910 N N . ALA B 1 319 ? -15.344 4.734 4.734 1 98.56 319 ALA B N 1
ATOM 5911 C CA . ALA B 1 319 ? -14.664 6.012 4.906 1 98.56 319 ALA B CA 1
ATOM 5912 C C . ALA B 1 319 ? -15.625 7.09 5.398 1 98.56 319 ALA B C 1
ATOM 5914 O O . ALA B 1 319 ? -16.828 6.84 5.527 1 98.56 319 ALA B O 1
ATOM 5915 N N . GLU B 1 320 ? -15.094 8.18 5.742 1 98.38 320 GLU B N 1
ATOM 5916 C CA . GLU B 1 320 ? -15.883 9.297 6.242 1 98.38 320 GLU B CA 1
ATOM 5917 C C . GLU B 1 320 ? -15.5 10.602 5.547 1 98.38 320 GLU B C 1
ATOM 5919 O O . GLU B 1 320 ? -14.32 10.859 5.309 1 98.38 320 GLU B O 1
ATOM 5924 N N . VAL B 1 321 ? -16.531 11.391 5.211 1 98.19 321 VAL B N 1
ATOM 5925 C CA . VAL B 1 321 ? -16.297 12.703 4.617 1 98.19 321 VAL B CA 1
ATOM 5926 C C . VAL B 1 321 ? -15.797 13.672 5.688 1 98.19 321 VAL B C 1
ATOM 5928 O O . VAL B 1 321 ? -16.453 13.867 6.711 1 98.19 321 VAL B O 1
ATOM 5931 N N . VAL B 1 322 ? -14.664 14.289 5.398 1 97.81 322 VAL B N 1
ATOM 5932 C CA . VAL B 1 322 ? -14.078 15.109 6.453 1 97.81 322 VAL B CA 1
ATOM 5933 C C . VAL B 1 322 ? -14.055 16.578 6.016 1 97.81 322 VAL B C 1
ATOM 5935 O O . VAL B 1 322 ? -13.875 17.469 6.84 1 97.81 322 VAL B O 1
ATOM 5938 N N . SER B 1 323 ? -14.25 16.828 4.785 1 96.81 323 SER B N 1
ATOM 5939 C CA . SER B 1 323 ? -14.398 18.188 4.293 1 96.81 323 SER B CA 1
ATOM 5940 C C . SER B 1 323 ? -15.094 18.219 2.936 1 96.81 323 SER B C 1
ATOM 5942 O O . SER B 1 323 ? -15.25 17.188 2.291 1 96.81 323 SER B O 1
ATOM 5944 N N . ILE B 1 324 ? -15.602 19.359 2.574 1 94.25 324 ILE B N 1
ATOM 5945 C CA . ILE B 1 324 ? -16.25 19.594 1.287 1 94.25 324 ILE B CA 1
ATOM 5946 C C . ILE B 1 324 ? -15.789 20.922 0.705 1 94.25 324 ILE B C 1
ATOM 5948 O O . ILE B 1 324 ? -15.656 21.922 1.429 1 94.25 324 ILE B O 1
ATOM 5952 N N . TYR B 1 325 ? -15.453 20.875 -0.48 1 89.94 325 TYR B N 1
ATOM 5953 C CA . TYR B 1 325 ? -15 22.062 -1.184 1 89.94 325 TYR B CA 1
ATOM 5954 C C . TYR B 1 325 ? -15.922 22.406 -2.344 1 89.94 325 TYR B C 1
ATOM 5956 O O . TYR B 1 325 ? -16.031 21.641 -3.305 1 89.94 325 TYR B O 1
ATOM 5964 N N . GLU B 1 326 ? -16.578 23.562 -2.123 1 80.94 326 GLU B N 1
ATOM 5965 C CA . GLU B 1 326 ? -17.562 24.016 -3.113 1 80.94 326 GLU B CA 1
ATOM 5966 C C . GLU B 1 326 ? -17.109 25.328 -3.756 1 80.94 326 GLU B C 1
ATOM 5968 O O . GLU B 1 326 ? -16.453 26.141 -3.117 1 80.94 326 GLU B O 1
ATOM 5973 N N . GLY B 1 327 ? -17.344 25.469 -4.945 1 72.94 327 GLY B N 1
ATOM 5974 C CA . GLY B 1 327 ? -17.125 26.719 -5.645 1 72.94 327 GLY B CA 1
ATOM 5975 C C . GLY B 1 327 ? -17.188 26.578 -7.152 1 72.94 327 GLY B C 1
ATOM 5976 O O . GLY B 1 327 ? -17.438 25.5 -7.672 1 72.94 327 GLY B O 1
ATOM 5977 N N . PRO B 1 328 ? -17.125 27.688 -7.789 1 67.31 328 PRO B N 1
ATOM 5978 C CA . PRO B 1 328 ? -17.234 27.672 -9.25 1 67.31 328 PRO B CA 1
ATOM 5979 C C . PRO B 1 328 ? -16.172 26.797 -9.914 1 67.31 328 PRO B C 1
ATOM 5981 O O . PRO B 1 328 ? -16.406 26.266 -11 1 67.31 328 PRO B O 1
ATOM 5984 N N . TRP B 1 329 ? -15.109 26.594 -9.211 1 66.75 329 TRP B N 1
ATOM 5985 C CA . TRP B 1 329 ? -14.023 25.859 -9.852 1 66.75 329 TRP B CA 1
ATOM 5986 C C . TRP B 1 329 ? -13.688 24.578 -9.078 1 66.75 329 TRP B C 1
ATOM 5988 O O . TRP B 1 329 ? -12.672 23.938 -9.344 1 66.75 329 TRP B O 1
ATOM 5998 N N . ARG B 1 330 ? -14.477 24.328 -8.109 1 80.56 330 ARG B N 1
ATOM 5999 C CA . ARG B 1 330 ? -14.148 23.172 -7.289 1 80.56 330 ARG B CA 1
ATOM 6000 C C . ARG B 1 330 ? -15.414 22.453 -6.824 1 80.56 330 ARG B C 1
ATOM 6002 O O . ARG B 1 330 ? -16.375 23.094 -6.41 1 80.56 330 ARG B O 1
ATOM 6009 N N . ASN B 1 331 ? -15.609 21.234 -6.996 1 88.12 331 ASN B N 1
ATOM 6010 C CA . ASN B 1 331 ? -16.688 20.359 -6.566 1 88.12 331 ASN B CA 1
ATOM 6011 C C . ASN B 1 331 ? -16.141 19.016 -6.074 1 88.12 331 ASN B C 1
ATOM 6013 O O . ASN B 1 331 ? -16.281 18 -6.754 1 88.12 331 ASN B O 1
ATOM 6017 N N . GLU B 1 332 ? -15.555 19.141 -4.855 1 92.69 332 GLU B N 1
ATOM 6018 C CA . GLU B 1 332 ? -14.812 18 -4.344 1 92.69 332 GLU B CA 1
ATOM 6019 C C . GLU B 1 332 ? -15.109 17.766 -2.867 1 92.69 332 GLU B C 1
ATOM 6021 O O . GLU B 1 332 ? -15.594 18.656 -2.174 1 92.69 332 GLU B O 1
ATOM 6026 N N . ALA B 1 333 ? -14.93 16.609 -2.453 1 95.44 333 ALA B N 1
ATOM 6027 C CA . ALA B 1 333 ? -15 16.266 -1.036 1 95.44 333 ALA B CA 1
ATOM 6028 C C . ALA B 1 333 ? -13.75 15.508 -0.596 1 95.44 333 ALA B C 1
ATOM 6030 O O . ALA B 1 333 ? -13.133 14.797 -1.396 1 95.44 333 ALA B O 1
ATOM 6031 N N . LEU B 1 334 ? -13.398 15.734 0.625 1 96.75 334 LEU B N 1
ATOM 6032 C CA . LEU B 1 334 ? -12.258 15.055 1.226 1 96.75 334 LEU B CA 1
ATOM 6033 C C . LEU B 1 334 ? -12.719 13.906 2.117 1 96.75 334 LEU B C 1
ATOM 6035 O O . LEU B 1 334 ? -13.625 14.07 2.938 1 96.75 334 LEU B O 1
ATOM 6039 N N . ILE B 1 335 ? -12.117 12.711 1.911 1 98.12 335 ILE B N 1
ATOM 6040 C CA . ILE B 1 335 ? -12.438 11.57 2.762 1 98.12 335 ILE B CA 1
ATOM 6041 C C . ILE B 1 335 ? -11.172 11.078 3.461 1 98.12 335 ILE B C 1
ATOM 6043 O O . ILE B 1 335 ? -10.055 11.328 2.992 1 98.12 335 ILE B O 1
ATOM 6047 N N . ASN B 1 336 ? -11.359 10.406 4.586 1 98 336 ASN B N 1
ATOM 6048 C CA . ASN B 1 336 ? -10.211 9.953 5.371 1 98 336 ASN B CA 1
ATOM 6049 C C . ASN B 1 336 ? -9.727 8.586 4.922 1 98 336 ASN B C 1
ATOM 6051 O O . ASN B 1 336 ? -9.422 7.723 5.75 1 98 336 ASN B O 1
ATOM 6055 N N . ALA B 1 337 ? -9.695 8.32 3.691 1 98.31 337 ALA B N 1
ATOM 6056 C CA . ALA B 1 337 ? -9.133 7.129 3.062 1 98.31 337 ALA B CA 1
ATOM 6057 C C . ALA B 1 337 ? -8.227 7.496 1.895 1 98.31 337 ALA B C 1
ATOM 6059 O O . ALA B 1 337 ? -8.688 8.031 0.883 1 98.31 337 ALA B O 1
ATOM 6060 N N . GLY B 1 338 ? -6.969 7.285 2.084 1 97.38 338 GLY B N 1
ATOM 6061 C CA . GLY B 1 338 ? -5.984 7.535 1.044 1 97.38 338 GLY B CA 1
ATOM 6062 C C . GLY B 1 338 ? -5.355 6.262 0.503 1 97.38 338 GLY B C 1
ATOM 6063 O O . GLY B 1 338 ? -5.992 5.207 0.494 1 97.38 338 GLY B O 1
ATOM 6064 N N . VAL B 1 339 ? -4.137 6.348 0.015 1 97.62 339 VAL B N 1
ATOM 6065 C CA . VAL B 1 339 ? -3.445 5.234 -0.633 1 97.62 339 VAL B CA 1
ATOM 6066 C C . VAL B 1 339 ? -3.217 4.109 0.375 1 97.62 339 VAL B C 1
ATOM 6068 O O . VAL B 1 339 ? -3.268 2.932 0.02 1 97.62 339 VAL B O 1
ATOM 6071 N N . LEU B 1 340 ? -3.055 4.445 1.604 1 97.88 340 LEU B N 1
ATOM 6072 C CA . LEU B 1 340 ? -2.768 3.424 2.605 1 97.88 340 LEU B CA 1
ATOM 6073 C C . LEU B 1 340 ? -4.031 2.65 2.971 1 97.88 340 LEU B C 1
ATOM 6075 O O . LEU B 1 340 ? -3.959 1.616 3.641 1 97.88 340 LEU B O 1
ATOM 6079 N N . ALA B 1 341 ? -5.168 3.145 2.49 1 98.38 341 ALA B N 1
ATOM 6080 C CA . ALA B 1 341 ? -6.418 2.445 2.77 1 98.38 341 ALA B CA 1
ATOM 6081 C C . ALA B 1 341 ? -6.926 1.708 1.533 1 98.38 341 ALA B C 1
ATOM 6083 O O . ALA B 1 341 ? -7.523 0.635 1.644 1 98.38 341 ALA B O 1
ATOM 6084 N N . ILE B 1 342 ? -6.703 2.311 0.359 1 98.38 342 ILE B N 1
ATOM 6085 C CA . ILE B 1 342 ? -7.402 1.746 -0.791 1 98.38 342 ILE B CA 1
ATOM 6086 C C . ILE B 1 342 ? -6.398 1.422 -1.896 1 98.38 342 ILE B C 1
ATOM 6088 O O . ILE B 1 342 ? -6.754 0.811 -2.906 1 98.38 342 ILE B O 1
ATOM 6092 N N . GLY B 1 343 ? -5.156 1.759 -1.741 1 96.69 343 GLY B N 1
ATOM 6093 C CA . GLY B 1 343 ? -4.156 1.554 -2.775 1 96.69 343 GLY B CA 1
ATOM 6094 C C . GLY B 1 343 ? -4.199 2.609 -3.865 1 96.69 343 GLY B C 1
ATOM 6095 O O . GLY B 1 343 ? -4.984 3.553 -3.791 1 96.69 343 GLY B O 1
ATOM 6096 N N . ARG B 1 344 ? -3.312 2.5 -4.84 1 96.62 344 ARG B N 1
ATOM 6097 C CA . ARG B 1 344 ? -3.223 3.404 -5.984 1 96.62 344 ARG B CA 1
ATOM 6098 C C . ARG B 1 344 ? -3.273 2.633 -7.297 1 96.62 344 ARG B C 1
ATOM 6100 O O . ARG B 1 344 ? -2.541 2.947 -8.234 1 96.62 344 ARG B O 1
ATOM 6107 N N . GLU B 1 345 ? -3.998 1.586 -7.234 1 94.38 345 GLU B N 1
ATOM 6108 C CA . GLU B 1 345 ? -4.07 0.72 -8.406 1 94.38 345 GLU B CA 1
ATOM 6109 C C . GLU B 1 345 ? -4.91 1.358 -9.516 1 94.38 345 GLU B C 1
ATOM 6111 O O . GLU B 1 345 ? -6.031 1.81 -9.266 1 94.38 345 GLU B O 1
ATOM 6116 N N . PRO B 1 346 ? -4.359 1.334 -10.688 1 90.06 346 PRO B N 1
ATOM 6117 C CA . PRO B 1 346 ? -5.141 1.829 -11.82 1 90.06 346 PRO B CA 1
ATOM 6118 C C . PRO B 1 346 ? -6.156 0.808 -12.328 1 90.06 346 PRO B C 1
ATOM 6120 O O . PRO B 1 346 ? -6.09 -0.369 -11.969 1 90.06 346 PRO B O 1
ATOM 6123 N N . GLY B 1 347 ? -7.098 1.246 -13.102 1 91.25 347 GLY B N 1
ATOM 6124 C CA . GLY B 1 347 ? -8.078 0.389 -13.75 1 91.25 347 GLY B CA 1
ATOM 6125 C C . GLY B 1 347 ? -8.781 1.058 -14.914 1 91.25 347 GLY B C 1
ATOM 6126 O O . GLY B 1 347 ? -8.57 2.246 -15.172 1 91.25 347 GLY B O 1
ATOM 6127 N N . GLN B 1 348 ? -9.539 0.231 -15.586 1 91.5 348 GLN B N 1
ATOM 6128 C CA . GLN B 1 348 ? -10.281 0.74 -16.734 1 91.5 348 GLN B CA 1
ATOM 6129 C C . GLN B 1 348 ? -11.383 1.703 -16.297 1 91.5 348 GLN B C 1
ATOM 6131 O O . GLN B 1 348 ? -11.648 2.697 -16.969 1 91.5 348 GLN B O 1
ATOM 6136 N N . LEU B 1 349 ? -12.047 1.321 -15.25 1 92.19 349 LEU B N 1
ATOM 6137 C CA . LEU B 1 349 ? -12.992 2.264 -14.664 1 92.19 349 LEU B CA 1
ATOM 6138 C C . LEU B 1 349 ? -12.258 3.393 -13.945 1 92.19 349 LEU B C 1
ATOM 6140 O O . LEU B 1 349 ? -11.242 3.158 -13.289 1 92.19 349 LEU B O 1
ATOM 6144 N N . PRO B 1 350 ? -12.758 4.531 -14.055 1 92.88 350 PRO B N 1
ATOM 6145 C CA . PRO B 1 350 ? -12.039 5.68 -13.484 1 92.88 350 PRO B CA 1
ATOM 6146 C C . PRO B 1 350 ? -11.984 5.645 -11.961 1 92.88 350 PRO B C 1
ATOM 6148 O O . PRO B 1 350 ? -12.898 5.121 -11.32 1 92.88 350 PRO B O 1
ATOM 6151 N N . GLY B 1 351 ? -10.852 6.328 -11.43 1 95.5 351 GLY B N 1
ATOM 6152 C CA . GLY B 1 351 ? -10.703 6.496 -9.992 1 95.5 351 GLY B CA 1
ATOM 6153 C C . GLY B 1 351 ? -10.023 5.32 -9.32 1 95.5 351 GLY B C 1
ATOM 6154 O O . GLY B 1 351 ? -9.938 4.23 -9.891 1 95.5 351 GLY B O 1
ATOM 6155 N N . TYR B 1 352 ? -9.578 5.562 -8.156 1 97.62 352 TYR B N 1
ATOM 6156 C CA . TYR B 1 352 ? -8.953 4.508 -7.363 1 97.62 352 TYR B CA 1
ATOM 6157 C C . TYR B 1 352 ? -10.008 3.727 -6.582 1 97.62 352 TYR B C 1
ATOM 6159 O O . TYR B 1 352 ? -9.727 2.641 -6.07 1 97.62 352 TYR B O 1
ATOM 6167 N N . ALA B 1 353 ? -11.133 4.289 -6.438 1 98.19 353 ALA B N 1
ATOM 6168 C CA . ALA B 1 353 ? -12.359 3.73 -5.883 1 98.19 353 ALA B CA 1
ATOM 6169 C C . ALA B 1 353 ? -13.57 4.562 -6.293 1 98.19 353 ALA B C 1
ATOM 6171 O O . ALA B 1 353 ? -13.43 5.613 -6.922 1 98.19 353 ALA B O 1
ATOM 6172 N N . ARG B 1 354 ? -14.734 4.062 -6.012 1 96.69 354 ARG B N 1
ATOM 6173 C CA . ARG B 1 354 ? -15.953 4.848 -6.199 1 96.69 354 ARG B CA 1
ATOM 6174 C C . ARG B 1 354 ? -16.953 4.59 -5.078 1 96.69 354 ARG B C 1
ATOM 6176 O O . ARG B 1 354 ? -16.891 3.553 -4.414 1 96.69 354 ARG B O 1
ATOM 6183 N N . ILE B 1 355 ? -17.844 5.559 -4.867 1 96.69 355 ILE B N 1
ATOM 6184 C CA . ILE B 1 355 ? -18.828 5.406 -3.803 1 96.69 355 ILE B CA 1
ATOM 6185 C C . ILE B 1 355 ? -19.906 4.422 -4.238 1 96.69 355 ILE B C 1
ATOM 6187 O O . ILE B 1 355 ? -20.547 4.617 -5.273 1 96.69 355 ILE B O 1
ATOM 6191 N N . ARG B 1 356 ? -20.078 3.355 -3.477 1 95 356 ARG B N 1
ATOM 6192 C CA . ARG B 1 356 ? -21.172 2.439 -3.746 1 95 356 ARG B CA 1
ATOM 6193 C C . ARG B 1 356 ? -22.516 3.15 -3.609 1 95 356 ARG B C 1
ATOM 6195 O O . ARG B 1 356 ? -22.797 3.773 -2.582 1 95 356 ARG B O 1
ATOM 6202 N N . GLY B 1 357 ? -23.375 3.076 -4.621 1 90.38 357 GLY B N 1
ATOM 6203 C CA . GLY B 1 357 ? -24.656 3.74 -4.625 1 90.38 357 GLY B CA 1
ATOM 6204 C C . GLY B 1 357 ? -24.609 5.145 -5.199 1 90.38 357 GLY B C 1
ATOM 6205 O O . GLY B 1 357 ? -25.656 5.742 -5.484 1 90.38 357 GLY B O 1
ATOM 6206 N N . LEU B 1 358 ? -23.469 5.738 -5.262 1 91.5 358 LEU B N 1
ATOM 6207 C CA . LEU B 1 358 ? -23.203 7.023 -5.898 1 91.5 358 LEU B CA 1
ATOM 6208 C C . LEU B 1 358 ? -22 6.926 -6.832 1 91.5 358 LEU B C 1
ATOM 6210 O O . LEU B 1 358 ? -21.062 7.711 -6.719 1 91.5 358 LEU B O 1
ATOM 6214 N N . GLU B 1 359 ? -22.125 6.055 -7.809 1 89.44 359 GLU B N 1
ATOM 6215 C CA . GLU B 1 359 ? -20.984 5.586 -8.594 1 89.44 359 GLU B CA 1
ATOM 6216 C C . GLU B 1 359 ? -20.375 6.715 -9.43 1 89.44 359 GLU B C 1
ATOM 6218 O O . GLU B 1 359 ? -19.25 6.605 -9.906 1 89.44 359 GLU B O 1
ATOM 6223 N N . LYS B 1 360 ? -21.078 7.77 -9.57 1 90.06 360 LYS B N 1
ATOM 6224 C CA . LYS B 1 360 ? -20.562 8.906 -10.328 1 90.06 360 LYS B CA 1
ATOM 6225 C C . LYS B 1 360 ? -19.469 9.633 -9.555 1 90.06 360 LYS B C 1
ATOM 6227 O O . LYS B 1 360 ? -18.734 10.438 -10.117 1 90.06 360 LYS B O 1
ATOM 6232 N N . PHE B 1 361 ? -19.453 9.422 -8.305 1 93.75 361 PHE B N 1
ATOM 6233 C CA . PHE B 1 361 ? -18.406 10.008 -7.488 1 93.75 361 PHE B CA 1
ATOM 6234 C C . PHE B 1 361 ? -17.281 8.992 -7.254 1 93.75 361 PHE B C 1
ATOM 6236 O O . PHE B 1 361 ? -17.516 7.93 -6.68 1 93.75 361 PHE B O 1
ATOM 6243 N N . ILE B 1 362 ? -16.094 9.359 -7.695 1 96.38 362 ILE B N 1
ATOM 6244 C CA . ILE B 1 362 ? -14.93 8.484 -7.625 1 96.38 362 ILE B CA 1
ATOM 6245 C C . ILE B 1 362 ? -13.859 9.125 -6.746 1 96.38 362 ILE B C 1
ATOM 6247 O O . ILE B 1 362 ? -13.867 10.336 -6.523 1 96.38 362 ILE B O 1
ATOM 6251 N N . VAL B 1 363 ? -13.031 8.289 -6.195 1 97.62 363 VAL B N 1
ATOM 6252 C CA . VAL B 1 363 ? -11.812 8.82 -5.598 1 97.62 363 VAL B CA 1
ATOM 6253 C C . VAL B 1 363 ? -10.812 9.172 -6.695 1 97.62 363 VAL B C 1
ATOM 6255 O O . VAL B 1 363 ? -10.047 8.32 -7.145 1 97.62 363 VAL B O 1
ATOM 6258 N N . GLY B 1 364 ? -10.766 10.438 -6.992 1 94.69 364 GLY B N 1
ATOM 6259 C CA . GLY B 1 364 ? -10 10.883 -8.148 1 94.69 364 GLY B CA 1
ATOM 6260 C C . GLY B 1 364 ? -8.531 11.117 -7.84 1 94.69 364 GLY B C 1
ATOM 6261 O O . GLY B 1 364 ? -7.688 11.031 -8.727 1 94.69 364 GLY B O 1
ATOM 6262 N N . ARG B 1 365 ? -8.219 11.445 -6.648 1 93.75 365 ARG B N 1
ATOM 6263 C CA . ARG B 1 365 ? -6.855 11.648 -6.172 1 93.75 365 ARG B CA 1
ATOM 6264 C C . ARG B 1 365 ? -6.664 11.055 -4.781 1 93.75 365 ARG B C 1
ATOM 6266 O O . ARG B 1 365 ? -7.617 10.984 -3.998 1 93.75 365 ARG B O 1
ATOM 6273 N N . VAL B 1 366 ? -5.434 10.633 -4.598 1 94.56 366 VAL B N 1
ATOM 6274 C CA . VAL B 1 366 ? -5.148 10.062 -3.283 1 94.56 366 VAL B CA 1
ATOM 6275 C C . VAL B 1 366 ? -3.828 10.617 -2.758 1 94.56 366 VAL B C 1
ATOM 6277 O O . VAL B 1 366 ? -2.885 10.828 -3.525 1 94.56 366 VAL B O 1
ATOM 6280 N N . SER B 1 367 ? -3.805 10.938 -1.516 1 93.56 367 SER B N 1
ATOM 6281 C CA . SER B 1 367 ? -2.609 11.133 -0.701 1 93.56 367 SER B CA 1
ATOM 6282 C C . SER B 1 367 ? -2.395 9.969 0.254 1 93.56 367 SER B C 1
ATOM 6284 O O . SER B 1 367 ? -2.939 8.883 0.046 1 93.56 367 SER B O 1
ATOM 6286 N N . GLN B 1 368 ? -1.572 10.156 1.19 1 94.56 368 GLN B N 1
ATOM 6287 C CA . GLN B 1 368 ? -1.22 9.039 2.055 1 94.56 368 GLN B CA 1
ATOM 6288 C C . GLN B 1 368 ? -2.424 8.57 2.867 1 94.56 368 GLN B C 1
ATOM 6290 O O . GLN B 1 368 ? -2.785 7.391 2.83 1 94.56 368 GLN B O 1
ATOM 6295 N N . GLU B 1 369 ? -3.123 9.547 3.566 1 96.69 369 GLU B N 1
ATOM 6296 C CA . GLU B 1 369 ? -4.18 9.156 4.496 1 96.69 369 GLU B CA 1
ATOM 6297 C C . GLU B 1 369 ? -5.539 9.68 4.039 1 96.69 369 GLU B C 1
ATOM 6299 O O . GLU B 1 369 ? -6.562 9.391 4.656 1 96.69 369 GLU B O 1
ATOM 6304 N N . HIS B 1 370 ? -5.586 10.445 3.012 1 96.69 370 HIS B N 1
ATOM 6305 C CA . HIS B 1 370 ? -6.859 11.008 2.574 1 96.69 370 HIS B CA 1
ATOM 6306 C C . HIS B 1 370 ? -7.023 10.891 1.062 1 96.69 370 HIS B C 1
ATOM 6308 O O . HIS B 1 370 ? -6.039 10.703 0.34 1 96.69 370 HIS B O 1
ATOM 6314 N N . GLY B 1 371 ? -8.266 10.828 0.661 1 96.5 371 GLY B N 1
ATOM 6315 C CA . GLY B 1 371 ? -8.656 10.828 -0.739 1 96.5 371 GLY B CA 1
ATOM 6316 C C . GLY B 1 371 ? -9.594 11.961 -1.101 1 96.5 371 GLY B C 1
ATOM 6317 O O . GLY B 1 371 ? -10.266 12.523 -0.232 1 96.5 371 GLY B O 1
ATOM 6318 N N . VAL B 1 372 ? -9.57 12.367 -2.348 1 95.56 372 VAL B N 1
ATOM 6319 C CA . VAL B 1 372 ? -10.438 13.43 -2.842 1 95.56 372 VAL B CA 1
ATOM 6320 C C . VAL B 1 372 ? -11.492 12.836 -3.775 1 95.56 372 VAL B C 1
ATOM 6322 O O . VAL B 1 372 ? -11.156 12.219 -4.789 1 95.56 372 VAL B O 1
ATOM 6325 N N . LEU B 1 373 ? -12.719 12.992 -3.387 1 95.75 373 LEU B N 1
ATOM 6326 C CA . LEU B 1 373 ? -13.836 12.602 -4.234 1 95.75 373 LEU B CA 1
ATOM 6327 C C . LEU B 1 373 ? -14.086 13.648 -5.32 1 95.75 373 LEU B C 1
ATOM 6329 O O . LEU B 1 373 ? -14.141 14.844 -5.035 1 95.75 373 LEU B O 1
ATOM 6333 N N . THR B 1 374 ? -14.203 13.195 -6.496 1 92.69 374 THR B N 1
ATOM 6334 C CA . THR B 1 374 ? -14.5 14.039 -7.648 1 92.69 374 THR B CA 1
ATOM 6335 C C . THR B 1 374 ? -15.609 13.43 -8.5 1 92.69 374 THR B C 1
ATOM 6337 O O . THR B 1 374 ? -15.93 12.25 -8.359 1 92.69 374 THR B O 1
ATOM 6340 N N . PHE B 1 375 ? -16.141 14.273 -9.258 1 87.88 375 PHE B N 1
ATOM 6341 C CA . PHE B 1 375 ? -17.172 13.812 -10.188 1 87.88 375 PHE B CA 1
ATOM 6342 C C . PHE B 1 375 ? -16.531 13.188 -11.422 1 87.88 375 PHE B C 1
ATOM 6344 O O . PHE B 1 375 ? -15.594 13.742 -12 1 87.88 375 PHE B O 1
ATOM 6351 N N . ASP B 1 376 ? -17.047 11.992 -11.742 1 78.56 376 ASP B N 1
ATOM 6352 C CA . ASP B 1 376 ? -16.562 11.344 -12.961 1 78.56 376 ASP B CA 1
ATOM 6353 C C . ASP B 1 376 ? -17.125 12.023 -14.203 1 78.56 376 ASP B C 1
ATOM 6355 O O . ASP B 1 376 ? -18.312 11.859 -14.523 1 78.56 376 ASP B O 1
ATOM 6359 N N . LYS B 1 377 ? -16.312 12.859 -14.898 1 64.25 377 LYS B N 1
ATOM 6360 C CA . LYS B 1 377 ? -16.781 13.641 -16.047 1 64.25 377 LYS B CA 1
ATOM 6361 C C . LYS B 1 377 ? -16.953 12.758 -17.266 1 64.25 377 LYS B C 1
ATOM 6363 O O . LYS B 1 377 ? -17.578 13.172 -18.25 1 64.25 377 LYS B O 1
ATOM 6368 N N . ARG B 1 378 ? -16.25 11.664 -17.5 1 52 378 ARG B N 1
ATOM 6369 C CA . ARG B 1 378 ? -16.328 10.867 -18.734 1 52 378 ARG B CA 1
ATOM 6370 C C . ARG B 1 378 ? -17.75 10.398 -18.984 1 52 378 ARG B C 1
ATOM 6372 O O . ARG B 1 378 ? -18.047 9.852 -20.047 1 52 378 ARG B O 1
ATOM 6379 N N . LYS B 1 379 ? -18.516 10.391 -18.062 1 45.78 379 LYS B N 1
ATOM 6380 C CA . LYS B 1 379 ? -19.859 9.93 -18.453 1 45.78 379 LYS B CA 1
ATOM 6381 C C . LYS B 1 379 ? -20.656 11.062 -19.094 1 45.78 379 LYS B C 1
ATOM 6383 O O . LYS B 1 379 ? -21.25 11.875 -18.375 1 45.78 379 LYS B O 1
ATOM 6388 N N . PRO B 1 380 ? -20.203 11.508 -20.203 1 36.81 380 PRO B N 1
ATOM 6389 C CA . PRO B 1 380 ? -21.109 12.461 -20.859 1 36.81 380 PRO B CA 1
ATOM 6390 C C . PRO B 1 380 ? -22.562 12.023 -20.828 1 36.81 380 PRO B C 1
ATOM 6392 O O . PRO B 1 380 ? -22.859 10.836 -20.969 1 36.81 380 PRO B O 1
ATOM 6395 N N . ASP B 1 381 ? -23.312 12.617 -20.062 1 34.09 381 ASP B N 1
ATOM 6396 C CA . ASP B 1 381 ? -24.688 12.445 -20.5 1 34.09 381 ASP B CA 1
ATOM 6397 C C . ASP B 1 381 ? -24.812 12.656 -22.016 1 34.09 381 ASP B C 1
ATOM 6399 O O . ASP B 1 381 ? -24.344 13.664 -22.547 1 34.09 381 ASP B O 1
ATOM 6403 N N . THR B 1 382 ? -24.844 11.672 -22.844 1 32.75 382 THR B N 1
ATOM 6404 C CA . THR B 1 382 ? -25.031 11.773 -24.281 1 32.75 382 THR B CA 1
ATOM 6405 C C . THR B 1 382 ? -25.828 13.023 -24.641 1 32.75 382 THR B C 1
ATOM 6407 O O . THR B 1 382 ? -25.656 13.602 -25.719 1 32.75 382 THR B O 1
ATOM 6410 N N . ASN B 1 383 ? -27.078 13.258 -24.141 1 29.55 383 ASN B N 1
ATOM 6411 C CA . ASN B 1 383 ? -28.016 14.141 -24.828 1 29.55 383 ASN B CA 1
ATOM 6412 C C . ASN B 1 383 ? -27.672 15.609 -24.609 1 29.55 383 ASN B C 1
ATOM 6414 O O . ASN B 1 383 ? -28.422 16.5 -25.016 1 29.55 383 ASN B O 1
ATOM 6418 N N . LEU B 1 384 ? -27.078 16.109 -23.453 1 31.05 384 LEU B N 1
ATOM 6419 C CA . LEU B 1 384 ? -27.172 17.562 -23.359 1 31.05 384 LEU B CA 1
ATOM 6420 C C . LEU B 1 384 ? -26.031 18.219 -24.141 1 31.05 384 LEU B C 1
ATOM 6422 O O . LEU B 1 384 ? -24.922 17.703 -24.172 1 31.05 384 LEU B O 1
ATOM 6426 N N . ASN B 1 385 ? -26.312 19.188 -25.156 1 29.75 385 ASN B N 1
ATOM 6427 C CA . ASN B 1 385 ? -25.578 20.125 -25.984 1 29.75 385 ASN B CA 1
ATOM 6428 C C . ASN B 1 385 ? -24.406 20.766 -25.234 1 29.75 385 ASN B C 1
ATOM 6430 O O . ASN B 1 385 ? -24.578 21.25 -24.125 1 29.75 385 ASN B O 1
ATOM 6434 N N . PHE B 1 386 ? -23.203 20.609 -25.531 1 31.39 386 PHE B N 1
ATOM 6435 C CA . PHE B 1 386 ? -21.875 20.938 -25.047 1 31.39 386 PHE B CA 1
ATOM 6436 C C . PHE B 1 386 ? -21.719 22.438 -24.859 1 31.39 386 PHE B C 1
ATOM 6438 O O . PHE B 1 386 ? -20.734 22.906 -24.281 1 31.39 386 PHE B O 1
ATOM 6445 N N . GLN B 1 387 ? -22.297 23.344 -25.781 1 32.28 387 GLN B N 1
ATOM 6446 C CA . GLN B 1 387 ? -21.969 24.766 -25.859 1 32.28 387 GLN B CA 1
ATOM 6447 C C . GLN B 1 387 ? -22.109 25.438 -24.484 1 32.28 387 GLN B C 1
ATOM 6449 O O . GLN B 1 387 ? -21.297 26.297 -24.125 1 32.28 387 GLN B O 1
ATOM 6454 N N . ASP B 1 388 ? -23.406 25.828 -24 1 31.06 388 ASP B N 1
ATOM 6455 C CA . ASP B 1 388 ? -23.766 26.75 -22.938 1 31.06 388 ASP B CA 1
ATOM 6456 C C . ASP B 1 388 ? -23.547 26.125 -21.562 1 31.06 388 ASP B C 1
ATOM 6458 O O . ASP B 1 388 ? -24.156 26.547 -20.578 1 31.06 388 ASP B O 1
ATOM 6462 N N . ARG B 1 389 ? -22.922 24.859 -21.547 1 36.41 389 ARG B N 1
ATOM 6463 C CA . ARG B 1 389 ? -23.031 24.219 -20.234 1 36.41 389 ARG B CA 1
ATOM 6464 C C . ARG B 1 389 ? -21.891 24.656 -19.328 1 36.41 389 ARG B C 1
ATOM 6466 O O . ARG B 1 389 ? -20.75 24.812 -19.781 1 36.41 389 ARG B O 1
ATOM 6473 N N . ASP B 1 390 ? -22.25 25.438 -18.281 1 36.31 390 ASP B N 1
ATOM 6474 C CA . ASP B 1 390 ? -21.328 25.672 -17.188 1 36.31 390 ASP B CA 1
ATOM 6475 C C . ASP B 1 390 ? -20.484 24.422 -16.906 1 36.31 390 ASP B C 1
ATOM 6477 O O . ASP B 1 390 ? -21.031 23.359 -16.625 1 36.31 390 ASP B O 1
ATOM 6481 N N . PRO B 1 391 ? -19.359 24.203 -17.516 1 40.22 391 PRO B N 1
ATOM 6482 C CA . PRO B 1 391 ? -18.578 22.969 -17.391 1 40.22 391 PRO B CA 1
ATOM 6483 C C . PRO B 1 391 ? -18.734 22.312 -16.016 1 40.22 391 PRO B C 1
ATOM 6485 O O . PRO B 1 391 ? -18.516 21.109 -15.875 1 40.22 391 PRO B O 1
ATOM 6488 N N . PHE B 1 392 ? -18.766 23.094 -14.992 1 42.5 392 PHE B N 1
ATOM 6489 C CA . PHE B 1 392 ? -18.969 22.578 -13.633 1 42.5 392 PHE B CA 1
ATOM 6490 C C . PHE B 1 392 ? -20.438 22.25 -13.398 1 42.5 392 PHE B C 1
ATOM 6492 O O . PHE B 1 392 ? -20.781 21.578 -12.43 1 42.5 392 PHE B O 1
ATOM 6499 N N . GLN B 1 393 ? -21.422 23.047 -13.922 1 41.16 393 GLN B N 1
ATOM 6500 C CA . GLN B 1 393 ? -22.859 22.969 -13.688 1 41.16 393 GLN B CA 1
ATOM 6501 C C . GLN B 1 393 ? -23.5 21.891 -14.547 1 41.16 393 GLN B C 1
ATOM 6503 O O . GLN B 1 393 ? -24.719 21.719 -14.508 1 41.16 393 GLN B O 1
ATOM 6508 N N . GLU B 1 394 ? -23.094 21.703 -15.781 1 44.12 394 GLU B N 1
ATOM 6509 C CA . GLU B 1 394 ? -24.281 21.234 -16.5 1 44.12 394 GLU B CA 1
ATOM 6510 C C . GLU B 1 394 ? -25.031 20.172 -15.703 1 44.12 394 GLU B C 1
ATOM 6512 O O . GLU B 1 394 ? -26.172 20.391 -15.289 1 44.12 394 GLU B O 1
ATOM 6517 N N . ASP B 1 395 ? -24.969 18.922 -16.203 1 49.66 395 ASP B N 1
ATOM 6518 C CA . ASP B 1 395 ? -25.766 17.781 -15.734 1 49.66 395 ASP B CA 1
ATOM 6519 C C . ASP B 1 395 ? -25.234 17.25 -14.414 1 49.66 395 ASP B C 1
ATOM 6521 O O . ASP B 1 395 ? -25.656 16.188 -13.945 1 49.66 395 ASP B O 1
ATOM 6525 N N . GLY B 1 396 ? -24.234 17.875 -13.68 1 55.94 396 GLY B N 1
ATOM 6526 C CA . GLY B 1 396 ? -23.562 17.094 -12.648 1 55.94 396 GLY B CA 1
ATOM 6527 C C . GLY B 1 396 ? -23.984 17.5 -11.242 1 55.94 396 GLY B C 1
ATOM 6528 O O . GLY B 1 396 ? -24.328 18.656 -10.992 1 55.94 396 GLY B O 1
ATOM 6529 N N . VAL B 1 397 ? -24.516 16.688 -10.484 1 70.81 397 VAL B N 1
ATOM 6530 C CA . VAL B 1 397 ? -24.891 16.75 -9.078 1 70.81 397 VAL B CA 1
ATOM 6531 C C . VAL B 1 397 ? -23.734 17.328 -8.266 1 70.81 397 VAL B C 1
ATOM 6533 O O . VAL B 1 397 ? -22.594 16.891 -8.406 1 70.81 397 VAL B O 1
ATOM 6536 N N . ASN B 1 398 ? -24 18.531 -7.688 1 83.5 398 ASN B N 1
ATOM 6537 C CA . ASN B 1 398 ? -23.016 19.078 -6.746 1 83.5 398 ASN B CA 1
ATOM 6538 C C . ASN B 1 398 ? -22.812 18.141 -5.551 1 83.5 398 ASN B C 1
ATOM 6540 O O . ASN B 1 398 ? -23.781 17.656 -4.969 1 83.5 398 ASN B O 1
ATOM 6544 N N . ILE B 1 399 ? -21.609 17.984 -5.254 1 87.38 399 ILE B N 1
ATOM 6545 C CA . ILE B 1 399 ? -21.266 16.984 -4.242 1 87.38 399 ILE B CA 1
ATOM 6546 C C . ILE B 1 399 ? -21.859 17.391 -2.896 1 87.38 399 ILE B C 1
ATOM 6548 O O . ILE B 1 399 ? -22.25 16.531 -2.098 1 87.38 399 ILE B O 1
ATOM 6552 N N . HIS B 1 400 ? -22 18.734 -2.672 1 87.62 400 HIS B N 1
ATOM 6553 C CA . HIS B 1 400 ? -22.5 19.203 -1.388 1 87.62 400 HIS B CA 1
ATOM 6554 C C . HIS B 1 400 ? -24 18.922 -1.251 1 87.62 400 HIS B C 1
ATOM 6556 O O . HIS B 1 400 ? -24.547 19.016 -0.156 1 87.62 400 HIS B O 1
ATOM 6562 N N . GLU B 1 401 ? -24.594 18.578 -2.338 1 88.62 401 GLU B N 1
ATOM 6563 C CA . GLU B 1 401 ? -26.016 18.25 -2.316 1 88.62 401 GLU B CA 1
ATOM 6564 C C . GLU B 1 401 ? -26.25 16.797 -1.928 1 88.62 401 GLU B C 1
ATOM 6566 O O . GLU B 1 401 ? -27.359 16.422 -1.521 1 88.62 401 GLU B O 1
ATOM 6571 N N . VAL B 1 402 ? -25.188 16.109 -2.102 1 91.06 402 VAL B N 1
ATOM 6572 C CA . VAL B 1 402 ? -25.406 14.68 -1.901 1 91.06 402 VAL B CA 1
ATOM 6573 C C . VAL B 1 402 ? -24.594 14.203 -0.697 1 91.06 402 VAL B C 1
ATOM 6575 O O . VAL B 1 402 ? -24.906 13.172 -0.101 1 91.06 402 VAL B O 1
ATOM 6578 N N . LEU B 1 403 ? -23.594 14.945 -0.32 1 94.75 403 LEU B N 1
ATOM 6579 C CA . LEU B 1 403 ? -22.734 14.539 0.795 1 94.75 403 LEU B CA 1
ATOM 6580 C C . LEU B 1 403 ? -22.562 15.688 1.786 1 94.75 403 LEU B C 1
ATOM 6582 O O . LEU B 1 403 ? -22.531 16.859 1.392 1 94.75 403 LEU B O 1
ATOM 6586 N N . LYS B 1 404 ? -22.469 15.344 3.008 1 95.81 404 LYS B N 1
ATOM 6587 C CA . LYS B 1 404 ? -22.172 16.281 4.086 1 95.81 404 LYS B CA 1
ATOM 6588 C C . LYS B 1 404 ? -20.984 15.797 4.922 1 95.81 404 LYS B C 1
ATOM 6590 O O . LYS B 1 404 ? -20.688 14.602 4.953 1 95.81 404 LYS B O 1
ATOM 6595 N N . ILE B 1 405 ? -20.344 16.75 5.504 1 96.5 405 ILE B N 1
ATOM 6596 C CA . ILE B 1 405 ? -19.25 16.391 6.414 1 96.5 405 ILE B CA 1
ATOM 6597 C C . ILE B 1 405 ? -19.781 15.5 7.531 1 96.5 405 ILE B C 1
ATOM 6599 O O . ILE B 1 405 ? -20.828 15.789 8.117 1 96.5 405 ILE B O 1
ATOM 6603 N N . GLY B 1 406 ? -19.109 14.422 7.754 1 96.69 406 GLY B N 1
ATOM 6604 C CA . GLY B 1 406 ? -19.547 13.461 8.75 1 96.69 406 GLY B CA 1
ATOM 6605 C C . GLY B 1 406 ? -20.234 12.25 8.156 1 96.69 406 GLY B C 1
ATOM 6606 O O . GLY B 1 406 ? -20.391 11.234 8.828 1 96.69 406 GLY B O 1
ATOM 6607 N N . ASP B 1 407 ? -20.594 12.352 6.898 1 97.12 407 ASP B N 1
ATOM 6608 C CA . ASP B 1 407 ? -21.219 11.219 6.234 1 97.12 407 ASP B CA 1
ATOM 6609 C C . ASP B 1 407 ? -20.25 10.047 6.102 1 97.12 407 ASP B C 1
ATOM 6611 O O . ASP B 1 407 ? -19.062 10.25 5.812 1 97.12 407 ASP B O 1
ATOM 6615 N N . ARG B 1 408 ? -20.812 8.906 6.352 1 97.19 408 ARG B N 1
ATOM 6616 C CA . ARG B 1 408 ? -20.078 7.676 6.059 1 97.19 408 ARG B CA 1
ATOM 6617 C C . ARG B 1 408 ? -20.359 7.195 4.641 1 97.19 408 ARG B C 1
ATOM 6619 O O . ARG B 1 408 ? -21.484 7.277 4.16 1 97.19 408 ARG B O 1
ATOM 6626 N N . VAL B 1 409 ? -19.281 6.832 3.977 1 97.88 409 VAL B N 1
ATOM 6627 C CA . VAL B 1 409 ? -19.453 6.324 2.617 1 97.88 409 VAL B CA 1
ATOM 6628 C C . VAL B 1 409 ? -18.812 4.941 2.502 1 97.88 409 VAL B C 1
ATOM 6630 O O . VAL B 1 409 ? -17.875 4.617 3.248 1 97.88 409 VAL B O 1
ATOM 6633 N N . VAL B 1 410 ? -19.359 4.113 1.623 1 97.94 410 VAL B N 1
ATOM 6634 C CA . VAL B 1 410 ? -18.828 2.795 1.293 1 97.94 410 VAL B CA 1
ATOM 6635 C C . VAL B 1 410 ? -18.141 2.84 -0.075 1 97.94 410 VAL B C 1
ATOM 6637 O O . VAL B 1 410 ? -18.766 3.246 -1.064 1 97.94 410 VAL B O 1
ATOM 6640 N N . LEU B 1 411 ? -16.922 2.42 -0.125 1 98.62 411 LEU B N 1
ATOM 6641 C CA . LEU B 1 411 ? -16.141 2.508 -1.357 1 98.62 411 LEU B CA 1
ATOM 6642 C C . LEU B 1 411 ? -15.992 1.137 -2.006 1 98.62 411 LEU B C 1
ATOM 6644 O O . LEU B 1 411 ? -15.516 0.193 -1.372 1 98.62 411 LEU B O 1
ATOM 6648 N N . ASP B 1 412 ? -16.453 1.039 -3.291 1 97.88 412 ASP B N 1
ATOM 6649 C CA . ASP B 1 412 ? -15.969 -0.038 -4.152 1 97.88 412 ASP B CA 1
ATOM 6650 C C . ASP B 1 412 ? -14.547 0.227 -4.625 1 97.88 412 ASP B C 1
ATOM 6652 O O . ASP B 1 412 ? -14.258 1.28 -5.203 1 97.88 412 ASP B O 1
ATOM 6656 N N . VAL B 1 413 ? -13.695 -0.706 -4.477 1 98.44 413 VAL B N 1
ATOM 6657 C CA . VAL B 1 413 ? -12.273 -0.431 -4.676 1 98.44 413 VAL B CA 1
ATOM 6658 C C . VAL B 1 413 ? -11.836 -0.922 -6.055 1 98.44 413 VAL B C 1
ATOM 6660 O O . VAL B 1 413 ? -12.438 -1.846 -6.609 1 98.44 413 VAL B O 1
ATOM 6663 N N . GLN B 1 414 ? -10.797 -0.298 -6.555 1 97.5 414 GLN B N 1
ATOM 6664 C CA . GLN B 1 414 ? -10.289 -0.618 -7.887 1 97.5 414 GLN B CA 1
ATOM 6665 C C . GLN B 1 414 ? -9.672 -2.012 -7.918 1 97.5 414 GLN B C 1
ATOM 6667 O O . GLN B 1 414 ? -9.906 -2.777 -8.859 1 97.5 414 GLN B O 1
ATOM 6672 N N . HIS B 1 415 ? -8.883 -2.344 -6.961 1 97.38 415 HIS B N 1
ATOM 6673 C CA . HIS B 1 415 ? -8.211 -3.635 -6.898 1 97.38 415 HIS B CA 1
ATOM 6674 C C . HIS B 1 415 ? -8.227 -4.199 -5.48 1 97.38 415 HIS B C 1
ATOM 6676 O O . HIS B 1 415 ? -7.465 -3.754 -4.621 1 97.38 415 HIS B O 1
ATOM 6682 N N . ALA B 1 416 ? -8.891 -5.27 -5.312 1 98.06 416 ALA B N 1
ATOM 6683 C CA . ALA B 1 416 ? -9.203 -5.812 -3.992 1 98.06 416 ALA B CA 1
ATOM 6684 C C . ALA B 1 416 ? -7.953 -6.398 -3.334 1 98.06 416 ALA B C 1
ATOM 6686 O O . ALA B 1 416 ? -7.758 -6.258 -2.123 1 98.06 416 ALA B O 1
ATOM 6687 N N . CYS B 1 417 ? -7.09 -7.043 -4.113 1 97.44 417 CYS B N 1
ATOM 6688 C CA . CYS B 1 417 ? -5.918 -7.695 -3.537 1 97.44 417 CYS B CA 1
ATOM 6689 C C . CYS B 1 417 ? -5.031 -6.688 -2.812 1 97.44 417 CYS B C 1
ATOM 6691 O O . CYS B 1 417 ? -4.613 -6.926 -1.679 1 97.44 417 CYS B O 1
ATOM 6693 N N . VAL B 1 418 ? -4.785 -5.578 -3.434 1 97.69 418 VAL B N 1
ATOM 6694 C CA . VAL B 1 418 ? -3.908 -4.559 -2.867 1 97.69 418 VAL B CA 1
ATOM 6695 C C . VAL B 1 418 ? -4.613 -3.859 -1.706 1 97.69 418 VAL B C 1
ATOM 6697 O O . VAL B 1 418 ? -4.008 -3.623 -0.657 1 97.69 418 VAL B O 1
ATOM 6700 N N . THR B 1 419 ? -5.875 -3.551 -1.897 1 98.38 419 THR B N 1
ATOM 6701 C CA . THR B 1 419 ? -6.645 -2.902 -0.841 1 98.38 419 THR B CA 1
ATOM 6702 C C . THR B 1 419 ? -6.68 -3.773 0.412 1 98.38 419 THR B C 1
ATOM 6704 O O . THR B 1 419 ? -6.461 -3.285 1.521 1 98.38 419 THR B O 1
ATOM 6707 N N . ALA B 1 420 ? -6.969 -5.043 0.21 1 98.31 420 ALA B N 1
ATOM 6708 C CA . ALA B 1 420 ? -7.047 -5.961 1.344 1 98.31 420 ALA B CA 1
ATOM 6709 C C . ALA B 1 420 ? -5.719 -6.02 2.094 1 98.31 420 ALA B C 1
ATOM 6711 O O . ALA B 1 420 ? -5.695 -6.098 3.324 1 98.31 420 ALA B O 1
ATOM 6712 N N . ALA B 1 421 ? -4.664 -5.918 1.384 1 96.44 421 ALA B N 1
ATOM 6713 C CA . ALA B 1 421 ? -3.34 -6 1.989 1 96.44 421 ALA B CA 1
ATOM 6714 C C . ALA B 1 421 ? -3.047 -4.773 2.846 1 96.44 421 ALA B C 1
ATOM 6716 O O . ALA B 1 421 ? -2.139 -4.789 3.68 1 96.44 421 ALA B O 1
ATOM 6717 N N . CYS B 1 422 ? -3.781 -3.705 2.672 1 96.38 422 CYS B N 1
ATOM 6718 C CA . CYS B 1 422 ? -3.594 -2.471 3.424 1 96.38 422 CYS B CA 1
ATOM 6719 C C . CYS B 1 422 ? -4.16 -2.598 4.832 1 96.38 422 CYS B C 1
ATOM 6721 O O . CYS B 1 422 ? -3.867 -1.775 5.699 1 96.38 422 CYS B O 1
ATOM 6723 N N . HIS B 1 423 ? -4.949 -3.609 5.098 1 95.88 423 HIS B N 1
ATOM 6724 C CA . HIS B 1 423 ? -5.672 -3.711 6.363 1 95.88 423 HIS B CA 1
ATOM 6725 C C . HIS B 1 423 ? -5.242 -4.945 7.145 1 95.88 423 HIS B C 1
ATOM 6727 O O . HIS B 1 423 ? -5.059 -6.02 6.566 1 95.88 423 HIS B O 1
ATOM 6733 N N . ASP B 1 424 ? -5.176 -4.824 8.453 1 91.81 424 ASP B N 1
ATOM 6734 C CA . ASP B 1 424 ? -4.668 -5.883 9.312 1 91.81 424 ASP B CA 1
ATOM 6735 C C . ASP B 1 424 ? -5.781 -6.84 9.727 1 91.81 424 ASP B C 1
ATOM 6737 O O . ASP B 1 424 ? -5.52 -7.898 10.305 1 91.81 424 ASP B O 1
ATOM 6741 N N . TRP B 1 425 ? -6.988 -6.48 9.5 1 94.62 425 TRP B N 1
ATOM 6742 C CA . TRP B 1 425 ? -8.164 -7.312 9.766 1 94.62 425 TRP B CA 1
ATOM 6743 C C . TRP B 1 425 ? -9.32 -6.918 8.859 1 94.62 425 TRP B C 1
ATOM 6745 O O . TRP B 1 425 ? -9.305 -5.852 8.242 1 94.62 425 TRP B O 1
ATOM 6755 N N . TYR B 1 426 ? -10.297 -7.824 8.719 1 97.75 426 TYR B N 1
ATOM 6756 C CA . TYR B 1 426 ? -11.508 -7.613 7.934 1 97.75 426 TYR B CA 1
ATOM 6757 C C . TYR B 1 426 ? -12.75 -7.715 8.812 1 97.75 426 TYR B C 1
ATOM 6759 O O . TYR B 1 426 ? -12.914 -8.688 9.555 1 97.75 426 TYR B O 1
ATOM 6767 N N . PHE B 1 427 ? -13.578 -6.73 8.758 1 98.56 427 PHE B N 1
ATOM 6768 C CA . PHE B 1 427 ? -14.898 -6.898 9.359 1 98.56 427 PHE B CA 1
ATOM 6769 C C . PHE B 1 427 ? -15.836 -7.633 8.406 1 98.56 427 PHE B C 1
ATOM 6771 O O . PHE B 1 427 ? -15.977 -7.254 7.242 1 98.56 427 PHE B O 1
ATOM 6778 N N . ILE B 1 428 ? -16.469 -8.688 8.914 1 98.75 428 ILE B N 1
ATOM 6779 C CA . ILE B 1 428 ? -17.328 -9.531 8.078 1 98.75 428 ILE B CA 1
ATOM 6780 C C . ILE B 1 428 ? -18.781 -9.141 8.289 1 98.75 428 ILE B C 1
ATOM 6782 O O . ILE B 1 428 ? -19.281 -9.117 9.414 1 98.75 428 ILE B O 1
ATOM 6786 N N . LEU B 1 429 ? -19.438 -8.875 7.168 1 98.62 429 LEU B N 1
ATOM 6787 C CA . LEU B 1 429 ? -20.812 -8.391 7.223 1 98.62 429 LEU B CA 1
ATOM 6788 C C . LEU B 1 429 ? -21.781 -9.453 6.711 1 98.62 429 LEU B C 1
ATOM 6790 O O . LEU B 1 429 ? -21.469 -10.188 5.773 1 98.62 429 LEU B O 1
ATOM 6794 N N . ASN B 1 430 ? -22.938 -9.523 7.332 1 98.06 430 ASN B N 1
ATOM 6795 C CA . ASN B 1 430 ? -24.031 -10.32 6.766 1 98.06 430 ASN B CA 1
ATOM 6796 C C . ASN B 1 430 ? -24.875 -9.5 5.785 1 98.06 430 ASN B C 1
ATOM 6798 O O . ASN B 1 430 ? -24.438 -8.438 5.336 1 98.06 430 ASN B O 1
ATOM 6802 N N . GLU B 1 431 ? -26.031 -9.945 5.418 1 95.12 431 GLU B N 1
ATOM 6803 C CA . GLU B 1 431 ? -26.875 -9.32 4.402 1 95.12 431 GLU B CA 1
ATOM 6804 C C . GLU B 1 431 ? -27.406 -7.973 4.879 1 95.12 431 GLU B C 1
ATOM 6806 O O . GLU B 1 431 ? -27.688 -7.09 4.066 1 95.12 431 GLU B O 1
ATOM 6811 N N . GLU B 1 432 ? -27.531 -7.836 6.195 1 96.25 432 GLU B N 1
ATOM 6812 C CA . GLU B 1 432 ? -28.078 -6.613 6.77 1 96.25 432 GLU B CA 1
ATOM 6813 C C . GLU B 1 432 ? -26.969 -5.637 7.16 1 96.25 432 GLU B C 1
ATOM 6815 O O . GLU B 1 432 ? -27.219 -4.66 7.871 1 96.25 432 GLU B O 1
ATOM 6820 N N . ASP B 1 433 ? -25.719 -5.941 6.758 1 97.12 433 ASP B N 1
ATOM 6821 C CA . ASP B 1 433 ? -24.562 -5.113 7.059 1 97.12 433 ASP B CA 1
ATOM 6822 C C . ASP B 1 433 ? -24.266 -5.09 8.555 1 97.12 433 ASP B C 1
ATOM 6824 O O . ASP B 1 433 ? -23.859 -4.066 9.102 1 97.12 433 ASP B O 1
ATOM 6828 N N . ILE B 1 434 ? -24.641 -6.172 9.164 1 98.56 434 ILE B N 1
ATOM 6829 C CA . ILE B 1 434 ? -24.297 -6.383 10.562 1 98.56 434 ILE B CA 1
ATOM 6830 C C . ILE B 1 434 ? -22.984 -7.172 10.656 1 98.56 434 ILE B C 1
ATOM 6832 O O . ILE B 1 434 ? -22.812 -8.172 9.961 1 98.56 434 ILE B O 1
ATOM 6836 N N . VAL B 1 435 ? -22.094 -6.688 11.469 1 98.62 435 VAL B N 1
ATOM 6837 C CA . VAL B 1 435 ? -20.812 -7.371 11.672 1 98.62 435 VAL B CA 1
ATOM 6838 C C . VAL B 1 435 ? -21.047 -8.711 12.359 1 98.62 435 VAL B C 1
ATOM 6840 O O . VAL B 1 435 ? -21.672 -8.773 13.422 1 98.62 435 VAL B O 1
ATOM 6843 N N . THR B 1 436 ? -20.516 -9.781 11.812 1 98.44 436 THR B N 1
ATOM 6844 C CA . THR B 1 436 ? -20.75 -11.109 12.367 1 98.44 436 THR B CA 1
ATOM 6845 C C . THR B 1 436 ? -19.438 -11.742 12.82 1 98.44 436 THR B C 1
ATOM 6847 O O . THR B 1 436 ? -19.438 -12.695 13.602 1 98.44 436 THR B O 1
ATOM 6850 N N . ASP B 1 437 ? -18.375 -11.219 12.297 1 97.5 437 ASP B N 1
ATOM 6851 C CA . ASP B 1 437 ? -17.062 -11.781 12.609 1 97.5 437 ASP B CA 1
ATOM 6852 C C . ASP B 1 437 ? -15.945 -10.805 12.25 1 97.5 437 ASP B C 1
ATOM 6854 O O . ASP B 1 437 ? -16.203 -9.742 11.688 1 97.5 437 ASP B O 1
ATOM 6858 N N . VAL B 1 438 ? -14.773 -11.086 12.703 1 96.88 438 VAL B N 1
ATOM 6859 C CA . VAL B 1 438 ? -13.539 -10.406 12.312 1 96.88 438 VAL B CA 1
ATOM 6860 C C . VAL B 1 438 ? -12.5 -11.43 11.867 1 96.88 438 VAL B C 1
ATOM 6862 O O . VAL B 1 438 ? -12.227 -12.398 12.586 1 96.88 438 VAL B O 1
ATOM 6865 N N . TRP B 1 439 ? -12.039 -11.281 10.602 1 96.69 439 TRP B N 1
ATOM 6866 C CA . TRP B 1 439 ? -11.016 -12.188 10.078 1 96.69 439 TRP B CA 1
ATOM 6867 C C . TRP B 1 439 ? -9.648 -11.523 10.078 1 96.69 439 TRP B C 1
ATOM 6869 O O . TRP B 1 439 ? -9.547 -10.297 10 1 96.69 439 TRP B O 1
ATOM 6879 N N . TYR B 1 440 ? -8.609 -12.281 10.195 1 93.88 440 TYR B N 1
ATOM 6880 C CA . TYR B 1 440 ? -7.234 -11.82 10.297 1 93.88 440 TYR B CA 1
ATOM 6881 C C . TYR B 1 440 ? -6.379 -12.398 9.172 1 93.88 440 TYR B C 1
ATOM 6883 O O . TYR B 1 440 ? -6.012 -13.578 9.211 1 93.88 440 TYR B O 1
ATOM 6891 N N . PRO B 1 441 ? -5.969 -11.594 8.164 1 95.56 441 PRO B N 1
ATOM 6892 C CA . PRO B 1 441 ? -5.207 -12.078 7.012 1 95.56 441 PRO B CA 1
ATOM 6893 C C . PRO B 1 441 ? -3.738 -12.336 7.344 1 95.56 441 PRO B C 1
ATOM 6895 O O . PRO B 1 441 ? -3.199 -11.75 8.281 1 95.56 441 PRO B O 1
ATOM 6898 N N . TRP B 1 442 ? -3.113 -13.203 6.535 1 93.44 442 TRP B N 1
ATOM 6899 C CA . TRP B 1 442 ? -1.694 -13.523 6.652 1 93.44 442 TRP B CA 1
ATOM 6900 C C . TRP B 1 442 ? -0.839 -12.477 5.957 1 93.44 442 TRP B C 1
ATOM 6902 O O . TRP B 1 442 ? -0.388 -12.68 4.828 1 93.44 442 TRP B O 1
ATOM 6912 N N . ARG B 1 443 ? -0.489 -11.477 6.574 1 88.38 443 ARG B N 1
ATOM 6913 C CA . ARG B 1 443 ? 0.291 -10.398 5.973 1 88.38 443 ARG B CA 1
ATOM 6914 C C . ARG B 1 443 ? 1.785 -10.68 6.07 1 88.38 443 ARG B C 1
ATOM 6916 O O . ARG B 1 443 ? 2.242 -11.297 7.035 1 88.38 443 ARG B O 1
ATOM 6923 N N . GLY B 1 444 ? 2.506 -10.195 5.07 1 89.69 444 GLY B N 1
ATOM 6924 C CA . GLY B 1 444 ? 3.957 -10.289 5.098 1 89.69 444 GLY B CA 1
ATOM 6925 C C . GLY B 1 444 ? 4.5 -11.43 4.262 1 89.69 444 GLY B C 1
ATOM 6926 O O . GLY B 1 444 ? 3.791 -11.977 3.412 1 89.69 444 GLY B O 1
ATOM 6927 N N . TRP B 1 445 ? 5.73 -11.766 4.492 1 92.56 445 TRP B N 1
ATOM 6928 C CA . TRP B 1 445 ? 6.395 -12.633 3.529 1 92.56 445 TRP B CA 1
ATOM 6929 C C . TRP B 1 445 ? 6.953 -13.875 4.211 1 92.56 445 TRP B C 1
ATOM 6931 O O . TRP B 1 445 ? 7.145 -14.914 3.568 1 92.56 445 TRP B O 1
ATOM 6941 N N . MET B 1 446 ? 7.25 -13.805 5.496 1 86.25 446 MET B N 1
ATOM 6942 C CA . MET B 1 446 ? 7.941 -14.938 6.105 1 86.25 446 MET B CA 1
ATOM 6943 C C . MET B 1 446 ? 7.102 -15.555 7.219 1 86.25 446 MET B C 1
ATOM 6945 O O . MET B 1 446 ? 6.391 -14.844 7.934 1 86.25 446 MET B O 1
#